Protein AF-0000000077102850 (afdb_homodimer)

pLDDT: mean 93.27, std 10.63, range [39.41, 98.88]

Structure (mmCIF, N/CA/C/O backbone):
data_AF-0000000077102850-model_v1
#
loop_
_entity.id
_entity.type
_entity.pdbx_description
1 polymer 'Acetyltransferase, GNAT family'
#
loop_
_atom_site.group_PDB
_atom_site.id
_atom_site.type_symbol
_atom_site.label_atom_id
_atom_site.label_alt_id
_atom_site.label_comp_id
_atom_site.label_asym_id
_atom_site.label_entity_id
_atom_site.label_seq_id
_atom_site.pdbx_PDB_ins_code
_atom_site.Cartn_x
_atom_site.Cartn_y
_atom_site.Cartn_z
_atom_site.occupancy
_atom_site.B_iso_or_equiv
_atom_site.auth_seq_id
_atom_site.auth_comp_id
_atom_site.auth_asym_id
_atom_site.auth_atom_id
_atom_site.pdbx_PDB_model_num
ATOM 1 N N . MET A 1 1 ? 19.891 -38.844 -9.969 1 71.81 1 MET A N 1
ATOM 2 C CA . MET A 1 1 ? 18.562 -38.344 -9.672 1 71.81 1 MET A CA 1
ATOM 3 C C . MET A 1 1 ? 17.688 -38.344 -10.93 1 71.81 1 MET A C 1
ATOM 5 O O . MET A 1 1 ? 18.141 -37.938 -12 1 71.81 1 MET A O 1
ATOM 9 N N . LYS A 1 2 ? 16.578 -39 -10.812 1 86.62 2 LYS A N 1
ATOM 10 C CA . LYS A 1 2 ? 15.664 -39.094 -11.953 1 86.62 2 LYS A CA 1
ATOM 11 C C . LYS A 1 2 ? 14.375 -38.312 -11.703 1 86.62 2 LYS A C 1
ATOM 13 O O . LYS A 1 2 ? 13.781 -38.438 -10.625 1 86.62 2 LYS A O 1
ATOM 18 N N . ILE A 1 3 ? 14.039 -37.438 -12.617 1 90.44 3 ILE A N 1
ATOM 19 C CA . ILE A 1 3 ? 12.789 -36.688 -12.57 1 90.44 3 ILE A CA 1
ATOM 20 C C . ILE A 1 3 ? 11.812 -37.25 -13.609 1 90.44 3 ILE A C 1
ATOM 22 O O . ILE A 1 3 ? 12.188 -37.469 -14.766 1 90.44 3 ILE A O 1
ATOM 26 N N . ARG A 1 4 ? 10.609 -37.469 -13.117 1 92.38 4 ARG A N 1
ATOM 27 C CA . ARG A 1 4 ? 9.648 -38.031 -14.062 1 92.38 4 ARG A CA 1
ATOM 28 C C . ARG A 1 4 ? 8.219 -37.656 -13.672 1 92.38 4 ARG A C 1
ATOM 30 O O . ARG A 1 4 ? 7.957 -37.312 -12.523 1 92.38 4 ARG A O 1
ATOM 37 N N . LYS A 1 5 ? 7.336 -37.812 -14.633 1 94.38 5 LYS A N 1
ATOM 38 C CA . LYS A 1 5 ? 5.906 -37.688 -14.359 1 94.38 5 LYS A CA 1
ATOM 39 C C . LYS A 1 5 ? 5.391 -38.906 -13.586 1 94.38 5 LYS A C 1
ATOM 41 O O . LYS A 1 5 ? 5.816 -40.031 -13.836 1 94.38 5 LYS A O 1
ATOM 46 N N . CYS A 1 6 ? 4.496 -38.625 -12.742 1 95.38 6 CYS A N 1
ATOM 47 C CA . CYS A 1 6 ? 3.938 -39.719 -11.93 1 95.38 6 CYS A CA 1
ATOM 48 C C . CYS A 1 6 ? 2.834 -40.438 -12.688 1 95.38 6 CYS A C 1
ATOM 50 O O . CYS A 1 6 ? 2.318 -39.938 -13.68 1 95.38 6 CYS A O 1
ATOM 52 N N . SER A 1 7 ? 2.625 -41.688 -12.211 1 95.19 7 SER A N 1
ATOM 53 C CA . SER A 1 7 ? 1.522 -42.5 -12.688 1 95.19 7 SER A CA 1
ATOM 54 C C . SER A 1 7 ? 0.654 -43 -11.523 1 95.19 7 SER A C 1
ATOM 56 O O . SER A 1 7 ? 0.903 -42.625 -10.375 1 95.19 7 SER A O 1
ATOM 58 N N . ARG A 1 8 ? -0.347 -43.75 -11.891 1 94.88 8 ARG A N 1
ATOM 59 C CA . ARG A 1 8 ? -1.289 -44.25 -10.883 1 94.88 8 ARG A CA 1
ATOM 60 C C . ARG A 1 8 ? -0.585 -45.094 -9.844 1 94.88 8 ARG A C 1
ATOM 62 O O . ARG A 1 8 ? -0.988 -45.125 -8.68 1 94.88 8 ARG A O 1
ATOM 69 N N . THR A 1 9 ? 0.397 -45.719 -10.234 1 94.88 9 THR A N 1
ATOM 70 C CA . THR A 1 9 ? 1.099 -46.656 -9.344 1 94.88 9 THR A CA 1
ATOM 71 C C . THR A 1 9 ? 1.889 -45.875 -8.289 1 94.88 9 THR A C 1
ATOM 73 O O . THR A 1 9 ? 2.332 -46.469 -7.297 1 94.88 9 THR A O 1
ATOM 76 N N . ASP A 1 10 ? 2.033 -44.562 -8.5 1 96.06 10 ASP A N 1
ATOM 77 C CA . ASP A 1 10 ? 2.842 -43.75 -7.59 1 96.06 10 ASP A CA 1
ATOM 78 C C . ASP A 1 10 ? 1.984 -43.156 -6.484 1 96.06 10 ASP A C 1
ATOM 80 O O . ASP A 1 10 ? 2.508 -42.5 -5.562 1 96.06 10 ASP A O 1
ATOM 84 N N . GLU A 1 11 ? 0.713 -43.344 -6.535 1 96.19 11 GLU A N 1
ATOM 85 C CA . GLU A 1 11 ? -0.219 -42.594 -5.695 1 96.19 11 GLU A CA 1
ATOM 86 C C . GLU A 1 11 ? 0.074 -42.812 -4.215 1 96.19 11 GLU A C 1
ATOM 88 O O . GLU A 1 11 ? 0.066 -41.875 -3.43 1 96.19 11 GLU A O 1
ATOM 93 N N . LYS A 1 12 ? 0.294 -44.031 -3.842 1 95.75 12 LYS A N 1
ATOM 94 C CA . LYS A 1 12 ? 0.549 -44.344 -2.438 1 95.75 12 LYS A CA 1
ATOM 95 C C . LYS A 1 12 ? 1.77 -43.594 -1.922 1 95.75 12 LYS A C 1
ATOM 97 O O . LYS A 1 12 ? 1.739 -43.031 -0.825 1 95.75 12 LYS A O 1
ATOM 102 N N . ASP A 1 13 ? 2.785 -43.594 -2.688 1 96 13 ASP A N 1
ATOM 103 C CA . ASP A 1 13 ? 4.023 -42.906 -2.291 1 96 13 ASP A CA 1
ATOM 104 C C . ASP A 1 13 ? 3.844 -41.406 -2.242 1 96 13 ASP A C 1
ATOM 106 O O . ASP A 1 13 ? 4.379 -40.75 -1.354 1 96 13 ASP A O 1
ATOM 110 N N . ILE A 1 14 ? 3.129 -40.875 -3.213 1 96.94 14 ILE A N 1
ATOM 111 C CA . ILE A 1 14 ? 2.879 -39.438 -3.283 1 96.94 14 ILE A CA 1
ATOM 112 C C . ILE A 1 14 ? 2.064 -39 -2.07 1 96.94 14 ILE A C 1
ATOM 114 O O . ILE A 1 14 ? 2.385 -38 -1.436 1 96.94 14 ILE A O 1
ATOM 118 N N . ARG A 1 15 ? 1.091 -39.75 -1.724 1 96.75 15 ARG A N 1
ATOM 119 C CA . ARG A 1 15 ? 0.254 -39.469 -0.564 1 96.75 15 ARG A CA 1
ATOM 120 C C . ARG A 1 15 ? 1.071 -39.5 0.723 1 96.75 15 ARG A C 1
ATOM 122 O O . ARG A 1 15 ? 0.922 -38.625 1.582 1 96.75 15 ARG A O 1
ATOM 129 N N . ALA A 1 16 ? 1.873 -40.5 0.795 1 95.94 16 ALA A N 1
ATOM 130 C CA . ALA A 1 16 ? 2.701 -40.656 1.987 1 95.94 16 ALA A CA 1
ATOM 131 C C . ALA A 1 16 ? 3.65 -39.469 2.152 1 95.94 16 ALA A C 1
ATOM 133 O O . ALA A 1 16 ? 3.84 -38.969 3.264 1 95.94 16 ALA A O 1
ATOM 134 N N . LEU A 1 17 ? 4.262 -39.062 1.09 1 96.12 17 LEU A N 1
ATOM 135 C CA . LEU A 1 17 ? 5.18 -37.938 1.127 1 96.12 17 LEU A CA 1
ATOM 136 C C . LEU A 1 17 ? 4.445 -36.656 1.51 1 96.12 17 LEU A C 1
ATOM 138 O O . LEU A 1 17 ? 4.934 -35.875 2.336 1 96.12 17 LEU A O 1
ATOM 142 N N . TRP A 1 18 ? 3.275 -36.406 0.91 1 96.19 18 TRP A N 1
ATOM 143 C CA . TRP A 1 18 ? 2.461 -35.25 1.257 1 96.19 18 TRP A CA 1
ATOM 144 C C . TRP A 1 18 ? 2.113 -35.25 2.742 1 96.19 18 TRP A C 1
ATOM 146 O O . TRP A 1 18 ? 2.268 -34.25 3.422 1 96.19 18 TRP A O 1
ATOM 156 N N . SER A 1 19 ? 1.685 -36.375 3.186 1 96.12 19 SER A N 1
ATOM 157 C CA . SER A 1 19 ? 1.27 -36.531 4.578 1 96.12 19 SER A CA 1
ATOM 158 C C . SER A 1 19 ? 2.428 -36.25 5.531 1 96.12 19 SER A C 1
ATOM 160 O O . SER A 1 19 ? 2.225 -35.688 6.617 1 96.12 19 SER A O 1
ATOM 162 N N . TYR A 1 20 ? 3.562 -36.625 5.109 1 94.25 20 TYR A N 1
ATOM 163 C CA . TYR A 1 20 ? 4.754 -36.375 5.918 1 94.25 20 TYR A CA 1
ATOM 164 C C . TYR A 1 20 ? 5.082 -34.906 6 1 94.25 20 TYR A C 1
ATOM 166 O O . TYR A 1 20 ? 5.488 -34.406 7.051 1 94.25 20 TYR A O 1
ATOM 174 N N . CYS A 1 21 ? 4.906 -34.156 4.953 1 93.31 21 CYS A N 1
ATOM 175 C CA . CYS A 1 21 ? 5.395 -32.781 4.844 1 93.31 21 CYS A CA 1
ATOM 176 C C . CYS A 1 21 ? 4.297 -31.766 5.191 1 93.31 21 CYS A C 1
ATOM 178 O O . CYS A 1 21 ? 4.582 -30.641 5.602 1 93.31 21 CYS A O 1
ATOM 180 N N . PHE A 1 22 ? 3.016 -32.156 5.008 1 94.12 22 PHE A N 1
ATOM 181 C CA . PHE A 1 22 ? 1.899 -31.219 5.16 1 94.12 22 PHE A CA 1
ATOM 182 C C . PHE A 1 22 ? 0.825 -31.797 6.066 1 94.12 22 PHE A C 1
ATOM 184 O O . PHE A 1 22 ? 1.098 -32.156 7.215 1 94.12 22 PHE A O 1
ATOM 191 N N . GLU A 1 23 ? -0.422 -31.812 5.52 1 90.25 23 GLU A N 1
ATOM 192 C CA . GLU A 1 23 ? -1.518 -32.344 6.316 1 90.25 23 GLU A CA 1
ATOM 193 C C . GLU A 1 23 ? -1.478 -33.875 6.332 1 90.25 23 GLU A C 1
ATOM 195 O O . GLU A 1 23 ? -1.15 -34.5 5.324 1 90.25 23 GLU A O 1
ATOM 200 N N . ARG A 1 24 ? -2.016 -34.469 7.453 1 89.56 24 ARG A N 1
ATOM 201 C CA . ARG A 1 24 ? -2.113 -35.906 7.59 1 89.56 24 ARG A CA 1
ATOM 202 C C . ARG A 1 24 ? -3.277 -36.469 6.777 1 89.56 24 ARG A C 1
ATOM 204 O O . ARG A 1 24 ? -4.203 -35.719 6.43 1 89.56 24 ARG A O 1
ATOM 211 N N . GLU A 1 25 ? -3.23 -37.625 6.539 1 92.56 25 GLU A N 1
ATOM 212 C CA . GLU A 1 25 ? -4.199 -38.281 5.656 1 92.56 25 GLU A CA 1
ATOM 213 C C . GLU A 1 25 ? -5.617 -38.156 6.211 1 92.56 25 GLU A C 1
ATOM 215 O O . GLU A 1 25 ? -6.586 -38.156 5.453 1 92.56 25 GLU A O 1
ATOM 220 N N . ASP A 1 26 ? -5.719 -38.062 7.457 1 92.94 26 ASP A N 1
ATOM 221 C CA . ASP A 1 26 ? -7.043 -37.969 8.07 1 92.94 26 ASP A CA 1
ATOM 222 C C . ASP A 1 26 ? -7.586 -36.562 8.047 1 92.94 26 ASP A C 1
ATOM 224 O O . ASP A 1 26 ? -8.742 -36.312 8.398 1 92.94 26 ASP A O 1
ATOM 228 N N . ASP A 1 27 ? -6.758 -35.688 7.637 1 94.19 27 ASP A N 1
ATOM 229 C CA . ASP A 1 27 ? -7.195 -34.312 7.504 1 94.19 27 ASP A CA 1
ATOM 230 C C . ASP A 1 27 ? -8.242 -34.156 6.402 1 94.19 27 ASP A C 1
ATOM 232 O O . ASP A 1 27 ? -8.078 -34.719 5.305 1 94.19 27 ASP A O 1
ATOM 236 N N . PRO A 1 28 ? -9.312 -33.469 6.727 1 93.69 28 PRO A N 1
ATOM 237 C CA . PRO A 1 28 ? -10.383 -33.344 5.734 1 93.69 28 PRO A CA 1
ATOM 238 C C . PRO A 1 28 ? -9.898 -32.688 4.441 1 93.69 28 PRO A C 1
ATOM 240 O O . PRO A 1 28 ? -10.352 -33.031 3.354 1 93.69 28 PRO A O 1
ATOM 243 N N . TRP A 1 29 ? -9.086 -31.75 4.5 1 92.19 29 TRP A N 1
ATOM 244 C CA . TRP A 1 29 ? -8.555 -31.094 3.312 1 92.19 29 TRP A CA 1
ATOM 245 C C . TRP A 1 29 ? -7.715 -32.062 2.484 1 92.19 29 TRP A C 1
ATOM 247 O O . TRP A 1 29 ? -7.809 -32.062 1.254 1 92.19 29 TRP A O 1
ATOM 257 N N . PHE A 1 30 ? -6.887 -32.812 3.156 1 94.5 30 PHE A N 1
ATOM 258 C CA . PHE A 1 30 ? -6.094 -33.844 2.477 1 94.5 30 PHE A CA 1
ATOM 259 C C . PHE A 1 30 ? -6.988 -34.781 1.66 1 94.5 30 PHE A C 1
ATOM 261 O O . PHE A 1 30 ? -6.742 -35 0.473 1 94.5 30 PHE A O 1
ATOM 268 N N . ARG A 1 31 ? -8.008 -35.219 2.311 1 95.25 31 ARG A N 1
ATOM 269 C CA . ARG A 1 31 ? -8.922 -36.156 1.657 1 95.25 31 ARG A CA 1
ATOM 270 C C . ARG A 1 31 ? -9.602 -35.5 0.457 1 95.25 31 ARG A C 1
ATOM 272 O O . ARG A 1 31 ? -9.695 -36.125 -0.613 1 95.25 31 ARG A O 1
ATOM 279 N N . TRP A 1 32 ? -10.008 -34.375 0.699 1 95.31 32 TRP A N 1
ATOM 280 C CA . TRP A 1 32 ? -10.672 -33.625 -0.379 1 95.31 32 TRP A CA 1
ATOM 281 C C . TRP A 1 32 ? -9.711 -33.406 -1.543 1 95.31 32 TRP A C 1
ATOM 283 O O . TRP A 1 32 ? -10.055 -33.656 -2.699 1 95.31 32 TRP A O 1
ATOM 293 N N . TYR A 1 33 ? -8.523 -32.938 -1.304 1 95.62 33 TYR A N 1
ATOM 294 C CA . TYR A 1 33 ? -7.535 -32.625 -2.324 1 95.62 33 TYR A CA 1
ATOM 295 C C . TYR A 1 33 ? -7.223 -33.844 -3.191 1 95.62 33 TYR A C 1
ATOM 297 O O . TYR A 1 33 ? -7.277 -33.75 -4.422 1 95.62 33 TYR A O 1
ATOM 305 N N . PHE A 1 34 ? -6.965 -34.938 -2.59 1 95.94 34 PHE A N 1
ATOM 306 C CA . PHE A 1 34 ? -6.531 -36.125 -3.322 1 95.94 34 PHE A CA 1
ATOM 307 C C . PHE A 1 34 ? -7.707 -36.75 -4.039 1 95.94 34 PHE A C 1
ATOM 309 O O . PHE A 1 34 ? -7.52 -37.5 -5.004 1 95.94 34 PHE A O 1
ATOM 316 N N . ARG A 1 35 ? -8.852 -36.438 -3.588 1 95.06 35 ARG A N 1
ATOM 317 C CA . ARG A 1 35 ? -10.039 -36.969 -4.254 1 95.06 35 ARG A CA 1
ATOM 318 C C . ARG A 1 35 ? -10.445 -36.094 -5.426 1 95.06 35 ARG A C 1
ATOM 320 O O . ARG A 1 35 ? -10.781 -36.594 -6.5 1 95.06 35 ARG A O 1
ATOM 327 N N . GLU A 1 36 ? -10.359 -34.781 -5.195 1 95.12 36 GLU A N 1
ATOM 328 C CA . GLU A 1 36 ? -11.016 -33.844 -6.121 1 95.12 36 GLU A CA 1
ATOM 329 C C . GLU A 1 36 ? -10 -33.219 -7.066 1 95.12 36 GLU A C 1
ATOM 331 O O . GLU A 1 36 ? -10.344 -32.844 -8.188 1 95.12 36 GLU A O 1
ATOM 336 N N . LEU A 1 37 ? -8.734 -33.062 -6.633 1 94.62 37 LEU A N 1
ATOM 337 C CA . LEU A 1 37 ? -7.816 -32.219 -7.402 1 94.62 37 LEU A CA 1
ATOM 338 C C . LEU A 1 37 ? -6.637 -33.031 -7.91 1 94.62 37 LEU A C 1
ATOM 340 O O . LEU A 1 37 ? -6.121 -32.781 -9 1 94.62 37 LEU A O 1
ATOM 344 N N . TYR A 1 38 ? -6.281 -34.031 -7.207 1 95.88 38 TYR A N 1
ATOM 345 C CA . TYR A 1 38 ? -5.09 -34.812 -7.52 1 95.88 38 TYR A CA 1
ATOM 346 C C . TYR A 1 38 ? -5.281 -35.594 -8.805 1 95.88 38 TYR A C 1
ATOM 348 O O . TYR A 1 38 ? -6.285 -36.312 -8.969 1 95.88 38 TYR A O 1
ATOM 356 N N . ARG A 1 39 ? -4.355 -35.438 -9.664 1 95.56 39 ARG A N 1
ATOM 357 C CA . ARG A 1 39 ? -4.184 -36.25 -10.859 1 95.56 39 ARG A CA 1
ATOM 358 C C . ARG A 1 39 ? -2.723 -36.656 -11.039 1 95.56 39 ARG A C 1
ATOM 360 O O . ARG A 1 39 ? -1.844 -35.812 -11.141 1 95.56 39 ARG A O 1
ATOM 367 N N . PRO A 1 40 ? -2.486 -37.875 -11.109 1 95.56 40 PRO A N 1
ATOM 368 C CA . PRO A 1 40 ? -1.092 -38.312 -11.195 1 95.56 40 PRO A CA 1
ATOM 369 C C . PRO A 1 40 ? -0.344 -37.688 -12.367 1 95.56 40 PRO A C 1
ATOM 371 O O . PRO A 1 40 ? 0.85 -37.406 -12.258 1 95.56 40 PRO A O 1
ATOM 374 N N . GLU A 1 41 ? -0.967 -37.438 -13.477 1 93.62 41 GLU A N 1
ATOM 375 C CA . GLU A 1 41 ? -0.326 -36.906 -14.664 1 93.62 41 GLU A CA 1
ATOM 376 C C . GLU A 1 41 ? 0.123 -35.469 -14.438 1 93.62 41 GLU A C 1
ATOM 378 O O . GLU A 1 41 ? 0.909 -34.906 -15.219 1 93.62 41 GLU A O 1
ATOM 383 N N . ASP A 1 42 ? -0.369 -34.875 -13.383 1 95.69 42 ASP A N 1
ATOM 384 C CA . ASP A 1 42 ? -0.022 -33.469 -13.07 1 95.69 42 ASP A CA 1
ATOM 385 C C . ASP A 1 42 ? 1.078 -33.406 -12.016 1 95.69 42 ASP A C 1
ATOM 387 O O . ASP A 1 42 ? 1.444 -32.312 -11.562 1 95.69 42 ASP A O 1
ATOM 391 N N . VAL A 1 43 ? 1.59 -34.562 -11.648 1 97.56 43 VAL A N 1
ATOM 392 C CA . VAL A 1 43 ? 2.564 -34.594 -10.562 1 97.56 43 VAL A CA 1
ATOM 393 C C . VAL A 1 43 ? 3.926 -35.031 -11.102 1 97.56 43 VAL A C 1
ATOM 395 O O . VAL A 1 43 ? 4.02 -35.969 -11.891 1 97.56 43 VAL A O 1
ATOM 398 N N . LEU A 1 44 ? 4.922 -34.25 -10.758 1 97.19 44 LEU A N 1
ATOM 399 C CA . LEU A 1 44 ? 6.309 -34.625 -11.016 1 97.19 44 LEU A CA 1
ATOM 400 C C . LEU A 1 44 ? 6.969 -35.156 -9.758 1 97.19 44 LEU A C 1
ATOM 402 O O . LEU A 1 44 ? 6.754 -34.656 -8.664 1 97.19 44 LEU A O 1
ATOM 406 N N . ALA A 1 45 ? 7.773 -36.188 -9.938 1 96.38 45 ALA A N 1
ATOM 407 C CA . ALA A 1 45 ? 8.469 -36.781 -8.805 1 96.38 45 ALA A CA 1
ATOM 408 C C . ALA A 1 45 ? 9.977 -36.875 -9.07 1 96.38 45 ALA A C 1
ATOM 410 O O . ALA A 1 45 ? 10.398 -37.062 -10.211 1 96.38 45 ALA A O 1
ATOM 411 N N . GLY A 1 46 ? 10.734 -36.594 -8.07 1 94.25 46 GLY A N 1
ATOM 412 C CA . GLY A 1 46 ? 12.156 -36.875 -8.031 1 94.25 46 GLY A CA 1
ATOM 413 C C . GLY A 1 46 ? 12.508 -38.094 -7.195 1 94.25 46 GLY A C 1
ATOM 414 O O . GLY A 1 46 ? 12.062 -38.219 -6.051 1 94.25 46 GLY A O 1
ATOM 415 N N . GLU A 1 47 ? 13.305 -38.969 -7.836 1 92.38 47 GLU A N 1
ATOM 416 C CA . GLU A 1 47 ? 13.625 -40.219 -7.172 1 92.38 47 GLU A CA 1
ATOM 417 C C . GLU A 1 47 ? 15.094 -40.281 -6.781 1 92.38 47 GLU A C 1
ATOM 419 O O . GLU A 1 47 ? 15.953 -39.781 -7.5 1 92.38 47 GLU A O 1
ATOM 424 N N . GLU A 1 48 ? 15.219 -40.812 -5.57 1 88.69 48 GLU A N 1
ATOM 425 C CA . GLU A 1 48 ? 16.531 -41.219 -5.086 1 88.69 48 GLU A CA 1
ATOM 426 C C . GLU A 1 48 ? 16.531 -42.688 -4.652 1 88.69 48 GLU A C 1
ATOM 428 O O . GLU A 1 48 ? 15.711 -43.094 -3.822 1 88.69 48 GLU A O 1
ATOM 433 N N . ALA A 1 49 ? 17.484 -43.562 -5.125 1 86.56 49 ALA A N 1
ATOM 434 C CA . ALA A 1 49 ? 17.562 -44.969 -4.805 1 86.56 49 ALA A CA 1
ATOM 435 C C . ALA A 1 49 ? 16.234 -45.688 -5.055 1 86.56 49 ALA A C 1
ATOM 437 O O . ALA A 1 49 ? 15.727 -46.375 -4.184 1 86.56 49 ALA A O 1
ATOM 438 N N . GLU A 1 50 ? 15.484 -45.281 -6.082 1 86.38 50 GLU A N 1
ATOM 439 C CA . GLU A 1 50 ? 14.258 -45.875 -6.582 1 86.38 50 GLU A CA 1
ATOM 440 C C . GLU A 1 50 ? 13.078 -45.562 -5.676 1 86.38 50 GLU A C 1
ATOM 442 O O . GLU A 1 50 ? 12.062 -46.281 -5.707 1 86.38 50 GLU A O 1
ATOM 447 N N . LYS A 1 51 ? 13.234 -44.594 -4.91 1 91.25 51 LYS A N 1
ATOM 448 C CA . LYS A 1 51 ? 12.141 -44.125 -4.059 1 91.25 51 LYS A CA 1
ATOM 449 C C . LYS A 1 51 ? 11.828 -42.656 -4.324 1 91.25 51 LYS A C 1
ATOM 451 O O . LYS A 1 51 ? 12.734 -41.875 -4.559 1 91.25 51 LYS A O 1
ATOM 456 N N . ILE A 1 52 ? 10.547 -42.344 -4.273 1 95.12 52 ILE A N 1
ATOM 457 C CA . ILE A 1 52 ? 10.148 -40.969 -4.457 1 95.12 52 ILE A CA 1
ATOM 458 C C . ILE A 1 52 ? 10.594 -40.125 -3.252 1 95.12 52 ILE A C 1
ATOM 460 O O . ILE A 1 52 ? 10.164 -40.375 -2.125 1 95.12 52 ILE A O 1
ATOM 464 N N . ALA A 1 53 ? 11.484 -39.219 -3.48 1 95.19 53 ALA A N 1
ATOM 465 C CA . ALA A 1 53 ? 12.078 -38.406 -2.422 1 95.19 53 ALA A CA 1
ATOM 466 C C . ALA A 1 53 ? 11.523 -36.969 -2.447 1 95.19 53 ALA A C 1
ATOM 468 O O . ALA A 1 53 ? 11.586 -36.25 -1.446 1 95.19 53 ALA A O 1
ATOM 469 N N . CYS A 1 54 ? 11.023 -36.594 -3.551 1 96.38 54 CYS A N 1
ATOM 470 C CA . CYS A 1 54 ? 10.484 -35.25 -3.758 1 96.38 54 CYS A CA 1
ATOM 471 C C . CYS A 1 54 ? 9.344 -35.281 -4.773 1 96.38 54 CYS A C 1
ATOM 473 O O . CYS A 1 54 ? 9.32 -36.125 -5.668 1 96.38 54 CYS A O 1
ATOM 475 N N . SER A 1 55 ? 8.391 -34.344 -4.621 1 97.25 55 SER A N 1
ATOM 476 C CA . SER A 1 55 ? 7.297 -34.281 -5.578 1 97.25 55 SER A CA 1
ATOM 477 C C . SER A 1 55 ? 6.781 -32.844 -5.695 1 97.25 55 SER A C 1
ATOM 479 O O . SER A 1 55 ? 7.035 -32 -4.82 1 97.25 55 SER A O 1
ATOM 481 N N . LEU A 1 56 ? 6.16 -32.562 -6.789 1 97.06 56 LEU A N 1
ATOM 482 C CA . LEU A 1 56 ? 5.559 -31.281 -7.105 1 97.06 56 LEU A CA 1
ATOM 483 C C . LEU A 1 56 ? 4.289 -31.453 -7.926 1 97.06 56 LEU A C 1
ATOM 485 O O . LEU A 1 56 ? 4.25 -32.281 -8.844 1 97.06 56 LEU A O 1
ATOM 489 N N . HIS A 1 57 ? 3.229 -30.75 -7.531 1 97.75 57 HIS A N 1
ATOM 490 C CA . HIS A 1 57 ? 1.966 -30.828 -8.258 1 97.75 57 HIS A CA 1
ATOM 491 C C . HIS A 1 57 ? 1.78 -29.609 -9.156 1 97.75 57 HIS A C 1
ATOM 493 O O . HIS A 1 57 ? 1.897 -28.469 -8.703 1 97.75 57 HIS A O 1
ATOM 499 N N . ARG A 1 58 ? 1.548 -29.812 -10.43 1 97.94 58 ARG A N 1
ATOM 500 C CA . ARG A 1 58 ? 1.255 -28.781 -11.406 1 97.94 58 ARG A CA 1
ATOM 501 C C . ARG A 1 58 ? -0.247 -28.656 -11.648 1 97.94 58 ARG A C 1
ATOM 503 O O . ARG A 1 58 ? -0.799 -29.328 -12.516 1 97.94 58 ARG A O 1
ATOM 510 N N . ARG A 1 59 ? -0.878 -27.719 -10.977 1 97.5 59 ARG A N 1
ATOM 511 C CA . ARG A 1 59 ? -2.312 -27.531 -11.164 1 97.5 59 ARG A CA 1
ATOM 512 C C . ARG A 1 59 ? -2.59 -26.625 -12.359 1 97.5 59 ARG A C 1
ATOM 514 O O . ARG A 1 59 ? -2.086 -25.516 -12.43 1 97.5 59 ARG A O 1
ATOM 521 N N . PRO A 1 60 ? -3.402 -27.109 -13.273 1 96.19 60 PRO A N 1
ATOM 522 C CA . PRO A 1 60 ? -3.707 -26.266 -14.43 1 96.19 60 PRO A CA 1
ATOM 523 C C . PRO A 1 60 ? -4.645 -25.109 -14.086 1 96.19 60 PRO A C 1
ATOM 525 O O . PRO A 1 60 ? -5.699 -25.328 -13.484 1 96.19 60 PRO A O 1
ATOM 528 N N . TYR A 1 61 ? -4.254 -23.938 -14.422 1 97.62 61 TYR A N 1
ATOM 529 C CA . TYR A 1 61 ? -5.043 -22.719 -14.227 1 97.62 61 TYR A CA 1
ATOM 530 C C . TYR A 1 61 ? -5.066 -21.875 -15.5 1 97.62 61 TYR A C 1
ATOM 532 O O . TYR A 1 61 ? -4.254 -22.078 -16.406 1 97.62 61 TYR A O 1
ATOM 540 N N . GLU A 1 62 ? -6.062 -21.078 -15.625 1 98.31 62 GLU A N 1
ATOM 541 C CA . GLU A 1 62 ? -6.098 -19.953 -16.562 1 98.31 62 GLU A CA 1
ATOM 542 C C . GLU A 1 62 ? -6.234 -18.625 -15.82 1 98.31 62 GLU A C 1
ATOM 544 O O . GLU A 1 62 ? -7.164 -18.438 -15.031 1 98.31 62 GLU A O 1
ATOM 549 N N . ILE A 1 63 ? -5.312 -17.703 -16.047 1 98.69 63 ILE A N 1
ATOM 550 C CA . ILE A 1 63 ? -5.371 -16.406 -15.367 1 98.69 63 ILE A CA 1
ATOM 551 C C . ILE A 1 63 ? -5.449 -15.289 -16.406 1 98.69 63 ILE A C 1
ATOM 553 O O . ILE A 1 63 ? -5.152 -15.492 -17.578 1 98.69 63 ILE A O 1
ATOM 557 N N . CYS A 1 64 ? -5.949 -14.156 -15.953 1 98.62 64 CYS A N 1
ATOM 558 C CA . CYS A 1 64 ? -6.012 -12.977 -16.812 1 98.62 64 CYS A CA 1
ATOM 559 C C . CYS A 1 64 ? -4.699 -12.211 -16.766 1 98.62 64 CYS A C 1
ATOM 561 O O . CYS A 1 64 ? -4.328 -11.656 -15.734 1 98.62 64 CYS A O 1
ATOM 563 N N . VAL A 1 65 ? -4.004 -12.172 -17.859 1 98.25 65 VAL A N 1
ATOM 564 C CA . VAL A 1 65 ? -2.779 -11.391 -17.953 1 98.25 65 VAL A CA 1
ATOM 565 C C . VAL A 1 65 ? -2.949 -10.297 -19.016 1 98.25 65 VAL A C 1
ATOM 567 O O . VAL A 1 65 ? -3.047 -10.594 -20.203 1 98.25 65 VAL A O 1
ATOM 570 N N . ARG A 1 66 ? -2.984 -9.125 -18.5 1 97.06 66 ARG A N 1
ATOM 571 C CA . ARG A 1 66 ? -3.117 -7.941 -19.344 1 97.06 66 ARG A CA 1
ATOM 572 C C . ARG A 1 66 ? -4.289 -8.086 -20.312 1 97.06 66 ARG A C 1
ATOM 574 O O . ARG A 1 66 ? -4.148 -7.84 -21.516 1 97.06 66 ARG A O 1
ATOM 581 N N . GLY A 1 67 ? -5.359 -8.57 -19.781 1 96.19 67 GLY A N 1
ATOM 582 C CA . GLY A 1 67 ? -6.613 -8.625 -20.516 1 96.19 67 GLY A CA 1
ATOM 583 C C . GLY A 1 67 ? -6.77 -9.898 -21.312 1 96.19 67 GLY A C 1
ATOM 584 O O . GLY A 1 67 ? -7.816 -10.133 -21.922 1 96.19 67 GLY A O 1
ATOM 585 N N . ALA A 1 68 ? -5.777 -10.719 -21.328 1 97 68 ALA A N 1
ATOM 586 C CA . ALA A 1 68 ? -5.84 -11.969 -22.078 1 97 68 ALA A CA 1
ATOM 587 C C . ALA A 1 68 ? -5.914 -13.172 -21.125 1 97 68 ALA A C 1
ATOM 589 O O . ALA A 1 68 ? -5.344 -13.141 -20.031 1 97 68 ALA A O 1
ATOM 590 N N . LYS A 1 69 ? -6.613 -14.195 -21.609 1 97.69 69 LYS A N 1
ATOM 591 C CA . LYS A 1 69 ? -6.641 -15.469 -20.891 1 97.69 69 LYS A CA 1
ATOM 592 C C . LYS A 1 69 ? -5.379 -16.281 -21.156 1 97.69 69 LYS A C 1
ATOM 594 O O . LYS A 1 69 ? -5.023 -16.516 -22.312 1 97.69 69 LYS A O 1
ATOM 599 N N . MET A 1 70 ? -4.719 -16.703 -20.109 1 98 70 MET A N 1
ATOM 600 C CA . MET A 1 70 ? -3.453 -17.406 -20.281 1 98 70 MET A CA 1
ATOM 601 C C . MET A 1 70 ? -3.428 -18.688 -19.453 1 98 70 MET A C 1
ATOM 603 O O . MET A 1 70 ? -3.67 -18.656 -18.25 1 98 70 MET A O 1
ATOM 607 N N . PRO A 1 71 ? -3.092 -19.766 -20.109 1 98.38 71 PRO A N 1
ATOM 608 C CA . PRO A 1 71 ? -2.883 -20.984 -19.328 1 98.38 71 PRO A CA 1
ATOM 609 C C . PRO A 1 71 ? -1.573 -20.969 -18.531 1 98.38 71 PRO A C 1
ATOM 611 O O . PRO A 1 71 ? -0.542 -20.531 -19.062 1 98.38 71 PRO A O 1
ATOM 614 N N . VAL A 1 72 ? -1.632 -21.344 -17.281 1 98.5 72 VAL A N 1
ATOM 615 C CA . VAL A 1 72 ? -0.444 -21.438 -16.438 1 98.5 72 VAL A CA 1
ATOM 616 C C . VAL A 1 72 ? -0.528 -22.688 -15.57 1 98.5 72 VAL A C 1
ATOM 618 O O . VAL A 1 72 ? -1.606 -23.266 -15.406 1 98.5 72 VAL A O 1
ATOM 621 N N . ASP A 1 73 ? 0.612 -23.156 -15.117 1 98.31 73 ASP A N 1
ATOM 622 C CA . ASP A 1 73 ? 0.646 -24.141 -14.031 1 98.31 73 ASP A CA 1
ATOM 623 C C . ASP A 1 73 ? 0.788 -23.438 -12.68 1 98.31 73 ASP A C 1
ATOM 625 O O . ASP A 1 73 ? 1.662 -22.578 -12.5 1 98.31 73 ASP A O 1
ATOM 629 N N . TYR A 1 74 ? -0.109 -23.734 -11.836 1 98.5 74 TYR A N 1
ATOM 630 C CA . TYR A 1 74 ? 0.04 -23.375 -10.438 1 98.5 74 TYR A CA 1
ATOM 631 C C . TYR A 1 74 ? 0.783 -24.453 -9.664 1 98.5 74 TYR A C 1
ATOM 633 O O . TYR A 1 74 ? 0.24 -25.531 -9.422 1 98.5 74 TYR A O 1
ATOM 641 N N . LEU A 1 75 ? 2.033 -24.156 -9.336 1 98.12 75 LEU A N 1
ATOM 642 C CA . LEU A 1 75 ? 2.852 -25.141 -8.625 1 98.12 75 LEU A CA 1
ATOM 643 C C . LEU A 1 75 ? 2.488 -25.172 -7.141 1 98.12 75 LEU A C 1
ATOM 645 O O . LEU A 1 75 ? 2.584 -24.156 -6.445 1 98.12 75 LEU A O 1
ATOM 649 N N . VAL A 1 76 ? 2.049 -26.359 -6.703 1 96.44 76 VAL A N 1
ATOM 650 C CA . VAL A 1 76 ? 1.649 -26.516 -5.309 1 96.44 76 VAL A CA 1
ATOM 651 C C . VAL A 1 76 ? 2.273 -27.781 -4.734 1 96.44 76 VAL A C 1
ATOM 653 O O . VAL A 1 76 ? 2.75 -28.641 -5.484 1 96.44 76 VAL A O 1
ATOM 656 N N . GLY A 1 77 ? 2.326 -27.859 -3.434 1 94.75 77 GLY A N 1
ATOM 657 C CA . GLY A 1 77 ? 2.715 -29.078 -2.748 1 94.75 77 GLY A CA 1
ATOM 658 C C . GLY A 1 77 ? 4.133 -29.516 -3.061 1 94.75 77 GLY A C 1
ATOM 659 O O . GLY A 1 77 ? 4.383 -30.688 -3.32 1 94.75 77 GLY A O 1
ATOM 660 N N . VAL A 1 78 ? 4.977 -28.562 -3.172 1 94.56 78 VAL A N 1
ATOM 661 C CA . VAL A 1 78 ? 6.379 -28.938 -3.314 1 94.56 78 VAL A CA 1
ATOM 662 C C . VAL A 1 78 ? 6.875 -29.594 -2.025 1 94.56 78 VAL A C 1
ATOM 664 O O . VAL A 1 78 ? 7.047 -28.922 -1.008 1 94.56 78 VAL A O 1
ATOM 667 N N . ALA A 1 79 ? 7.102 -30.891 -2.09 1 95.25 79 ALA A N 1
ATOM 668 C CA . ALA A 1 79 ? 7.449 -31.672 -0.901 1 95.25 79 ALA A CA 1
ATOM 669 C C . ALA A 1 79 ? 8.742 -32.438 -1.107 1 95.25 79 ALA A C 1
ATOM 671 O O . ALA A 1 79 ? 8.922 -33.094 -2.133 1 95.25 79 ALA A O 1
ATOM 672 N N . THR A 1 80 ? 9.617 -32.281 -0.232 1 94.88 80 THR A N 1
ATOM 673 C CA . THR A 1 80 ? 10.859 -33.031 -0.205 1 94.88 80 THR A CA 1
ATOM 674 C C . THR A 1 80 ? 11.039 -33.719 1.146 1 94.88 80 THR A C 1
ATOM 676 O O . THR A 1 80 ? 10.977 -33.062 2.191 1 94.88 80 THR A O 1
ATOM 679 N N . HIS A 1 81 ? 11.203 -35 1.062 1 94.25 81 HIS A N 1
ATOM 680 C CA . HIS A 1 81 ? 11.492 -35.719 2.301 1 94.25 81 HIS A CA 1
ATOM 681 C C . HIS A 1 81 ? 12.719 -35.156 2.996 1 94.25 81 HIS A C 1
ATOM 683 O O . HIS A 1 81 ? 13.719 -34.844 2.344 1 94.25 81 HIS A O 1
ATOM 689 N N . PRO A 1 82 ? 12.672 -35.062 4.285 1 93.31 82 PRO A N 1
ATOM 690 C CA . PRO A 1 82 ? 13.773 -34.438 5.016 1 93.31 82 PRO A CA 1
ATOM 691 C C . PRO A 1 82 ? 15.109 -35.156 4.77 1 93.31 82 PRO A C 1
ATOM 693 O O . PRO A 1 82 ? 16.156 -34.5 4.695 1 93.31 82 PRO A O 1
ATOM 696 N N . ALA A 1 83 ? 15.078 -36.375 4.605 1 91.31 83 ALA A N 1
ATOM 697 C CA . ALA A 1 83 ? 16.297 -37.156 4.387 1 91.31 83 ALA A CA 1
ATOM 698 C C . ALA A 1 83 ? 16.922 -36.844 3.037 1 91.31 83 ALA A C 1
ATOM 700 O O . ALA A 1 83 ? 18.094 -37.125 2.805 1 91.31 83 ALA A O 1
ATOM 701 N N . ALA A 1 84 ? 16.156 -36.25 2.201 1 91.25 84 ALA A N 1
ATOM 702 C CA . ALA A 1 84 ? 16.625 -35.969 0.843 1 91.25 84 ALA A CA 1
ATOM 703 C C . ALA A 1 84 ? 16.859 -34.469 0.635 1 91.25 84 ALA A C 1
ATOM 705 O O . ALA A 1 84 ? 17.156 -34.031 -0.477 1 91.25 84 ALA A O 1
ATOM 706 N N . ARG A 1 85 ? 16.766 -33.688 1.665 1 89.19 85 ARG A N 1
ATOM 707 C CA . ARG A 1 85 ? 16.906 -32.25 1.535 1 89.19 85 ARG A CA 1
ATOM 708 C C . ARG A 1 85 ? 18.375 -31.859 1.372 1 89.19 85 ARG A C 1
ATOM 710 O O . ARG A 1 85 ? 19.266 -32.656 1.674 1 89.19 85 ARG A O 1
ATOM 717 N N . GLY A 1 86 ? 18.562 -30.688 0.818 1 87.94 86 GLY A N 1
ATOM 718 C CA . GLY A 1 86 ? 19.906 -30.156 0.673 1 87.94 86 GLY A CA 1
ATOM 719 C C . GLY A 1 86 ? 20.641 -30.719 -0.536 1 87.94 86 GLY A C 1
ATOM 720 O O . GLY A 1 86 ? 21.844 -30.5 -0.696 1 87.94 86 GLY A O 1
ATOM 721 N N . LYS A 1 87 ? 19.922 -31.422 -1.366 1 87.44 87 LYS A N 1
ATOM 722 C CA . LYS A 1 87 ? 20.547 -32.062 -2.514 1 87.44 87 LYS A CA 1
ATOM 723 C C . LYS A 1 87 ? 20.109 -31.406 -3.82 1 87.44 87 LYS A C 1
ATOM 725 O O . LYS A 1 87 ? 20.484 -31.859 -4.906 1 87.44 87 LYS A O 1
ATOM 730 N N . GLY A 1 88 ? 19.266 -30.453 -3.721 1 89.19 88 GLY A N 1
ATOM 731 C CA . GLY A 1 88 ? 18.844 -29.719 -4.91 1 89.19 88 GLY A CA 1
ATOM 732 C C . GLY A 1 88 ? 17.719 -30.406 -5.664 1 89.19 88 GLY A C 1
ATOM 733 O O . GLY A 1 88 ? 17.406 -30.031 -6.793 1 89.19 88 GLY A O 1
ATOM 734 N N . LEU A 1 89 ? 17.094 -31.375 -5.125 1 90.81 89 LEU A N 1
ATOM 735 C CA . LEU A 1 89 ? 16.062 -32.156 -5.805 1 90.81 89 LEU A CA 1
ATOM 736 C C . LEU A 1 89 ? 14.867 -31.281 -6.164 1 90.81 89 LEU A C 1
ATOM 738 O O . LEU A 1 89 ? 14.367 -31.328 -7.289 1 90.81 89 LEU A O 1
ATOM 742 N N . ALA A 1 90 ? 14.422 -30.547 -5.25 1 93.62 90 ALA A N 1
ATOM 743 C CA . ALA A 1 90 ? 13.273 -29.672 -5.5 1 93.62 90 ALA A CA 1
ATOM 744 C C . ALA A 1 90 ? 13.578 -28.672 -6.598 1 93.62 90 ALA A C 1
ATOM 746 O O . ALA A 1 90 ? 12.719 -28.375 -7.438 1 93.62 90 ALA A O 1
ATOM 747 N N . THR A 1 91 ? 14.742 -28.141 -6.586 1 94.56 91 THR A N 1
ATOM 748 C CA . THR A 1 91 ? 15.164 -27.188 -7.602 1 94.56 91 THR A CA 1
ATOM 749 C C . THR A 1 91 ? 15.109 -27.812 -8.992 1 94.56 91 THR A C 1
ATOM 751 O O . THR A 1 91 ? 14.609 -27.203 -9.938 1 94.56 91 THR A O 1
ATOM 754 N N . GLU A 1 92 ? 15.609 -28.984 -9.047 1 93.69 92 GLU A N 1
ATOM 755 C CA . GLU A 1 92 ? 15.586 -29.688 -10.328 1 93.69 92 GLU A CA 1
ATOM 756 C C . GLU A 1 92 ? 14.164 -30.031 -10.742 1 93.69 92 GLU A C 1
ATOM 758 O O . GLU A 1 92 ? 13.844 -30.031 -11.938 1 93.69 92 GLU A O 1
ATOM 763 N N . LEU A 1 93 ? 13.414 -30.406 -9.805 1 95.69 93 LEU A N 1
ATOM 764 C CA . LEU A 1 93 ? 12.008 -30.688 -10.086 1 95.69 93 LEU A CA 1
ATOM 765 C C . LEU A 1 93 ? 11.305 -29.453 -10.648 1 95.69 93 LEU A C 1
ATOM 767 O O . LEU A 1 93 ? 10.516 -29.562 -11.594 1 95.69 93 LEU A O 1
ATOM 771 N N . ILE A 1 94 ? 11.562 -28.312 -10.102 1 97.12 94 ILE A N 1
ATOM 772 C CA . ILE A 1 94 ? 10.961 -27.078 -10.562 1 97.12 94 ILE A CA 1
ATOM 773 C C . ILE A 1 94 ? 11.461 -26.75 -11.969 1 97.12 94 ILE A C 1
ATOM 775 O O . ILE A 1 94 ? 10.68 -26.328 -12.828 1 97.12 94 ILE A O 1
ATOM 779 N N . ARG A 1 95 ? 12.719 -26.969 -12.219 1 96.75 95 ARG A N 1
ATOM 780 C CA . ARG A 1 95 ? 13.242 -26.781 -13.57 1 96.75 95 ARG A CA 1
ATOM 781 C C . ARG A 1 95 ? 12.508 -27.672 -14.562 1 96.75 95 ARG A C 1
ATOM 783 O O . ARG A 1 95 ? 12.156 -27.234 -15.664 1 96.75 95 ARG A O 1
ATOM 790 N N . GLY A 1 96 ? 12.328 -28.922 -14.164 1 95.44 96 GLY A N 1
ATOM 791 C CA . GLY A 1 96 ? 11.547 -29.828 -14.992 1 95.44 96 GLY A CA 1
ATOM 792 C C . GLY A 1 96 ? 10.133 -29.328 -15.242 1 95.44 96 GLY A C 1
ATOM 793 O O . GLY A 1 96 ? 9.617 -29.453 -16.344 1 95.44 96 GLY A O 1
ATOM 794 N N . ALA A 1 97 ? 9.539 -28.797 -14.211 1 97.25 97 ALA A N 1
ATOM 795 C CA . ALA A 1 97 ? 8.188 -28.25 -14.344 1 97.25 97 ALA A CA 1
ATOM 796 C C . ALA A 1 97 ? 8.156 -27.125 -15.359 1 97.25 97 ALA A C 1
ATOM 798 O O . ALA A 1 97 ? 7.191 -26.984 -16.125 1 97.25 97 ALA A O 1
ATOM 799 N N . PHE A 1 98 ? 9.195 -26.297 -15.414 1 97.94 98 PHE A N 1
ATOM 800 C CA . PHE A 1 98 ? 9.281 -25.203 -16.375 1 97.94 98 PHE A CA 1
ATOM 801 C C . PHE A 1 98 ? 9.328 -25.75 -17.812 1 97.94 98 PHE A C 1
ATOM 803 O O . PHE A 1 98 ? 8.633 -25.25 -18.688 1 97.94 98 PHE A O 1
ATOM 810 N N . HIS A 1 99 ? 10.125 -26.75 -17.984 1 96.31 99 HIS A N 1
ATOM 811 C CA . HIS A 1 99 ? 10.25 -27.344 -19.297 1 96.31 99 HIS A CA 1
ATOM 812 C C . HIS A 1 99 ? 8.945 -27.984 -19.75 1 96.31 99 HIS A C 1
ATOM 814 O O . HIS A 1 99 ? 8.562 -27.859 -20.922 1 96.31 99 HIS A O 1
ATOM 820 N N . MET A 1 100 ? 8.305 -28.609 -18.859 1 95.62 100 MET A N 1
ATOM 821 C CA . MET A 1 100 ? 7.012 -29.203 -19.188 1 95.62 100 MET A CA 1
ATOM 822 C C . MET A 1 100 ? 5.996 -28.125 -19.547 1 95.62 100 MET A C 1
ATOM 824 O O . MET A 1 100 ? 5.219 -28.297 -20.5 1 95.62 100 MET A O 1
ATOM 828 N N . ALA A 1 101 ? 5.98 -27.078 -18.781 1 97.25 101 ALA A N 1
ATOM 829 C CA . ALA A 1 101 ? 5.094 -25.969 -19.094 1 97.25 101 ALA A CA 1
ATOM 830 C C . ALA A 1 101 ? 5.336 -25.453 -20.516 1 97.25 101 ALA A C 1
ATOM 832 O O . ALA A 1 101 ? 4.391 -25.25 -21.266 1 97.25 101 ALA A O 1
ATOM 833 N N . ARG A 1 102 ? 6.543 -25.281 -20.859 1 96.25 102 ARG A N 1
ATOM 834 C CA . ARG A 1 102 ? 6.91 -24.812 -22.188 1 96.25 102 ARG A CA 1
ATOM 835 C C . ARG A 1 102 ? 6.398 -25.781 -23.266 1 96.25 102 ARG A C 1
ATOM 837 O O . ARG A 1 102 ? 5.832 -25.344 -24.266 1 96.25 102 ARG A O 1
ATOM 844 N N . MET A 1 103 ? 6.551 -27 -23 1 95.25 103 MET A N 1
ATOM 845 C CA . MET A 1 103 ? 6.117 -28.016 -23.953 1 95.25 103 MET A CA 1
ATOM 846 C C . MET A 1 103 ? 4.602 -28 -24.125 1 95.25 103 MET A C 1
ATOM 848 O O . MET A 1 103 ? 4.086 -28.344 -25.188 1 95.25 103 MET A O 1
ATOM 852 N N . GLU A 1 104 ? 3.998 -27.609 -23.109 1 96.31 104 GLU A N 1
ATOM 853 C CA . GLU A 1 104 ? 2.541 -27.547 -23.125 1 96.31 104 GLU A CA 1
ATOM 854 C C . GLU A 1 104 ? 2.047 -26.156 -23.516 1 96.31 104 GLU A C 1
ATOM 856 O O . GLU A 1 104 ? 0.891 -25.812 -23.266 1 96.31 104 GLU A O 1
ATOM 861 N N . ASN A 1 105 ? 2.904 -25.312 -23.984 1 96.12 105 ASN A N 1
ATOM 862 C CA . ASN A 1 105 ? 2.617 -23.984 -24.5 1 96.12 105 ASN A CA 1
ATOM 863 C C . ASN A 1 105 ? 2.145 -23.047 -23.391 1 96.12 105 ASN A C 1
ATOM 865 O O . ASN A 1 105 ? 1.2 -22.281 -23.578 1 96.12 105 ASN A O 1
ATOM 869 N N . LYS A 1 106 ? 2.719 -23.234 -22.266 1 98 106 LYS A N 1
ATOM 870 C CA . LYS A 1 106 ? 2.494 -22.312 -21.156 1 98 106 LYS A CA 1
ATOM 871 C C . LYS A 1 106 ? 3.701 -21.406 -20.938 1 98 106 LYS A C 1
ATOM 873 O O . LYS A 1 106 ? 4.754 -21.875 -20.484 1 98 106 LYS A O 1
ATOM 878 N N . GLY A 1 107 ? 3.516 -20.125 -21.109 1 98.12 107 GLY A N 1
ATOM 879 C CA . GLY A 1 107 ? 4.617 -19.172 -21.094 1 98.12 107 GLY A CA 1
ATOM 880 C C . GLY A 1 107 ? 4.973 -18.703 -19.703 1 98.12 107 GLY A C 1
ATOM 881 O O . GLY A 1 107 ? 5.957 -17.984 -19.516 1 98.12 107 GLY A O 1
ATOM 882 N N . ALA A 1 108 ? 4.188 -19.172 -18.703 1 98.69 108 ALA A N 1
ATOM 883 C CA . ALA A 1 108 ? 4.438 -18.75 -17.328 1 98.69 108 ALA A CA 1
ATOM 884 C C . ALA A 1 108 ? 3.883 -19.766 -16.328 1 98.69 108 ALA A C 1
ATOM 886 O O . ALA A 1 108 ? 3.07 -20.625 -16.703 1 98.69 108 ALA A O 1
ATOM 887 N N . VAL A 1 109 ? 4.395 -19.719 -15.109 1 98.81 109 VAL A N 1
ATOM 888 C CA . VAL A 1 109 ? 3.879 -20.484 -13.984 1 98.81 109 VAL A CA 1
ATOM 889 C C . VAL A 1 109 ? 3.705 -19.578 -12.766 1 98.81 109 VAL A C 1
ATOM 891 O O . VAL A 1 109 ? 4.266 -18.469 -12.719 1 98.81 109 VAL A O 1
ATOM 894 N N . ILE A 1 110 ? 2.855 -19.969 -11.828 1 98.75 110 ILE A N 1
ATOM 895 C CA . ILE A 1 110 ? 2.652 -19.203 -10.609 1 98.75 110 ILE A CA 1
ATOM 896 C C . ILE A 1 110 ? 2.787 -20.109 -9.391 1 98.75 110 ILE A C 1
ATOM 898 O O . ILE A 1 110 ? 2.732 -21.344 -9.523 1 98.75 110 ILE A O 1
ATOM 902 N N . LEU A 1 111 ? 3.014 -19.547 -8.266 1 97.94 111 LEU A N 1
ATOM 903 C CA . LEU A 1 111 ? 3.043 -20.312 -7.02 1 97.94 111 LEU A CA 1
ATOM 904 C C . LEU A 1 111 ? 2.92 -19.375 -5.816 1 97.94 111 LEU A C 1
ATOM 906 O O . LEU A 1 111 ? 3.326 -18.219 -5.879 1 97.94 111 LEU A O 1
ATOM 910 N N . MET A 1 112 ? 2.332 -19.828 -4.766 1 97.44 112 MET A N 1
ATOM 911 C CA . MET A 1 112 ? 2.295 -19.156 -3.475 1 97.44 112 MET A CA 1
ATOM 912 C C . MET A 1 112 ? 3.424 -19.641 -2.572 1 97.44 112 MET A C 1
ATOM 914 O O . MET A 1 112 ? 3.389 -20.766 -2.082 1 97.44 112 MET A O 1
ATOM 918 N N . PRO A 1 113 ? 4.363 -18.766 -2.266 1 95.81 113 PRO A N 1
ATOM 919 C CA . PRO A 1 113 ? 5.535 -19.234 -1.519 1 95.81 113 PRO A CA 1
ATOM 920 C C . PRO A 1 113 ? 5.293 -19.281 -0.012 1 95.81 113 PRO A C 1
ATOM 922 O O . PRO A 1 113 ? 4.695 -18.359 0.55 1 95.81 113 PRO A O 1
ATOM 925 N N . SER A 1 114 ? 5.746 -20.359 0.605 1 90.81 114 SER A N 1
ATOM 926 C CA . SER A 1 114 ? 5.863 -20.312 2.061 1 90.81 114 SER A CA 1
ATOM 927 C C . SER A 1 114 ? 6.965 -19.359 2.502 1 90.81 114 SER A C 1
ATOM 929 O O . SER A 1 114 ? 6.777 -18.594 3.445 1 90.81 114 SER A O 1
ATOM 931 N N . ALA A 1 115 ? 8.07 -19.422 1.73 1 88.25 115 ALA A N 1
ATOM 932 C CA . ALA A 1 115 ? 9.195 -18.484 1.864 1 88.25 115 ALA A CA 1
ATOM 933 C C . ALA A 1 115 ? 9.695 -18.031 0.496 1 88.25 115 ALA A C 1
ATOM 935 O O . ALA A 1 115 ? 10.172 -18.859 -0.299 1 88.25 115 ALA A O 1
ATOM 936 N N . ALA A 1 116 ? 9.711 -16.797 0.316 1 94.31 116 ALA A N 1
ATOM 937 C CA . ALA A 1 116 ? 9.992 -16.266 -1.012 1 94.31 116 ALA A CA 1
ATOM 938 C C . ALA A 1 116 ? 11.469 -16.438 -1.373 1 94.31 116 ALA A C 1
ATOM 940 O O . ALA A 1 116 ? 11.812 -16.609 -2.547 1 94.31 116 ALA A O 1
ATOM 941 N N . SER A 1 117 ? 12.359 -16.484 -0.381 1 91.88 117 SER A N 1
ATOM 942 C CA . SER A 1 117 ? 13.797 -16.516 -0.59 1 91.88 117 SER A CA 1
ATOM 943 C C . SER A 1 117 ? 14.227 -17.766 -1.354 1 91.88 117 SER A C 1
ATOM 945 O O . SER A 1 117 ? 15.211 -17.734 -2.092 1 91.88 117 SER A O 1
ATOM 947 N N . TYR A 1 118 ? 13.477 -18.781 -1.207 1 92.56 118 TYR A N 1
ATOM 948 C CA . TYR A 1 118 ? 13.781 -20.031 -1.877 1 92.56 118 TYR A CA 1
ATOM 949 C C . TYR A 1 118 ? 13.57 -19.922 -3.381 1 92.56 118 TYR A C 1
ATOM 951 O O . TYR A 1 118 ? 14.281 -20.547 -4.164 1 92.56 118 TYR A O 1
ATOM 959 N N . TYR A 1 119 ? 12.672 -19.094 -3.797 1 96.62 119 TYR A N 1
ATOM 960 C CA . TYR A 1 119 ? 12.219 -19.109 -5.184 1 96.62 119 TYR A CA 1
ATOM 961 C C . TYR A 1 119 ? 12.852 -17.969 -5.977 1 96.62 119 TYR A C 1
ATOM 963 O O . TYR A 1 119 ? 12.914 -18.016 -7.207 1 96.62 119 TYR A O 1
ATOM 971 N N . TYR A 1 120 ? 13.398 -16.969 -5.32 1 96.56 120 TYR A N 1
ATOM 972 C CA . TYR A 1 120 ? 13.984 -15.828 -6 1 96.56 120 TYR A CA 1
ATOM 973 C C . TYR A 1 120 ? 15.109 -16.266 -6.934 1 96.56 120 TYR A C 1
ATOM 975 O O . TYR A 1 120 ? 15.148 -15.852 -8.102 1 96.56 120 TYR A O 1
ATOM 983 N N . PRO A 1 121 ? 16.016 -17.156 -6.484 1 96.12 121 PRO A N 1
ATOM 984 C CA . PRO A 1 121 ? 17.125 -17.562 -7.367 1 96.12 121 PRO A CA 1
ATOM 985 C C . PRO A 1 121 ? 16.641 -18.281 -8.617 1 96.12 121 PRO A C 1
ATOM 987 O O . PRO A 1 121 ? 17.391 -18.438 -9.578 1 96.12 121 PRO A O 1
ATOM 990 N N . MET A 1 122 ? 15.43 -18.75 -8.594 1 97.88 122 MET A N 1
ATOM 991 C CA . MET A 1 122 ? 14.891 -19.5 -9.719 1 97.88 122 MET A CA 1
ATOM 992 C C . MET A 1 122 ? 14.18 -18.562 -10.703 1 97.88 122 MET A C 1
ATOM 994 O O . MET A 1 122 ? 13.656 -19.016 -11.727 1 97.88 122 MET A O 1
ATOM 998 N N . GLY A 1 123 ? 14.117 -17.297 -10.398 1 98 123 GLY A N 1
ATOM 999 C CA . GLY A 1 123 ? 13.57 -16.312 -11.32 1 98 123 GLY A CA 1
ATOM 1000 C C . GLY A 1 123 ? 12.125 -15.977 -11.039 1 98 123 GLY A C 1
ATOM 1001 O O . GLY A 1 123 ? 11.477 -15.289 -11.828 1 98 123 GLY A O 1
ATOM 1002 N N . PHE A 1 124 ? 11.602 -16.453 -9.875 1 98.44 124 PHE A N 1
ATOM 1003 C CA . PHE A 1 124 ? 10.273 -16.047 -9.445 1 98.44 124 PHE A CA 1
ATOM 1004 C C . PHE A 1 124 ? 10.297 -14.641 -8.859 1 98.44 124 PHE A C 1
ATOM 1006 O O . PHE A 1 124 ? 11.305 -14.211 -8.305 1 98.44 124 PHE A O 1
ATOM 1013 N N . SER A 1 125 ? 9.164 -13.977 -8.984 1 98.12 125 SER A N 1
ATOM 1014 C CA . SER A 1 125 ? 8.93 -12.727 -8.266 1 98.12 125 SER A CA 1
ATOM 1015 C C . SER A 1 125 ? 7.457 -12.555 -7.93 1 98.12 125 SER A C 1
ATOM 1017 O O . SER A 1 125 ? 6.59 -13.109 -8.609 1 98.12 125 SER A O 1
ATOM 1019 N N . PHE A 1 126 ? 7.207 -11.789 -6.934 1 98.19 126 PHE A N 1
ATOM 1020 C CA . PHE A 1 126 ? 5.82 -11.508 -6.598 1 98.19 126 PHE A CA 1
ATOM 1021 C C . PHE A 1 126 ? 5.156 -10.664 -7.68 1 98.19 126 PHE A C 1
ATOM 1023 O O . PHE A 1 126 ? 5.73 -9.672 -8.141 1 98.19 126 PHE A O 1
ATOM 1030 N N . TYR A 1 127 ? 3.973 -11.109 -8.07 1 97.81 127 TYR A N 1
ATOM 1031 C CA . TYR A 1 127 ? 3.207 -10.211 -8.922 1 97.81 127 TYR A CA 1
ATOM 1032 C C . TYR A 1 127 ? 1.938 -9.742 -8.219 1 97.81 127 TYR A C 1
ATOM 1034 O O . TYR A 1 127 ? 1.274 -8.805 -8.68 1 97.81 127 TYR A O 1
ATOM 1042 N N . ALA A 1 128 ? 1.664 -10.414 -7.051 1 97.88 128 ALA A N 1
ATOM 1043 C CA . ALA A 1 128 ? 0.441 -10.031 -6.355 1 97.88 128 ALA A CA 1
ATOM 1044 C C . ALA A 1 128 ? 0.667 -9.961 -4.848 1 97.88 128 ALA A C 1
ATOM 1046 O O . ALA A 1 128 ? 1.214 -10.891 -4.254 1 97.88 128 ALA A O 1
ATOM 1047 N N . HIS A 1 129 ? 0.352 -8.867 -4.297 1 97.69 129 HIS A N 1
ATOM 1048 C CA . HIS A 1 129 ? 0.117 -8.656 -2.871 1 97.69 129 HIS A CA 1
ATOM 1049 C C . HIS A 1 129 ? -1.35 -8.344 -2.594 1 97.69 129 HIS A C 1
ATOM 1051 O O . HIS A 1 129 ? -2.096 -7.988 -3.508 1 97.69 129 HIS A O 1
ATOM 1057 N N . GLN A 1 130 ? -1.76 -8.562 -1.372 1 97.88 130 GLN A N 1
ATOM 1058 C CA . GLN A 1 130 ? -3.074 -8.164 -0.883 1 97.88 130 GLN A CA 1
ATOM 1059 C C . GLN A 1 130 ? -2.959 -7.375 0.419 1 97.88 130 GLN A C 1
ATOM 1061 O O . GLN A 1 130 ? -1.896 -7.348 1.043 1 97.88 130 GLN A O 1
ATOM 1066 N N . TRP A 1 131 ? -4.039 -6.656 0.696 1 98.06 131 TRP A N 1
ATOM 1067 C CA . TRP A 1 131 ? -4.207 -6.184 2.066 1 98.06 131 TRP A CA 1
ATOM 1068 C C . TRP A 1 131 ? -4.695 -7.305 2.975 1 98.06 131 TRP A C 1
ATOM 1070 O O . TRP A 1 131 ? -5.684 -7.977 2.666 1 98.06 131 TRP A O 1
ATOM 1080 N N . LYS A 1 132 ? -3.996 -7.574 3.998 1 98.06 132 LYS A N 1
ATOM 1081 C CA . LYS A 1 132 ? -4.523 -8.336 5.125 1 98.06 132 LYS A CA 1
ATOM 1082 C C . LYS A 1 132 ? -5.051 -7.41 6.219 1 98.06 132 LYS A C 1
ATOM 1084 O O . LYS A 1 132 ? -4.285 -6.664 6.828 1 98.06 132 LYS A O 1
ATOM 1089 N N . ARG A 1 133 ? -6.309 -7.516 6.457 1 98.38 133 ARG A N 1
ATOM 1090 C CA . ARG A 1 133 ? -6.98 -6.605 7.379 1 98.38 133 ARG A CA 1
ATOM 1091 C C . ARG A 1 133 ? -7.539 -7.359 8.578 1 98.38 133 ARG A C 1
ATOM 1093 O O . ARG A 1 133 ? -7.934 -8.523 8.461 1 98.38 133 ARG A O 1
ATOM 1100 N N . SER A 1 134 ? -7.598 -6.727 9.727 1 98.19 134 SER A N 1
ATOM 1101 C CA . SER A 1 134 ? -8.18 -7.332 10.922 1 98.19 134 SER A CA 1
ATOM 1102 C C . SER A 1 134 ? -8.727 -6.266 11.867 1 98.19 134 SER A C 1
ATOM 1104 O O . SER A 1 134 ? -8.203 -5.152 11.922 1 98.19 134 SER A O 1
ATOM 1106 N N . ALA A 1 135 ? -9.742 -6.562 12.523 1 98.12 135 ALA A N 1
ATOM 1107 C CA . ALA A 1 135 ? -10.398 -5.656 13.461 1 98.12 135 ALA A CA 1
ATOM 1108 C C . ALA A 1 135 ? -11.422 -6.395 14.312 1 98.12 135 ALA A C 1
ATOM 1110 O O . ALA A 1 135 ? -11.891 -7.473 13.945 1 98.12 135 ALA A O 1
ATOM 1111 N N . ALA A 1 136 ? -11.719 -5.793 15.453 1 97.94 136 ALA A N 1
ATOM 1112 C CA . ALA A 1 136 ? -12.875 -6.262 16.203 1 97.94 136 ALA A CA 1
ATOM 1113 C C . ALA A 1 136 ? -14.164 -6.051 15.422 1 97.94 136 ALA A C 1
ATOM 1115 O O . ALA A 1 136 ? -14.281 -5.09 14.648 1 97.94 136 ALA A O 1
ATOM 1116 N N . PRO A 1 137 ? -15.102 -6.93 15.602 1 97.94 137 PRO A N 1
ATOM 1117 C CA . PRO A 1 137 ? -16.359 -6.801 14.859 1 97.94 137 PRO A CA 1
ATOM 1118 C C . PRO A 1 137 ? -17 -5.422 15.023 1 97.94 137 PRO A C 1
ATOM 1120 O O . PRO A 1 137 ? -17.578 -4.895 14.07 1 97.94 137 PRO A O 1
ATOM 1123 N N . GLU A 1 138 ? -16.906 -4.848 16.203 1 96.56 138 GLU A N 1
ATOM 1124 C CA . GLU A 1 138 ? -17.5 -3.535 16.453 1 96.56 138 GLU A CA 1
ATOM 1125 C C . GLU A 1 138 ? -16.891 -2.473 15.547 1 96.56 138 GLU A C 1
ATOM 1127 O O . GLU A 1 138 ? -17.594 -1.602 15.039 1 96.56 138 GLU A O 1
ATOM 1132 N N . GLN A 1 139 ? -15.594 -2.621 15.367 1 96.06 139 GLN A N 1
ATOM 1133 C CA . GLN A 1 139 ? -14.906 -1.66 14.516 1 96.06 139 GLN A CA 1
ATOM 1134 C C . GLN A 1 139 ? -15.25 -1.883 13.047 1 96.06 139 GLN A C 1
ATOM 1136 O O . GLN A 1 139 ? -15.383 -0.925 12.281 1 96.06 139 GLN A O 1
ATOM 1141 N N . VAL A 1 140 ? -15.398 -3.129 12.633 1 97.31 140 VAL A N 1
ATOM 1142 C CA . VAL A 1 140 ? -15.82 -3.443 11.273 1 97.31 140 VAL A CA 1
ATOM 1143 C C . VAL A 1 140 ? -17.203 -2.867 11.016 1 97.31 140 VAL A C 1
ATOM 1145 O O . VAL A 1 140 ? -17.516 -2.439 9.898 1 97.31 140 VAL A O 1
ATOM 1148 N N . GLY A 1 141 ? -18.047 -2.924 12.039 1 96.25 141 GLY A N 1
ATOM 1149 C CA . GLY A 1 141 ? -19.406 -2.43 11.93 1 96.25 141 GLY A CA 1
ATOM 1150 C C . GLY A 1 141 ? -19.484 -0.985 11.477 1 96.25 141 GLY A C 1
ATOM 1151 O O . GLY A 1 141 ? -20.406 -0.604 10.758 1 96.25 141 GLY A O 1
ATOM 1152 N N . PHE A 1 142 ? -18.531 -0.209 11.805 1 93.25 142 PHE A N 1
ATOM 1153 C CA . PHE A 1 142 ? -18.516 1.202 11.438 1 93.25 142 PHE A CA 1
ATOM 1154 C C . PHE A 1 142 ? -18.281 1.369 9.938 1 93.25 142 PHE A C 1
ATOM 1156 O O . PHE A 1 142 ? -18.578 2.42 9.375 1 93.25 142 PHE A O 1
ATOM 1163 N N . LEU A 1 143 ? -17.781 0.341 9.312 1 94.06 143 LEU A N 1
ATOM 1164 C CA . LEU A 1 143 ? -17.516 0.396 7.879 1 94.06 143 LEU A CA 1
ATOM 1165 C C . LEU A 1 143 ? -18.703 -0.14 7.082 1 94.06 143 LEU A C 1
ATOM 1167 O O . LEU A 1 143 ? -18.766 0.028 5.863 1 94.06 143 LEU A O 1
ATOM 1171 N N . GLY A 1 144 ? -19.594 -0.784 7.797 1 95.19 144 GLY A N 1
ATOM 1172 C CA . GLY A 1 144 ? -20.625 -1.545 7.102 1 95.19 144 GLY A CA 1
ATOM 1173 C C . GLY A 1 144 ? -21.969 -0.844 7.07 1 95.19 144 GLY A C 1
ATOM 1174 O O . GLY A 1 144 ? -22.172 0.141 7.781 1 95.19 144 GLY A O 1
ATOM 1175 N N . LYS A 1 145 ? -22.75 -1.29 6.184 1 94.88 145 LYS A N 1
ATOM 1176 C CA . LYS A 1 145 ? -24.172 -0.975 6.09 1 94.88 145 LYS A CA 1
ATOM 1177 C C . LYS A 1 145 ? -24.984 -2.225 5.789 1 94.88 145 LYS A C 1
ATOM 1179 O O . LYS A 1 145 ? -24.672 -2.973 4.859 1 94.88 145 LYS A O 1
ATOM 1184 N N . ARG A 1 146 ? -26 -2.379 6.594 1 94.25 146 ARG A N 1
ATOM 1185 C CA . ARG A 1 146 ? -26.797 -3.6 6.461 1 94.25 146 ARG A CA 1
ATOM 1186 C C . ARG A 1 146 ? -27.312 -3.764 5.039 1 94.25 146 ARG A C 1
ATOM 1188 O O . ARG A 1 146 ? -27.844 -2.814 4.449 1 94.25 146 ARG A O 1
ATOM 1195 N N . ALA A 1 147 ? -27.156 -4.98 4.523 1 94.19 147 ALA A N 1
ATOM 1196 C CA . ALA A 1 147 ? -27.625 -5.305 3.178 1 94.19 147 ALA A CA 1
ATOM 1197 C C . ALA A 1 147 ? -29.141 -5.52 3.16 1 94.19 147 ALA A C 1
ATOM 1199 O O . ALA A 1 147 ? -29.766 -5.582 4.215 1 94.19 147 ALA A O 1
ATOM 1200 N N . HIS A 1 148 ? -29.688 -5.547 1.919 1 95.5 148 HIS A N 1
ATOM 1201 C CA . HIS A 1 148 ? -31.109 -5.848 1.766 1 95.5 148 HIS A CA 1
ATOM 1202 C C . HIS A 1 148 ? -31.453 -7.211 2.357 1 95.5 148 HIS A C 1
ATOM 1204 O O . HIS A 1 148 ? -32.469 -7.367 3.02 1 95.5 148 HIS A O 1
ATOM 1210 N N . SER A 1 149 ? -30.609 -8.172 2.096 1 96.81 149 SER A N 1
ATOM 1211 C CA . SER A 1 149 ? -30.719 -9.5 2.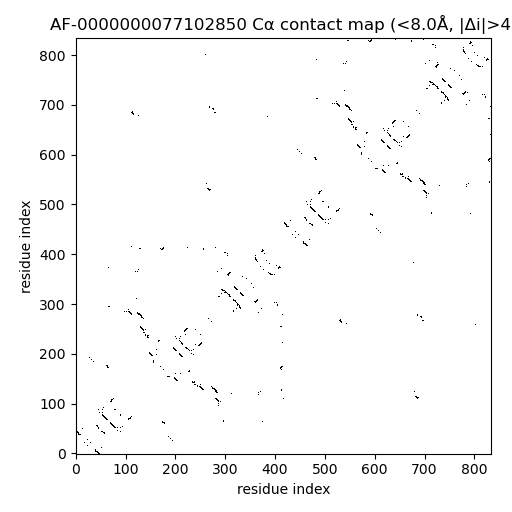693 1 96.81 149 SER A CA 1
ATOM 1212 C C . SER A 1 149 ? -29.375 -10.227 2.668 1 96.81 149 SER A C 1
ATOM 1214 O O . SER A 1 149 ? -28.453 -9.797 1.982 1 96.81 149 SER A O 1
ATOM 1216 N N . ALA A 1 150 ? -29.297 -11.203 3.471 1 97.5 150 ALA A N 1
ATOM 1217 C CA . ALA A 1 150 ? -28.125 -12.078 3.516 1 97.5 150 ALA A CA 1
ATOM 1218 C C . ALA A 1 150 ? -28.531 -13.539 3.646 1 97.5 150 ALA A C 1
ATOM 1220 O O . ALA A 1 150 ? -29.609 -13.844 4.148 1 97.5 150 ALA A O 1
ATOM 1221 N N . GLY A 1 151 ? -27.734 -14.406 3.148 1 96.5 151 GLY A N 1
ATOM 1222 C CA . GLY A 1 151 ? -28 -15.836 3.238 1 96.5 151 GLY A CA 1
ATOM 1223 C C . GLY A 1 151 ? -26.734 -16.672 3.137 1 96.5 151 GLY A C 1
ATOM 1224 O O . GLY A 1 151 ? -25.656 -16.156 2.881 1 96.5 151 GLY A O 1
ATOM 1225 N N . LEU A 1 152 ? -26.938 -17.938 3.336 1 97.81 152 LEU A N 1
ATOM 1226 C CA . LEU A 1 152 ? -25.828 -18.891 3.268 1 97.81 152 LEU A CA 1
ATOM 1227 C C . LEU A 1 152 ? -25.906 -19.734 1.995 1 97.81 152 LEU A C 1
ATOM 1229 O O . LEU A 1 152 ? -27 -20.062 1.539 1 97.81 152 LEU A O 1
ATOM 1233 N N . ILE A 1 153 ? -24.781 -19.953 1.45 1 97.81 153 ILE A N 1
ATOM 1234 C CA . ILE A 1 153 ? -24.656 -20.969 0.41 1 97.81 153 ILE A CA 1
ATOM 1235 C C . ILE A 1 153 ? -24.5 -22.344 1.051 1 97.81 153 ILE A C 1
ATOM 1237 O O . ILE A 1 153 ? -23.641 -22.547 1.917 1 97.81 153 ILE A O 1
ATOM 1241 N N . THR A 1 154 ? -25.312 -23.312 0.604 1 96.75 154 THR A N 1
ATOM 1242 C CA . THR A 1 154 ? -25.281 -24.609 1.265 1 96.75 154 THR A CA 1
ATOM 1243 C C . THR A 1 154 ? -25 -25.719 0.256 1 96.75 154 THR A C 1
ATOM 1245 O O . THR A 1 154 ? -24.891 -26.891 0.627 1 96.75 154 THR A O 1
ATOM 1248 N N . SER A 1 155 ? -24.922 -25.266 -0.998 1 97.12 155 SER A N 1
ATOM 1249 C CA . SER A 1 155 ? -24.688 -26.281 -2.029 1 97.12 155 SER A CA 1
ATOM 1250 C C . SER A 1 155 ? -23.781 -25.734 -3.131 1 97.12 155 SER A C 1
ATOM 1252 O O . SER A 1 155 ? -23.891 -24.578 -3.52 1 97.12 155 SER A O 1
ATOM 1254 N N . ALA A 1 156 ? -23.078 -26.672 -3.707 1 96.88 156 ALA A N 1
ATOM 1255 C CA . ALA A 1 156 ? -22.188 -26.312 -4.812 1 96.88 156 ALA A CA 1
ATOM 1256 C C . ALA A 1 156 ? -22.984 -25.922 -6.051 1 96.88 156 ALA A C 1
ATOM 1258 O O . ALA A 1 156 ? -22.469 -25.25 -6.949 1 96.88 156 ALA A O 1
ATOM 1259 N N . ASP A 1 157 ? -24.188 -26.281 -6.055 1 97.5 157 ASP A N 1
ATOM 1260 C CA . ASP A 1 157 ? -25.031 -26 -7.211 1 97.5 157 ASP A CA 1
ATOM 1261 C C . ASP A 1 157 ? -25.391 -24.516 -7.273 1 97.5 157 ASP A C 1
ATOM 1263 O O . ASP A 1 157 ? -25.875 -24.031 -8.305 1 97.5 157 ASP A O 1
ATOM 1267 N N . GLU A 1 158 ? -25.078 -23.781 -6.227 1 97.81 158 GLU A N 1
ATOM 1268 C CA . GLU A 1 158 ? -25.391 -22.359 -6.18 1 97.81 158 GLU A CA 1
ATOM 1269 C C . GLU A 1 158 ? -24.203 -21.531 -6.656 1 97.81 158 GLU A C 1
ATOM 1271 O O . GLU A 1 158 ? -24.172 -20.312 -6.449 1 97.81 158 GLU A O 1
ATOM 1276 N N . TRP A 1 159 ? -23.344 -22.156 -7.391 1 98.31 159 TRP A N 1
ATOM 1277 C CA . TRP A 1 159 ? -22.062 -21.531 -7.762 1 98.31 159 TRP A CA 1
ATOM 1278 C C . TRP A 1 159 ? -22.297 -20.312 -8.648 1 98.31 159 TRP A C 1
ATOM 1280 O O . TRP A 1 159 ? -21.5 -19.375 -8.633 1 98.31 159 TRP A O 1
ATOM 1290 N N . LYS A 1 160 ? -23.391 -20.234 -9.414 1 98.38 160 LYS A N 1
ATOM 1291 C CA . LYS A 1 160 ? -23.641 -19.141 -10.352 1 98.38 160 LYS A CA 1
ATOM 1292 C C . LYS A 1 160 ? -23.797 -17.812 -9.617 1 98.38 160 LYS A C 1
ATOM 1294 O O . LYS A 1 160 ? -23.438 -16.766 -10.141 1 98.38 160 LYS A O 1
ATOM 1299 N N . THR A 1 161 ? -24.359 -17.906 -8.422 1 98.06 161 THR A N 1
ATOM 1300 C CA . THR A 1 161 ? -24.516 -16.703 -7.594 1 98.06 161 THR A CA 1
ATOM 1301 C C . THR A 1 161 ? -23.156 -16.109 -7.254 1 98.06 161 THR A C 1
ATOM 1303 O O . THR A 1 161 ? -22.953 -14.898 -7.387 1 98.06 161 THR A O 1
ATOM 1306 N N . LEU A 1 162 ? -22.266 -16.922 -6.879 1 98.62 162 LEU A N 1
ATOM 1307 C CA . LEU A 1 162 ? -20.922 -16.484 -6.531 1 98.62 162 LEU A CA 1
ATOM 1308 C C . LEU A 1 162 ? -20.172 -16.016 -7.766 1 98.62 162 LEU A C 1
ATOM 1310 O O . LEU A 1 162 ? -19.484 -14.977 -7.723 1 98.62 162 LEU A O 1
ATOM 1314 N N . ALA A 1 163 ? -20.344 -16.719 -8.859 1 98.69 163 ALA A N 1
ATOM 1315 C CA . ALA A 1 163 ? -19.656 -16.375 -10.109 1 98.69 163 ALA A CA 1
ATOM 1316 C C . ALA A 1 163 ? -20.078 -14.992 -10.602 1 98.69 163 ALA A C 1
ATOM 1318 O O . ALA A 1 163 ? -19.234 -14.242 -11.117 1 98.69 163 ALA A O 1
ATOM 1319 N N . SER A 1 164 ? -21.297 -14.695 -10.445 1 98.06 164 SER A N 1
ATOM 1320 C CA . SER A 1 164 ? -21.797 -13.406 -10.914 1 98.06 164 SER A CA 1
ATOM 1321 C C . SER A 1 164 ? -21.141 -12.25 -10.148 1 98.06 164 SER A C 1
ATOM 1323 O O . SER A 1 164 ? -20.859 -11.203 -10.727 1 98.06 164 SER A O 1
ATOM 1325 N N . VAL A 1 165 ? -20.922 -12.438 -8.875 1 98.56 165 VAL A N 1
ATOM 1326 C CA . VAL A 1 165 ? -20.25 -11.438 -8.047 1 98.56 165 VAL A CA 1
ATOM 1327 C C . VAL A 1 165 ? -18.766 -11.375 -8.383 1 98.56 165 VAL A C 1
ATOM 1329 O O . VAL A 1 165 ? -18.219 -10.297 -8.578 1 98.56 165 VAL A O 1
ATOM 1332 N N . TYR A 1 166 ? -18.172 -12.523 -8.516 1 98.69 166 TYR A N 1
ATOM 1333 C CA . TYR A 1 166 ? -16.75 -12.641 -8.805 1 98.69 166 TYR A CA 1
ATOM 1334 C C . TYR A 1 166 ? -16.406 -11.945 -10.117 1 98.69 166 TYR A C 1
ATOM 1336 O O . TYR A 1 166 ? -15.414 -11.211 -10.188 1 98.69 166 TYR A O 1
ATOM 1344 N N . ASP A 1 167 ? -17.25 -12.117 -11.117 1 98 167 ASP A N 1
ATOM 1345 C CA . ASP A 1 167 ? -17 -11.539 -12.438 1 98 167 ASP A CA 1
ATOM 1346 C C . ASP A 1 167 ? -16.953 -10.016 -12.375 1 98 167 ASP A C 1
ATOM 1348 O O . ASP A 1 167 ? -16.141 -9.391 -13.047 1 98 167 ASP A O 1
ATOM 1352 N N . ARG A 1 168 ? -17.781 -9.5 -11.578 1 96.94 168 ARG A N 1
ATOM 1353 C CA . ARG A 1 168 ? -17.812 -8.047 -11.414 1 96.94 168 ARG A CA 1
ATOM 1354 C C . ARG A 1 168 ? -16.641 -7.574 -10.555 1 96.94 168 ARG A C 1
ATOM 1356 O O . ARG A 1 168 ? -16.094 -6.496 -10.781 1 96.94 168 ARG A O 1
ATOM 1363 N N . TYR A 1 169 ? -16.281 -8.336 -9.617 1 97.81 169 TYR A N 1
ATOM 1364 C CA . TYR A 1 169 ? -15.219 -8.008 -8.664 1 97.81 169 TYR A CA 1
ATOM 1365 C C . TYR A 1 169 ? -13.867 -7.914 -9.367 1 97.81 169 TYR A C 1
ATOM 1367 O O . TYR A 1 169 ? -13.055 -7.043 -9.047 1 97.81 169 TYR A O 1
ATOM 1375 N N . VAL A 1 170 ? -13.602 -8.773 -10.359 1 97.88 170 VAL A N 1
ATOM 1376 C CA . VAL A 1 170 ? -12.273 -8.875 -10.961 1 97.88 170 VAL A CA 1
ATOM 1377 C C . VAL A 1 170 ? -12.203 -8 -12.203 1 97.88 170 VAL A C 1
ATOM 1379 O O . VAL A 1 170 ? -11.141 -7.879 -12.828 1 97.88 170 VAL A O 1
ATOM 1382 N N . LYS A 1 171 ? -13.367 -7.406 -12.523 1 95.38 171 LYS A N 1
ATOM 1383 C CA . LYS A 1 171 ? -13.359 -6.527 -13.688 1 95.38 171 LYS A CA 1
ATOM 1384 C C . LYS A 1 171 ? -12.328 -5.41 -13.531 1 95.38 171 LYS A C 1
ATOM 1386 O O . LYS A 1 171 ? -12.281 -4.746 -12.5 1 95.38 171 LYS A O 1
ATOM 1391 N N . GLY A 1 172 ? -11.492 -5.262 -14.555 1 93.75 172 GLY A N 1
ATOM 1392 C CA . GLY A 1 172 ? -10.484 -4.211 -14.539 1 93.75 172 GLY A CA 1
ATOM 1393 C C . GLY A 1 172 ? -9.234 -4.59 -13.773 1 93.75 172 GLY A C 1
ATOM 1394 O O . GLY A 1 172 ? -8.336 -3.766 -13.594 1 93.75 172 GLY A O 1
ATOM 1395 N N . ARG A 1 173 ? -9.188 -5.793 -13.32 1 97.19 173 ARG A N 1
ATOM 1396 C CA . ARG A 1 173 ? -8 -6.258 -12.602 1 97.19 173 ARG A CA 1
ATOM 1397 C C . ARG A 1 173 ? -7.223 -7.277 -13.43 1 97.19 173 ARG A C 1
ATOM 1399 O O . ARG A 1 173 ? -7.699 -7.73 -14.469 1 97.19 173 ARG A O 1
ATOM 1406 N N . ASN A 1 174 ? -6.043 -7.547 -12.938 1 98.38 174 ASN A N 1
ATOM 1407 C CA . ASN A 1 174 ? -5.094 -8.43 -13.609 1 98.38 174 ASN A CA 1
ATOM 1408 C C . ASN A 1 174 ? -4.648 -9.57 -12.688 1 98.38 174 ASN A C 1
ATOM 1410 O O . ASN A 1 174 ? -4.762 -9.461 -11.469 1 98.38 174 ASN A O 1
ATOM 1414 N N . GLY A 1 175 ? -4.305 -10.648 -13.281 1 98.56 175 GLY A N 1
ATOM 1415 C CA . GLY A 1 175 ? -3.643 -11.719 -12.547 1 98.56 175 GLY A CA 1
ATOM 1416 C C . GLY A 1 175 ? -4.609 -12.648 -11.844 1 98.56 175 GLY A C 1
ATOM 1417 O O . GLY A 1 175 ? -4.195 -13.625 -11.211 1 98.56 175 GLY A O 1
ATOM 1418 N N . TRP A 1 176 ? -5.906 -12.406 -11.938 1 98.5 176 TRP A N 1
ATOM 1419 C CA . TRP A 1 176 ? -6.91 -13.219 -11.258 1 98.5 176 TRP A CA 1
ATOM 1420 C C . TRP A 1 176 ? -7.188 -14.508 -12.039 1 98.5 176 TRP A C 1
ATOM 1422 O O . TRP A 1 176 ? -6.805 -14.633 -13.203 1 98.5 176 TRP A O 1
ATOM 1432 N N . ALA A 1 177 ? -7.812 -15.5 -11.469 1 98.62 177 ALA A N 1
ATOM 1433 C CA . ALA A 1 177 ? -8.07 -16.812 -12.062 1 98.62 177 ALA A CA 1
ATOM 1434 C C . ALA A 1 177 ? -9.461 -16.875 -12.672 1 98.62 177 ALA A C 1
ATOM 1436 O O . ALA A 1 177 ? -10.438 -16.422 -12.062 1 98.62 177 ALA A O 1
ATOM 1437 N N . PHE A 1 178 ? -9.531 -17.438 -13.852 1 98.44 178 PHE A N 1
ATOM 1438 C CA . PHE A 1 178 ? -10.82 -17.797 -14.414 1 98.44 178 PHE A CA 1
ATOM 1439 C C . PHE A 1 178 ? -11.398 -19.016 -13.703 1 98.44 178 PHE A C 1
ATOM 1441 O O . PHE A 1 178 ? -10.672 -19.953 -13.391 1 98.44 178 PHE A O 1
ATOM 1448 N N . ARG A 1 179 ? -12.68 -18.922 -13.453 1 98 179 ARG A N 1
ATOM 1449 C CA . ARG A 1 179 ? -13.352 -20.031 -12.797 1 98 179 ARG A CA 1
ATOM 1450 C C . ARG A 1 179 ? -14.562 -20.484 -13.602 1 98 179 ARG A C 1
ATOM 1452 O O . ARG A 1 179 ? -15.422 -19.688 -13.945 1 98 179 ARG A O 1
ATOM 1459 N N . ASP A 1 180 ? -14.578 -21.781 -13.922 1 97.25 180 ASP A N 1
ATOM 1460 C CA . ASP A 1 180 ? -15.75 -22.375 -14.547 1 97.25 180 ASP A CA 1
ATOM 1461 C C . ASP A 1 180 ? -16.578 -23.156 -13.531 1 97.25 180 ASP A C 1
ATOM 1463 O O . ASP A 1 180 ? -16.297 -23.109 -12.336 1 97.25 180 ASP A O 1
ATOM 1467 N N . GLU A 1 181 ? -17.609 -23.812 -13.977 1 98.06 181 GLU A N 1
ATOM 1468 C CA . GLU A 1 181 ? -18.5 -24.547 -13.086 1 98.06 181 GLU A CA 1
ATOM 1469 C C . GLU A 1 181 ? -17.75 -25.562 -12.25 1 98.06 181 GLU A C 1
ATOM 1471 O O . GLU A 1 181 ? -17.922 -25.625 -11.031 1 98.06 181 GLU A O 1
ATOM 1476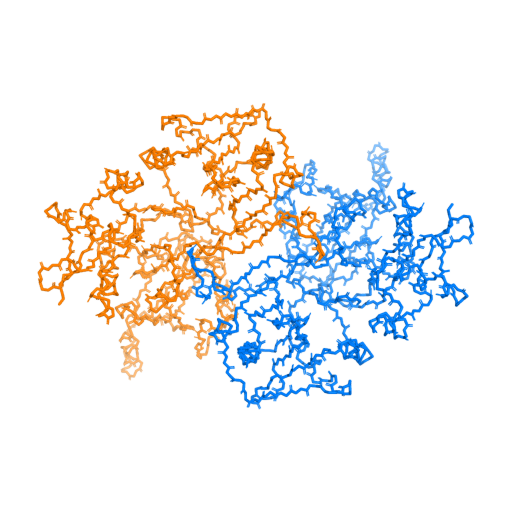 N N . ALA A 1 182 ? -16.922 -26.328 -12.883 1 97.06 182 ALA A N 1
ATOM 1477 C CA . ALA A 1 182 ? -16.172 -27.359 -12.18 1 97.06 182 ALA A CA 1
ATOM 1478 C C . ALA A 1 182 ? -15.281 -26.75 -11.102 1 97.06 182 ALA A C 1
ATOM 1480 O O . ALA A 1 182 ? -15.227 -27.25 -9.977 1 97.06 182 ALA A O 1
ATOM 1481 N N . SER A 1 183 ? -14.609 -25.703 -11.477 1 96.75 183 SER A N 1
ATOM 1482 C CA . SER A 1 183 ? -13.734 -25.016 -10.531 1 96.75 183 SER A CA 1
ATOM 1483 C C . SER A 1 183 ? -14.516 -24.469 -9.344 1 96.75 183 SER A C 1
ATOM 1485 O O . SER A 1 183 ? -14.086 -24.594 -8.195 1 96.75 183 SER A O 1
ATOM 1487 N N . TRP A 1 184 ? -15.664 -23.859 -9.578 1 98.19 184 TRP A N 1
ATOM 1488 C CA . TRP A 1 184 ? -16.484 -23.297 -8.516 1 98.19 184 TRP A CA 1
ATOM 1489 C C . TRP A 1 184 ? -16.984 -24.406 -7.574 1 98.19 184 TRP A C 1
ATOM 1491 O O . TRP A 1 184 ? -16.922 -24.25 -6.352 1 98.19 184 TRP A O 1
ATOM 1501 N N . LYS A 1 185 ? -17.453 -25.406 -8.156 1 97.88 185 LYS A N 1
ATOM 1502 C CA . LYS A 1 185 ? -17.984 -26.484 -7.336 1 97.88 185 LYS A CA 1
ATOM 1503 C C . LYS A 1 185 ? -16.891 -27.109 -6.453 1 97.88 185 LYS A C 1
ATOM 1505 O O . LYS A 1 185 ? -17.141 -27.422 -5.285 1 97.88 185 LYS A O 1
ATOM 1510 N N . LYS A 1 186 ? -15.75 -27.297 -7.027 1 96.69 186 LYS A N 1
ATOM 1511 C CA . LYS A 1 186 ? -14.625 -27.781 -6.234 1 96.69 186 LYS A CA 1
ATOM 1512 C C . LYS A 1 186 ? -14.25 -26.797 -5.133 1 96.69 186 LYS A C 1
ATOM 1514 O O . LYS A 1 186 ? -13.945 -27.203 -4.012 1 96.69 186 LYS A O 1
ATOM 1519 N N . HIS A 1 187 ? -14.242 -25.547 -5.48 1 97.12 187 HIS A N 1
ATOM 1520 C CA . HIS A 1 187 ? -13.906 -24.5 -4.52 1 97.12 187 HIS A CA 1
ATOM 1521 C C . HIS A 1 187 ? -14.898 -24.484 -3.359 1 97.12 187 HIS A C 1
ATOM 1523 O O . HIS A 1 187 ? -14.5 -24.391 -2.195 1 97.12 187 HIS A O 1
ATOM 1529 N N . ILE A 1 188 ? -16.156 -24.547 -3.674 1 98 188 ILE A N 1
ATOM 1530 C CA . ILE A 1 188 ? -17.203 -24.609 -2.662 1 98 188 ILE A CA 1
ATOM 1531 C C . ILE A 1 188 ? -17.047 -25.875 -1.826 1 98 188 ILE A C 1
ATOM 1533 O O . ILE A 1 188 ? -17.156 -25.828 -0.598 1 98 188 ILE A O 1
ATOM 1537 N N . GLY A 1 189 ? -16.781 -26.984 -2.516 1 96.56 189 GLY A N 1
ATOM 1538 C CA . GLY A 1 189 ? -16.531 -28.234 -1.815 1 96.56 189 GLY A CA 1
ATOM 1539 C C . GLY A 1 189 ? -15.375 -28.156 -0.843 1 96.56 189 GLY A C 1
ATOM 1540 O O . GLY A 1 189 ? -15.445 -28.703 0.263 1 96.56 189 GLY A O 1
ATOM 1541 N N . ALA A 1 190 ? -14.32 -27.516 -1.262 1 95.94 190 ALA A N 1
ATOM 1542 C CA . ALA A 1 190 ? -13.156 -27.344 -0.402 1 95.94 190 ALA A CA 1
ATOM 1543 C C . ALA A 1 190 ? -13.516 -26.594 0.875 1 95.94 190 ALA A C 1
ATOM 1545 O O . ALA A 1 190 ? -13.016 -26.906 1.956 1 95.94 190 ALA A O 1
ATOM 1546 N N . GLN A 1 191 ? -14.32 -25.562 0.756 1 96.25 191 GLN A N 1
ATOM 1547 C CA . GLN A 1 191 ? -14.75 -24.766 1.902 1 96.25 191 GLN A CA 1
ATOM 1548 C C . GLN A 1 191 ? -15.555 -25.609 2.885 1 96.25 191 GLN A C 1
ATOM 1550 O O . GLN A 1 191 ? -15.352 -25.531 4.098 1 96.25 191 GLN A O 1
ATOM 1555 N N . PHE A 1 192 ? -16.422 -26.453 2.367 1 95.75 192 PHE A N 1
ATOM 1556 C CA . PHE A 1 192 ? -17.312 -27.234 3.201 1 95.75 192 PHE A CA 1
ATOM 1557 C C . PHE A 1 192 ? -16.578 -28.406 3.855 1 95.75 192 PHE A C 1
ATOM 1559 O O . PHE A 1 192 ? -16.938 -28.828 4.953 1 95.75 192 PHE A O 1
ATOM 1566 N N . CYS A 1 193 ? -15.578 -28.844 3.24 1 92.88 193 CYS A N 1
ATOM 1567 C CA . CYS A 1 193 ? -14.938 -30.078 3.686 1 92.88 193 CYS A CA 1
ATOM 1568 C C . CYS A 1 193 ? -14.312 -29.891 5.066 1 92.88 193 CYS A C 1
ATOM 1570 O O . CYS A 1 193 ? -14.148 -30.875 5.809 1 92.88 193 CYS A O 1
ATOM 1572 N N . ASP A 1 194 ? -14.023 -28.688 5.375 1 88.81 194 ASP A N 1
ATOM 1573 C CA . ASP A 1 194 ? -13.391 -28.469 6.676 1 88.81 194 ASP A CA 1
ATOM 1574 C C . ASP A 1 194 ? -14.258 -27.578 7.57 1 88.81 194 ASP A C 1
ATOM 1576 O O . ASP A 1 194 ? -13.75 -26.875 8.438 1 88.81 194 ASP A O 1
ATOM 1580 N N . GLY A 1 195 ? -15.531 -27.531 7.289 1 93.12 195 GLY A N 1
ATOM 1581 C CA . GLY A 1 195 ? -16.484 -26.906 8.172 1 93.12 195 GLY A CA 1
ATOM 1582 C C . GLY A 1 195 ? -16.609 -25.406 7.945 1 93.12 195 GLY A C 1
ATOM 1583 O O . GLY A 1 195 ? -17.062 -24.672 8.828 1 93.12 195 GLY A O 1
ATOM 1584 N N . GLY A 1 196 ? -16.219 -24.969 6.805 1 96.81 196 GLY A N 1
ATOM 1585 C CA . GLY A 1 196 ? -16.312 -23.562 6.477 1 96.81 196 GLY A CA 1
ATOM 1586 C C . GLY A 1 196 ? -17.719 -23.156 6.035 1 96.81 196 GLY A C 1
ATOM 1587 O O . GLY A 1 196 ? -18.562 -24.016 5.758 1 96.81 196 GLY A O 1
ATOM 1588 N N . TYR A 1 197 ? -17.906 -21.844 6.043 1 98.31 197 TYR A N 1
ATOM 1589 C CA . TYR A 1 197 ? -19.188 -21.266 5.641 1 98.31 197 TYR A CA 1
ATOM 1590 C C . TYR A 1 197 ? -19.016 -20.344 4.438 1 98.31 197 TYR A C 1
ATOM 1592 O O . TYR A 1 197 ? -17.906 -19.891 4.148 1 98.31 197 TYR A O 1
ATOM 1600 N N . ILE A 1 198 ? -20.109 -20.203 3.705 1 98.75 198 ILE A N 1
ATOM 1601 C CA . ILE A 1 198 ? -20.172 -19.203 2.635 1 98.75 198 ILE A CA 1
ATOM 1602 C C . ILE A 1 198 ? -21.422 -18.359 2.799 1 98.75 198 ILE A C 1
ATOM 1604 O O . ILE A 1 198 ? -22.531 -18.891 2.871 1 98.75 198 ILE A O 1
ATOM 1608 N N . ALA A 1 199 ? -21.203 -17.078 2.896 1 98.81 199 ALA A N 1
ATOM 1609 C CA . ALA A 1 199 ? -22.344 -16.172 3.002 1 98.81 199 ALA A CA 1
ATOM 1610 C C . ALA A 1 199 ? -22.422 -15.242 1.791 1 98.81 199 ALA A C 1
ATOM 1612 O O . ALA A 1 199 ? -21.391 -14.914 1.188 1 98.81 199 ALA A O 1
ATOM 1613 N N . VAL A 1 200 ? -23.609 -14.883 1.431 1 98.69 200 VAL A N 1
ATOM 1614 C CA . VAL A 1 200 ? -23.891 -13.938 0.35 1 98.69 200 VAL A CA 1
ATOM 1615 C C . VAL A 1 200 ? -24.766 -12.797 0.87 1 98.69 200 VAL A C 1
ATOM 1617 O O . VAL A 1 200 ? -25.703 -13.023 1.643 1 98.69 200 VAL A O 1
ATOM 1620 N N . VAL A 1 201 ? -24.375 -11.602 0.546 1 98.62 201 VAL A N 1
ATOM 1621 C CA . VAL A 1 201 ? -25.219 -10.453 0.826 1 98.62 201 VAL A CA 1
ATOM 1622 C C . VAL A 1 201 ? -25.844 -9.938 -0.473 1 98.62 201 VAL A C 1
ATOM 1624 O O . VAL A 1 201 ? -25.188 -9.945 -1.522 1 98.62 201 VAL A O 1
ATOM 1627 N N . ASN A 1 202 ? -27.094 -9.492 -0.383 1 97.75 202 ASN A N 1
ATOM 1628 C CA . ASN A 1 202 ? -27.828 -9.039 -1.554 1 97.75 202 ASN A CA 1
ATOM 1629 C C . ASN A 1 202 ? -28.219 -7.566 -1.442 1 97.75 202 ASN A C 1
ATOM 1631 O O . ASN A 1 202 ? -28.516 -7.082 -0.352 1 97.75 202 ASN A O 1
ATOM 1635 N N . ASP A 1 203 ? -28.078 -6.98 -2.523 1 94.44 203 ASP A N 1
ATOM 1636 C CA . ASP A 1 203 ? -28.75 -5.688 -2.631 1 94.44 203 ASP A CA 1
ATOM 1637 C C . ASP A 1 203 ? -30.078 -5.812 -3.371 1 94.44 203 ASP A C 1
ATOM 1639 O O . ASP A 1 203 ? -30.625 -6.91 -3.502 1 94.44 203 ASP A O 1
ATOM 1643 N N . ARG A 1 204 ? -30.703 -4.637 -3.799 1 91.56 204 ARG A N 1
ATOM 1644 C CA . ARG A 1 204 ? -32.031 -4.656 -4.422 1 91.56 204 ARG A CA 1
ATOM 1645 C C . ARG A 1 204 ? -31.984 -5.402 -5.754 1 91.56 204 ARG A C 1
ATOM 1647 O O . ARG A 1 204 ? -33 -5.949 -6.188 1 91.56 204 ARG A O 1
ATOM 1654 N N . ASN A 1 205 ? -30.844 -5.555 -6.391 1 92.06 205 ASN A N 1
ATOM 1655 C CA . ASN A 1 205 ? -30.719 -6.141 -7.719 1 92.06 205 ASN A CA 1
ATOM 1656 C C . ASN A 1 205 ? -30.219 -7.582 -7.648 1 92.06 205 ASN A C 1
ATOM 1658 O O . ASN A 1 205 ? -30.125 -8.266 -8.672 1 92.06 205 ASN A O 1
ATOM 1662 N N . GLY A 1 206 ? -29.938 -8.055 -6.434 1 95.38 206 GLY A N 1
ATOM 1663 C CA . GLY A 1 206 ? -29.453 -9.422 -6.281 1 95.38 206 GLY A CA 1
ATOM 1664 C C . GLY A 1 206 ? -28.156 -9.508 -5.504 1 95.38 206 GLY A C 1
ATOM 1665 O O . GLY A 1 206 ? -27.875 -8.672 -4.648 1 95.38 206 GLY A O 1
ATOM 1666 N N . ALA A 1 207 ? -27.375 -10.656 -5.797 1 97.88 207 ALA A N 1
ATOM 1667 C CA . ALA A 1 207 ? -26.141 -10.898 -5.055 1 97.88 207 ALA A CA 1
ATOM 1668 C C . ALA A 1 207 ? -25.141 -9.773 -5.27 1 97.88 207 ALA A C 1
ATOM 1670 O O . ALA A 1 207 ? -24.797 -9.438 -6.41 1 97.88 207 ALA A O 1
ATOM 1671 N N . ALA A 1 208 ? -24.609 -9.227 -4.148 1 97.94 208 ALA A N 1
ATOM 1672 C CA . ALA A 1 208 ? -23.75 -8.047 -4.223 1 97.94 208 ALA A CA 1
ATOM 1673 C C . ALA A 1 208 ? -22.375 -8.32 -3.607 1 97.94 208 ALA A C 1
ATOM 1675 O O . ALA A 1 208 ? -21.422 -7.574 -3.84 1 97.94 208 ALA A O 1
ATOM 1676 N N . GLY A 1 209 ? -22.297 -9.312 -2.828 1 98.62 209 GLY A N 1
ATOM 1677 C CA . GLY A 1 209 ? -21.047 -9.711 -2.221 1 98.62 209 GLY A CA 1
ATOM 1678 C C . GLY A 1 209 ? -21.094 -11.094 -1.606 1 98.62 209 GLY A C 1
ATOM 1679 O O . GLY A 1 209 ? -22.172 -11.609 -1.307 1 98.62 209 GLY A O 1
ATOM 1680 N N . TYR A 1 210 ? -19.922 -11.703 -1.422 1 98.88 210 TYR A N 1
ATOM 1681 C CA . TYR A 1 210 ? -19.875 -12.984 -0.716 1 98.88 210 TYR A CA 1
ATOM 1682 C C . TYR A 1 210 ? -18.578 -13.117 0.073 1 98.88 210 TYR A C 1
ATOM 1684 O O . TYR A 1 210 ? -17.594 -12.414 -0.201 1 98.88 210 TYR A O 1
ATOM 1692 N N . ILE A 1 211 ? -18.609 -14 1.067 1 98.75 211 ILE A N 1
ATOM 1693 C CA . ILE A 1 211 ? -17.422 -14.336 1.847 1 98.75 211 ILE A CA 1
ATOM 1694 C C . ILE A 1 211 ? -17.375 -15.844 2.086 1 98.75 211 ILE A C 1
ATOM 1696 O O . ILE A 1 211 ? -18.406 -16.484 2.309 1 98.75 211 ILE A O 1
ATOM 1700 N N . PHE A 1 212 ? -16.25 -16.438 1.877 1 98.75 212 PHE A N 1
ATOM 1701 C CA . PHE A 1 212 ? -15.859 -17.719 2.436 1 98.75 212 PHE A CA 1
ATOM 1702 C C . PHE A 1 212 ? -15.172 -17.547 3.787 1 98.75 212 PHE A C 1
ATOM 1704 O O . PHE A 1 212 ? -14.211 -16.781 3.906 1 98.75 212 PHE A O 1
ATOM 1711 N N . TYR A 1 213 ? -15.672 -18.266 4.84 1 98.44 213 TYR A N 1
ATOM 1712 C CA . TYR A 1 213 ? -15.062 -17.969 6.133 1 98.44 213 TYR A CA 1
ATOM 1713 C C . TYR A 1 213 ? -15.18 -19.156 7.074 1 98.44 213 TYR A C 1
ATOM 1715 O O . TYR A 1 213 ? -15.93 -20.109 6.805 1 98.44 213 TYR A O 1
ATOM 1723 N N . HIS A 1 214 ? -14.32 -19.141 8.078 1 97.94 214 HIS A N 1
ATOM 1724 C CA . HIS A 1 214 ? -14.344 -20.062 9.203 1 97.94 214 HIS A CA 1
ATOM 1725 C C . HIS A 1 214 ? -14.5 -19.328 10.531 1 97.94 214 HIS A C 1
ATOM 1727 O O . HIS A 1 214 ? -14.07 -18.172 10.648 1 97.94 214 HIS A O 1
ATOM 1733 N N . LEU A 1 215 ? -15.156 -19.953 11.438 1 96.94 215 LEU A N 1
ATOM 1734 C CA . LEU A 1 215 ? -15.219 -19.5 12.82 1 96.94 215 LEU A CA 1
ATOM 1735 C C . LEU A 1 215 ? -14.352 -20.375 13.727 1 96.94 215 LEU A C 1
ATOM 1737 O O . LEU A 1 215 ? -14.703 -21.516 14 1 96.94 215 LEU A O 1
ATOM 1741 N N . ALA A 1 216 ? -13.242 -19.828 14.047 1 93.12 216 ALA A N 1
ATOM 1742 C CA . ALA A 1 216 ? -12.32 -20.609 14.867 1 93.12 216 ALA A CA 1
ATOM 1743 C C . ALA A 1 216 ? -11.562 -19.719 15.844 1 93.12 216 ALA A C 1
ATOM 1745 O O . ALA A 1 216 ? -11.133 -18.625 15.484 1 93.12 216 ALA A O 1
ATOM 1746 N N . GLU A 1 217 ? -11.453 -20.172 17.141 1 94.94 217 GLU A N 1
ATOM 1747 C CA . GLU A 1 217 ? -10.656 -19.5 18.156 1 94.94 217 GLU A CA 1
ATOM 1748 C C . GLU A 1 217 ? -11.125 -18.047 18.359 1 94.94 217 GLU A C 1
ATOM 1750 O O . GLU A 1 217 ? -10.312 -17.125 18.406 1 94.94 217 GLU A O 1
ATOM 1755 N N . ARG A 1 218 ? -12.391 -17.875 18.281 1 96.62 218 ARG A N 1
ATOM 1756 C CA . ARG A 1 218 ? -13.07 -16.594 18.469 1 96.62 218 ARG A CA 1
ATOM 1757 C C . ARG A 1 218 ? -12.68 -15.594 17.391 1 96.62 218 ARG A C 1
ATOM 1759 O O . ARG A 1 218 ? -12.562 -14.391 17.656 1 96.62 218 ARG A O 1
ATOM 1766 N N . LYS A 1 219 ? -12.352 -16.141 16.234 1 98.12 219 LYS A N 1
ATOM 1767 C CA . LYS A 1 219 ? -12.039 -15.297 15.086 1 98.12 219 LYS A CA 1
ATOM 1768 C C . LYS A 1 219 ? -12.969 -15.609 13.914 1 98.12 219 LYS A C 1
ATOM 1770 O O . LYS A 1 219 ? -13.352 -16.766 13.711 1 98.12 219 LYS A O 1
ATOM 1775 N N . PHE A 1 220 ? -13.359 -14.602 13.266 1 98.5 220 PHE A N 1
ATOM 1776 C CA . PHE A 1 220 ? -13.984 -14.664 11.953 1 98.5 220 PHE A CA 1
ATOM 1777 C C . PHE A 1 220 ? -12.945 -14.57 10.852 1 98.5 220 PHE A C 1
ATOM 1779 O O . PHE A 1 220 ? -12.516 -13.469 10.484 1 98.5 220 PHE A O 1
ATOM 1786 N N . MET A 1 221 ? -12.547 -15.727 10.281 1 98.19 221 MET A N 1
ATOM 1787 C CA . MET A 1 221 ? -11.438 -15.773 9.328 1 98.19 221 MET A CA 1
ATOM 1788 C C . MET A 1 221 ? -11.945 -15.906 7.898 1 98.19 221 MET A C 1
ATOM 1790 O O . MET A 1 221 ? -12.422 -16.969 7.5 1 98.19 221 MET A O 1
ATOM 1794 N N . VAL A 1 222 ? -11.766 -14.906 7.148 1 98.5 222 VAL A N 1
ATOM 1795 C CA . VAL A 1 222 ? -12.219 -14.906 5.762 1 98.5 222 VAL A CA 1
ATOM 1796 C C . VAL A 1 222 ? -11.102 -15.43 4.855 1 98.5 222 VAL A C 1
ATOM 1798 O O . VAL A 1 222 ? -9.984 -14.922 4.883 1 98.5 222 VAL A O 1
ATOM 1801 N N . SER A 1 223 ? -11.414 -16.391 4.098 1 97.25 223 SER A N 1
ATOM 1802 C CA . SER A 1 223 ? -10.445 -16.906 3.143 1 97.25 223 SER A CA 1
ATOM 1803 C C . SER A 1 223 ? -10.648 -16.297 1.758 1 97.25 223 SER A C 1
ATOM 1805 O O . SER A 1 223 ? -9.719 -16.266 0.951 1 97.25 223 SER A O 1
ATOM 1807 N N . GLU A 1 224 ? -11.859 -15.852 1.491 1 98.31 224 GLU A N 1
ATOM 1808 C CA . GLU A 1 224 ? -12.148 -15.148 0.244 1 98.31 224 GLU A CA 1
ATOM 1809 C C . GLU A 1 224 ? -13.281 -14.148 0.424 1 98.31 224 GLU A C 1
ATOM 1811 O O . GLU A 1 224 ? -14.273 -14.438 1.097 1 98.31 224 GLU A O 1
ATOM 1816 N N . MET A 1 225 ? -13.086 -13.039 -0.065 1 98.62 225 MET A N 1
ATOM 1817 C CA . MET A 1 225 ? -14.109 -11.992 -0.113 1 98.62 225 MET A CA 1
ATOM 1818 C C . MET A 1 225 ? -14.18 -11.367 -1.5 1 98.62 225 MET A C 1
ATOM 1820 O O . MET A 1 225 ? -13.148 -11.125 -2.129 1 98.62 225 MET A O 1
ATOM 1824 N N . ALA A 1 226 ? -15.383 -11.18 -2.027 1 98.75 226 ALA A N 1
ATOM 1825 C CA . ALA A 1 226 ? -15.609 -10.469 -3.277 1 98.75 226 ALA A CA 1
ATOM 1826 C C . ALA A 1 226 ? -16.906 -9.648 -3.211 1 98.75 226 ALA A C 1
ATOM 1828 O O . ALA A 1 226 ? -17.828 -10 -2.471 1 98.75 226 ALA A O 1
ATOM 1829 N N . TYR A 1 227 ? -16.969 -8.594 -3.914 1 98.12 227 TYR A N 1
ATOM 1830 C CA . TYR A 1 227 ? -18.156 -7.734 -3.959 1 98.12 227 TYR A CA 1
ATOM 1831 C C . TYR A 1 227 ? -18.297 -7.07 -5.324 1 98.12 227 TYR A C 1
ATOM 1833 O O . TYR A 1 227 ? -17.297 -6.738 -5.965 1 98.12 227 TYR A O 1
ATOM 1841 N N . ALA A 1 228 ? -19.516 -6.863 -5.746 1 95.88 228 ALA A N 1
ATOM 1842 C CA . ALA A 1 228 ? -19.828 -6.312 -7.062 1 95.88 228 ALA A CA 1
ATOM 1843 C C . ALA A 1 228 ? -19.969 -4.793 -7 1 95.88 228 ALA A C 1
ATOM 1845 O O . ALA A 1 228 ? -19.984 -4.121 -8.031 1 95.88 228 ALA A O 1
ATOM 1846 N N . SER A 1 229 ? -20.125 -4.309 -5.781 1 90.25 229 SER A N 1
ATOM 1847 C CA . SER A 1 229 ? -20.328 -2.881 -5.559 1 90.25 229 SER A CA 1
ATOM 1848 C C . SER A 1 229 ? -19.922 -2.479 -4.145 1 90.25 229 SER A C 1
ATOM 1850 O O . SER A 1 229 ? -19.656 -3.336 -3.299 1 90.25 229 SER A O 1
ATOM 1852 N N . ASP A 1 230 ? -19.875 -1.216 -3.938 1 89.94 230 ASP A N 1
ATOM 1853 C CA . ASP A 1 230 ? -19.594 -0.734 -2.59 1 89.94 230 ASP A CA 1
ATOM 1854 C C . ASP A 1 230 ? -20.688 -1.157 -1.609 1 89.94 230 ASP A C 1
ATOM 1856 O O . ASP A 1 230 ? -20.406 -1.426 -0.44 1 89.94 230 ASP A O 1
ATOM 1860 N N . ALA A 1 231 ? -21.859 -1.13 -2.125 1 92 231 ALA A N 1
ATOM 1861 C CA . ALA A 1 231 ? -22.953 -1.608 -1.282 1 92 231 ALA A CA 1
ATOM 1862 C C . ALA A 1 231 ? -22.719 -3.053 -0.849 1 92 231 ALA A C 1
ATOM 1864 O O . ALA A 1 231 ? -22.984 -3.414 0.299 1 92 231 ALA A O 1
ATOM 1865 N N . GLY A 1 232 ? -22.281 -3.842 -1.769 1 96.38 232 GLY A N 1
ATOM 1866 C CA . GLY A 1 232 ? -21.922 -5.211 -1.427 1 96.38 232 GLY A CA 1
ATOM 1867 C C . GLY A 1 232 ? -20.812 -5.301 -0.392 1 96.38 232 GLY A C 1
ATOM 1868 O O . GLY A 1 232 ? -20.906 -6.086 0.555 1 96.38 232 GLY A O 1
ATOM 1869 N N . ARG A 1 233 ? -19.828 -4.5 -0.58 1 96.81 233 ARG A N 1
ATOM 1870 C CA . ARG A 1 233 ? -18.719 -4.457 0.368 1 96.81 233 ARG A CA 1
ATOM 1871 C C . ARG A 1 233 ? -19.203 -4.09 1.766 1 96.81 233 ARG A C 1
ATOM 1873 O O . ARG A 1 233 ? -18.875 -4.77 2.74 1 96.81 233 ARG A O 1
ATOM 1880 N N . LYS A 1 234 ? -19.969 -3.086 1.854 1 96.19 234 LYS A N 1
ATOM 1881 C CA . LYS A 1 234 ? -20.5 -2.631 3.135 1 96.19 234 LYS A CA 1
ATOM 1882 C C . LYS A 1 234 ? -21.422 -3.682 3.754 1 96.19 234 LYS A C 1
ATOM 1884 O O . LYS A 1 234 ? -21.453 -3.844 4.977 1 96.19 234 LYS A O 1
ATOM 1889 N N . GLY A 1 235 ? -22.156 -4.301 2.885 1 97.88 235 GLY A N 1
ATOM 1890 C CA . GLY A 1 235 ? -22.984 -5.402 3.365 1 97.88 235 GLY A CA 1
ATOM 1891 C C . GLY A 1 235 ? -22.172 -6.516 4.004 1 97.88 235 GLY A C 1
ATOM 1892 O O . GLY A 1 235 ? -22.578 -7.07 5.027 1 97.88 235 GLY A O 1
ATOM 1893 N N . LEU A 1 236 ? -21.078 -6.852 3.428 1 98.69 236 LEU A N 1
ATOM 1894 C CA . LEU A 1 236 ? -20.203 -7.891 3.967 1 98.69 236 LEU A CA 1
ATOM 1895 C C . LEU A 1 236 ? -19.594 -7.453 5.293 1 98.69 236 LEU A C 1
ATOM 1897 O O . LEU A 1 236 ? -19.484 -8.25 6.227 1 98.69 236 LEU A O 1
ATOM 1901 N N . TYR A 1 237 ? -19.172 -6.215 5.363 1 98.31 237 TYR A N 1
ATOM 1902 C CA . TYR A 1 237 ? -18.656 -5.688 6.621 1 98.31 237 TYR A CA 1
ATOM 1903 C C . TYR A 1 237 ? -19.703 -5.789 7.727 1 98.31 237 TYR A C 1
ATOM 1905 O O . TYR A 1 237 ? -19.391 -6.207 8.844 1 98.31 237 TYR A O 1
ATOM 1913 N N . ALA A 1 238 ? -20.891 -5.438 7.355 1 98.31 238 ALA A N 1
ATOM 1914 C CA . ALA A 1 238 ? -21.969 -5.531 8.328 1 98.31 238 ALA A CA 1
ATOM 1915 C C . ALA A 1 238 ? -22.203 -6.977 8.75 1 98.31 238 ALA A C 1
ATOM 1917 O O . ALA A 1 238 ? -22.484 -7.25 9.922 1 98.31 238 ALA A O 1
ATOM 1918 N N . TYR A 1 239 ? -22.125 -7.844 7.801 1 98.56 239 TYR A N 1
ATOM 1919 C CA . TYR A 1 239 ? -22.312 -9.258 8.109 1 98.56 239 TYR A CA 1
ATOM 1920 C C . TYR A 1 239 ? -21.25 -9.742 9.094 1 98.56 239 TYR A C 1
ATOM 1922 O O . TYR A 1 239 ? -21.578 -10.406 10.086 1 98.56 239 TYR A O 1
ATOM 1930 N N . MET A 1 240 ? -20.031 -9.438 8.859 1 98.5 240 MET A N 1
ATOM 1931 C CA . MET A 1 240 ? -18.953 -9.789 9.773 1 98.5 240 MET A CA 1
ATOM 1932 C C . MET A 1 240 ? -19.188 -9.195 11.156 1 98.5 240 MET A C 1
ATOM 1934 O O . MET A 1 240 ? -19.047 -9.883 12.164 1 98.5 240 MET A O 1
ATOM 1938 N N . ALA A 1 241 ? -19.562 -7.961 11.141 1 98.12 241 ALA A N 1
ATOM 1939 C CA . ALA A 1 241 ? -19.781 -7.238 12.391 1 98.12 241 ALA A CA 1
ATOM 1940 C C . ALA A 1 241 ? -20.906 -7.887 13.211 1 98.12 241 ALA A C 1
ATOM 1942 O O . ALA A 1 241 ? -20.906 -7.793 14.438 1 98.12 241 ALA A O 1
ATOM 1943 N N . GLY A 1 242 ? -21.812 -8.469 12.562 1 97.56 242 GLY A N 1
ATOM 1944 C CA . GLY A 1 242 ? -22.938 -9.117 13.203 1 97.56 242 GLY A CA 1
ATOM 1945 C C . GLY A 1 242 ? -22.516 -10.281 14.094 1 97.56 242 GLY A C 1
ATOM 1946 O O . GLY A 1 242 ? -23.328 -10.797 14.867 1 97.56 242 GLY A O 1
ATOM 1947 N N . HIS A 1 243 ? -21.344 -10.648 14.047 1 97.81 243 HIS A N 1
ATOM 1948 C CA . HIS A 1 243 ? -20.859 -11.758 14.867 1 97.81 243 HIS A CA 1
ATOM 1949 C C . HIS A 1 243 ? -20.25 -11.258 16.172 1 97.81 243 HIS A C 1
ATOM 1951 O O . HIS A 1 243 ? -19.562 -12.008 16.875 1 97.81 243 HIS A O 1
ATOM 1957 N N . ARG A 1 244 ? -20.453 -10.055 16.422 1 95.12 244 ARG A N 1
ATOM 1958 C CA . ARG A 1 244 ? -20.031 -9.5 17.703 1 95.12 244 ARG A CA 1
ATOM 1959 C C . ARG A 1 244 ? -20.516 -10.359 18.859 1 95.12 244 ARG A C 1
ATOM 1961 O O . ARG A 1 244 ? -21.625 -10.867 18.844 1 95.12 244 ARG A O 1
ATOM 1968 N N . GLY A 1 245 ? -19.734 -10.5 19.922 1 93.62 245 GLY A N 1
ATOM 1969 C CA . GLY A 1 245 ? -20.062 -11.375 21.031 1 93.62 245 GLY A CA 1
ATOM 1970 C C . GLY A 1 245 ? -19.547 -12.789 20.859 1 93.62 245 GLY A C 1
ATOM 1971 O O . GLY A 1 245 ? -19.172 -13.445 21.828 1 93.62 245 GLY A O 1
ATOM 1972 N N . SER A 1 246 ? -19.531 -13.211 19.594 1 95.25 246 SER A N 1
ATOM 1973 C CA . SER A 1 246 ? -19.109 -14.578 19.297 1 95.25 246 SER A CA 1
ATOM 1974 C C . SER A 1 246 ? -17.625 -14.617 18.922 1 95.25 246 SER A C 1
ATOM 1976 O O . SER A 1 246 ? -16.953 -15.633 19.156 1 95.25 246 SER A O 1
ATOM 1978 N N . VAL A 1 247 ? -17.156 -13.555 18.281 1 97.62 247 VAL A N 1
ATOM 1979 C CA . VAL A 1 247 ? -15.758 -13.492 17.891 1 97.62 247 VAL A CA 1
ATOM 1980 C C . VAL A 1 247 ? -15.133 -12.203 18.406 1 97.62 247 VAL A C 1
ATOM 1982 O O . VAL A 1 247 ? -15.844 -11.227 18.672 1 97.62 247 VAL A O 1
ATOM 1985 N N . ASP A 1 248 ? -13.844 -12.25 18.531 1 98 248 ASP A N 1
ATOM 1986 C CA . ASP A 1 248 ? -13.102 -11.086 19.016 1 98 248 ASP A CA 1
ATOM 1987 C C . ASP A 1 248 ? -12.445 -10.336 17.859 1 98 248 ASP A C 1
ATOM 1989 O O . ASP A 1 248 ? -12.102 -9.164 17.984 1 98 248 ASP A O 1
ATOM 1993 N N . GLU A 1 249 ? -12.273 -11.047 16.734 1 98.5 249 GLU A N 1
ATOM 1994 C CA . GLU A 1 249 ? -11.516 -10.469 15.617 1 98.5 249 GLU A CA 1
ATOM 1995 C C . GLU A 1 249 ? -12.008 -11.008 14.273 1 98.5 249 GLU A C 1
ATOM 1997 O O . GLU A 1 249 ? -12.305 -12.195 14.148 1 98.5 249 GLU A O 1
ATOM 2002 N N . CYS A 1 250 ? -12.133 -10.141 13.367 1 98.69 250 CYS A N 1
ATOM 2003 C CA . CYS A 1 250 ? -12.328 -10.492 11.961 1 98.69 250 CYS A CA 1
ATOM 2004 C C . CYS A 1 250 ? -11.047 -10.297 11.164 1 98.69 250 CYS A C 1
ATOM 2006 O O . CYS A 1 250 ? -10.352 -9.297 11.344 1 98.69 250 CYS A O 1
ATOM 2008 N N . VAL A 1 251 ? -10.695 -11.234 10.367 1 98.56 251 VAL A N 1
ATOM 2009 C CA . VAL A 1 251 ? -9.547 -11.156 9.477 1 98.56 251 VAL A CA 1
ATOM 2010 C C . VAL A 1 251 ? -9.992 -11.383 8.031 1 98.56 251 VAL A C 1
ATOM 2012 O O . VAL A 1 251 ? -10.68 -12.359 7.73 1 98.56 251 VAL A O 1
ATOM 2015 N N . TRP A 1 252 ? -9.641 -10.469 7.125 1 98.31 252 TRP A N 1
ATOM 2016 C CA . TRP A 1 252 ? -10.039 -10.633 5.73 1 98.31 252 TRP A CA 1
ATOM 2017 C C . TRP A 1 252 ? -9 -10.016 4.797 1 98.31 252 TRP A C 1
ATOM 2019 O O . TRP A 1 252 ? -8.055 -9.367 5.246 1 98.31 252 TRP A O 1
ATOM 2029 N N . TYR A 1 253 ? -9.141 -10.273 3.518 1 98.25 253 TYR A N 1
ATOM 2030 C CA . TYR A 1 253 ? -8.172 -9.852 2.506 1 98.25 253 TYR A CA 1
ATOM 2031 C C . TYR A 1 253 ? -8.867 -9.078 1.385 1 98.25 253 TYR A C 1
ATOM 2033 O O . TYR A 1 253 ? -9.961 -9.445 0.959 1 98.25 253 TYR A O 1
ATOM 2041 N N . GLU A 1 254 ? -8.258 -8.039 0.954 1 97.69 254 GLU A N 1
ATOM 2042 C CA . GLU A 1 254 ? -8.781 -7.234 -0.148 1 97.69 254 GLU A CA 1
ATOM 2043 C C . GLU A 1 254 ? -7.672 -6.836 -1.117 1 97.69 254 GLU A C 1
ATOM 2045 O O . GLU A 1 254 ? -6.488 -6.988 -0.808 1 97.69 254 GLU A O 1
ATOM 2050 N N . PRO A 1 255 ? -8.086 -6.367 -2.33 1 97.56 255 PRO A N 1
ATOM 2051 C CA . PRO A 1 255 ? -7.082 -6.016 -3.336 1 97.56 255 PRO A CA 1
ATOM 2052 C C . PRO A 1 255 ? -6.121 -4.93 -2.855 1 97.56 255 PRO A C 1
ATOM 2054 O O . PRO A 1 255 ? -6.531 -4 -2.158 1 97.56 255 PRO A O 1
ATOM 2057 N N . PHE A 1 256 ? -4.91 -4.996 -3.352 1 97.19 256 PHE A N 1
ATOM 2058 C CA . PHE A 1 256 ? -3.842 -4.121 -2.883 1 97.19 256 PHE A CA 1
ATOM 2059 C C . PHE A 1 256 ? -4.008 -2.717 -3.455 1 97.19 256 PHE A C 1
ATOM 2061 O O . PHE A 1 256 ? -3.387 -1.767 -2.971 1 97.19 256 PHE A O 1
ATOM 2068 N N . ASP A 1 257 ? -4.816 -2.588 -4.473 1 93.81 257 ASP A N 1
ATOM 2069 C CA . ASP A 1 257 ? -5.047 -1.281 -5.082 1 93.81 257 ASP A CA 1
ATOM 2070 C C . ASP A 1 257 ? -6.148 -0.522 -4.344 1 93.81 257 ASP A C 1
ATOM 2072 O O . ASP A 1 257 ? -6.414 0.643 -4.645 1 93.81 257 ASP A O 1
ATOM 2076 N N . ASP A 1 258 ? -6.773 -1.215 -3.385 1 94.06 258 ASP A N 1
ATOM 2077 C CA . ASP A 1 258 ? -7.828 -0.555 -2.623 1 94.06 258 ASP A CA 1
ATOM 2078 C C . ASP A 1 258 ? -7.262 0.56 -1.748 1 94.06 258 ASP A C 1
ATOM 2080 O O . ASP A 1 258 ? -6.219 0.386 -1.112 1 94.06 258 ASP A O 1
ATOM 2084 N N . ARG A 1 259 ? -7.977 1.716 -1.704 1 92.56 259 ARG A N 1
ATOM 2085 C CA . ARG A 1 259 ? -7.512 2.877 -0.953 1 92.56 259 ARG A CA 1
ATOM 2086 C C . ARG A 1 259 ? -8.57 3.348 0.038 1 92.56 259 ARG A C 1
ATOM 2088 O O . ARG A 1 259 ? -8.508 4.477 0.528 1 92.56 259 ARG A O 1
ATOM 2095 N N . ALA A 1 260 ? -9.477 2.512 0.381 1 90.44 260 ALA A N 1
ATOM 2096 C CA . ALA A 1 260 ? -10.57 2.895 1.269 1 90.44 260 ALA A CA 1
ATOM 2097 C C . ALA A 1 260 ? -10.055 3.244 2.66 1 90.44 260 ALA A C 1
ATOM 2099 O O . ALA A 1 260 ? -10.695 3.992 3.4 1 90.44 260 ALA A O 1
ATOM 2100 N N . PHE A 1 261 ? -8.875 2.771 3.031 1 93.5 261 PHE A N 1
ATOM 2101 C CA . PHE A 1 261 ? -8.328 2.975 4.363 1 93.5 261 PHE A CA 1
ATOM 2102 C C . PHE A 1 261 ? -7.973 4.441 4.586 1 93.5 261 PHE A C 1
ATOM 2104 O O . PHE A 1 261 ? -7.734 4.863 5.723 1 93.5 261 PHE A O 1
ATOM 2111 N N . PHE A 1 262 ? -8.008 5.238 3.543 1 92.94 262 PHE A N 1
ATOM 2112 C CA . PHE A 1 262 ? -7.781 6.672 3.668 1 92.94 262 PHE A CA 1
ATOM 2113 C C . PHE A 1 262 ? -8.922 7.336 4.43 1 92.94 262 PHE A C 1
ATOM 2115 O O . PHE A 1 262 ? -8.805 8.484 4.855 1 92.94 262 PHE A O 1
ATOM 2122 N N . TYR A 1 263 ? -10.023 6.617 4.672 1 91.62 263 TYR A N 1
ATOM 2123 C CA . TYR A 1 263 ? -11.195 7.227 5.293 1 91.62 263 TYR A CA 1
ATOM 2124 C C . TYR A 1 263 ? -11.57 6.508 6.582 1 91.62 263 TYR A C 1
ATOM 2126 O O . TYR A 1 263 ? -12.633 6.754 7.152 1 91.62 263 TYR A O 1
ATOM 2134 N N . TRP A 1 264 ? -10.742 5.598 6.945 1 93.81 264 TRP A N 1
ATOM 2135 C CA . TRP A 1 264 ? -11.016 4.871 8.18 1 93.81 264 TRP A CA 1
ATOM 2136 C C . TRP A 1 264 ? -10.727 5.742 9.398 1 93.81 264 TRP A C 1
ATOM 2138 O O . TRP A 1 264 ? -10.141 6.816 9.273 1 93.81 264 TRP A O 1
ATOM 2148 N N . GLN A 1 265 ? -11.07 5.305 10.531 1 92.5 265 GLN A N 1
ATOM 2149 C CA . GLN A 1 265 ? -11.039 6.098 11.75 1 92.5 265 GLN A CA 1
ATOM 2150 C C . GLN A 1 265 ? -9.656 6.043 12.406 1 92.5 265 GLN A C 1
ATOM 2152 O O . GLN A 1 265 ? -9.391 6.766 13.367 1 92.5 265 GLN A O 1
ATOM 2157 N N . ASN A 1 266 ? -8.758 5.254 11.867 1 91.94 266 ASN A N 1
ATOM 2158 C CA . ASN A 1 266 ? -7.426 5.102 12.438 1 91.94 266 ASN A CA 1
ATOM 2159 C C . ASN A 1 266 ? -6.691 6.438 12.516 1 91.94 266 ASN A C 1
ATOM 2161 O O . ASN A 1 266 ? -6.91 7.316 11.672 1 91.94 266 ASN A O 1
ATOM 2165 N N . GLY A 1 267 ? -5.887 6.586 13.523 1 91.44 267 GLY A N 1
ATOM 2166 C CA . GLY A 1 267 ? -4.941 7.684 13.656 1 91.44 267 GLY A CA 1
ATOM 2167 C C . GLY A 1 267 ? -3.568 7.238 14.117 1 91.44 267 GLY A C 1
ATOM 2168 O O . GLY A 1 267 ? -3.262 6.043 14.102 1 91.44 267 GLY A O 1
ATOM 2169 N N . ALA A 1 268 ? -2.777 8.195 14.438 1 86.94 268 ALA A N 1
ATOM 2170 C CA . ALA A 1 268 ? -1.396 7.926 14.828 1 86.94 268 ALA A CA 1
ATOM 2171 C C . ALA A 1 268 ? -1.337 7.203 16.172 1 86.94 268 ALA A C 1
ATOM 2173 O O . ALA A 1 268 ? -0.43 6.402 16.406 1 86.94 268 ALA A O 1
ATOM 2174 N N . GLU A 1 269 ? -2.361 7.43 17 1 86.56 269 GLU A N 1
ATOM 2175 C CA . GLU A 1 269 ? -2.324 6.867 18.344 1 86.56 269 GLU A CA 1
ATOM 2176 C C . GLU A 1 269 ? -3.289 5.695 18.484 1 86.56 269 GLU A C 1
ATOM 2178 O O . GLU A 1 269 ? -3.076 4.801 19.297 1 86.56 269 GLU A O 1
ATOM 2183 N N . HIS A 1 270 ? -4.312 5.746 17.672 1 88.56 270 HIS A N 1
ATOM 2184 C CA . HIS A 1 270 ? -5.336 4.715 17.781 1 88.56 270 HIS A CA 1
ATOM 2185 C C . HIS A 1 270 ? -5.531 3.982 16.469 1 88.56 270 HIS A C 1
ATOM 2187 O O . HIS A 1 270 ? -6.008 4.566 15.492 1 88.56 270 HIS A O 1
ATOM 2193 N N . THR A 1 271 ? -5.188 2.703 16.484 1 90.31 271 THR A N 1
ATOM 2194 C CA . THR A 1 271 ? -5.426 1.829 15.352 1 90.31 271 THR A CA 1
ATOM 2195 C C . THR A 1 271 ? -6.598 0.888 15.625 1 90.31 271 THR A C 1
ATOM 2197 O O . THR A 1 271 ? -6.484 -0.034 16.438 1 90.31 271 THR A O 1
ATOM 2200 N N . TYR A 1 272 ? -7.672 1.124 14.953 1 94.38 272 TYR A N 1
ATOM 2201 C CA . TYR A 1 272 ? -8.883 0.331 15.148 1 94.38 272 TYR A CA 1
ATOM 2202 C C . TYR A 1 272 ? -8.953 -0.804 14.133 1 94.38 272 TYR A C 1
ATOM 2204 O O . TYR A 1 272 ? -9.531 -1.859 14.414 1 94.38 272 TYR A O 1
ATOM 2212 N N . ILE A 1 273 ? -8.461 -0.549 12.977 1 96.69 273 ILE A N 1
ATOM 2213 C CA . ILE A 1 273 ? -8.406 -1.54 11.906 1 96.69 273 ILE A CA 1
ATOM 2214 C C . ILE A 1 273 ? -6.965 -1.693 11.422 1 96.69 273 ILE A C 1
ATOM 2216 O O . ILE A 1 273 ? -6.355 -0.73 10.953 1 96.69 273 ILE A O 1
ATOM 2220 N N . HIS A 1 274 ? -6.484 -2.895 11.57 1 97.25 274 HIS A N 1
ATOM 2221 C CA . HIS A 1 274 ? -5.145 -3.209 11.086 1 97.25 274 HIS A CA 1
ATOM 2222 C C . HIS A 1 274 ? -5.148 -3.465 9.586 1 97.25 274 HIS A C 1
ATOM 2224 O O . HIS A 1 274 ? -6.035 -4.148 9.07 1 97.25 274 HIS A O 1
ATOM 2230 N N . ASN A 1 275 ? -4.191 -2.918 8.859 1 97.94 275 ASN A N 1
ATOM 2231 C CA . ASN A 1 275 ? -4.074 -2.988 7.406 1 97.94 275 ASN A CA 1
ATOM 2232 C C . ASN A 1 275 ? -2.631 -3.232 6.973 1 97.94 275 ASN A C 1
ATOM 2234 O O . ASN A 1 275 ? -1.851 -2.289 6.836 1 97.94 275 ASN A O 1
ATOM 2238 N N . ALA A 1 276 ? -2.275 -4.496 6.625 1 97.81 276 ALA A N 1
ATOM 2239 C CA . ALA A 1 276 ? -0.892 -4.863 6.332 1 97.81 276 ALA A CA 1
ATOM 2240 C C . ALA A 1 276 ? -0.771 -5.469 4.938 1 97.81 276 ALA A C 1
ATOM 2242 O O . ALA A 1 276 ? -1.717 -6.078 4.434 1 97.81 276 ALA A O 1
ATOM 2243 N N . SER A 1 277 ? 0.408 -5.25 4.32 1 97.38 277 SER A N 1
ATOM 2244 C CA . SER A 1 277 ? 0.669 -5.941 3.061 1 97.38 277 SER A CA 1
ATOM 2245 C C . SER A 1 277 ? 0.828 -7.441 3.275 1 97.38 277 SER A C 1
ATOM 2247 O O . SER A 1 277 ? 1.398 -7.875 4.281 1 97.38 277 SER A O 1
ATOM 2249 N N . PHE A 1 278 ? 0.348 -8.203 2.342 1 97.31 278 PHE A N 1
ATOM 2250 C CA . PHE A 1 278 ? 0.419 -9.664 2.402 1 97.31 278 PHE A CA 1
ATOM 2251 C C . PHE A 1 278 ? 0.878 -10.234 1.067 1 97.31 278 PHE A C 1
ATOM 2253 O O . PHE A 1 278 ? 0.15 -10.172 0.075 1 97.31 278 PHE A O 1
ATOM 2260 N N . PRO A 1 279 ? 2.098 -10.789 1.048 1 97 279 PRO A N 1
ATOM 2261 C CA . PRO A 1 279 ? 2.537 -11.43 -0.195 1 97 279 PRO A CA 1
ATOM 2262 C C . PRO A 1 279 ? 1.721 -12.672 -0.541 1 97 279 PRO A C 1
ATOM 2264 O O . PRO A 1 279 ? 1.613 -13.586 0.274 1 97 279 PRO A O 1
ATOM 2267 N N . THR A 1 280 ? 1.25 -12.711 -1.713 1 96.94 280 THR A N 1
ATOM 2268 C CA . THR A 1 280 ? 0.324 -13.789 -2.045 1 96.94 280 THR A CA 1
ATOM 2269 C C . THR A 1 280 ? 0.911 -14.688 -3.125 1 96.94 280 THR A C 1
ATOM 2271 O O . THR A 1 280 ? 1.209 -15.859 -2.869 1 96.94 280 THR A O 1
ATOM 2274 N N . MET A 1 281 ? 1.192 -14.125 -4.316 1 98.44 281 MET A N 1
ATOM 2275 C CA . MET A 1 281 ? 1.492 -15 -5.445 1 98.44 281 MET A CA 1
ATOM 2276 C C . MET A 1 281 ? 2.742 -14.531 -6.18 1 98.44 281 MET A C 1
ATOM 2278 O O . MET A 1 281 ? 2.92 -13.328 -6.406 1 98.44 281 MET A O 1
ATOM 2282 N N . MET A 1 282 ? 3.584 -15.492 -6.469 1 98.44 282 MET A N 1
ATOM 2283 C CA . MET A 1 282 ? 4.73 -15.266 -7.336 1 98.44 282 MET A CA 1
ATOM 2284 C C . MET A 1 282 ? 4.461 -15.781 -8.742 1 98.44 282 MET A C 1
ATOM 2286 O O . MET A 1 282 ? 3.605 -16.641 -8.938 1 98.44 282 MET A O 1
ATOM 2290 N N . GLY A 1 283 ? 5.113 -15.195 -9.672 1 98.75 283 GLY A N 1
ATOM 2291 C CA . GLY A 1 283 ? 5.086 -15.648 -11.047 1 98.75 283 GLY A CA 1
ATOM 2292 C C . GLY A 1 283 ? 6.469 -15.805 -11.656 1 98.75 283 GLY A C 1
ATOM 2293 O O . GLY A 1 283 ? 7.426 -15.172 -11.203 1 98.75 283 GLY A O 1
ATOM 2294 N N . ARG A 1 284 ? 6.57 -16.656 -12.602 1 98.75 284 ARG A N 1
ATOM 2295 C CA . ARG A 1 284 ? 7.793 -16.922 -13.344 1 98.75 284 ARG A CA 1
ATOM 2296 C C . ARG A 1 284 ? 7.492 -17.141 -14.828 1 98.75 284 ARG A C 1
ATOM 2298 O O . ARG A 1 284 ? 6.652 -17.984 -15.18 1 98.75 284 ARG A O 1
ATOM 2305 N N . VAL A 1 285 ? 8.18 -16.359 -15.656 1 98.81 285 VAL A N 1
ATOM 2306 C CA . VAL A 1 285 ? 8.07 -16.562 -17.094 1 98.81 285 VAL A CA 1
ATOM 2307 C C . VAL A 1 285 ? 8.938 -17.734 -17.531 1 98.81 285 VAL A C 1
ATOM 2309 O O . VAL A 1 285 ? 10.141 -17.766 -17.25 1 98.81 285 VAL A O 1
ATOM 2312 N N . THR A 1 286 ? 8.359 -18.688 -18.172 1 98.56 286 THR A N 1
ATOM 2313 C CA . THR A 1 286 ? 9.094 -19.875 -18.594 1 98.56 286 THR A CA 1
ATOM 2314 C C . THR A 1 286 ? 9.625 -19.703 -20.016 1 98.56 286 THR A C 1
ATOM 2316 O O . THR A 1 286 ? 10.672 -20.266 -20.359 1 98.56 286 THR A O 1
ATOM 2319 N N . ASP A 1 287 ? 8.922 -19 -20.812 1 98.19 287 ASP A N 1
ATOM 2320 C CA . ASP A 1 287 ? 9.289 -18.641 -22.172 1 98.19 287 ASP A CA 1
ATOM 2321 C C . ASP A 1 287 ? 8.812 -17.234 -22.531 1 98.19 287 ASP A C 1
ATOM 2323 O O . ASP A 1 287 ? 7.625 -17.016 -22.766 1 98.19 287 ASP A O 1
ATOM 2327 N N . PRO A 1 288 ? 9.742 -16.312 -22.656 1 98.25 288 PRO A N 1
ATOM 2328 C CA . PRO A 1 288 ? 9.344 -14.922 -22.844 1 98.25 288 PRO A CA 1
ATOM 2329 C C . PRO A 1 288 ? 8.578 -14.695 -24.156 1 98.25 288 PRO A C 1
ATOM 2331 O O . PRO A 1 288 ? 7.625 -13.906 -24.188 1 98.25 288 PRO A O 1
ATOM 2334 N N . VAL A 1 289 ? 8.938 -15.32 -25.219 1 97.75 289 VAL A N 1
ATOM 2335 C CA . VAL A 1 289 ? 8.234 -15.117 -26.484 1 97.75 289 VAL A CA 1
ATOM 2336 C C . VAL A 1 289 ? 6.797 -15.617 -26.359 1 97.75 289 VAL A C 1
ATOM 2338 O O . VAL A 1 289 ? 5.852 -14.891 -26.672 1 97.75 289 VAL A O 1
ATOM 2341 N N . MET A 1 290 ? 6.629 -16.828 -25.859 1 97.56 290 MET A N 1
ATOM 2342 C CA . MET A 1 290 ? 5.297 -17.391 -25.672 1 97.56 290 MET A CA 1
ATOM 2343 C C . MET A 1 290 ? 4.457 -16.5 -24.75 1 97.56 290 MET A C 1
ATOM 2345 O O . MET A 1 290 ? 3.246 -16.375 -24.938 1 97.56 290 MET A O 1
ATOM 2349 N N . ALA A 1 291 ? 5.078 -15.938 -23.766 1 98.44 291 ALA A N 1
ATOM 2350 C CA . ALA A 1 291 ? 4.387 -15.141 -22.75 1 98.44 291 ALA A CA 1
ATOM 2351 C C . ALA A 1 291 ? 3.895 -13.82 -23.344 1 98.44 291 ALA A C 1
ATOM 2353 O O . ALA A 1 291 ? 2.73 -13.453 -23.172 1 98.44 291 ALA A O 1
ATOM 2354 N N . PHE A 1 292 ? 4.715 -13.148 -24.062 1 98.31 292 PHE A N 1
ATOM 2355 C CA . PHE A 1 292 ? 4.434 -11.773 -24.453 1 98.31 292 PHE A CA 1
ATOM 2356 C C . PHE A 1 292 ? 3.705 -11.719 -25.781 1 98.31 292 PHE A C 1
ATOM 2358 O O . PHE A 1 292 ? 2.943 -10.781 -26.047 1 98.31 292 PHE A O 1
ATOM 2365 N N . ASP A 1 293 ? 4.008 -12.672 -26.609 1 97.25 293 ASP A N 1
ATOM 2366 C CA . ASP A 1 293 ? 3.508 -12.594 -27.984 1 97.25 293 ASP A CA 1
ATOM 2367 C C . ASP A 1 293 ? 1.982 -12.672 -28.016 1 97.25 293 ASP A C 1
ATOM 2369 O O . ASP A 1 293 ? 1.389 -13.594 -27.453 1 97.25 293 ASP A O 1
ATOM 2373 N N . GLY A 1 294 ? 1.386 -11.656 -28.656 1 96.06 294 GLY A N 1
ATOM 2374 C CA . GLY A 1 294 ? -0.059 -11.648 -28.828 1 96.06 294 GLY A CA 1
ATOM 2375 C C . GLY A 1 294 ? -0.784 -10.906 -27.719 1 96.06 294 GLY A C 1
ATOM 2376 O O . GLY A 1 294 ? -1.99 -10.664 -27.812 1 96.06 294 GLY A O 1
ATOM 2377 N N . LEU A 1 295 ? -0.091 -10.508 -26.641 1 97 295 LEU A N 1
ATOM 2378 C CA . LEU A 1 295 ? -0.732 -9.758 -25.562 1 97 295 LEU A CA 1
ATOM 2379 C C . LEU A 1 295 ? -1.273 -8.43 -26.078 1 97 295 LEU A C 1
ATOM 2381 O O . LEU A 1 295 ? -0.637 -7.777 -26.906 1 97 295 LEU A O 1
ATOM 2385 N N . PRO A 1 296 ? -2.434 -8.07 -25.562 1 95.44 296 PRO A N 1
ATOM 2386 C CA . PRO A 1 296 ? -2.979 -6.766 -25.953 1 95.44 296 PRO A CA 1
ATOM 2387 C C . PRO A 1 296 ? -2.143 -5.602 -25.422 1 95.44 296 PRO A C 1
ATOM 2389 O O . PRO A 1 296 ? -1.542 -5.699 -24.359 1 95.44 296 PRO A O 1
ATOM 2392 N N . CYS A 1 297 ? -2.07 -4.535 -26.188 1 93.31 297 CYS A N 1
ATOM 2393 C CA . CYS A 1 297 ? -1.478 -3.27 -25.781 1 93.31 297 CYS A CA 1
ATOM 2394 C C . CYS A 1 297 ? -2.15 -2.094 -26.469 1 93.31 297 CYS A C 1
ATOM 2396 O O . CYS A 1 297 ? -2.982 -2.287 -27.359 1 93.31 297 CYS A O 1
ATOM 2398 N N . LYS A 1 298 ? -1.902 -0.936 -25.953 1 88.88 298 LYS A N 1
ATOM 2399 C CA . LYS A 1 298 ? -2.416 0.262 -26.609 1 88.88 298 LYS A CA 1
ATOM 2400 C C . LYS A 1 298 ? -1.883 0.376 -28.031 1 88.88 298 LYS A C 1
ATOM 2402 O O . LYS A 1 298 ? -0.775 -0.08 -28.328 1 88.88 298 LYS A O 1
ATOM 2407 N N . GLU A 1 299 ? -2.801 0.999 -28.891 1 86.19 299 GLU A N 1
ATOM 2408 C CA . GLU A 1 299 ? -2.311 1.295 -30.234 1 86.19 299 GLU A CA 1
ATOM 2409 C C . GLU A 1 299 ? -1.181 2.32 -30.188 1 86.19 299 GLU A C 1
ATOM 2411 O O . GLU A 1 299 ? -1.367 3.438 -29.703 1 86.19 299 GLU A O 1
ATOM 2416 N N . MET A 1 300 ? -0.087 1.811 -30.625 1 86.5 300 MET A N 1
ATOM 2417 C CA . MET A 1 300 ? 1.104 2.654 -30.609 1 86.5 300 MET A CA 1
ATOM 2418 C C . MET A 1 300 ? 2.137 2.17 -31.625 1 86.5 300 MET A C 1
ATOM 2420 O O . MET A 1 300 ? 1.967 1.111 -32.219 1 86.5 300 MET A O 1
ATOM 2424 N N . LYS A 1 301 ? 3.053 3.125 -31.812 1 85 301 LYS A N 1
ATOM 2425 C CA . LYS A 1 301 ? 4.223 2.738 -32.594 1 85 301 LYS A CA 1
ATOM 2426 C C . LYS A 1 301 ? 5.477 2.701 -31.734 1 85 301 LYS A C 1
ATOM 2428 O O . LYS A 1 301 ? 5.645 3.531 -30.844 1 85 301 LYS A O 1
ATOM 2433 N N . GLY A 1 302 ? 6.281 1.603 -31.906 1 88.5 302 GLY A N 1
ATOM 2434 C CA . GLY A 1 302 ? 7.527 1.502 -31.172 1 88.5 302 GLY A CA 1
ATOM 2435 C C . GLY A 1 302 ? 7.859 0.083 -30.734 1 88.5 302 GLY A C 1
ATOM 2436 O O . GLY A 1 302 ? 7.117 -0.852 -31.047 1 88.5 302 GLY A O 1
ATOM 2437 N N . PHE A 1 303 ? 9.055 -0.033 -30.219 1 93.81 303 PHE A N 1
ATOM 2438 C CA . PHE A 1 303 ? 9.5 -1.343 -29.766 1 93.81 303 PHE A CA 1
ATOM 2439 C C . PHE A 1 303 ? 10.367 -1.21 -28.516 1 93.81 303 PHE A C 1
ATOM 2441 O O . PHE A 1 303 ? 10.867 -0.125 -28.203 1 93.81 303 PHE A O 1
ATOM 2448 N N . LEU A 1 304 ? 10.406 -2.217 -27.75 1 96.56 304 LEU A N 1
ATOM 2449 C CA . LEU A 1 304 ? 11.328 -2.383 -26.625 1 96.56 304 LEU A CA 1
ATOM 2450 C C . LEU A 1 304 ? 12.352 -3.471 -26.938 1 96.56 304 LEU A C 1
ATOM 2452 O O . LEU A 1 304 ? 12 -4.547 -27.406 1 96.56 304 LEU A O 1
ATOM 2456 N N . SER A 1 305 ? 13.57 -3.133 -26.797 1 95.88 305 SER A N 1
ATOM 2457 C CA . SER A 1 305 ? 14.648 -4.098 -26.969 1 95.88 305 SER A CA 1
ATOM 2458 C C . SER A 1 305 ? 15.477 -4.246 -25.703 1 95.88 305 SER A C 1
ATOM 2460 O O . SER A 1 305 ? 15.984 -3.26 -25.172 1 95.88 305 SER A O 1
ATOM 2462 N N . PHE A 1 306 ? 15.617 -5.492 -25.203 1 97 306 PHE A N 1
ATOM 2463 C CA . PHE A 1 306 ? 16.359 -5.688 -23.969 1 97 306 PHE A CA 1
ATOM 2464 C C . PHE A 1 306 ? 17.078 -7.027 -23.969 1 97 306 PHE A C 1
ATOM 2466 O O . PHE A 1 306 ? 16.734 -7.926 -24.734 1 97 306 PHE A O 1
ATOM 2473 N N . ARG A 1 307 ? 18.109 -7.094 -23.172 1 96.12 307 ARG A N 1
ATOM 2474 C CA . ARG A 1 307 ? 18.844 -8.336 -22.938 1 96.12 307 ARG A CA 1
ATOM 2475 C C . ARG A 1 307 ? 18.359 -9.031 -21.672 1 96.12 307 ARG A C 1
ATOM 2477 O O . ARG A 1 307 ? 18.281 -8.422 -20.609 1 96.12 307 ARG A O 1
ATOM 2484 N N . LEU A 1 308 ? 17.969 -10.281 -21.859 1 97.44 308 LEU A N 1
ATOM 2485 C CA . LEU A 1 308 ? 17.547 -11.078 -20.719 1 97.44 308 LEU A CA 1
ATOM 2486 C C . LEU A 1 308 ? 18.672 -11.977 -20.234 1 97.44 308 LEU A C 1
ATOM 2488 O O . LEU A 1 308 ? 19.266 -12.711 -21.031 1 97.44 308 LEU A O 1
ATOM 2492 N N . ALA A 1 309 ? 18.984 -11.828 -18.969 1 97.25 309 ALA A N 1
ATOM 2493 C CA . ALA A 1 309 ? 19.891 -12.766 -18.297 1 97.25 309 ALA A CA 1
ATOM 2494 C C . ALA A 1 309 ? 19.109 -13.703 -17.375 1 97.25 309 ALA A C 1
ATOM 2496 O O . ALA A 1 309 ? 18.766 -13.336 -16.25 1 97.25 309 ALA A O 1
ATOM 2497 N N . ASP A 1 310 ? 18.906 -14.914 -17.875 1 97.5 310 ASP A N 1
ATOM 2498 C CA . ASP A 1 310 ? 18.219 -15.945 -17.094 1 97.5 310 ASP A CA 1
ATOM 2499 C C . ASP A 1 310 ? 19.188 -17.047 -16.672 1 97.5 310 ASP A C 1
ATOM 2501 O O . ASP A 1 310 ? 19.422 -18 -17.406 1 97.5 310 ASP A O 1
ATOM 2505 N N . GLU A 1 311 ? 19.625 -16.953 -15.445 1 96.44 311 GLU A N 1
ATOM 2506 C CA . GLU A 1 311 ? 20.641 -17.891 -14.953 1 96.44 311 GLU A CA 1
ATOM 2507 C C . GLU A 1 311 ? 20.031 -19.266 -14.68 1 96.44 311 GLU A C 1
ATOM 2509 O O . GLU A 1 311 ? 20.703 -20.281 -14.773 1 96.44 311 GLU A O 1
ATOM 2514 N N . PHE A 1 312 ? 18.766 -19.328 -14.375 1 97.81 312 PHE A N 1
ATOM 2515 C CA . PHE A 1 312 ? 18.109 -20.578 -14.016 1 97.81 312 PHE A CA 1
ATOM 2516 C C . PHE A 1 312 ? 17.703 -21.359 -15.258 1 97.81 312 PHE A C 1
ATOM 2518 O O . PHE A 1 312 ? 17.75 -22.578 -15.273 1 97.81 312 PHE A O 1
ATOM 2525 N N . LEU A 1 313 ? 17.219 -20.656 -16.25 1 97.69 313 LEU A N 1
ATOM 2526 C CA . LEU A 1 313 ? 16.938 -21.188 -17.594 1 97.69 313 LEU A CA 1
ATOM 2527 C C . LEU A 1 313 ? 17.797 -20.484 -18.641 1 97.69 313 LEU A C 1
ATOM 2529 O O . LEU A 1 313 ? 17.297 -19.641 -19.391 1 97.69 313 LEU A O 1
ATOM 2533 N N . PRO A 1 314 ? 18.953 -20.953 -18.812 1 96.19 314 PRO A N 1
ATOM 2534 C CA . PRO A 1 314 ? 19.875 -20.266 -19.703 1 96.19 314 PRO A CA 1
ATOM 2535 C C . PRO A 1 314 ? 19.359 -20.188 -21.141 1 96.19 314 PRO A C 1
ATOM 2537 O O . PRO A 1 314 ? 19.719 -19.266 -21.891 1 96.19 314 PRO A O 1
ATOM 2540 N N . GLU A 1 315 ? 18.547 -21.109 -21.547 1 94.88 315 GLU A N 1
ATOM 2541 C CA . GLU A 1 315 ? 17.984 -21.109 -22.891 1 94.88 315 GLU A CA 1
ATOM 2542 C C . GLU A 1 315 ? 17.141 -19.859 -23.125 1 94.88 315 GLU A C 1
ATOM 2544 O O . GLU A 1 315 ? 16.859 -19.5 -24.281 1 94.88 315 GLU A O 1
ATOM 2549 N N . ASN A 1 316 ? 16.719 -19.156 -22.062 1 96.62 316 ASN A N 1
ATOM 2550 C CA . ASN A 1 316 ? 15.938 -17.922 -22.172 1 96.62 316 ASN A CA 1
ATOM 2551 C C . ASN A 1 316 ? 16.844 -16.703 -22.359 1 96.62 316 ASN A C 1
ATOM 2553 O O . ASN A 1 316 ? 16.375 -15.633 -22.734 1 96.62 316 ASN A O 1
ATOM 2557 N N . SER A 1 317 ? 18.062 -16.828 -22.047 1 96.06 317 SER A N 1
ATOM 2558 C CA . SER A 1 317 ? 18.953 -15.68 -22.141 1 96.06 317 SER A CA 1
ATOM 2559 C C . SER A 1 317 ? 19.141 -15.25 -23.594 1 96.06 317 SER A C 1
ATOM 2561 O O . SER A 1 317 ? 19.25 -16.094 -24.484 1 96.06 317 SER A O 1
ATOM 2563 N N . GLY A 1 318 ? 19.156 -13.961 -23.844 1 94.19 318 GLY A N 1
ATOM 2564 C CA . GLY A 1 318 ? 19.297 -13.406 -25.172 1 94.19 318 GLY A CA 1
ATOM 2565 C C . GLY A 1 318 ? 18.703 -12.016 -25.312 1 94.19 318 GLY A C 1
ATOM 2566 O O . GLY A 1 318 ? 18.453 -11.352 -24.312 1 94.19 318 GLY A O 1
ATOM 2567 N N . ILE A 1 319 ? 18.625 -11.625 -26.578 1 94.75 319 ILE A N 1
ATOM 2568 C CA . ILE A 1 319 ? 18.062 -10.312 -26.859 1 94.75 319 ILE A CA 1
ATOM 2569 C C . ILE A 1 319 ? 16.609 -10.461 -27.312 1 94.75 319 ILE A C 1
ATOM 2571 O O . ILE A 1 319 ? 16.297 -11.281 -28.172 1 94.75 319 ILE A O 1
ATOM 2575 N N . TYR A 1 320 ? 15.805 -9.742 -26.703 1 96.75 320 TYR A N 1
ATOM 2576 C CA . TYR A 1 320 ? 14.383 -9.766 -27.047 1 96.75 320 TYR A CA 1
ATOM 2577 C C . TYR A 1 320 ? 13.922 -8.414 -27.562 1 96.75 320 TYR A C 1
ATOM 2579 O O . TYR A 1 320 ? 14.375 -7.371 -27.078 1 96.75 320 TYR A O 1
ATOM 2587 N N . VAL A 1 321 ? 13.031 -8.477 -28.516 1 95.69 321 VAL A N 1
ATOM 2588 C CA . VAL A 1 321 ? 12.391 -7.281 -29.047 1 95.69 321 VAL A CA 1
ATOM 2589 C C . VAL A 1 321 ? 10.875 -7.434 -28.984 1 95.69 321 VAL A C 1
ATOM 2591 O O . VAL A 1 321 ? 10.312 -8.398 -29.516 1 95.69 321 VAL A O 1
ATOM 2594 N N . LEU A 1 322 ? 10.203 -6.574 -28.266 1 97.31 322 LEU A N 1
ATOM 2595 C CA . LEU A 1 322 ? 8.75 -6.465 -28.234 1 97.31 322 LEU A CA 1
ATOM 2596 C C . LEU A 1 322 ? 8.273 -5.293 -29.078 1 97.31 322 LEU A C 1
ATOM 2598 O O . LEU A 1 322 ? 8.641 -4.145 -28.828 1 97.31 322 LEU A O 1
ATOM 2602 N N . SER A 1 323 ? 7.465 -5.562 -30.047 1 95.56 323 SER A N 1
ATOM 2603 C CA . SER A 1 323 ? 6.93 -4.516 -30.906 1 95.56 323 SER A CA 1
ATOM 2604 C C . SER A 1 323 ? 5.41 -4.453 -30.828 1 95.56 323 SER A C 1
ATOM 2606 O O . SER A 1 323 ? 4.746 -5.484 -30.703 1 95.56 323 SER A O 1
ATOM 2608 N N . ALA A 1 324 ? 4.902 -3.277 -30.844 1 94.88 324 ALA A N 1
ATOM 2609 C CA . ALA A 1 324 ? 3.453 -3.092 -30.844 1 94.88 324 ALA A CA 1
ATOM 2610 C C . ALA A 1 324 ? 2.926 -2.975 -32.281 1 94.88 324 ALA A C 1
ATOM 2612 O O . ALA A 1 324 ? 3.406 -2.15 -33.062 1 94.88 324 ALA A O 1
ATOM 2613 N N . LYS A 1 325 ? 2.041 -3.797 -32.656 1 89.69 325 LYS A N 1
ATOM 2614 C CA . LYS A 1 325 ? 1.411 -3.797 -33.969 1 89.69 325 LYS A CA 1
ATOM 2615 C C . LYS A 1 325 ? -0.081 -4.098 -33.875 1 89.69 325 LYS A C 1
ATOM 2617 O O . LYS A 1 325 ? -0.473 -5.152 -33.344 1 89.69 325 LYS A O 1
ATOM 2622 N N . GLU A 1 326 ? -0.952 -3.199 -34.344 1 90.81 326 GLU A N 1
ATOM 2623 C CA . GLU A 1 326 ? -2.398 -3.395 -34.375 1 90.81 326 GLU A CA 1
ATOM 2624 C C . GLU A 1 326 ? -2.959 -3.736 -33 1 90.81 326 GLU A C 1
ATOM 2626 O O . GLU A 1 326 ? -3.723 -4.695 -32.875 1 90.81 326 GLU A O 1
ATOM 2631 N N . GLY A 1 327 ? -2.428 -3.199 -32 1 92.62 327 GLY A N 1
ATOM 2632 C CA . GLY A 1 327 ? -2.982 -3.318 -30.656 1 92.62 327 GLY A CA 1
ATOM 2633 C C . GLY A 1 327 ? -2.506 -4.559 -29.922 1 92.62 327 GLY A C 1
ATOM 2634 O O . GLY A 1 327 ? -3.057 -4.918 -28.875 1 92.62 327 GLY A O 1
ATOM 2635 N N . LYS A 1 328 ? -1.454 -5.219 -30.531 1 95.62 328 LYS A N 1
ATOM 2636 C CA . LYS A 1 328 ? -0.894 -6.414 -29.906 1 95.62 328 LYS A CA 1
ATOM 2637 C C . LYS A 1 328 ? 0.63 -6.348 -29.859 1 95.62 328 LYS A C 1
ATOM 2639 O O . LYS A 1 328 ? 1.249 -5.621 -30.641 1 95.62 328 LYS A O 1
ATOM 2644 N N . ILE A 1 329 ? 1.15 -7.098 -28.953 1 97.19 329 ILE A N 1
ATOM 2645 C CA . ILE A 1 329 ? 2.602 -7.18 -28.844 1 97.19 329 ILE A CA 1
ATOM 2646 C C . ILE A 1 329 ? 3.127 -8.328 -29.703 1 97.19 329 ILE A C 1
ATOM 2648 O O . ILE A 1 329 ? 2.576 -9.43 -29.672 1 97.19 329 ILE A O 1
ATOM 2652 N N . TYR A 1 330 ? 4.082 -8.062 -30.5 1 96.19 330 TYR A N 1
ATOM 2653 C CA . TYR A 1 330 ? 4.848 -9.062 -31.234 1 96.19 330 TYR A CA 1
ATOM 2654 C C . TYR A 1 330 ? 6.227 -9.258 -30.609 1 96.19 330 TYR A C 1
ATOM 2656 O O . TYR A 1 330 ? 7.008 -8.312 -30.5 1 96.19 330 TYR A O 1
ATOM 2664 N N . ALA A 1 331 ? 6.508 -10.5 -30.172 1 97 331 ALA A N 1
ATOM 2665 C CA . ALA A 1 331 ? 7.746 -10.773 -29.453 1 97 331 ALA A CA 1
ATOM 2666 C C . ALA A 1 331 ? 8.664 -11.68 -30.266 1 97 331 ALA A C 1
ATOM 2668 O O . ALA A 1 331 ? 8.227 -12.688 -30.828 1 97 331 ALA A O 1
ATOM 2669 N N . VAL A 1 332 ? 9.945 -11.242 -30.312 1 95.06 332 VAL A N 1
ATOM 2670 C CA . VAL A 1 332 ? 10.945 -12.031 -31.016 1 95.06 332 VAL A CA 1
ATOM 2671 C C . VAL A 1 332 ? 12.219 -12.141 -30.188 1 95.06 332 VAL A C 1
ATOM 2673 O O . VAL A 1 332 ? 12.594 -11.188 -29.484 1 95.06 332 VAL A O 1
ATOM 2676 N N . LYS A 1 333 ? 12.773 -13.297 -30.203 1 95.06 333 LYS A N 1
ATOM 2677 C CA . LYS A 1 333 ? 14.07 -13.516 -29.578 1 95.06 333 LYS A CA 1
ATOM 2678 C C . LYS A 1 333 ? 15.18 -13.57 -30.625 1 95.06 333 LYS A C 1
ATOM 2680 O O . LYS A 1 333 ? 15.031 -14.211 -31.672 1 95.06 333 LYS A O 1
ATOM 2685 N N . TYR A 1 334 ? 16.203 -12.82 -30.328 1 87 334 TYR A N 1
ATOM 2686 C CA . TYR A 1 334 ? 17.391 -12.883 -31.172 1 87 334 TYR A CA 1
ATOM 2687 C C . TYR A 1 334 ? 18.562 -13.492 -30.422 1 87 334 TYR A C 1
ATOM 2689 O O . TYR A 1 334 ? 18.766 -13.203 -29.234 1 87 334 TYR A O 1
ATOM 2697 N N . ASP A 1 335 ? 19.141 -14.547 -30.844 1 69.94 335 ASP A N 1
ATOM 2698 C CA . ASP A 1 335 ? 20.297 -15.18 -30.203 1 69.94 335 ASP A CA 1
ATOM 2699 C C . ASP A 1 335 ? 21.531 -14.289 -30.312 1 69.94 335 ASP A C 1
ATOM 2701 O O . ASP A 1 335 ? 21.672 -13.508 -31.25 1 69.94 335 ASP A O 1
ATOM 2705 N N . VAL A 1 336 ? 22.25 -14.117 -29.141 1 55.56 336 VAL A N 1
ATOM 2706 C CA . VAL A 1 336 ? 23.453 -13.305 -29.031 1 55.56 336 VAL A CA 1
ATOM 2707 C C . VAL A 1 336 ? 24.344 -13.516 -30.25 1 55.56 336 VAL A C 1
ATOM 2709 O O . VAL A 1 336 ? 24.969 -12.57 -30.734 1 55.56 336 VAL A O 1
ATOM 2712 N N . PHE A 1 337 ? 24.406 -14.766 -30.578 1 51.59 337 PHE A N 1
ATOM 2713 C CA . PHE A 1 337 ? 25.312 -15.047 -31.688 1 51.59 337 PHE A CA 1
ATOM 2714 C C . PHE A 1 337 ? 24.875 -14.32 -32.938 1 51.59 337 PHE A C 1
ATOM 2716 O O . PHE A 1 337 ? 25.703 -13.953 -33.781 1 51.59 337 PHE A O 1
ATOM 2723 N N . TYR A 1 338 ? 23.656 -14.086 -32.875 1 49.41 338 TYR A N 1
ATOM 2724 C CA . TYR A 1 338 ? 23.188 -13.352 -34.062 1 49.41 338 TYR A CA 1
ATOM 2725 C C . TYR A 1 338 ? 23.734 -11.93 -34.062 1 49.41 338 TYR A C 1
ATOM 2727 O O . TYR A 1 338 ? 24.094 -11.406 -35.125 1 49.41 338 TYR A O 1
ATOM 2735 N N . THR A 1 339 ? 23.828 -11.352 -32.875 1 48.78 339 THR A N 1
ATOM 2736 C CA . THR A 1 339 ? 24.438 -10.023 -32.781 1 48.78 339 THR A CA 1
ATOM 2737 C C . THR A 1 339 ? 25.906 -10.07 -33.219 1 48.78 339 THR A C 1
ATOM 2739 O O . THR A 1 339 ? 26.391 -9.148 -33.875 1 48.78 339 THR A O 1
ATOM 2742 N N . LEU A 1 340 ? 26.5 -11.164 -32.781 1 49.62 340 LEU A N 1
ATOM 2743 C CA . LEU A 1 340 ? 27.875 -11.336 -33.219 1 49.62 340 LEU A CA 1
ATOM 2744 C C . LEU A 1 340 ? 27.938 -11.469 -34.75 1 49.62 340 LEU A C 1
ATOM 2746 O O . LEU A 1 340 ? 28.844 -10.945 -35.375 1 49.62 340 LEU A O 1
ATOM 2750 N N . LYS A 1 341 ? 27.016 -12.18 -35.188 1 48.41 341 LYS A N 1
ATOM 2751 C CA . LYS A 1 341 ? 27 -12.312 -36.656 1 48.41 341 LYS A CA 1
ATOM 2752 C C . LYS A 1 341 ? 26.812 -10.953 -37.312 1 48.41 341 LYS A C 1
ATOM 2754 O O . LYS A 1 341 ? 27.484 -10.641 -38.312 1 48.41 341 LYS A O 1
ATOM 2759 N N . LEU A 1 342 ? 25.969 -10.148 -36.656 1 49.47 342 LEU A N 1
ATOM 2760 C CA . LEU A 1 342 ? 25.797 -8.836 -37.25 1 49.47 342 LEU A CA 1
ATOM 2761 C C . LEU A 1 342 ? 27.062 -7.992 -37.125 1 49.47 342 LEU A C 1
ATOM 2763 O O . LEU A 1 342 ? 27.406 -7.223 -38.031 1 49.47 342 LEU A O 1
ATOM 2767 N N . HIS A 1 343 ? 27.688 -8.172 -35.969 1 50.38 343 HIS A N 1
ATOM 2768 C CA . HIS A 1 343 ? 28.969 -7.5 -35.844 1 50.38 343 HIS A CA 1
ATOM 2769 C C . HIS A 1 343 ? 29.984 -8 -36.875 1 50.38 343 HIS A C 1
ATOM 2771 O O . HIS A 1 343 ? 30.734 -7.211 -37.438 1 50.38 343 HIS A O 1
ATOM 2777 N N . ILE A 1 344 ? 29.969 -9.242 -37.062 1 50.19 344 ILE A N 1
ATOM 2778 C CA . ILE A 1 344 ? 30.828 -9.789 -38.125 1 50.19 344 ILE A CA 1
ATOM 2779 C C . ILE A 1 344 ? 30.406 -9.25 -39.469 1 50.19 344 ILE A C 1
ATOM 2781 O O . ILE A 1 344 ? 31.266 -8.922 -40.312 1 50.19 344 ILE A O 1
ATOM 2785 N N . GLU A 1 345 ? 29.141 -9.055 -39.531 1 51.66 345 GLU A N 1
ATOM 2786 C CA . GLU A 1 345 ? 28.719 -8.453 -40.781 1 51.66 345 GLU A CA 1
ATOM 2787 C C . GLU A 1 345 ? 29.203 -7.016 -40.906 1 51.66 345 GLU A C 1
ATOM 2789 O O . GLU A 1 345 ? 29.609 -6.582 -41.969 1 51.66 345 GLU A O 1
ATOM 2794 N N . ASP A 1 346 ? 29.125 -6.289 -39.812 1 50.12 346 ASP A N 1
ATOM 2795 C CA . ASP A 1 346 ? 29.594 -4.91 -39.812 1 50.12 346 ASP A CA 1
ATOM 2796 C C . ASP A 1 346 ? 31.109 -4.84 -40.094 1 50.12 346 ASP A C 1
ATOM 2798 O O . ASP A 1 346 ? 31.578 -3.934 -40.75 1 50.12 346 ASP A O 1
ATOM 2802 N N . ILE A 1 347 ? 31.797 -5.844 -39.562 1 49.94 347 ILE A N 1
ATOM 2803 C CA . ILE A 1 347 ? 33.25 -5.898 -39.812 1 49.94 347 ILE A CA 1
ATOM 2804 C C . ILE A 1 347 ? 33.5 -6.426 -41.219 1 49.94 347 ILE A C 1
ATOM 2806 O O . ILE A 1 347 ? 34.375 -5.93 -41.906 1 49.94 347 ILE A O 1
ATOM 2810 N N . SER A 1 348 ? 32.781 -7.441 -41.5 1 49.5 348 SER A N 1
ATOM 2811 C CA . SER A 1 348 ? 33.094 -8.078 -42.781 1 49.5 348 SER A CA 1
ATOM 2812 C C . SER A 1 348 ? 32.406 -7.336 -43.938 1 49.5 348 SER A C 1
ATOM 2814 O O . SER A 1 348 ? 32.781 -7.535 -45.094 1 49.5 348 SER A O 1
ATOM 2816 N N . GLY A 1 349 ? 31.641 -6.27 -43.812 1 49.88 349 GLY A N 1
ATOM 2817 C CA . GLY A 1 349 ? 30.984 -5.477 -44.844 1 49.88 349 GLY A CA 1
ATOM 2818 C C . GLY A 1 349 ? 29.75 -6.141 -45.406 1 49.88 349 GLY A C 1
ATOM 2819 O O . GLY A 1 349 ? 29.156 -5.641 -46.375 1 49.88 349 GLY A O 1
ATOM 2820 N N . VAL A 1 350 ? 29.547 -7.336 -45.125 1 41.31 350 VAL A N 1
ATOM 2821 C CA . VAL A 1 350 ? 28.375 -7.984 -45.688 1 41.31 350 VAL A CA 1
ATOM 2822 C C . VAL A 1 350 ? 27.125 -7.66 -44.875 1 41.31 350 VAL A C 1
ATOM 2824 O O . VAL A 1 350 ? 27.109 -7.906 -43.656 1 41.31 350 VAL A O 1
ATOM 2827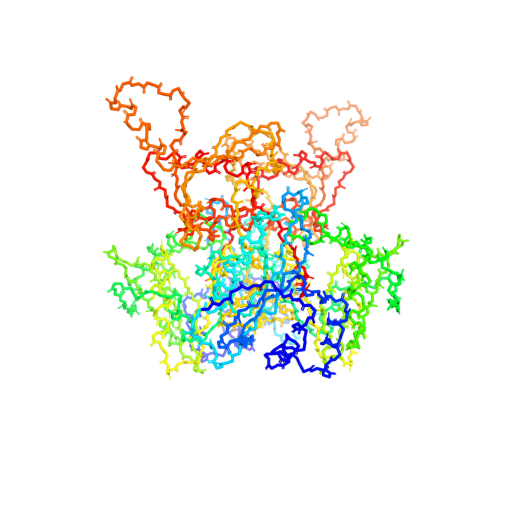 N N . LYS A 1 351 ? 26.344 -6.777 -45.469 1 48.72 351 LYS A N 1
ATOM 2828 C CA . LYS A 1 351 ? 25.094 -6.293 -44.906 1 48.72 351 LYS A CA 1
ATOM 2829 C C . LYS A 1 351 ? 24.078 -7.43 -44.719 1 48.72 351 LYS A C 1
ATOM 2831 O O . LYS A 1 351 ? 23.641 -8.031 -45.719 1 48.72 351 LYS A O 1
ATOM 2836 N N . LEU A 1 352 ? 24.219 -8.18 -43.781 1 40.22 352 LEU A N 1
ATOM 2837 C CA . LEU A 1 352 ? 23.125 -9.148 -43.688 1 40.22 352 LEU A CA 1
ATOM 2838 C C . LEU A 1 352 ? 21.828 -8.484 -43.25 1 40.22 352 LEU A C 1
ATOM 2840 O O . LEU A 1 352 ? 21.766 -7.93 -42.156 1 40.22 352 LEU A O 1
ATOM 2844 N N . GLY A 1 353 ? 21 -7.75 -43.906 1 46.16 353 GLY A N 1
ATOM 2845 C CA . GLY A 1 353 ? 19.734 -7.051 -44.094 1 46.16 353 GLY A CA 1
ATOM 2846 C C . GLY A 1 353 ? 19.078 -6.676 -42.781 1 46.16 353 GLY A C 1
ATOM 2847 O O . GLY A 1 353 ? 18.406 -5.652 -42.688 1 46.16 353 GLY A O 1
ATOM 2848 N N . ASN A 1 354 ? 18.422 -7.512 -41.969 1 50.38 354 ASN A N 1
ATOM 2849 C CA . ASN A 1 354 ? 17.422 -7.113 -40.969 1 50.38 354 ASN A CA 1
ATOM 2850 C C . ASN A 1 354 ? 18.062 -6.59 -39.688 1 50.38 354 ASN A C 1
ATOM 2852 O O . ASN A 1 354 ? 18.781 -7.324 -39 1 50.38 354 ASN A O 1
ATOM 2856 N N . LYS A 1 355 ? 18.234 -5.277 -39.5 1 59.22 355 LYS A N 1
ATOM 2857 C CA . LYS A 1 355 ? 18.859 -4.559 -38.406 1 59.22 355 LYS A CA 1
ATOM 2858 C C . LYS A 1 355 ? 18.188 -4.879 -37.062 1 59.22 355 LYS A C 1
ATOM 2860 O O . LYS A 1 355 ? 17 -4.621 -36.906 1 59.22 355 LYS A O 1
ATOM 2865 N N . ILE A 1 356 ? 18.703 -5.852 -36.406 1 67.38 356 ILE A N 1
ATOM 2866 C CA . ILE A 1 356 ? 18.281 -6.141 -35.062 1 67.38 356 ILE A CA 1
ATOM 2867 C C . ILE A 1 356 ? 18.516 -4.91 -34.156 1 67.38 356 ILE A C 1
ATOM 2869 O O . ILE A 1 356 ? 19.609 -4.359 -34.156 1 67.38 356 ILE A O 1
ATOM 2873 N N . PRO A 1 357 ? 17.422 -4.477 -33.594 1 79.62 357 PRO A N 1
ATOM 2874 C CA . PRO A 1 357 ? 17.609 -3.33 -32.719 1 79.62 357 PRO A CA 1
ATOM 2875 C C . PRO A 1 357 ? 18.531 -3.654 -31.531 1 79.62 357 PRO A C 1
ATOM 2877 O O . PRO A 1 357 ? 18.484 -4.762 -30.984 1 79.62 357 PRO A O 1
ATOM 2880 N N . GLU A 1 358 ? 19.469 -2.748 -31.219 1 87.38 358 GLU A N 1
ATOM 2881 C CA . GLU A 1 358 ? 20.328 -2.887 -30.062 1 87.38 358 GLU A CA 1
ATOM 2882 C C . GLU A 1 358 ? 19.531 -2.809 -28.766 1 87.38 358 GLU A C 1
ATOM 2884 O O . GLU A 1 358 ? 18.641 -1.979 -28.625 1 87.38 358 GLU A O 1
ATOM 2889 N N . PRO A 1 359 ? 19.812 -3.75 -27.891 1 94.44 359 PRO A N 1
ATOM 2890 C CA . PRO A 1 359 ? 19.094 -3.68 -26.609 1 94.44 359 PRO A CA 1
ATOM 2891 C C . PRO A 1 359 ? 19.438 -2.418 -25.828 1 94.44 359 PRO A C 1
ATOM 2893 O O . PRO A 1 359 ? 20.562 -1.932 -25.875 1 94.44 359 PRO A O 1
ATOM 2896 N N . ASP A 1 360 ? 18.469 -1.952 -25.078 1 96.81 360 ASP A N 1
ATOM 2897 C CA . ASP A 1 360 ? 18.609 -0.71 -24.328 1 96.81 360 ASP A CA 1
ATOM 2898 C C . ASP A 1 360 ? 19.016 -0.989 -22.875 1 96.81 360 ASP A C 1
ATOM 2900 O O . ASP A 1 360 ? 19.609 -0.134 -22.219 1 96.81 360 ASP A O 1
ATOM 2904 N N . PHE A 1 361 ? 18.703 -2.133 -22.312 1 97.62 361 PHE A N 1
ATOM 2905 C CA . PHE A 1 361 ? 18.969 -2.48 -20.922 1 97.62 361 PHE A CA 1
ATOM 2906 C C . PHE A 1 361 ? 19.016 -3.992 -20.75 1 97.62 361 PHE A C 1
ATOM 2908 O O . PHE A 1 361 ? 18.641 -4.742 -21.656 1 97.62 361 PHE A O 1
ATOM 2915 N N . THR A 1 362 ? 19.562 -4.43 -19.656 1 97.69 362 THR A N 1
ATOM 2916 C CA . THR A 1 362 ? 19.578 -5.832 -19.25 1 97.69 362 THR A CA 1
ATOM 2917 C C . THR A 1 362 ? 18.688 -6.059 -18.047 1 97.69 362 THR A C 1
ATOM 2919 O O . THR A 1 362 ? 18.562 -5.191 -17.172 1 97.69 362 THR A O 1
ATOM 2922 N N . MET A 1 363 ? 18.016 -7.164 -18.078 1 97.31 363 MET A N 1
ATOM 2923 C CA . MET A 1 363 ? 17.203 -7.5 -16.906 1 97.31 363 MET A CA 1
ATOM 2924 C C . MET A 1 363 ? 17.297 -8.992 -16.594 1 97.31 363 MET A C 1
ATOM 2926 O O . MET A 1 363 ? 17.672 -9.789 -17.453 1 97.31 363 MET A O 1
ATOM 2930 N N . THR A 1 364 ? 16.969 -9.289 -15.367 1 98.06 364 THR A N 1
ATOM 2931 C CA . THR A 1 364 ? 16.938 -10.672 -14.898 1 98.06 364 THR A CA 1
ATOM 2932 C C . THR A 1 364 ? 15.562 -11.289 -15.141 1 98.06 364 THR A C 1
ATOM 2934 O O . THR A 1 364 ? 14.625 -10.594 -15.539 1 98.06 364 THR A O 1
ATOM 2937 N N . ALA A 1 365 ? 15.453 -12.617 -14.906 1 98.5 365 ALA A N 1
ATOM 2938 C CA . ALA A 1 365 ? 14.18 -13.32 -15.062 1 98.5 365 ALA A CA 1
ATOM 2939 C C . ALA A 1 365 ? 13.141 -12.805 -14.07 1 98.5 365 ALA A C 1
ATOM 2941 O O . ALA A 1 365 ? 11.961 -12.688 -14.406 1 98.5 365 ALA A O 1
ATOM 2942 N N . GLY A 1 366 ? 13.578 -12.508 -12.859 1 98.31 366 GLY A N 1
ATOM 2943 C CA . GLY A 1 366 ? 12.672 -11.969 -11.852 1 98.31 366 GLY A CA 1
ATOM 2944 C C . GLY A 1 366 ? 12.086 -10.625 -12.234 1 98.31 366 GLY A C 1
ATOM 2945 O O . GLY A 1 366 ? 10.883 -10.398 -12.062 1 98.31 366 GLY A O 1
ATOM 2946 N N . ALA A 1 367 ? 12.938 -9.773 -12.727 1 98.12 367 ALA A N 1
ATOM 2947 C CA . ALA A 1 367 ? 12.477 -8.461 -13.18 1 98.12 367 ALA A CA 1
ATOM 2948 C C . ALA A 1 367 ? 11.508 -8.602 -14.352 1 98.12 367 ALA A C 1
ATOM 2950 O O . ALA A 1 367 ? 10.5 -7.895 -14.422 1 98.12 367 ALA A O 1
ATOM 2951 N N . LEU A 1 368 ? 11.836 -9.484 -15.234 1 98.69 368 LEU A N 1
ATOM 2952 C CA . LEU A 1 368 ? 10.961 -9.734 -16.375 1 98.69 368 LEU A CA 1
ATOM 2953 C C . LEU A 1 368 ? 9.586 -10.195 -15.914 1 98.69 368 LEU A C 1
ATOM 2955 O O . LEU A 1 368 ? 8.562 -9.773 -16.469 1 98.69 368 LEU A O 1
ATOM 2959 N N . ALA A 1 369 ? 9.594 -11.102 -14.93 1 98.69 369 ALA A N 1
ATOM 2960 C CA . ALA A 1 369 ? 8.32 -11.594 -14.414 1 98.69 369 ALA A CA 1
ATOM 2961 C C . ALA A 1 369 ? 7.473 -10.445 -13.867 1 98.69 369 ALA A C 1
ATOM 2963 O O . ALA A 1 369 ? 6.266 -10.383 -14.125 1 98.69 369 ALA A O 1
ATOM 2964 N N . GLN A 1 370 ? 8.047 -9.531 -13.141 1 98.19 370 GLN A N 1
ATOM 2965 C CA . GLN A 1 370 ? 7.32 -8.406 -12.562 1 98.19 370 GLN A CA 1
ATOM 2966 C C . GLN A 1 370 ? 6.785 -7.48 -13.648 1 98.19 370 GLN A C 1
ATOM 2968 O O . GLN A 1 370 ? 5.676 -6.957 -13.539 1 98.19 370 GLN A O 1
ATOM 2973 N N . LEU A 1 371 ? 7.59 -7.277 -14.672 1 98.5 371 LEU A N 1
ATOM 2974 C CA . LEU A 1 371 ? 7.141 -6.473 -15.805 1 98.5 371 LEU A CA 1
ATOM 2975 C C . LEU A 1 371 ? 6 -7.164 -16.547 1 98.5 371 LEU A C 1
ATOM 2977 O O . LEU A 1 371 ? 4.988 -6.535 -16.859 1 98.5 371 LEU A O 1
ATOM 2981 N N . PHE A 1 372 ? 6.141 -8.398 -16.812 1 98.56 372 PHE A N 1
ATOM 2982 C CA . PHE A 1 372 ? 5.18 -9.195 -17.562 1 98.56 372 PHE A CA 1
ATOM 2983 C C . PHE A 1 372 ? 3.816 -9.188 -16.875 1 98.56 372 PHE A C 1
ATOM 2985 O O . PHE A 1 372 ? 2.801 -8.891 -17.516 1 98.56 372 PHE A O 1
ATOM 2992 N N . PHE A 1 373 ? 3.826 -9.445 -15.523 1 98.62 373 PHE A N 1
ATOM 2993 C CA . PHE A 1 373 ? 2.574 -9.523 -14.781 1 98.62 373 PHE A CA 1
ATOM 2994 C C . PHE A 1 373 ? 2.07 -8.133 -14.422 1 98.62 373 PHE A C 1
ATOM 2996 O O . PHE A 1 373 ? 0.977 -7.984 -13.867 1 98.62 373 PHE A O 1
ATOM 3003 N N . GLY A 1 374 ? 2.838 -7.148 -14.664 1 97.88 374 GLY A N 1
ATOM 3004 C CA . GLY A 1 374 ? 2.428 -5.773 -14.414 1 97.88 374 GLY A CA 1
ATOM 3005 C C . GLY A 1 374 ? 2.518 -5.383 -12.945 1 97.88 374 GLY A C 1
ATOM 3006 O O . GLY A 1 374 ? 1.825 -4.465 -12.5 1 97.88 374 GLY A O 1
ATOM 3007 N N . ALA A 1 375 ? 3.281 -6.145 -12.172 1 97.69 375 ALA A N 1
ATOM 3008 C CA . ALA A 1 375 ? 3.482 -5.801 -10.766 1 97.69 375 ALA A CA 1
ATOM 3009 C C . ALA A 1 375 ? 4.23 -4.48 -10.625 1 97.69 375 ALA A C 1
ATOM 3011 O O . ALA A 1 375 ? 3.912 -3.672 -9.75 1 97.69 375 ALA A O 1
ATOM 3012 N N . LEU A 1 376 ? 5.223 -4.293 -11.461 1 96.5 376 LEU A N 1
ATOM 3013 C CA . LEU A 1 376 ? 6 -3.064 -11.539 1 96.5 376 LEU A CA 1
ATOM 3014 C C . LEU A 1 376 ? 6.176 -2.619 -12.984 1 96.5 376 LEU A C 1
ATOM 3016 O O . LEU A 1 376 ? 6.355 -3.451 -13.883 1 96.5 376 LEU A O 1
ATOM 3020 N N . SER A 1 377 ? 6.168 -1.327 -13.195 1 96.44 377 SER A N 1
ATOM 3021 C CA . SER A 1 377 ? 6.504 -0.77 -14.5 1 96.44 377 SER A CA 1
ATOM 3022 C C . SER A 1 377 ? 8.008 -0.811 -14.75 1 96.44 377 SER A C 1
ATOM 3024 O O . SER A 1 377 ? 8.789 -1.053 -13.828 1 96.44 377 SER A O 1
ATOM 3026 N N . LEU A 1 378 ? 8.375 -0.599 -15.992 1 97.81 378 LEU A N 1
ATOM 3027 C CA . LEU A 1 378 ? 9.805 -0.534 -16.281 1 97.81 378 LEU A CA 1
ATOM 3028 C C . LEU A 1 378 ? 10.461 0.617 -15.531 1 97.81 378 LEU A C 1
ATOM 3030 O O . LEU A 1 378 ? 11.602 0.495 -15.07 1 97.81 378 LEU A O 1
ATOM 3034 N N . ARG A 1 379 ? 9.766 1.709 -15.414 1 94.88 379 ARG A N 1
ATOM 3035 C CA . ARG A 1 379 ? 10.281 2.85 -14.664 1 94.88 379 ARG A CA 1
ATOM 3036 C C . ARG A 1 379 ? 10.547 2.477 -13.211 1 94.88 379 ARG A C 1
ATOM 3038 O O . ARG A 1 379 ? 11.594 2.826 -12.656 1 94.88 379 ARG A O 1
ATOM 3045 N N . GLU A 1 380 ? 9.625 1.795 -12.609 1 93 380 GLU A N 1
ATOM 3046 C CA . GLU A 1 380 ? 9.805 1.366 -11.227 1 93 380 GLU A CA 1
ATOM 3047 C C . GLU A 1 380 ? 10.984 0.407 -11.094 1 93 380 GLU A C 1
ATOM 3049 O O . GLU A 1 380 ? 11.773 0.505 -10.148 1 93 380 GLU A O 1
ATOM 3054 N N . LEU A 1 381 ? 11.078 -0.491 -12.023 1 96.12 381 LEU A N 1
ATOM 3055 C CA . LEU A 1 381 ? 12.203 -1.415 -12.023 1 96.12 381 LEU A CA 1
ATOM 3056 C C . LEU A 1 381 ? 13.523 -0.661 -12.141 1 96.12 381 LEU A C 1
ATOM 3058 O O . LEU A 1 381 ? 14.5 -0.993 -11.453 1 96.12 381 LEU A O 1
ATOM 3062 N N . SER A 1 382 ? 13.531 0.283 -13.008 1 95 382 SER A N 1
ATOM 3063 C CA . SER A 1 382 ? 14.719 1.117 -13.172 1 95 382 SER A CA 1
ATOM 3064 C C . SER A 1 382 ? 15.062 1.854 -11.883 1 95 382 SER A C 1
ATOM 3066 O O . SER A 1 382 ? 16.203 1.823 -11.43 1 95 382 SER A O 1
ATOM 3068 N N . ASP A 1 383 ? 14.055 2.391 -11.273 1 86.56 383 ASP A N 1
ATOM 3069 C CA . ASP A 1 383 ? 14.242 3.174 -10.055 1 86.56 383 ASP A CA 1
ATOM 3070 C C . ASP A 1 383 ? 14.758 2.301 -8.914 1 86.56 383 ASP A C 1
ATOM 3072 O O . ASP A 1 383 ? 15.516 2.766 -8.062 1 86.56 383 ASP A O 1
ATOM 3076 N N . LEU A 1 384 ? 14.383 1.048 -8.961 1 88.25 384 LEU A N 1
ATOM 3077 C CA . LEU A 1 384 ? 14.766 0.121 -7.906 1 88.25 384 LEU A CA 1
ATOM 3078 C C . LEU A 1 384 ? 16.094 -0.548 -8.227 1 88.25 384 LEU A C 1
ATOM 3080 O O . LEU A 1 384 ? 16.578 -1.39 -7.461 1 88.25 384 LEU A O 1
ATOM 3084 N N . GLY A 1 385 ? 16.656 -0.244 -9.328 1 89.62 385 GLY A N 1
ATOM 3085 C CA . GLY A 1 385 ? 17.938 -0.827 -9.711 1 89.62 385 GLY A CA 1
ATOM 3086 C C . GLY A 1 385 ? 17.828 -2.281 -10.125 1 89.62 385 GLY A C 1
ATOM 3087 O O . GLY A 1 385 ? 18.766 -3.059 -9.938 1 89.62 385 GLY A O 1
ATOM 3088 N N . ARG A 1 386 ? 16.656 -2.621 -10.688 1 93.25 386 ARG A N 1
ATOM 3089 C CA . ARG A 1 386 ? 16.422 -4.012 -11.055 1 93.25 386 ARG A CA 1
ATOM 3090 C C . ARG A 1 386 ? 16.719 -4.246 -12.539 1 93.25 386 ARG A C 1
ATOM 3092 O O . ARG A 1 386 ? 16.625 -5.379 -13.023 1 93.25 386 ARG A O 1
ATOM 3099 N N . ILE A 1 387 ? 17.031 -3.18 -13.219 1 96.94 387 ILE A N 1
ATOM 3100 C CA . ILE A 1 387 ? 17.547 -3.285 -14.578 1 96.94 387 ILE A CA 1
ATOM 3101 C C . ILE A 1 387 ? 18.844 -2.488 -14.711 1 96.94 387 ILE A C 1
ATOM 3103 O O . ILE A 1 387 ? 19.141 -1.638 -13.867 1 96.94 387 ILE A O 1
ATOM 3107 N N . GLU A 1 388 ? 19.578 -2.832 -15.664 1 97.06 388 GLU A N 1
ATOM 3108 C CA . GLU A 1 388 ? 20.828 -2.135 -15.961 1 97.06 388 GLU A CA 1
ATOM 3109 C C . GLU A 1 388 ? 20.797 -1.523 -17.359 1 97.06 388 GLU A C 1
ATOM 3111 O O . GLU A 1 388 ? 20.703 -2.244 -18.359 1 97.06 388 GLU A O 1
ATOM 3116 N N . TRP A 1 389 ? 20.906 -0.265 -17.391 1 97.44 389 TRP A N 1
ATOM 3117 C CA . TRP A 1 389 ? 20.875 0.439 -18.672 1 97.44 389 TRP A CA 1
ATOM 3118 C C . TRP A 1 389 ? 22.172 0.215 -19.438 1 97.44 389 TRP A C 1
ATOM 3120 O O . TRP A 1 389 ? 23.266 0.219 -18.844 1 97.44 389 TRP A O 1
ATOM 3130 N N . LEU A 1 390 ? 22.031 0.049 -20.688 1 95.88 390 LEU A N 1
ATOM 3131 C CA . LEU A 1 390 ? 23.203 -0.115 -21.547 1 95.88 390 LEU A CA 1
ATOM 3132 C C . LEU A 1 390 ? 23.594 1.215 -22.188 1 95.88 390 LEU A C 1
ATOM 3134 O O . LEU A 1 390 ? 22.812 2.168 -22.172 1 95.88 390 LEU A O 1
ATOM 3138 N N . GLU A 1 391 ? 24.812 1.28 -22.641 1 92.44 391 GLU A N 1
ATOM 3139 C CA . GLU A 1 391 ? 25.344 2.508 -23.219 1 92.44 391 GLU A CA 1
ATOM 3140 C C . GLU A 1 391 ? 24.516 2.945 -24.422 1 92.44 391 GLU A C 1
ATOM 3142 O O . GLU A 1 391 ? 24.125 2.117 -25.25 1 92.44 391 GLU A O 1
ATOM 3147 N N . GLY A 1 392 ? 24.219 4.227 -24.484 1 91.12 392 GLY A N 1
ATOM 3148 C CA . GLY A 1 392 ? 23.547 4.801 -25.641 1 91.12 392 GLY A CA 1
ATOM 3149 C C . GLY A 1 392 ? 22.031 4.754 -25.531 1 91.12 392 GLY A C 1
ATOM 3150 O O . GLY A 1 392 ? 21.328 5.312 -26.375 1 91.12 392 GLY A O 1
ATOM 3151 N N . ALA A 1 393 ? 21.562 4.082 -24.5 1 93.62 393 ALA A N 1
ATOM 3152 C CA . ALA A 1 393 ? 20.109 3.947 -24.359 1 93.62 393 ALA A CA 1
ATOM 3153 C C . ALA A 1 393 ? 19.453 5.305 -24.141 1 93.62 393 ALA A C 1
ATOM 3155 O O . ALA A 1 393 ? 19.922 6.105 -23.328 1 93.62 393 ALA A O 1
ATOM 3156 N N . GLU A 1 394 ? 18.484 5.586 -24.906 1 95.25 394 GLU A N 1
ATOM 3157 C CA . GLU A 1 394 ? 17.625 6.746 -24.656 1 95.25 394 GLU A CA 1
ATOM 3158 C C . GLU A 1 394 ? 16.609 6.445 -23.562 1 95.25 394 GLU A C 1
ATOM 3160 O O . GLU A 1 394 ? 15.43 6.215 -23.859 1 95.25 394 GLU A O 1
ATOM 3165 N N . ARG A 1 395 ? 17 6.594 -22.391 1 96.62 395 ARG A N 1
ATOM 3166 C CA . ARG A 1 395 ? 16.312 6.059 -21.219 1 96.62 395 ARG A CA 1
ATOM 3167 C C . ARG A 1 395 ? 14.867 6.543 -21.172 1 96.62 395 ARG A C 1
ATOM 3169 O O . ARG A 1 395 ? 13.938 5.734 -21.094 1 96.62 395 ARG A O 1
ATOM 3176 N N . GLU A 1 396 ? 14.602 7.867 -21.234 1 95.44 396 GLU A N 1
ATOM 3177 C CA . GLU A 1 396 ? 13.258 8.414 -21.078 1 95.44 396 GLU A CA 1
ATOM 3178 C C . GLU A 1 396 ? 12.352 7.945 -22.219 1 95.44 396 GLU A C 1
ATOM 3180 O O . GLU A 1 396 ? 11.172 7.656 -22 1 95.44 396 GLU A O 1
ATOM 3185 N N . LYS A 1 397 ? 12.859 7.863 -23.375 1 95.69 397 LYS A N 1
ATOM 3186 C CA . LYS A 1 397 ? 12.078 7.379 -24.516 1 95.69 397 LYS A CA 1
ATOM 3187 C C . LYS A 1 397 ? 11.672 5.922 -24.328 1 95.69 397 LYS A C 1
ATOM 3189 O O . LYS A 1 397 ? 10.531 5.547 -24.594 1 95.69 397 LYS A O 1
ATOM 3194 N N . VAL A 1 398 ? 12.641 5.117 -23.891 1 97.38 398 VAL A N 1
ATOM 3195 C CA . VAL A 1 398 ? 12.383 3.701 -23.641 1 97.38 398 VAL A CA 1
ATOM 3196 C C . VAL A 1 398 ? 11.32 3.551 -22.547 1 97.38 398 VAL A C 1
ATOM 3198 O O . VAL A 1 398 ? 10.391 2.752 -22.688 1 97.38 398 VAL A O 1
ATOM 3201 N N . LEU A 1 399 ? 11.453 4.355 -21.5 1 97.12 399 LEU A N 1
ATOM 3202 C CA . LEU A 1 399 ? 10.523 4.293 -20.391 1 97.12 399 LEU A CA 1
ATOM 3203 C C . LEU A 1 399 ? 9.117 4.695 -20.828 1 97.12 399 LEU A C 1
ATOM 3205 O O . LEU A 1 399 ? 8.133 4.07 -20.406 1 97.12 399 LEU A O 1
ATOM 3209 N N . GLU A 1 400 ? 9.008 5.664 -21.609 1 93.94 400 GLU A N 1
ATOM 3210 C CA . GLU A 1 400 ? 7.711 6.094 -22.125 1 93.94 400 GLU A CA 1
ATOM 3211 C C . GLU A 1 400 ? 7.078 5.012 -23 1 93.94 400 GLU A C 1
ATOM 3213 O O . GLU A 1 400 ? 5.879 4.75 -22.906 1 93.94 400 GLU A O 1
ATOM 3218 N N . THR A 1 401 ? 7.906 4.441 -23.859 1 95.56 401 THR A N 1
ATOM 3219 C CA . THR A 1 401 ? 7.434 3.35 -24.703 1 95.56 401 THR A CA 1
ATOM 3220 C C . THR A 1 401 ? 6.918 2.193 -23.844 1 95.56 401 THR A C 1
ATOM 3222 O O . THR A 1 401 ? 5.848 1.643 -24.109 1 95.56 401 THR A O 1
ATOM 3225 N N . ALA A 1 402 ? 7.676 1.872 -22.844 1 97.44 402 ALA A N 1
ATOM 3226 C CA . ALA A 1 402 ? 7.305 0.764 -21.969 1 97.44 402 ALA A CA 1
ATOM 3227 C C . ALA A 1 402 ? 6.004 1.062 -21.234 1 97.44 402 ALA A C 1
ATOM 3229 O O . ALA A 1 402 ? 5.188 0.166 -21.016 1 97.44 402 ALA A O 1
ATOM 3230 N N . GLU A 1 403 ? 5.844 2.258 -20.781 1 93.75 403 GLU A N 1
ATOM 3231 C CA . GLU A 1 403 ? 4.641 2.656 -20.062 1 93.75 403 GLU A CA 1
ATOM 3232 C C . GLU A 1 403 ? 3.395 2.486 -20.922 1 93.75 403 GLU A C 1
ATOM 3234 O O . GLU A 1 403 ? 2.322 2.15 -20.422 1 93.75 403 GLU A O 1
ATOM 3239 N N . ASN A 1 404 ? 3.52 2.723 -22.141 1 92.12 404 ASN A N 1
ATOM 3240 C CA . ASN A 1 404 ? 2.395 2.592 -23.062 1 92.12 404 ASN A CA 1
ATOM 3241 C C . ASN A 1 404 ? 2.156 1.136 -23.453 1 92.12 404 ASN A C 1
ATOM 3243 O O . ASN A 1 404 ? 1.012 0.708 -23.609 1 92.12 404 ASN A O 1
ATOM 3247 N N . MET A 1 405 ? 3.184 0.413 -23.594 1 96.5 405 MET A N 1
ATOM 3248 C CA . MET A 1 405 ? 3.092 -0.966 -24.062 1 96.5 405 MET A CA 1
ATOM 3249 C C . MET A 1 405 ? 2.781 -1.915 -22.906 1 96.5 405 MET A C 1
ATOM 3251 O O . MET A 1 405 ? 1.988 -2.846 -23.062 1 96.5 405 MET A O 1
ATOM 3255 N N . LEU A 1 406 ? 3.432 -1.651 -21.766 1 97.44 406 LEU A N 1
ATOM 3256 C CA . LEU A 1 406 ? 3.357 -2.535 -20.594 1 97.44 406 LEU A CA 1
ATOM 3257 C C . LEU A 1 406 ? 3.17 -1.734 -19.312 1 97.44 406 LEU A C 1
ATOM 3259 O O . LEU A 1 406 ? 4.027 -1.766 -18.422 1 97.44 406 LEU A O 1
ATOM 3263 N N . PRO A 1 407 ? 2.047 -1.084 -19.156 1 95.19 407 PRO A N 1
ATOM 3264 C CA . PRO A 1 407 ? 1.806 -0.336 -17.922 1 95.19 407 PRO A CA 1
ATOM 3265 C C . PRO A 1 407 ? 1.689 -1.24 -16.703 1 95.19 407 PRO A C 1
ATOM 3267 O O . PRO A 1 407 ? 1.48 -2.449 -16.844 1 95.19 407 PRO A O 1
ATOM 3270 N N . SER A 1 408 ? 1.881 -0.647 -15.555 1 95.44 408 SER A N 1
ATOM 3271 C CA . SER A 1 408 ? 1.585 -1.385 -14.328 1 95.44 408 SER A CA 1
ATOM 3272 C C . SER A 1 408 ? 0.114 -1.78 -14.266 1 95.44 408 SER A C 1
ATOM 3274 O O . SER A 1 408 ? -0.743 -1.1 -14.828 1 95.44 408 SER A O 1
ATOM 3276 N N . GLU A 1 409 ? -0.142 -2.918 -13.562 1 96.94 409 GLU A N 1
ATOM 3277 C CA . GLU A 1 409 ? -1.492 -3.467 -13.484 1 96.94 409 GLU A CA 1
ATOM 3278 C C . GLU A 1 409 ? -1.961 -3.57 -12.039 1 96.94 409 GLU A C 1
ATOM 3280 O O . GLU A 1 409 ? -1.144 -3.582 -11.109 1 96.94 409 GLU A O 1
ATOM 3285 N N . LYS A 1 410 ? -3.291 -3.559 -11.844 1 96.94 410 LYS A N 1
ATOM 3286 C CA . LYS A 1 410 ? -3.914 -3.879 -10.562 1 96.94 410 LYS A CA 1
ATOM 3287 C C . LYS A 1 410 ? -4.074 -5.387 -10.391 1 96.94 410 LYS A C 1
ATOM 3289 O O . LYS A 1 410 ? -5.055 -5.969 -10.859 1 96.94 410 LYS A O 1
ATOM 3294 N N . ASN A 1 411 ? -3.137 -5.945 -9.688 1 98.38 411 ASN A N 1
ATOM 3295 C CA . ASN A 1 411 ? -3.104 -7.402 -9.609 1 98.38 411 ASN A CA 1
ATOM 3296 C C . ASN A 1 411 ? -3.951 -7.918 -8.453 1 98.38 411 ASN A C 1
ATOM 3298 O O . ASN A 1 411 ? -3.961 -7.328 -7.371 1 98.38 411 ASN A O 1
ATOM 3302 N N . TRP A 1 412 ? -4.645 -9.023 -8.711 1 98.25 412 TRP A N 1
ATOM 3303 C CA . TRP A 1 412 ? -5.445 -9.711 -7.707 1 98.25 412 TRP A CA 1
ATOM 3304 C C . TRP A 1 412 ? -5.488 -11.211 -7.984 1 98.25 412 TRP A C 1
ATOM 3306 O O . TRP A 1 412 ? -5.68 -11.633 -9.133 1 98.25 412 TRP A O 1
ATOM 3316 N N . ILE A 1 413 ? -5.27 -11.969 -6.973 1 98.25 413 ILE A N 1
ATOM 3317 C CA . ILE A 1 413 ? -5.516 -13.406 -7.043 1 98.25 413 ILE A CA 1
ATOM 3318 C C . ILE A 1 413 ? -5.746 -13.961 -5.637 1 98.25 413 ILE A C 1
ATOM 3320 O O . ILE A 1 413 ? -5.07 -13.555 -4.688 1 98.25 413 ILE A O 1
ATOM 3324 N N . ASN A 1 414 ? -6.781 -14.766 -5.508 1 97 414 ASN A N 1
ATOM 3325 C CA . ASN A 1 414 ? -7.078 -15.391 -4.227 1 97 414 ASN A CA 1
ATOM 3326 C C . ASN A 1 414 ? -7.219 -16.906 -4.367 1 97 414 ASN A C 1
ATOM 3328 O O . ASN A 1 414 ? -8.266 -17.469 -4.031 1 97 414 ASN A O 1
ATOM 3332 N N . GLU A 1 415 ? -6.219 -17.531 -4.895 1 96.31 415 GLU A N 1
ATOM 3333 C CA . GLU A 1 415 ? -6.168 -18.984 -5.012 1 96.31 415 GLU A CA 1
ATOM 3334 C C . GLU A 1 415 ? -5.191 -19.594 -4.004 1 96.31 415 GLU A C 1
ATOM 3336 O O . GLU A 1 415 ? -3.977 -19.422 -4.129 1 96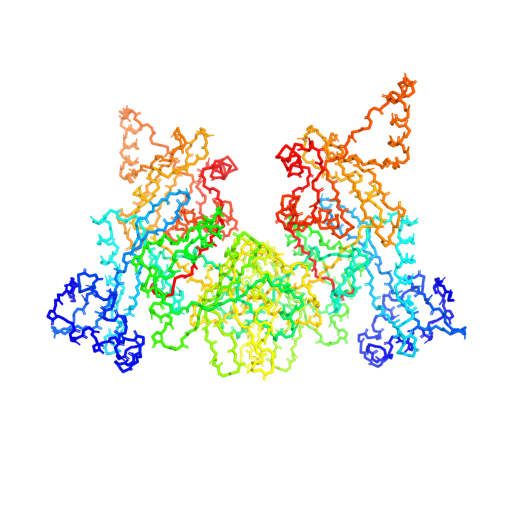.31 415 GLU A O 1
ATOM 3341 N N . TRP A 1 416 ? -5.711 -20.344 -3.145 1 91.94 416 TRP A N 1
ATOM 3342 C CA . TRP A 1 416 ? -4.867 -20.875 -2.08 1 91.94 416 TRP A CA 1
ATOM 3343 C C . TRP A 1 416 ? -4.344 -22.266 -2.443 1 91.94 416 TRP A C 1
ATOM 3345 O O . TRP A 1 416 ? -3.508 -22.828 -1.731 1 91.94 416 TRP A O 1
ATOM 3355 N N . TYR A 1 417 ? -4.918 -22.891 -3.508 1 88.06 417 TYR A N 1
ATOM 3356 C CA . TYR A 1 417 ? -4.508 -24.219 -3.951 1 88.06 417 TYR A CA 1
ATOM 3357 C C . TYR A 1 417 ? -4.828 -24.422 -5.43 1 88.06 417 TYR A C 1
ATOM 3359 O O . TYR A 1 417 ? -5.684 -23.734 -5.988 1 88.06 417 TYR A O 1
ATOM 3367 N N . MET B 1 1 ? -19.125 31.453 25.078 1 71.94 1 MET B N 1
ATOM 3368 C CA . MET B 1 1 ? -17.797 30.922 24.781 1 71.94 1 MET B CA 1
ATOM 3369 C C . MET B 1 1 ? -16.984 31.922 23.969 1 71.94 1 MET B C 1
ATOM 3371 O O . MET B 1 1 ? -17.484 32.5 23.016 1 71.94 1 MET B O 1
ATOM 3375 N N . LYS B 1 2 ? -15.844 32.25 24.531 1 86.38 2 LYS B N 1
ATOM 3376 C CA . LYS B 1 2 ? -14.984 33.219 23.875 1 86.38 2 LYS B CA 1
ATOM 3377 C C . LYS B 1 2 ? -13.703 32.562 23.359 1 86.38 2 LYS B C 1
ATOM 3379 O O . LYS B 1 2 ? -13.062 31.812 24.078 1 86.38 2 LYS B O 1
ATOM 3384 N N . ILE B 1 3 ? -13.422 32.75 22.078 1 90.25 3 ILE B N 1
ATOM 3385 C CA . ILE B 1 3 ? -12.188 32.281 21.469 1 90.25 3 ILE B CA 1
ATOM 3386 C C . ILE B 1 3 ? -11.25 33.469 21.219 1 90.25 3 ILE B C 1
ATOM 3388 O O . ILE B 1 3 ? -11.664 34.5 20.688 1 90.25 3 ILE B O 1
ATOM 3392 N N . ARG B 1 4 ? -10.023 33.25 21.672 1 92.25 4 ARG B N 1
ATOM 3393 C CA . ARG B 1 4 ? -9.094 34.344 21.484 1 92.25 4 ARG B CA 1
ATOM 3394 C C . ARG B 1 4 ? -7.656 33.844 21.375 1 92.25 4 ARG B C 1
ATOM 3396 O O . ARG B 1 4 ? -7.348 32.75 21.797 1 92.25 4 ARG B O 1
ATOM 3403 N N . LYS B 1 5 ? -6.809 34.719 20.859 1 94.31 5 LYS B N 1
ATOM 3404 C CA . LYS B 1 5 ? -5.367 34.438 20.875 1 94.31 5 LYS B CA 1
ATOM 3405 C C . LYS B 1 5 ? -4.801 34.594 22.281 1 94.31 5 LYS B C 1
ATOM 3407 O O . LYS B 1 5 ? -5.211 35.5 23.031 1 94.31 5 LYS B O 1
ATOM 3412 N N . CYS B 1 6 ? -3.881 33.781 22.547 1 95.31 6 CYS B N 1
ATOM 3413 C CA . CYS B 1 6 ? -3.268 33.844 23.875 1 95.31 6 CYS B CA 1
ATOM 3414 C C . CYS B 1 6 ? -2.184 34.906 23.922 1 95.31 6 CYS B C 1
ATOM 3416 O O . CYS B 1 6 ? -1.721 35.406 22.891 1 95.31 6 CYS B O 1
ATOM 3418 N N . SER B 1 7 ? -1.932 35.312 25.188 1 95.12 7 SER B N 1
ATOM 3419 C CA . SER B 1 7 ? -0.833 36.219 25.516 1 95.12 7 SER B CA 1
ATOM 3420 C C . SER B 1 7 ? 0.095 35.625 26.562 1 95.12 7 SER B C 1
ATOM 3422 O O . SER B 1 7 ? -0.116 34.5 27.016 1 95.12 7 SER B O 1
ATOM 3424 N N . ARG B 1 8 ? 1.099 36.406 26.875 1 94.81 8 ARG B N 1
ATOM 3425 C CA . ARG B 1 8 ? 2.092 35.938 27.844 1 94.81 8 ARG B CA 1
ATOM 3426 C C . ARG B 1 8 ? 1.45 35.656 29.188 1 94.81 8 ARG B C 1
ATOM 3428 O O . ARG B 1 8 ? 1.9 34.75 29.922 1 94.81 8 ARG B O 1
ATOM 3435 N N . THR B 1 9 ? 0.477 36.312 29.484 1 94.75 9 THR B N 1
ATOM 3436 C CA . THR B 1 9 ? -0.169 36.188 30.781 1 94.75 9 THR B CA 1
ATOM 3437 C C . THR B 1 9 ? -0.933 34.875 30.875 1 94.75 9 THR B C 1
ATOM 3439 O O . THR B 1 9 ? -1.326 34.438 31.953 1 94.75 9 THR B O 1
ATOM 3442 N N . ASP B 1 10 ? -1.116 34.219 29.719 1 96 10 ASP B N 1
ATOM 3443 C CA . ASP B 1 10 ? -1.905 32.969 29.672 1 96 10 ASP B CA 1
ATOM 3444 C C . ASP B 1 10 ? -1.016 31.75 29.844 1 96 10 ASP B C 1
ATOM 3446 O O . ASP B 1 10 ? -1.514 30.625 29.938 1 96 10 ASP B O 1
ATOM 3450 N N . GLU B 1 11 ? 0.258 31.953 29.906 1 96.12 11 GLU B N 1
ATOM 3451 C CA . GLU B 1 11 ? 1.206 30.844 29.797 1 96.12 11 GLU B CA 1
ATOM 3452 C C . GLU B 1 11 ? 0.98 29.812 30.906 1 96.12 11 GLU B C 1
ATOM 3454 O O . GLU B 1 11 ? 1.001 28.609 30.641 1 96.12 11 GLU B O 1
ATOM 3459 N N . LYS B 1 12 ? 0.802 30.266 32.094 1 95.69 12 LYS B N 1
ATOM 3460 C CA . LYS B 1 12 ? 0.613 29.359 33.219 1 95.69 12 LYS B CA 1
ATOM 3461 C C . LYS B 1 12 ? -0.6 28.453 33 1 95.69 12 LYS B C 1
ATOM 3463 O O . LYS B 1 12 ? -0.536 27.25 33.25 1 95.69 12 LYS B O 1
ATOM 3468 N N . ASP B 1 13 ? -1.648 29.031 32.562 1 95.88 13 ASP B N 1
ATOM 3469 C CA . ASP B 1 13 ? -2.883 28.281 32.344 1 95.88 13 ASP B CA 1
ATOM 3470 C C . ASP B 1 13 ? -2.732 27.312 31.188 1 95.88 13 ASP B C 1
ATOM 3472 O O . ASP B 1 13 ? -3.246 26.188 31.234 1 95.88 13 ASP B O 1
ATOM 3476 N N . ILE B 1 14 ? -2.076 27.75 30.141 1 96.88 14 ILE B N 1
ATOM 3477 C CA . ILE B 1 14 ? -1.857 26.922 28.969 1 96.88 14 ILE B CA 1
ATOM 3478 C C . ILE B 1 14 ? -1.002 25.703 29.344 1 96.88 14 ILE B C 1
ATOM 3480 O O . ILE B 1 14 ? -1.312 24.578 28.953 1 96.88 14 ILE B O 1
ATOM 3484 N N . ARG B 1 15 ? 0.005 25.938 30.109 1 96.69 15 ARG B N 1
ATOM 3485 C CA . ARG B 1 15 ? 0.882 24.859 30.562 1 96.69 15 ARG B CA 1
ATOM 3486 C C . ARG B 1 15 ? 0.119 23.859 31.422 1 96.69 15 ARG B C 1
ATOM 3488 O O . ARG B 1 15 ? 0.286 22.641 31.266 1 96.69 15 ARG B O 1
ATOM 3495 N N . ALA B 1 16 ? -0.665 24.391 32.281 1 95.88 16 ALA B N 1
ATOM 3496 C CA . ALA B 1 16 ? -1.441 23.547 33.156 1 95.88 16 ALA B CA 1
ATOM 3497 C C . ALA B 1 16 ? -2.406 22.656 32.375 1 95.88 16 ALA B C 1
ATOM 3499 O O . ALA B 1 16 ? -2.559 21.469 32.688 1 95.88 16 ALA B O 1
ATOM 3500 N N . LEU B 1 17 ? -3.059 23.234 31.438 1 96.06 17 LEU B N 1
ATOM 3501 C CA . LEU B 1 17 ? -3.998 22.484 30.609 1 96.06 17 LEU B CA 1
ATOM 3502 C C . LEU B 1 17 ? -3.275 21.406 29.812 1 96.06 17 LEU B C 1
ATOM 3504 O O . LEU B 1 17 ? -3.74 20.266 29.734 1 96.06 17 LEU B O 1
ATOM 3508 N N . TRP B 1 18 ? -2.141 21.75 29.203 1 96.12 18 TRP B N 1
ATOM 3509 C CA . TRP B 1 18 ? -1.339 20.781 28.469 1 96.12 18 TRP B CA 1
ATOM 3510 C C . TRP B 1 18 ? -0.929 19.625 29.375 1 96.12 18 TRP B C 1
ATOM 3512 O O . TRP B 1 18 ? -1.069 18.453 29.016 1 96.12 18 TRP B O 1
ATOM 3522 N N . SER B 1 19 ? -0.457 19.984 30.531 1 96.12 19 SER B N 1
ATOM 3523 C CA . SER B 1 19 ? 0.019 18.984 31.484 1 96.12 19 SER B CA 1
ATOM 3524 C C . SER B 1 19 ? -1.103 18.031 31.891 1 96.12 19 SER B C 1
ATOM 3526 O O . SER B 1 19 ? -0.865 16.859 32.125 1 96.12 19 SER B O 1
ATOM 3528 N N . TYR B 1 20 ? -2.254 18.562 31.969 1 94.25 20 TYR B N 1
ATOM 3529 C CA . TYR B 1 20 ? -3.416 17.766 32.344 1 94.25 20 TYR B CA 1
ATOM 3530 C C . TYR B 1 20 ? -3.771 16.781 31.25 1 94.25 20 TYR B C 1
ATOM 3532 O O . TYR B 1 20 ? -4.148 15.641 31.531 1 94.25 20 TYR B O 1
ATOM 3540 N N . CYS B 1 21 ? -3.646 17.141 30 1 93.25 21 CYS B N 1
ATOM 3541 C CA . CYS B 1 21 ? -4.164 16.359 28.875 1 93.25 21 CYS B CA 1
ATOM 3542 C C . CYS B 1 21 ? -3.074 15.492 28.266 1 93.25 21 CYS B C 1
ATOM 3544 O O . CYS B 1 21 ? -3.367 14.469 27.641 1 93.25 21 CYS B O 1
ATOM 3546 N N . PHE B 1 22 ? -1.798 15.891 28.391 1 94.06 22 PHE B N 1
ATOM 3547 C CA . PHE B 1 22 ? -0.697 15.219 27.703 1 94.06 22 PHE B CA 1
ATOM 3548 C C . PHE B 1 22 ? 0.428 14.898 28.688 1 94.06 22 PHE B C 1
ATOM 3550 O O . PHE B 1 22 ? 0.209 14.211 29.688 1 94.06 22 PHE B O 1
ATOM 3557 N N . GLU B 1 23 ? 1.647 15.344 28.297 1 90.19 23 GLU B N 1
ATOM 3558 C CA . GLU B 1 23 ? 2.785 15.086 29.172 1 90.19 23 GLU B CA 1
ATOM 3559 C C . GLU B 1 23 ? 2.773 16.016 30.391 1 90.19 23 GLU B C 1
ATOM 3561 O O . GLU B 1 23 ? 2.422 17.188 30.266 1 90.19 23 GLU B O 1
ATOM 3566 N N . ARG B 1 24 ? 3.371 15.523 31.484 1 89.88 24 ARG B N 1
ATOM 3567 C CA . ARG B 1 24 ? 3.498 16.312 32.719 1 89.88 24 ARG B CA 1
ATOM 3568 C C . ARG B 1 24 ? 4.641 17.312 32.594 1 89.88 24 ARG B C 1
ATOM 3570 O O . ARG B 1 24 ? 5.531 17.156 31.766 1 89.88 24 ARG B O 1
ATOM 3577 N N . GLU B 1 25 ? 4.602 18.234 33.375 1 92.38 25 GLU B N 1
ATOM 3578 C CA . GLU B 1 25 ? 5.547 19.344 33.281 1 92.38 25 GLU B CA 1
ATOM 3579 C C . GLU B 1 25 ? 6.98 18.859 33.5 1 92.38 25 GLU B C 1
ATOM 3581 O O . GLU B 1 25 ? 7.922 19.469 33 1 92.38 25 GLU B O 1
ATOM 3586 N N . ASP B 1 26 ? 7.133 17.797 34.156 1 92.75 26 ASP B N 1
ATOM 3587 C CA . ASP B 1 26 ? 8.477 17.312 34.438 1 92.75 26 ASP B CA 1
ATOM 3588 C C . ASP B 1 26 ? 8.992 16.453 33.281 1 92.75 26 ASP B C 1
ATOM 3590 O O . ASP B 1 26 ? 10.164 16.062 33.25 1 92.75 26 ASP B O 1
ATOM 3594 N N . ASP B 1 27 ? 8.133 16.234 32.406 1 94.12 27 ASP B N 1
ATOM 3595 C CA . ASP B 1 27 ? 8.539 15.484 31.203 1 94.12 27 ASP B CA 1
ATOM 3596 C C . ASP B 1 27 ? 9.539 16.281 30.375 1 94.12 27 ASP B C 1
ATOM 3598 O O . ASP B 1 27 ? 9.336 17.469 30.109 1 94.12 27 ASP B O 1
ATOM 3602 N N . PRO B 1 28 ? 10.617 15.625 29.984 1 93.56 28 PRO B N 1
ATOM 3603 C CA . PRO B 1 28 ? 11.641 16.344 29.203 1 93.56 28 PRO B CA 1
ATOM 3604 C C . PRO B 1 28 ? 11.094 16.938 27.906 1 93.56 28 PRO B C 1
ATOM 3606 O O . PRO B 1 28 ? 11.5 18.031 27.516 1 93.56 28 PRO B O 1
ATOM 3609 N N . TRP B 1 29 ? 10.258 16.297 27.266 1 92.12 29 TRP B N 1
ATOM 3610 C CA . TRP B 1 29 ? 9.672 16.812 26.031 1 92.12 29 TRP B CA 1
ATOM 3611 C C . TRP B 1 29 ? 8.812 18.047 26.312 1 92.12 29 TRP B C 1
ATOM 3613 O O . TRP B 1 29 ? 8.852 19.016 25.562 1 92.12 29 TRP B O 1
ATOM 3623 N N . PHE B 1 30 ? 8.023 17.969 27.359 1 94.44 30 PHE B N 1
ATOM 3624 C CA . PHE B 1 30 ? 7.223 19.109 27.781 1 94.44 30 PHE B CA 1
ATOM 3625 C C . PHE B 1 30 ? 8.094 20.344 27.969 1 94.44 30 PHE B C 1
ATOM 3627 O O . PHE B 1 30 ? 7.805 21.406 27.422 1 94.44 30 PHE B O 1
ATOM 3634 N N . ARG B 1 31 ? 9.148 20.141 28.688 1 95.19 31 ARG B N 1
ATOM 3635 C CA . ARG B 1 31 ? 10.055 21.25 28.969 1 95.19 31 ARG B CA 1
ATOM 3636 C C . ARG B 1 31 ? 10.672 21.797 27.688 1 95.19 31 ARG B C 1
ATOM 3638 O O . ARG B 1 31 ? 10.734 23.016 27.5 1 95.19 31 ARG B O 1
ATOM 3645 N N . TRP B 1 32 ? 11.07 20.906 26.922 1 95.19 32 TRP B N 1
ATOM 3646 C CA . TRP B 1 32 ? 11.672 21.312 25.656 1 95.19 32 TRP B CA 1
ATOM 3647 C C . TRP B 1 32 ? 10.664 22.062 24.797 1 95.19 32 TRP B C 1
ATOM 3649 O O . TRP B 1 32 ? 10.969 23.141 24.266 1 95.19 32 TRP B O 1
ATOM 3659 N N . TYR B 1 33 ? 9.484 21.578 24.641 1 95.5 33 TYR B N 1
ATOM 3660 C CA . TYR B 1 33 ? 8.445 22.156 23.797 1 95.5 33 TYR B CA 1
ATOM 3661 C C . TYR B 1 33 ? 8.125 23.578 24.219 1 95.5 33 TYR B C 1
ATOM 3663 O O . TYR B 1 33 ? 8.133 24.5 23.391 1 95.5 33 TYR B O 1
ATOM 3671 N N . PHE B 1 34 ? 7.91 23.781 25.469 1 95.88 34 PHE B N 1
ATOM 3672 C CA . PHE B 1 34 ? 7.473 25.094 25.953 1 95.88 34 PHE B CA 1
ATOM 3673 C C . PHE B 1 34 ? 8.633 26.078 25.969 1 95.88 34 PHE B C 1
ATOM 3675 O O . PHE B 1 34 ? 8.422 27.297 25.969 1 95.88 34 PHE B O 1
ATOM 3682 N N . ARG B 1 35 ? 9.789 25.547 25.938 1 94.94 35 ARG B N 1
ATOM 3683 C CA . ARG B 1 35 ? 10.961 26.422 25.891 1 94.94 35 ARG B CA 1
ATOM 3684 C C . ARG B 1 35 ? 11.305 26.797 24.453 1 94.94 35 ARG B C 1
ATOM 3686 O O . ARG B 1 35 ? 11.609 27.953 24.172 1 94.94 35 ARG B O 1
ATOM 3693 N N . GLU B 1 36 ? 11.195 25.797 23.578 1 94.94 36 GLU B N 1
ATOM 3694 C CA . GLU B 1 36 ? 11.789 25.969 22.25 1 94.94 36 GLU B CA 1
ATOM 3695 C C . GLU B 1 36 ? 10.727 26.281 21.203 1 94.94 36 GLU B C 1
ATOM 3697 O O . GLU B 1 36 ? 11.016 26.938 20.203 1 94.94 36 GLU B O 1
ATOM 3702 N N . LEU B 1 37 ? 9.477 25.828 21.422 1 94.5 37 LEU B N 1
ATOM 3703 C CA . LEU B 1 37 ? 8.508 25.891 20.328 1 94.5 37 LEU B CA 1
ATOM 3704 C C . LEU B 1 37 ? 7.324 26.781 20.703 1 94.5 37 LEU B C 1
ATOM 3706 O O . LEU B 1 37 ? 6.762 27.469 19.844 1 94.5 37 LEU B O 1
ATOM 3710 N N . TYR B 1 38 ? 7.023 26.828 21.938 1 95.75 38 TYR B N 1
ATOM 3711 C CA . TYR B 1 38 ? 5.832 27.531 22.406 1 95.75 38 TYR B CA 1
ATOM 3712 C C . TYR B 1 38 ? 5.98 29.047 22.219 1 95.75 38 TYR B C 1
ATOM 3714 O O . TYR B 1 38 ? 6.992 29.625 22.625 1 95.75 38 TYR B O 1
ATOM 3722 N N . ARG B 1 39 ? 5.016 29.594 21.578 1 95.5 39 ARG B N 1
ATOM 3723 C CA . ARG B 1 39 ? 4.809 31.031 21.5 1 95.5 39 ARG B CA 1
ATOM 3724 C C . ARG B 1 39 ? 3.35 31.391 21.766 1 95.5 39 ARG B C 1
ATOM 3726 O O . ARG B 1 39 ? 2.453 30.922 21.047 1 95.5 39 ARG B O 1
ATOM 3733 N N . PRO B 1 40 ? 3.145 32.219 22.688 1 95.5 40 PRO B N 1
ATOM 3734 C CA . PRO B 1 40 ? 1.757 32.531 23.031 1 95.5 40 PRO B CA 1
ATOM 3735 C C . PRO B 1 40 ? 0.949 33.031 21.844 1 95.5 40 PRO B C 1
ATOM 3737 O O . PRO B 1 40 ? -0.245 32.719 21.734 1 95.5 40 PRO B O 1
ATOM 3740 N N . GLU B 1 41 ? 1.522 33.75 20.938 1 93.44 41 GLU B N 1
ATOM 3741 C CA . GLU B 1 41 ? 0.823 34.344 19.797 1 93.44 41 GLU B CA 1
ATOM 3742 C C . GLU B 1 41 ? 0.357 33.25 18.828 1 93.44 41 GLU B C 1
ATOM 3744 O O . GLU B 1 41 ? -0.475 33.5 17.953 1 93.44 41 GLU B O 1
ATOM 3749 N N . ASP B 1 42 ? 0.87 32.062 19 1 95.62 42 ASP B N 1
ATOM 3750 C CA . ASP B 1 42 ? 0.51 30.953 18.109 1 95.62 42 ASP B CA 1
ATOM 3751 C C . ASP B 1 42 ? -0.547 30.062 18.75 1 95.62 42 ASP B C 1
ATOM 3753 O O . ASP B 1 42 ? -0.916 29.031 18.203 1 95.62 42 ASP B O 1
ATOM 3757 N N . VAL B 1 43 ? -1.016 30.469 19.906 1 97.56 43 VAL B N 1
ATOM 3758 C CA . VAL B 1 43 ? -1.943 29.625 20.641 1 97.56 43 VAL B CA 1
ATOM 3759 C C . VAL B 1 43 ? -3.318 30.281 20.703 1 97.56 43 VAL B C 1
ATOM 3761 O O . VAL B 1 43 ? -3.424 31.484 20.953 1 97.56 43 VAL B O 1
ATOM 3764 N N . LEU B 1 44 ? -4.312 29.516 20.359 1 97.12 44 LEU B N 1
ATOM 3765 C CA . LEU B 1 44 ? -5.699 29.922 20.547 1 97.12 44 LEU B CA 1
ATOM 3766 C C . LEU B 1 44 ? -6.297 29.25 21.781 1 97.12 44 LEU B C 1
ATOM 3768 O O . LEU B 1 44 ? -6.051 28.078 22.031 1 97.12 44 LEU B O 1
ATOM 3772 N N . ALA B 1 45 ? -7.086 30.016 22.5 1 96.25 45 ALA B N 1
ATOM 3773 C CA . ALA B 1 45 ? -7.727 29.5 23.703 1 96.25 45 ALA B CA 1
ATOM 3774 C C . ALA B 1 45 ? -9.234 29.719 23.672 1 96.25 45 ALA B C 1
ATOM 3776 O O . ALA B 1 45 ? -9.703 30.734 23.125 1 96.25 45 ALA B O 1
ATOM 3777 N N . GLY B 1 46 ? -9.953 28.75 24.094 1 94.12 46 GLY B N 1
ATOM 3778 C CA . GLY B 1 46 ? -11.375 28.859 24.406 1 94.12 46 GLY B CA 1
ATOM 3779 C C . GLY B 1 46 ? -11.656 28.953 25.891 1 94.12 46 GLY B C 1
ATOM 3780 O O . GLY B 1 46 ? -11.172 28.141 26.672 1 94.12 46 GLY B O 1
ATOM 3781 N N . GLU B 1 47 ? -12.461 29.984 26.203 1 92.25 47 GLU B N 1
ATOM 3782 C CA . GLU B 1 47 ? -12.727 30.25 27.625 1 92.25 47 GLU B CA 1
ATOM 3783 C C . GLU B 1 47 ? -14.18 29.938 27.969 1 92.25 47 GLU B C 1
ATOM 3785 O O . GLU B 1 47 ? -15.086 30.172 27.156 1 92.25 47 GLU B O 1
ATOM 3790 N N . GLU B 1 48 ? -14.242 29.312 29.141 1 88.56 48 GLU B N 1
ATOM 3791 C CA . GLU B 1 48 ? -15.523 29.156 29.828 1 88.56 48 GLU B CA 1
ATOM 3792 C C . GLU B 1 48 ? -15.477 29.734 31.234 1 88.56 48 GLU B C 1
ATOM 3794 O O . GLU B 1 48 ? -14.617 29.359 32.031 1 88.56 48 GLU B O 1
ATOM 3799 N N . ALA B 1 49 ? -16.438 30.609 31.656 1 86.38 49 ALA B N 1
ATOM 3800 C CA . ALA B 1 49 ? -16.484 31.25 32.969 1 86.38 49 ALA B CA 1
ATOM 3801 C C . ALA B 1 49 ? -15.148 31.906 33.312 1 86.38 49 ALA B C 1
ATOM 3803 O O . ALA B 1 49 ? -14.594 31.672 34.375 1 86.38 49 ALA B O 1
ATOM 3804 N N . GLU B 1 50 ? -14.453 32.469 32.312 1 86.31 50 GLU B N 1
ATOM 3805 C CA . GLU B 1 50 ? -13.242 33.281 32.438 1 86.31 50 GLU B CA 1
ATOM 3806 C C . GLU B 1 50 ? -12.023 32.406 32.719 1 86.31 50 GLU B C 1
ATOM 3808 O O . GLU B 1 50 ? -11 32.875 33.188 1 86.31 50 GLU B O 1
ATOM 3813 N N . LYS B 1 51 ? -12.164 31.203 32.438 1 91.19 51 LYS B N 1
ATOM 3814 C CA . LYS B 1 51 ? -11.055 30.266 32.531 1 91.19 51 LYS B CA 1
ATOM 3815 C C . LYS B 1 51 ? -10.781 29.562 31.219 1 91.19 51 LYS B C 1
ATOM 3817 O O . LYS B 1 51 ? -11.711 29.234 30.484 1 91.19 51 LYS B O 1
ATOM 3822 N N . ILE B 1 52 ? -9.508 29.344 30.938 1 95 52 ILE B N 1
ATOM 3823 C CA . ILE B 1 52 ? -9.141 28.641 29.719 1 95 52 ILE B CA 1
ATOM 3824 C C . ILE B 1 52 ? -9.555 27.172 29.844 1 95 52 ILE B C 1
ATOM 3826 O O . ILE B 1 52 ? -9.07 26.453 30.719 1 95 52 ILE B O 1
ATOM 3830 N N . ALA B 1 53 ? -10.469 26.766 29.031 1 95.12 53 ALA B N 1
ATOM 3831 C CA . ALA B 1 53 ? -11.031 25.422 29.062 1 95.12 53 ALA B CA 1
ATOM 3832 C C . ALA B 1 53 ? -10.5 24.562 27.906 1 95.12 53 ALA B C 1
ATOM 3834 O O . ALA B 1 53 ? -10.531 23.344 27.969 1 95.12 53 ALA B O 1
ATOM 3835 N N . CYS B 1 54 ? -10.062 25.203 26.891 1 96.31 54 CYS B N 1
ATOM 3836 C CA . CYS B 1 54 ? -9.562 24.547 25.688 1 96.31 54 CYS B CA 1
ATOM 3837 C C . CYS B 1 54 ? -8.469 25.375 25.031 1 96.31 54 CYS B C 1
ATOM 3839 O O . CYS B 1 54 ? -8.469 26.594 25.141 1 96.31 54 CYS B O 1
ATOM 3841 N N . SER B 1 55 ? -7.523 24.703 24.391 1 97.25 55 SER B N 1
ATOM 3842 C CA . SER B 1 55 ? -6.473 25.422 23.672 1 97.25 55 SER B CA 1
ATOM 3843 C C . SER B 1 55 ? -5.988 24.641 22.469 1 97.25 55 SER B C 1
ATOM 3845 O O . SER B 1 55 ? -6.219 23.422 22.375 1 97.25 55 SER B O 1
ATOM 3847 N N . LEU B 1 56 ? -5.426 25.328 21.547 1 97 56 LEU B N 1
ATOM 3848 C CA . LEU B 1 56 ? -4.863 24.797 20.312 1 97 56 LEU B CA 1
ATOM 3849 C C . LEU B 1 56 ? -3.625 25.578 19.891 1 97 56 LEU B C 1
ATOM 3851 O O . LEU B 1 56 ? -3.611 26.812 19.969 1 97 56 LEU B O 1
ATOM 3855 N N . HIS B 1 57 ? -2.559 24.859 19.547 1 97.75 57 HIS B N 1
ATOM 3856 C CA . HIS B 1 57 ? -1.328 25.5 19.094 1 97.75 57 HIS B CA 1
ATOM 3857 C C . HIS B 1 57 ? -1.206 25.453 17.578 1 97.75 57 HIS B C 1
ATOM 3859 O O . HIS B 1 57 ? -1.326 24.375 16.969 1 97.75 57 HIS B O 1
ATOM 3865 N N . ARG B 1 58 ? -1.021 26.578 16.953 1 97.88 58 ARG B N 1
ATOM 3866 C CA . ARG B 1 58 ? -0.794 26.703 15.516 1 97.88 58 ARG B CA 1
ATOM 3867 C C . ARG B 1 58 ? 0.692 26.859 15.203 1 97.88 58 ARG B C 1
ATOM 3869 O O . ARG B 1 58 ? 1.215 27.969 15.164 1 97.88 58 ARG B O 1
ATOM 3876 N N . ARG B 1 59 ? 1.34 25.766 14.867 1 97.44 59 ARG B N 1
ATOM 3877 C CA . ARG B 1 59 ? 2.76 25.828 14.539 1 97.44 59 ARG B CA 1
ATOM 3878 C C . ARG B 1 59 ? 2.971 26.219 13.078 1 97.44 59 ARG B C 1
ATOM 3880 O O . ARG B 1 59 ? 2.443 25.562 12.18 1 97.44 59 ARG B O 1
ATOM 3887 N N . PRO B 1 60 ? 3.75 27.25 12.867 1 96.06 60 PRO B N 1
ATOM 3888 C CA . PRO B 1 60 ? 3.988 27.641 11.477 1 96.06 60 PRO B CA 1
ATOM 3889 C C . PRO B 1 60 ? 4.918 26.672 10.742 1 96.06 60 PRO B C 1
ATOM 3891 O O . PRO B 1 60 ? 5.996 26.359 11.242 1 96.06 60 PRO B O 1
ATOM 3894 N N . TYR B 1 61 ? 4.48 26.188 9.617 1 97.62 61 TYR B N 1
ATOM 3895 C CA . TYR B 1 61 ? 5.254 25.297 8.758 1 97.62 61 TYR B CA 1
ATOM 3896 C C . TYR B 1 61 ? 5.207 25.766 7.309 1 97.62 61 TYR B C 1
ATOM 3898 O O . TYR B 1 61 ? 4.363 26.594 6.945 1 97.62 61 TYR B O 1
ATOM 3906 N N . GLU B 1 62 ? 6.188 25.406 6.57 1 98.25 62 GLU B N 1
ATOM 3907 C CA . GLU B 1 62 ? 6.16 25.438 5.109 1 98.25 62 GLU B CA 1
ATOM 3908 C C . GLU B 1 62 ? 6.301 24.047 4.523 1 98.25 62 GLU B C 1
ATOM 3910 O O . GLU B 1 62 ? 7.262 23.328 4.824 1 98.25 62 GLU B O 1
ATOM 3915 N N . ILE B 1 63 ? 5.348 23.625 3.686 1 98.69 63 ILE B N 1
ATOM 3916 C CA . ILE B 1 63 ? 5.406 22.297 3.092 1 98.69 63 ILE B CA 1
ATOM 3917 C C . ILE B 1 63 ? 5.422 22.406 1.569 1 98.69 63 ILE B C 1
ATOM 3919 O O . ILE B 1 63 ? 5.074 23.453 1.017 1 98.69 63 ILE B O 1
ATOM 3923 N N . CYS B 1 64 ? 5.93 21.375 0.943 1 98.56 64 CYS B N 1
ATOM 3924 C CA . CYS B 1 64 ? 5.93 21.312 -0.515 1 98.56 64 CYS B CA 1
ATOM 3925 C C . CYS B 1 64 ? 4.605 20.781 -1.041 1 98.56 64 CYS B C 1
ATOM 3927 O O . CYS B 1 64 ? 4.27 19.609 -0.818 1 98.56 64 CYS B O 1
ATOM 3929 N N . VAL B 1 65 ? 3.861 21.594 -1.708 1 98.25 65 VAL B N 1
ATOM 3930 C CA . VAL B 1 65 ? 2.619 21.156 -2.338 1 98.25 65 VAL B CA 1
ATOM 3931 C C . VAL B 1 65 ? 2.727 21.312 -3.854 1 98.25 65 VAL B C 1
ATOM 3933 O O . VAL B 1 65 ? 2.773 22.438 -4.367 1 98.25 65 VAL B O 1
ATOM 3936 N N . ARG B 1 66 ? 2.758 20.188 -4.453 1 97.06 66 ARG B N 1
ATOM 3937 C CA . ARG B 1 66 ? 2.832 20.125 -5.906 1 97.06 66 ARG B CA 1
ATOM 3938 C C . ARG B 1 66 ? 3.963 21 -6.438 1 97.06 66 ARG B C 1
ATOM 3940 O O . ARG B 1 66 ? 3.764 21.781 -7.367 1 97.06 66 ARG B O 1
ATOM 3947 N N . GLY B 1 67 ? 5.07 20.891 -5.762 1 96.19 67 GLY B N 1
ATOM 3948 C CA . GLY B 1 67 ? 6.289 21.531 -6.227 1 96.19 67 GLY B CA 1
ATOM 3949 C C . GLY B 1 67 ? 6.434 22.969 -5.73 1 96.19 67 GLY B C 1
ATOM 3950 O O . GLY B 1 67 ? 7.461 23.609 -5.961 1 96.19 67 GLY B O 1
ATOM 3951 N N . ALA B 1 68 ? 5.453 23.453 -5.062 1 97 68 ALA B N 1
ATOM 3952 C CA . ALA B 1 68 ? 5.5 24.812 -4.547 1 97 68 ALA B CA 1
ATOM 3953 C C . ALA B 1 68 ? 5.641 24.828 -3.027 1 97 68 ALA B C 1
ATOM 3955 O O . ALA B 1 68 ? 5.117 23.938 -2.346 1 97 68 ALA B O 1
ATOM 3956 N N . LYS B 1 69 ? 6.336 25.844 -2.535 1 97.69 69 LYS B N 1
ATOM 3957 C CA . LYS B 1 69 ? 6.422 26.078 -1.095 1 97.69 69 LYS B CA 1
ATOM 3958 C C . LYS B 1 69 ? 5.164 26.766 -0.572 1 97.69 69 LYS B C 1
ATOM 3960 O O . LYS B 1 69 ? 4.77 27.812 -1.077 1 97.69 69 LYS B O 1
ATOM 3965 N N . MET B 1 70 ? 4.559 26.188 0.423 1 98 70 MET B N 1
ATOM 3966 C CA . MET B 1 70 ? 3.301 26.734 0.925 1 98 70 MET B CA 1
ATOM 3967 C C . MET B 1 70 ? 3.336 26.875 2.443 1 98 70 MET B C 1
ATOM 3969 O O . MET B 1 70 ? 3.627 25.906 3.154 1 98 70 MET B O 1
ATOM 3973 N N . PRO B 1 71 ? 3 28.047 2.895 1 98.31 71 PRO B N 1
ATOM 3974 C CA . PRO B 1 71 ? 2.848 28.188 4.344 1 98.31 71 PRO B CA 1
ATOM 3975 C C . PRO B 1 71 ? 1.572 27.531 4.871 1 98.31 71 PRO B C 1
ATOM 3977 O O . PRO B 1 71 ? 0.513 27.641 4.25 1 98.31 71 PRO B O 1
ATOM 3980 N N . VAL B 1 72 ? 1.69 26.781 5.941 1 98.5 72 VAL B N 1
ATOM 3981 C CA . VAL B 1 72 ? 0.542 26.156 6.59 1 98.5 72 VAL B CA 1
ATOM 3982 C C . VAL B 1 72 ? 0.688 26.25 8.109 1 98.5 72 VAL B C 1
ATOM 3984 O O . VAL B 1 72 ? 1.783 26.5 8.617 1 98.5 72 VAL B O 1
ATOM 3987 N N . ASP B 1 73 ? -0.416 26.156 8.805 1 98.31 73 ASP B N 1
ATOM 3988 C CA . ASP B 1 73 ? -0.384 25.906 10.242 1 98.31 73 ASP B CA 1
ATOM 3989 C C . ASP B 1 73 ? -0.481 24.406 10.539 1 98.31 73 ASP B C 1
ATOM 3991 O O . ASP B 1 73 ? -1.363 23.734 10.016 1 98.31 73 ASP B O 1
ATOM 3995 N N . TYR B 1 74 ? 0.453 23.953 11.25 1 98.44 74 TYR B N 1
ATOM 3996 C CA . TYR B 1 74 ? 0.359 22.625 11.836 1 98.44 74 TYR B CA 1
ATOM 3997 C C . TYR B 1 74 ? -0.33 22.672 13.195 1 98.44 74 TYR B C 1
ATOM 3999 O O . TYR B 1 74 ? 0.242 23.156 14.172 1 98.44 74 TYR B O 1
ATOM 4007 N N . LEU B 1 75 ? -1.565 22.203 13.227 1 98.12 75 LEU B N 1
ATOM 4008 C CA . LEU B 1 75 ? -2.334 22.234 14.461 1 98.12 75 LEU B CA 1
ATOM 4009 C C . LEU B 1 75 ? -1.909 21.109 15.398 1 98.12 75 LEU B C 1
ATOM 4011 O O . LEU B 1 75 ? -1.996 19.938 15.039 1 98.12 75 LEU B O 1
ATOM 4015 N N . VAL B 1 76 ? -1.437 21.5 16.562 1 96.5 76 VAL B N 1
ATOM 4016 C CA . VAL B 1 76 ? -0.978 20.516 17.547 1 96.5 76 VAL B CA 1
ATOM 4017 C C . VAL B 1 76 ? -1.552 20.844 18.922 1 96.5 76 VAL B C 1
ATOM 4019 O O . VAL B 1 76 ? -2.037 21.953 19.141 1 96.5 76 VAL B O 1
ATOM 4022 N N . GLY B 1 77 ? -1.545 19.875 19.781 1 94.75 77 GLY B N 1
ATOM 4023 C CA . GLY B 1 77 ? -1.88 20.094 21.172 1 94.75 77 GLY B CA 1
ATOM 4024 C C . GLY B 1 77 ? -3.303 20.578 21.375 1 94.75 77 GLY B C 1
ATOM 4025 O O . GLY B 1 77 ? -3.543 21.516 22.156 1 94.75 77 GLY B O 1
ATOM 4026 N N . VAL B 1 78 ? -4.172 20.047 20.609 1 94.44 78 VAL B N 1
ATOM 4027 C CA . VAL B 1 78 ? -5.57 20.359 20.875 1 94.44 78 VAL B CA 1
ATOM 4028 C C . VAL B 1 78 ? -5.996 19.75 22.203 1 94.44 78 VAL B C 1
ATOM 4030 O O . VAL B 1 78 ? -6.145 18.531 22.312 1 94.44 78 VAL B O 1
ATOM 4033 N N . ALA B 1 79 ? -6.195 20.609 23.188 1 95.19 79 ALA B N 1
ATOM 4034 C CA . ALA B 1 79 ? -6.473 20.141 24.547 1 95.19 79 ALA B CA 1
ATOM 4035 C C . ALA B 1 79 ? -7.766 20.766 25.078 1 95.19 79 ALA B C 1
ATOM 4037 O O . ALA B 1 79 ? -7.977 21.969 24.969 1 95.19 79 ALA B O 1
ATOM 4038 N N . THR B 1 80 ? -8.602 19.938 25.531 1 94.88 80 THR B N 1
ATOM 4039 C CA . THR B 1 80 ? -9.82 20.375 26.203 1 94.88 80 THR B CA 1
ATOM 4040 C C . THR B 1 80 ? -9.938 19.734 27.578 1 94.88 80 THR B C 1
ATOM 4042 O O . THR B 1 80 ? -9.844 18.516 27.719 1 94.88 80 THR B O 1
ATOM 4045 N N . HIS B 1 81 ? -10.078 20.609 28.547 1 94.19 81 HIS B N 1
ATOM 4046 C CA . HIS B 1 81 ? -10.297 20.062 29.875 1 94.19 81 HIS B CA 1
ATOM 4047 C C . HIS B 1 81 ? -11.508 19.141 29.906 1 94.19 81 HIS B C 1
ATOM 4049 O O . HIS B 1 81 ? -12.531 19.438 29.297 1 94.19 81 HIS B O 1
ATOM 4055 N N . PRO B 1 82 ? -11.406 18.078 30.625 1 93.25 82 PRO B N 1
ATOM 4056 C CA . PRO B 1 82 ? -12.492 17.094 30.641 1 93.25 82 PRO B CA 1
ATOM 4057 C C . PRO B 1 82 ? -13.82 17.703 31.094 1 93.25 82 PRO B C 1
ATOM 4059 O O . PRO B 1 82 ? -14.883 17.328 30.578 1 93.25 82 PRO B O 1
ATOM 4062 N N . ALA B 1 83 ? -13.773 18.594 31.969 1 91.31 83 ALA B N 1
ATOM 4063 C CA . ALA B 1 83 ? -14.977 19.219 32.5 1 91.31 83 ALA B CA 1
ATOM 4064 C C . ALA B 1 83 ? -15.672 20.062 31.422 1 91.31 83 ALA B C 1
ATOM 4066 O O . ALA B 1 83 ? -16.844 20.406 31.562 1 91.31 83 ALA B O 1
ATOM 4067 N N . ALA B 1 84 ? -14.953 20.359 30.422 1 91.25 84 ALA B N 1
ATOM 4068 C CA . ALA B 1 84 ? -15.477 21.25 29.375 1 91.25 84 ALA B CA 1
ATOM 4069 C C . ALA B 1 84 ? -15.758 20.469 28.094 1 91.25 84 ALA B C 1
ATOM 4071 O O . ALA B 1 84 ? -16.125 21.062 27.078 1 91.25 84 ALA B O 1
ATOM 4072 N N . ARG B 1 85 ? -15.625 19.172 28.109 1 89.12 85 ARG B N 1
ATOM 4073 C CA . ARG B 1 85 ? -15.805 18.375 26.891 1 89.12 85 ARG B CA 1
ATOM 4074 C C . ARG B 1 85 ? -17.281 18.234 26.547 1 89.12 85 ARG B C 1
ATOM 4076 O O . ARG B 1 85 ? -18.156 18.484 27.391 1 89.12 85 ARG B O 1
ATOM 4083 N N . GLY B 1 86 ? -17.5 17.938 25.297 1 87.69 86 GLY B N 1
ATOM 4084 C CA . GLY B 1 86 ? -18.859 17.703 24.844 1 87.69 86 GLY B CA 1
ATOM 4085 C C . GLY B 1 86 ? -19.625 18.969 24.562 1 87.69 86 GLY B C 1
ATOM 4086 O O . GLY B 1 86 ? -20.844 18.938 24.328 1 87.69 86 GLY B O 1
ATOM 4087 N N . LYS B 1 87 ? -18.953 20.078 24.578 1 87.25 87 LYS B N 1
ATOM 4088 C CA . LYS B 1 87 ? -19.625 21.359 24.391 1 87.25 87 LYS B CA 1
ATOM 4089 C C . LYS B 1 87 ? -19.266 21.984 23.047 1 87.25 87 LYS B C 1
ATOM 4091 O O . LYS B 1 87 ? -19.672 23.094 22.75 1 87.25 87 LYS B O 1
ATOM 4096 N N . GLY B 1 88 ? -18.422 21.312 22.328 1 88.94 88 GLY B N 1
ATOM 4097 C CA . GLY B 1 88 ? -18.078 21.797 21 1 88.94 88 GLY B CA 1
ATOM 4098 C C . GLY B 1 88 ? -16.969 22.844 21.016 1 88.94 88 GLY B C 1
ATOM 4099 O O . GLY B 1 88 ? -16.719 23.516 20.016 1 88.94 88 GLY B O 1
ATOM 4100 N N . LEU B 1 89 ? -16.312 23.047 22.094 1 90.62 89 LEU B N 1
ATOM 4101 C CA . LEU B 1 89 ? -15.305 24.094 22.234 1 90.62 89 LEU B CA 1
ATOM 4102 C C . LEU B 1 89 ? -14.141 23.859 21.281 1 90.62 89 LEU B C 1
ATOM 4104 O O . LEU B 1 89 ? -13.68 24.781 20.609 1 90.62 89 LEU B O 1
ATOM 4108 N N . ALA B 1 90 ? -13.664 22.688 21.25 1 93.5 90 ALA B N 1
ATOM 4109 C CA . ALA B 1 90 ? -12.539 22.375 20.375 1 93.5 90 ALA B CA 1
ATOM 4110 C C . ALA B 1 90 ? -12.906 22.609 18.906 1 93.5 90 ALA B C 1
ATOM 4112 O O . ALA B 1 90 ? -12.094 23.094 18.125 1 93.5 90 ALA B O 1
ATOM 4113 N N . THR B 1 91 ? -14.086 22.25 18.562 1 94.5 91 THR B N 1
ATOM 4114 C CA . THR B 1 91 ? -14.578 22.438 17.203 1 94.5 91 THR B CA 1
ATOM 4115 C C . THR B 1 91 ? -14.57 23.922 16.844 1 94.5 91 THR B C 1
ATOM 4117 O O . THR B 1 91 ? -14.117 24.297 15.75 1 94.5 91 THR B O 1
ATOM 4120 N N . GLU B 1 92 ? -15.047 24.672 17.734 1 93.56 92 GLU B N 1
ATOM 4121 C CA . GLU B 1 92 ? -15.07 26.125 17.5 1 93.56 92 GLU B CA 1
ATOM 4122 C C . GLU B 1 92 ? -13.656 26.688 17.453 1 93.56 92 GLU B C 1
ATOM 4124 O O . GLU B 1 92 ? -13.383 27.625 16.688 1 93.56 92 GLU B O 1
ATOM 4129 N N . LEU B 1 93 ? -12.852 26.203 18.297 1 95.62 93 LEU B N 1
ATOM 4130 C CA . LEU B 1 93 ? -11.461 26.625 18.281 1 95.62 93 LEU B CA 1
ATOM 4131 C C . LEU B 1 93 ? -10.805 26.328 16.938 1 95.62 93 LEU B C 1
ATOM 4133 O O . LEU B 1 93 ? -10.047 27.141 16.422 1 95.62 93 LEU B O 1
ATOM 4137 N N . ILE B 1 94 ? -11.055 25.188 16.391 1 97.06 94 ILE B N 1
ATOM 4138 C CA . ILE B 1 94 ? -10.492 24.781 15.109 1 97.06 94 ILE B CA 1
ATOM 4139 C C . ILE B 1 94 ? -11.055 25.688 14.008 1 97.06 94 ILE B C 1
ATOM 4141 O O . ILE B 1 94 ? -10.328 26.109 13.109 1 97.06 94 ILE B O 1
ATOM 4145 N N . ARG B 1 95 ? -12.32 25.984 14.07 1 96.69 95 ARG B N 1
ATOM 4146 C CA . ARG B 1 95 ? -12.906 26.922 13.117 1 96.69 95 ARG B CA 1
ATOM 4147 C C . ARG B 1 95 ? -12.195 28.266 13.172 1 96.69 95 ARG B C 1
ATOM 4149 O O . ARG B 1 95 ? -11.898 28.859 12.133 1 96.69 95 ARG B O 1
ATOM 4156 N N . GLY B 1 96 ? -11.984 28.719 14.383 1 95.38 96 GLY B N 1
ATOM 4157 C CA . GLY B 1 96 ? -11.219 29.938 14.555 1 95.38 96 GLY B CA 1
ATOM 4158 C C . GLY B 1 96 ? -9.82 29.859 13.953 1 95.38 96 GLY B C 1
ATOM 4159 O O . GLY B 1 96 ? -9.352 30.828 13.344 1 95.38 96 GLY B O 1
ATOM 4160 N N . ALA B 1 97 ? -9.188 28.75 14.148 1 97.19 97 ALA B N 1
ATOM 4161 C CA . ALA B 1 97 ? -7.855 28.531 13.586 1 97.19 97 ALA B CA 1
ATOM 4162 C C . ALA B 1 97 ? -7.887 28.641 12.062 1 97.19 97 ALA B C 1
ATOM 4164 O O . ALA B 1 97 ? -6.957 29.172 11.453 1 97.19 97 ALA B O 1
ATOM 4165 N N . PHE B 1 98 ? -8.945 28.141 11.43 1 97.94 98 PHE B N 1
ATOM 4166 C CA . PHE B 1 98 ? -9.094 28.219 9.977 1 97.94 98 PHE B CA 1
ATOM 4167 C C . PHE B 1 98 ? -9.195 29.672 9.531 1 97.94 98 PHE B C 1
ATOM 4169 O O . PHE B 1 98 ? -8.547 30.078 8.562 1 97.94 98 PHE B O 1
ATOM 4176 N N . HIS B 1 99 ? -9.969 30.422 10.234 1 96.19 99 HIS B N 1
ATOM 4177 C CA . HIS B 1 99 ? -10.148 31.828 9.891 1 96.19 99 HIS B CA 1
ATOM 4178 C C . HIS B 1 99 ? -8.844 32.594 10.055 1 96.19 99 HIS B C 1
ATOM 4180 O O . HIS B 1 99 ? -8.516 33.438 9.227 1 96.19 99 HIS B O 1
ATOM 4186 N N . MET B 1 100 ? -8.156 32.281 11.078 1 95.5 100 MET B N 1
ATOM 4187 C CA . MET B 1 100 ? -6.867 32.938 11.289 1 95.5 100 MET B CA 1
ATOM 4188 C C . MET B 1 100 ? -5.891 32.594 10.172 1 95.5 100 MET B C 1
ATOM 4190 O O . MET B 1 100 ? -5.152 33.469 9.688 1 95.5 100 MET B O 1
ATOM 4194 N N . ALA B 1 101 ? -5.863 31.344 9.828 1 97.19 101 ALA B N 1
ATOM 4195 C CA . ALA B 1 101 ? -5.012 30.906 8.727 1 97.19 101 ALA B CA 1
ATOM 4196 C C . ALA B 1 101 ? -5.328 31.703 7.457 1 97.19 101 ALA B C 1
ATOM 4198 O O . ALA B 1 101 ? -4.418 32.188 6.781 1 97.19 101 ALA B O 1
ATOM 4199 N N . ARG B 1 102 ? -6.539 31.844 7.152 1 96.12 102 ARG B N 1
ATOM 4200 C CA . ARG B 1 102 ? -6.973 32.594 5.984 1 96.12 102 ARG B CA 1
ATOM 4201 C C . ARG B 1 102 ? -6.488 34.031 6.055 1 96.12 102 ARG B C 1
ATOM 4203 O O . ARG B 1 102 ? -5.977 34.562 5.07 1 96.12 102 ARG B O 1
ATOM 4210 N N . MET B 1 103 ? -6.605 34.594 7.176 1 95.12 103 MET B N 1
ATOM 4211 C CA . MET B 1 103 ? -6.195 35.969 7.371 1 95.12 103 MET B CA 1
ATOM 4212 C C . MET B 1 103 ? -4.688 36.125 7.188 1 95.12 103 MET B C 1
ATOM 4214 O O . MET B 1 103 ? -4.215 37.188 6.781 1 95.12 103 MET B O 1
ATOM 4218 N N . GLU B 1 104 ? -4.043 35.094 7.48 1 96.25 104 GLU B N 1
ATOM 4219 C CA . GLU B 1 104 ? -2.588 35.125 7.363 1 96.25 104 GLU B CA 1
ATOM 4220 C C . GLU B 1 104 ? -2.137 34.562 6.016 1 96.25 104 GLU B C 1
ATOM 4222 O O . GLU B 1 104 ? -0.976 34.188 5.848 1 96.25 104 GLU B O 1
ATOM 4227 N N . ASN B 1 105 ? -3.031 34.375 5.102 1 96.06 105 ASN B N 1
ATOM 4228 C CA . ASN B 1 105 ? -2.791 33.969 3.727 1 96.06 105 ASN B CA 1
ATOM 4229 C C . ASN B 1 105 ? -2.293 32.531 3.654 1 96.06 105 ASN B C 1
ATOM 4231 O O . ASN B 1 105 ? -1.376 32.219 2.891 1 96.06 105 ASN B O 1
ATOM 4235 N N . LYS B 1 106 ? -2.818 31.766 4.52 1 98 106 LYS B N 1
ATOM 4236 C CA . LYS B 1 106 ? -2.566 30.328 4.48 1 98 106 LYS B CA 1
ATOM 4237 C C . LYS B 1 106 ? -3.783 29.562 3.955 1 98 106 LYS B C 1
ATOM 4239 O O . LYS B 1 106 ? -4.809 29.484 4.633 1 98 106 LYS B O 1
ATOM 4244 N N . GLY B 1 107 ? -3.627 28.922 2.836 1 98.12 107 GLY B N 1
ATOM 4245 C CA . GLY B 1 107 ? -4.746 28.297 2.146 1 98.12 107 GLY B CA 1
ATOM 4246 C C . GLY B 1 107 ? -5.051 26.906 2.65 1 98.12 107 GLY B C 1
ATOM 4247 O O . GLY B 1 107 ? -6.039 26.297 2.24 1 98.12 107 GLY B O 1
ATOM 4248 N N . ALA B 1 108 ? -4.215 26.422 3.596 1 98.69 108 ALA B N 1
ATOM 4249 C CA . ALA B 1 108 ? -4.414 25.078 4.133 1 98.69 108 ALA B CA 1
ATOM 4250 C C . ALA B 1 108 ? -3.797 24.953 5.523 1 98.69 108 ALA B C 1
ATOM 4252 O O . ALA B 1 108 ? -2.988 25.781 5.934 1 98.69 108 ALA B O 1
ATOM 4253 N N . VAL B 1 109 ? -4.258 23.938 6.254 1 98.81 109 VAL B N 1
ATOM 4254 C CA . VAL B 1 109 ? -3.68 23.547 7.535 1 98.81 109 VAL B CA 1
ATOM 4255 C C . VAL B 1 109 ? -3.475 22.031 7.566 1 98.81 109 VAL B C 1
ATOM 4257 O O . VAL B 1 109 ? -4.051 21.297 6.754 1 98.81 109 VAL B O 1
ATOM 4260 N N . ILE B 1 110 ? -2.584 21.547 8.422 1 98.75 110 ILE B N 1
ATOM 4261 C CA . ILE B 1 110 ? -2.346 20.125 8.57 1 98.75 110 ILE B CA 1
ATOM 4262 C C . ILE B 1 110 ? -2.412 19.734 10.047 1 98.75 110 ILE B C 1
ATOM 4264 O O . ILE B 1 110 ? -2.334 20.594 10.922 1 98.75 110 ILE B O 1
ATOM 4268 N N . LEU B 1 111 ? -2.605 18.5 10.305 1 97.94 111 LEU B N 1
ATOM 4269 C CA . LEU B 1 111 ? -2.568 17.984 11.672 1 97.94 111 LEU B CA 1
ATOM 4270 C C . LEU B 1 111 ? -2.408 16.469 11.68 1 97.94 111 LEU B C 1
ATOM 4272 O O . LEU B 1 111 ? -2.844 15.797 10.75 1 97.94 111 LEU B O 1
ATOM 4276 N N . MET B 1 112 ? -1.772 15.938 12.664 1 97.44 112 MET B N 1
ATOM 4277 C CA . MET B 1 112 ? -1.692 14.508 12.93 1 97.44 112 MET B CA 1
ATOM 4278 C C . MET B 1 112 ? -2.771 14.078 13.914 1 97.44 112 MET B C 1
ATOM 4280 O O . MET B 1 112 ? -2.695 14.398 15.102 1 97.44 112 MET B O 1
ATOM 4284 N N . PRO B 1 113 ? -3.705 13.281 13.461 1 95.81 113 PRO B N 1
ATOM 4285 C CA . PRO B 1 113 ? -4.836 12.961 14.336 1 95.81 113 PRO B CA 1
ATOM 4286 C C . PRO B 1 113 ? -4.535 11.82 15.305 1 95.81 113 PRO B C 1
ATOM 4288 O O . PRO B 1 113 ? -3.932 10.812 14.906 1 95.81 113 PRO B O 1
ATOM 4291 N N . SER B 1 114 ? -4.949 11.992 16.547 1 90.88 114 SER B N 1
ATOM 4292 C CA . SER B 1 114 ? -5.012 10.828 17.422 1 90.88 114 SER B CA 1
ATOM 4293 C C . SER B 1 114 ? -6.105 9.859 16.984 1 90.88 114 SER B C 1
ATOM 4295 O O . SER B 1 114 ? -5.895 8.648 16.969 1 90.88 114 SER B O 1
ATOM 4297 N N . ALA B 1 115 ? -7.234 10.461 16.594 1 88.69 115 ALA B N 1
ATOM 4298 C CA . ALA B 1 115 ? -8.359 9.758 15.992 1 88.69 115 ALA B CA 1
ATOM 4299 C C . ALA B 1 115 ? -8.93 10.539 14.812 1 88.69 115 ALA B C 1
ATOM 4301 O O . ALA B 1 115 ? -9.422 11.656 14.977 1 88.69 115 ALA B O 1
ATOM 4302 N N . ALA B 1 116 ? -8.984 9.906 13.727 1 94.38 116 ALA B N 1
ATOM 4303 C CA . ALA B 1 116 ? -9.336 10.609 12.5 1 94.38 116 ALA B CA 1
ATOM 4304 C C . ALA B 1 116 ? -10.82 10.969 12.477 1 94.38 116 ALA B C 1
ATOM 4306 O O . ALA B 1 116 ? -11.211 11.984 11.898 1 94.38 116 ALA B O 1
ATOM 4307 N N . SER B 1 117 ? -11.648 10.195 13.148 1 91.94 117 SER B N 1
ATOM 4308 C CA . SER B 1 117 ? -13.102 10.344 13.102 1 91.94 117 SER B CA 1
ATOM 4309 C C . SER B 1 117 ? -13.539 11.711 13.633 1 91.94 117 SER B C 1
ATOM 4311 O O . SER B 1 117 ? -14.555 12.25 13.203 1 91.94 117 SER B O 1
ATOM 4313 N N . TYR B 1 118 ? -12.758 12.242 14.5 1 92.56 118 TYR B N 1
ATOM 4314 C CA . TYR B 1 118 ? -13.07 13.539 15.086 1 92.56 118 TYR B CA 1
ATOM 4315 C C . TYR B 1 118 ? -12.93 14.656 14.055 1 92.56 118 TYR B C 1
ATOM 4317 O O . TYR B 1 118 ? -13.664 15.641 14.094 1 92.56 118 TYR B O 1
ATOM 4325 N N . TYR B 1 119 ? -12.062 14.484 13.109 1 96.62 119 TYR B N 1
ATOM 4326 C CA . TYR B 1 119 ? -11.672 15.594 12.242 1 96.62 119 TYR B CA 1
ATOM 4327 C C . TYR B 1 119 ? -12.359 15.5 10.891 1 96.62 119 TYR B C 1
ATOM 4329 O O . TYR B 1 119 ? -12.469 16.5 10.172 1 96.62 119 TYR B O 1
ATOM 4337 N N . TYR B 1 120 ? -12.906 14.359 10.547 1 96.56 120 TYR B N 1
ATOM 4338 C CA . TYR B 1 120 ? -13.547 14.164 9.25 1 96.56 120 TYR B CA 1
ATOM 4339 C C . TYR B 1 120 ? -14.695 15.148 9.055 1 96.56 120 TYR B C 1
ATOM 4341 O O . TYR B 1 120 ? -14.789 15.805 8.023 1 96.56 120 TYR B O 1
ATOM 4349 N N . PRO B 1 121 ? -15.562 15.328 10.078 1 96.06 121 PRO B N 1
ATOM 4350 C CA . PRO B 1 121 ? -16.688 16.25 9.891 1 96.06 121 PRO B CA 1
ATOM 4351 C C . PRO B 1 121 ? -16.25 17.688 9.672 1 96.06 121 PRO B C 1
ATOM 4353 O O . PRO B 1 121 ? -17.047 18.516 9.219 1 96.06 121 PRO B O 1
ATOM 4356 N N . MET B 1 122 ? -15.031 17.984 10 1 97.88 122 MET B N 1
ATOM 4357 C CA . MET B 1 122 ? -14.523 19.344 9.867 1 97.88 122 MET B CA 1
ATOM 4358 C C . MET B 1 122 ? -13.875 19.562 8.5 1 97.88 122 MET B C 1
ATOM 4360 O O . MET B 1 122 ? -13.383 20.656 8.203 1 97.88 122 MET B O 1
ATOM 4364 N N . GLY B 1 123 ? -13.828 18.547 7.684 1 97.94 123 GLY B N 1
ATOM 4365 C CA . GLY B 1 123 ? -13.336 18.656 6.32 1 97.94 123 GLY B CA 1
ATOM 4366 C C . GLY B 1 123 ? -11.883 18.266 6.168 1 97.94 123 GLY B C 1
ATOM 4367 O O . GLY B 1 123 ? -11.281 18.453 5.109 1 97.94 123 GLY B O 1
ATOM 4368 N N . PHE B 1 124 ? -11.305 17.656 7.246 1 98.38 124 PHE B N 1
ATOM 4369 C CA . PHE B 1 124 ? -9.961 17.109 7.137 1 98.38 124 PHE B CA 1
ATOM 4370 C C . PHE B 1 124 ? -9.992 15.773 6.402 1 98.38 124 PHE B C 1
ATOM 4372 O O . PHE B 1 124 ? -10.984 15.047 6.449 1 98.38 124 PHE B O 1
ATOM 4379 N N . SER B 1 125 ? -8.883 15.477 5.746 1 98.12 125 SER B N 1
ATOM 4380 C CA . SER B 1 125 ? -8.641 14.148 5.203 1 98.12 125 SER B CA 1
ATOM 4381 C C . SER B 1 125 ? -7.156 13.805 5.211 1 98.12 125 SER B C 1
ATOM 4383 O O . SER B 1 125 ? -6.309 14.695 5.195 1 98.12 125 SER B O 1
ATOM 4385 N N . PHE B 1 126 ? -6.887 12.547 5.207 1 98.19 126 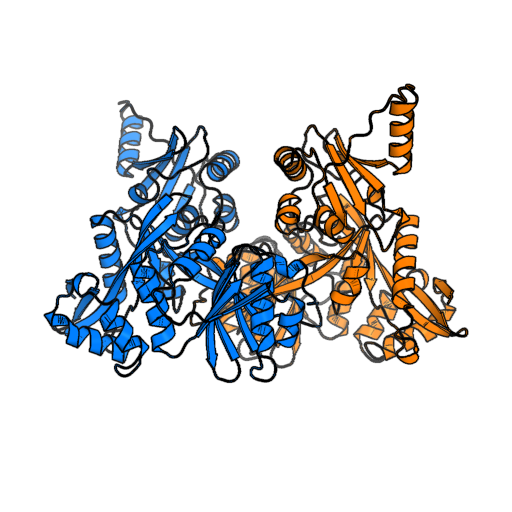PHE B N 1
ATOM 4386 C CA . PHE B 1 126 ? -5.488 12.133 5.137 1 98.19 126 PHE B CA 1
ATOM 4387 C C . PHE B 1 126 ? -4.891 12.477 3.779 1 98.19 126 PHE B C 1
ATOM 4389 O O . PHE B 1 126 ? -5.504 12.219 2.742 1 98.19 126 PHE B O 1
ATOM 4396 N N . TYR B 1 127 ? -3.717 13.086 3.844 1 97.81 127 TYR B N 1
ATOM 4397 C CA . TYR B 1 127 ? -3.006 13.211 2.576 1 97.81 127 TYR B CA 1
ATOM 4398 C C . TYR B 1 127 ? -1.717 12.398 2.592 1 97.81 127 TYR B C 1
ATOM 4400 O O . TYR B 1 127 ? -1.092 12.195 1.549 1 97.81 127 TYR B O 1
ATOM 4408 N N . ALA B 1 128 ? -1.386 11.914 3.828 1 97.81 128 ALA B N 1
ATOM 4409 C CA . ALA B 1 128 ? -0.142 11.148 3.904 1 97.81 128 ALA B CA 1
ATOM 4410 C C . ALA B 1 128 ? -0.305 9.922 4.793 1 97.81 128 ALA B C 1
ATOM 4412 O O . ALA B 1 128 ? -0.804 10.023 5.918 1 97.81 128 ALA B O 1
ATOM 4413 N N . HIS B 1 129 ? 0.008 8.82 4.262 1 97.69 129 HIS B N 1
ATOM 4414 C CA . HIS B 1 129 ? 0.297 7.578 4.973 1 97.69 129 HIS B CA 1
ATOM 4415 C C . HIS B 1 129 ? 1.767 7.195 4.836 1 97.69 129 HIS B C 1
ATOM 4417 O O . HIS B 1 129 ? 2.465 7.699 3.951 1 97.69 129 HIS B O 1
ATOM 4423 N N . GLN B 1 130 ? 2.234 6.391 5.746 1 97.81 130 GLN B N 1
ATOM 4424 C CA . GLN B 1 130 ? 3.561 5.781 5.676 1 97.81 130 GLN B CA 1
ATOM 4425 C C . GLN B 1 130 ? 3.482 4.27 5.875 1 97.81 130 GLN B C 1
ATOM 4427 O O . GLN B 1 130 ? 2.447 3.746 6.297 1 97.81 130 GLN B O 1
ATOM 4432 N N . TRP B 1 131 ? 4.555 3.625 5.441 1 98 131 TRP B N 1
ATOM 4433 C CA . TRP B 1 131 ? 4.77 2.26 5.914 1 98 131 TRP B CA 1
ATOM 4434 C C . TRP B 1 131 ? 5.316 2.258 7.34 1 98 131 TRP B C 1
ATOM 4436 O O . TRP B 1 131 ? 6.305 2.939 7.633 1 98 131 TRP B O 1
ATOM 4446 N N . LYS B 1 132 ? 4.664 1.604 8.211 1 98.06 132 LYS B N 1
ATOM 4447 C CA . LYS B 1 132 ? 5.254 1.208 9.484 1 98.06 132 LYS B CA 1
ATOM 4448 C C . LYS B 1 132 ? 5.812 -0.212 9.414 1 98.06 132 LYS B C 1
ATOM 4450 O O . LYS B 1 132 ? 5.059 -1.171 9.242 1 98.06 132 LYS B O 1
ATOM 4455 N N . ARG B 1 133 ? 7.074 -0.305 9.594 1 98.31 133 ARG B N 1
ATOM 4456 C CA . ARG B 1 133 ? 7.766 -1.58 9.43 1 98.31 133 ARG B CA 1
ATOM 4457 C C . ARG B 1 133 ? 8.391 -2.043 10.742 1 98.31 133 ARG B C 1
ATOM 4459 O O . ARG B 1 133 ? 8.797 -1.222 11.562 1 98.31 133 ARG B O 1
ATOM 4466 N N . SER B 1 134 ? 8.484 -3.328 10.953 1 98.25 134 SER B N 1
ATOM 4467 C CA . SER B 1 134 ? 9.133 -3.881 12.133 1 98.25 134 SER B CA 1
ATOM 4468 C C . SER B 1 134 ? 9.703 -5.266 11.859 1 98.25 134 SER B C 1
ATOM 4470 O O . SER B 1 134 ? 9.164 -6.012 11.039 1 98.25 134 SER B O 1
ATOM 4472 N N . ALA B 1 135 ? 10.742 -5.578 12.461 1 98.19 135 ALA B N 1
ATOM 4473 C CA . ALA B 1 135 ? 11.422 -6.863 12.305 1 98.19 135 ALA B CA 1
ATOM 4474 C C . ALA B 1 135 ? 12.492 -7.055 13.367 1 98.19 135 ALA B C 1
ATOM 4476 O O . ALA B 1 135 ? 12.969 -6.086 13.961 1 98.19 135 ALA B O 1
ATOM 4477 N N . ALA B 1 136 ? 12.828 -8.305 13.586 1 98 136 ALA B N 1
ATOM 4478 C CA . ALA B 1 136 ? 14.023 -8.586 14.367 1 98 136 ALA B CA 1
ATOM 4479 C C . ALA B 1 136 ? 15.273 -8.07 13.664 1 98 136 ALA B C 1
ATOM 4481 O O . ALA B 1 136 ? 15.344 -8.055 12.43 1 98 136 ALA B O 1
ATOM 4482 N N . PRO B 1 137 ? 16.234 -7.652 14.422 1 97.88 137 PRO B N 1
ATOM 4483 C CA . PRO B 1 137 ? 17.453 -7.125 13.812 1 97.88 137 PRO B CA 1
ATOM 4484 C C . PRO B 1 137 ? 18.078 -8.094 12.805 1 97.88 137 PRO B C 1
ATOM 4486 O O . PRO B 1 137 ? 18.609 -7.66 11.781 1 97.88 137 PRO B O 1
ATOM 4489 N N . GLU B 1 138 ? 18.031 -9.367 13.086 1 96.56 138 GLU B N 1
ATOM 4490 C CA . GLU B 1 138 ? 18.609 -10.375 12.195 1 96.56 138 GLU B CA 1
ATOM 4491 C C . GLU B 1 138 ? 17.938 -10.328 10.82 1 96.56 138 GLU B C 1
ATOM 4493 O O . GLU B 1 138 ? 18.609 -10.461 9.797 1 96.56 138 GLU B O 1
ATOM 4498 N N . GLN B 1 139 ? 16.641 -10.141 10.883 1 96.06 139 GLN B N 1
ATOM 4499 C CA . GLN B 1 139 ? 15.906 -10.078 9.633 1 96.06 139 GLN B CA 1
ATOM 4500 C C . GLN B 1 139 ? 16.188 -8.789 8.875 1 96.06 139 GLN B C 1
ATOM 4502 O O . GLN B 1 139 ? 16.266 -8.781 7.645 1 96.06 139 GLN B O 1
ATOM 4507 N N . VAL B 1 140 ? 16.344 -7.684 9.594 1 97.25 140 VAL B N 1
ATOM 4508 C CA . VAL B 1 140 ? 16.719 -6.414 8.977 1 97.25 140 VAL B CA 1
ATOM 4509 C C . VAL B 1 140 ? 18.078 -6.539 8.312 1 97.25 140 VAL B C 1
ATOM 4511 O O . VAL B 1 140 ? 18.328 -5.922 7.27 1 97.25 140 VAL B O 1
ATOM 4514 N N . GLY B 1 141 ? 18.953 -7.289 8.945 1 96.19 141 GLY B N 1
ATOM 4515 C CA . GLY B 1 141 ? 20.297 -7.48 8.438 1 96.19 141 GLY B CA 1
ATOM 4516 C C . GLY B 1 141 ? 20.344 -8.023 7.023 1 96.19 141 GLY B C 1
ATOM 4517 O O . GLY B 1 141 ? 21.219 -7.672 6.242 1 96.19 141 GLY B O 1
ATOM 4518 N N . PHE B 1 142 ? 19.375 -8.789 6.668 1 93.19 142 PHE B N 1
ATOM 4519 C CA . PHE B 1 142 ? 19.328 -9.375 5.332 1 93.19 142 PHE B CA 1
ATOM 4520 C C . PHE B 1 142 ? 19.031 -8.312 4.285 1 93.19 142 PHE B C 1
ATOM 4522 O O . PHE B 1 142 ? 19.297 -8.516 3.096 1 93.19 142 PHE B O 1
ATOM 4529 N N . LEU B 1 143 ? 18.531 -7.195 4.715 1 94 143 LEU B N 1
ATOM 4530 C CA . LEU B 1 143 ? 18.203 -6.117 3.793 1 94 143 LEU B CA 1
ATOM 4531 C C . LEU B 1 143 ? 19.359 -5.133 3.672 1 94 143 LEU B C 1
ATOM 4533 O O . LEU B 1 143 ? 19.359 -4.285 2.777 1 94 143 LEU B O 1
ATOM 4537 N N . GLY B 1 144 ? 20.297 -5.262 4.582 1 95.19 144 GLY B N 1
ATOM 4538 C CA . GLY B 1 144 ? 21.297 -4.223 4.707 1 95.19 144 GLY B CA 1
ATOM 4539 C C . GLY B 1 144 ? 22.625 -4.605 4.082 1 95.19 144 GLY B C 1
ATOM 4540 O O . GLY B 1 144 ? 22.859 -5.77 3.744 1 95.19 144 GLY B O 1
ATOM 4541 N N . LYS B 1 145 ? 23.375 -3.613 3.838 1 94.81 145 LYS B N 1
ATOM 4542 C CA . LYS B 1 145 ? 24.781 -3.703 3.473 1 94.81 145 LYS B CA 1
ATOM 4543 C C . LYS B 1 145 ? 25.609 -2.674 4.234 1 94.81 145 LYS B C 1
ATOM 4545 O O . LYS B 1 145 ? 25.266 -1.49 4.266 1 94.81 145 LYS B O 1
ATOM 4550 N N . ARG B 1 146 ? 26.656 -3.18 4.785 1 94.44 146 ARG B N 1
ATOM 4551 C CA . ARG B 1 146 ? 27.453 -2.303 5.629 1 94.44 146 ARG B CA 1
ATOM 4552 C C . ARG B 1 146 ? 27.922 -1.071 4.859 1 94.44 146 ARG B C 1
ATOM 4554 O O . ARG B 1 146 ? 28.391 -1.184 3.729 1 94.44 146 ARG B O 1
ATOM 4561 N N . ALA B 1 147 ? 27.766 0.068 5.508 1 94.31 147 ALA B N 1
ATOM 4562 C CA . ALA B 1 147 ? 28.188 1.336 4.914 1 94.31 147 ALA B CA 1
ATOM 4563 C C . ALA B 1 147 ? 29.703 1.513 5.008 1 94.31 147 ALA B C 1
ATOM 4565 O O . ALA B 1 147 ? 30.391 0.738 5.684 1 94.31 147 ALA B O 1
ATOM 4566 N N . HIS B 1 148 ? 30.219 2.518 4.25 1 95.38 148 HIS B N 1
ATOM 4567 C CA . HIS B 1 148 ? 31.625 2.852 4.328 1 95.38 148 HIS B CA 1
ATOM 4568 C C . HIS B 1 148 ? 32.031 3.242 5.75 1 95.38 148 HIS B C 1
ATOM 4570 O O . HIS B 1 148 ? 33.094 2.838 6.242 1 95.38 148 HIS B O 1
ATOM 4576 N N . SER B 1 149 ? 31.203 4.02 6.379 1 96.69 149 SER B N 1
ATOM 4577 C CA . SER B 1 149 ? 31.359 4.379 7.785 1 96.69 149 SER B CA 1
ATOM 4578 C C . SER B 1 149 ? 30.031 4.82 8.398 1 96.69 149 SER B C 1
ATOM 4580 O O . SER B 1 149 ? 29.062 5.07 7.676 1 96.69 149 SER B O 1
ATOM 4582 N N . ALA B 1 150 ? 30 4.797 9.68 1 97.44 150 ALA B N 1
ATOM 4583 C CA . ALA B 1 150 ? 28.844 5.273 10.438 1 97.44 150 ALA B CA 1
ATOM 4584 C C . ALA B 1 150 ? 29.297 6.09 11.648 1 97.44 150 ALA B C 1
ATOM 4586 O O . ALA B 1 150 ? 30.406 5.914 12.148 1 97.44 150 ALA B O 1
ATOM 4587 N N . GLY B 1 151 ? 28.484 7 12.039 1 96.5 151 GLY B N 1
ATOM 4588 C CA . GLY B 1 151 ? 28.781 7.824 13.203 1 96.5 151 GLY B CA 1
ATOM 4589 C C . GLY B 1 151 ? 27.547 8.398 13.859 1 96.5 151 GLY B C 1
ATOM 4590 O O . GLY B 1 151 ? 26.438 8.25 13.336 1 96.5 151 GLY B O 1
ATOM 4591 N N . LEU B 1 152 ? 27.766 9.031 14.961 1 97.75 152 LEU B N 1
ATOM 4592 C CA . LEU B 1 152 ? 26.688 9.656 15.719 1 97.75 152 LEU B CA 1
ATOM 4593 C C . LEU B 1 152 ? 26.734 11.172 15.586 1 97.75 152 LEU B C 1
ATOM 4595 O O . LEU B 1 152 ? 27.812 11.766 15.523 1 97.75 152 LEU B O 1
ATOM 4599 N N . ILE B 1 153 ? 25.578 11.727 15.477 1 97.81 153 ILE B N 1
ATOM 4600 C CA . ILE B 1 153 ? 25.422 13.164 15.641 1 97.81 153 ILE B CA 1
ATOM 4601 C C . ILE B 1 153 ? 25.328 13.508 17.125 1 97.81 153 ILE B C 1
ATOM 4603 O O . ILE B 1 153 ? 24.516 12.93 17.844 1 97.81 153 ILE B O 1
ATOM 4607 N N . THR B 1 154 ? 26.141 14.469 17.562 1 96.75 154 THR B N 1
ATOM 4608 C CA . THR B 1 154 ? 26.156 14.75 19 1 96.75 154 THR B CA 1
ATOM 4609 C C . THR B 1 154 ? 25.859 16.219 19.25 1 96.75 154 THR B C 1
ATOM 4611 O O . THR B 1 154 ? 25.781 16.656 20.406 1 96.75 154 THR B O 1
ATOM 4614 N N . SER B 1 155 ? 25.719 16.922 18.125 1 97.06 155 SER B N 1
ATOM 4615 C CA . SER B 1 155 ? 25.453 18.344 18.281 1 97.06 155 SER B CA 1
ATOM 4616 C C . SER B 1 155 ? 24.5 18.859 17.219 1 97.06 155 SER B C 1
ATOM 4618 O O . SER B 1 155 ? 24.562 18.453 16.062 1 97.06 155 SER B O 1
ATOM 4620 N N . ALA B 1 156 ? 23.766 19.875 17.609 1 96.81 156 ALA B N 1
ATOM 4621 C CA . ALA B 1 156 ? 22.828 20.516 16.688 1 96.81 156 ALA B CA 1
ATOM 4622 C C . ALA B 1 156 ? 23.562 21.25 15.578 1 96.81 156 ALA B C 1
ATOM 4624 O O . ALA B 1 156 ? 23 21.531 14.523 1 96.81 156 ALA B O 1
ATOM 4625 N N . ASP B 1 157 ? 24.781 21.5 15.805 1 97.5 157 ASP B N 1
ATOM 4626 C CA . ASP B 1 157 ? 25.562 22.25 14.828 1 97.5 157 ASP B CA 1
ATOM 4627 C C . ASP B 1 157 ? 25.891 21.391 13.617 1 97.5 157 ASP B C 1
ATOM 4629 O O . ASP B 1 157 ? 26.312 21.906 12.578 1 97.5 157 ASP B O 1
ATOM 4633 N N . GLU B 1 158 ? 25.625 20.109 13.703 1 97.81 158 GLU B N 1
ATOM 4634 C CA . GLU B 1 158 ? 25.906 19.188 12.602 1 97.81 158 GLU B CA 1
ATOM 4635 C C . GLU B 1 158 ? 24.688 19.016 11.695 1 97.81 158 GLU B C 1
ATOM 4637 O O . GLU B 1 158 ? 24.641 18.094 10.883 1 97.81 158 GLU B O 1
ATOM 4642 N N . TRP B 1 159 ? 23.797 19.969 11.766 1 98.25 159 TRP B N 1
ATOM 4643 C CA . TRP B 1 159 ? 22.5 19.844 11.102 1 98.25 159 TRP B CA 1
ATOM 4644 C C . TRP B 1 159 ? 22.672 19.781 9.586 1 98.25 159 TRP B C 1
ATOM 4646 O O . TRP B 1 159 ? 21.859 19.172 8.891 1 98.25 159 TRP B O 1
ATOM 4656 N N . LYS B 1 160 ? 23.734 20.359 9.023 1 98.38 160 LYS B N 1
ATOM 4657 C CA . LYS B 1 160 ? 23.922 20.422 7.578 1 98.38 160 LYS B CA 1
ATOM 4658 C C . LYS B 1 160 ? 24.094 19.031 6.984 1 98.38 160 LYS B C 1
ATOM 4660 O O . LYS B 1 160 ? 23.672 18.781 5.848 1 98.38 160 LYS B O 1
ATOM 4665 N N . THR B 1 161 ? 24.703 18.156 7.77 1 98.06 161 THR B N 1
ATOM 4666 C CA . THR B 1 161 ? 24.875 16.781 7.336 1 98.06 161 THR B CA 1
ATOM 4667 C C . THR B 1 161 ? 23.516 16.094 7.133 1 98.06 161 THR B C 1
ATOM 4669 O O . THR B 1 161 ? 23.281 15.453 6.109 1 98.06 161 THR B O 1
ATOM 4672 N N . LEU B 1 162 ? 22.656 16.297 8.031 1 98.62 162 LEU B N 1
ATOM 4673 C CA . LEU B 1 162 ? 21.312 15.727 7.961 1 98.62 162 LEU B CA 1
ATOM 4674 C C . LEU B 1 162 ? 20.5 16.375 6.852 1 98.62 162 LEU B C 1
ATOM 4676 O O . LEU B 1 162 ? 19.812 15.695 6.094 1 98.62 162 LEU B O 1
ATOM 4680 N N . ALA B 1 163 ? 20.656 17.688 6.723 1 98.69 163 ALA B N 1
ATOM 4681 C CA . ALA B 1 163 ? 19.906 18.438 5.719 1 98.69 163 ALA B CA 1
ATOM 4682 C C . ALA B 1 163 ? 20.266 17.984 4.309 1 98.69 163 ALA B C 1
ATOM 4684 O O . ALA B 1 163 ? 19.391 17.906 3.434 1 98.69 163 ALA B O 1
ATOM 4685 N N . SER B 1 164 ? 21.484 17.703 4.117 1 98.06 164 SER B N 1
ATOM 4686 C CA . SER B 1 164 ? 21.938 17.281 2.797 1 98.06 164 SER B CA 1
ATOM 4687 C C . SER B 1 164 ? 21.312 15.953 2.391 1 98.06 164 SER B C 1
ATOM 4689 O O . SER B 1 164 ? 20.984 15.742 1.219 1 98.06 164 SER B O 1
ATOM 4691 N N . VAL B 1 165 ? 21.141 15.055 3.338 1 98.56 165 VAL B N 1
ATOM 4692 C CA . VAL B 1 165 ? 20.484 13.773 3.09 1 98.56 165 VAL B CA 1
ATOM 4693 C C . VAL B 1 165 ? 18.984 13.977 2.893 1 98.56 165 VAL B C 1
ATOM 4695 O O . VAL B 1 165 ? 18.406 13.445 1.947 1 98.56 165 VAL B O 1
ATOM 4698 N N . TYR B 1 166 ? 18.422 14.781 3.736 1 98.69 166 TYR B N 1
ATOM 4699 C CA . TYR B 1 166 ? 16.984 15.055 3.709 1 98.69 166 TYR B CA 1
ATOM 4700 C C . TYR B 1 166 ? 16.562 15.641 2.365 1 98.69 166 TYR B C 1
ATOM 4702 O O . TYR B 1 166 ? 15.562 15.219 1.787 1 98.69 166 TYR B O 1
ATOM 4710 N N . ASP B 1 167 ? 17.375 16.547 1.841 1 97.94 167 ASP B N 1
ATOM 4711 C CA . ASP B 1 167 ? 17.062 17.219 0.585 1 97.94 167 ASP B CA 1
ATOM 4712 C C . ASP B 1 167 ? 16.984 16.234 -0.57 1 97.94 167 ASP B C 1
ATOM 4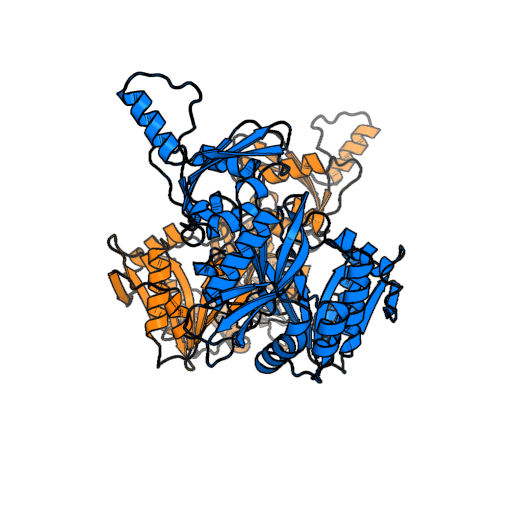714 O O . ASP B 1 167 ? 16.125 16.344 -1.445 1 97.94 167 ASP B O 1
ATOM 4718 N N . ARG B 1 168 ? 17.828 15.289 -0.51 1 96.88 168 ARG B N 1
ATOM 4719 C CA . ARG B 1 168 ? 17.828 14.266 -1.547 1 96.88 168 ARG B CA 1
ATOM 4720 C C . ARG B 1 168 ? 16.688 13.273 -1.332 1 96.88 168 ARG B C 1
ATOM 4722 O O . ARG B 1 168 ? 16.109 12.773 -2.295 1 96.88 168 ARG B O 1
ATOM 4729 N N . TYR B 1 169 ? 16.375 13.008 -0.143 1 97.81 169 TYR B N 1
ATOM 4730 C CA . TYR B 1 169 ? 15.359 12.039 0.231 1 97.81 169 TYR B CA 1
ATOM 4731 C C . TYR B 1 169 ? 13.977 12.5 -0.224 1 97.81 169 TYR B C 1
ATOM 4733 O O . TYR B 1 169 ? 13.164 11.695 -0.672 1 97.81 169 TYR B O 1
ATOM 4741 N N . VAL B 1 170 ? 13.703 13.812 -0.149 1 97.88 170 VAL B N 1
ATOM 4742 C CA . VAL B 1 170 ? 12.352 14.312 -0.384 1 97.88 170 VAL B CA 1
ATOM 4743 C C . VAL B 1 170 ? 12.211 14.75 -1.842 1 97.88 170 VAL B C 1
ATOM 4745 O O . VAL B 1 170 ? 11.125 15.133 -2.275 1 97.88 170 VAL B O 1
ATOM 4748 N N . LYS B 1 171 ? 13.344 14.641 -2.557 1 95.31 171 LYS B N 1
ATOM 4749 C CA . LYS B 1 171 ? 13.273 15.008 -3.969 1 95.31 171 LYS B CA 1
ATOM 4750 C C . LYS B 1 171 ? 12.227 14.172 -4.703 1 95.31 171 LYS B C 1
ATOM 4752 O O . LYS B 1 171 ? 12.211 12.945 -4.578 1 95.31 171 LYS B O 1
ATOM 4757 N N . GLY B 1 172 ? 11.336 14.867 -5.41 1 93.75 172 GLY B N 1
ATOM 4758 C CA . GLY B 1 172 ? 10.312 14.188 -6.184 1 93.75 172 GLY B CA 1
ATOM 4759 C C . GLY B 1 172 ? 9.094 13.805 -5.359 1 93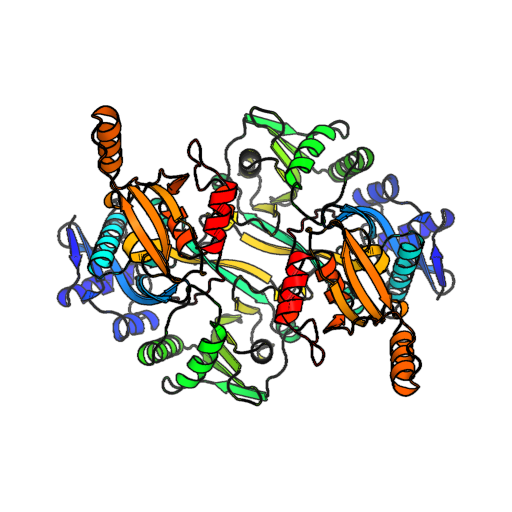.75 172 GLY B C 1
ATOM 4760 O O . GLY B 1 172 ? 8.188 13.141 -5.855 1 93.75 172 GLY B O 1
ATOM 4761 N N . ARG B 1 173 ? 9.086 14.188 -4.133 1 97.19 173 ARG B N 1
ATOM 4762 C CA . ARG B 1 173 ? 7.945 13.891 -3.271 1 97.19 173 ARG B CA 1
ATOM 4763 C C . ARG B 1 173 ? 7.156 15.148 -2.951 1 97.19 173 ARG B C 1
ATOM 4765 O O . ARG B 1 173 ? 7.594 16.266 -3.264 1 97.19 173 ARG B O 1
ATOM 4772 N N . ASN B 1 174 ? 6.004 14.914 -2.383 1 98.38 174 ASN B N 1
ATOM 4773 C CA . ASN B 1 174 ? 5.047 15.969 -2.062 1 98.38 174 ASN B CA 1
ATOM 4774 C C . ASN B 1 174 ? 4.664 15.945 -0.585 1 98.38 174 ASN B C 1
ATOM 4776 O O . ASN B 1 174 ? 4.82 14.922 0.087 1 98.38 174 ASN B O 1
ATOM 4780 N N . GLY B 1 175 ? 4.324 17.078 -0.085 1 98.56 175 GLY B N 1
ATOM 4781 C CA . GLY B 1 175 ? 3.715 17.156 1.233 1 98.56 175 GLY B CA 1
ATOM 4782 C C . GLY B 1 175 ? 4.734 17.203 2.357 1 98.56 175 GLY B C 1
ATOM 4783 O O . GLY B 1 175 ? 4.367 17.297 3.531 1 98.56 175 GLY B O 1
ATOM 4784 N N . TRP B 1 176 ? 6.02 17.141 2.057 1 98.5 176 TRP B N 1
ATOM 4785 C CA . TRP B 1 176 ? 7.07 17.141 3.07 1 98.5 176 TRP B CA 1
ATOM 4786 C C . TRP B 1 176 ? 7.34 18.547 3.588 1 98.5 176 TRP B C 1
ATOM 4788 O O . TRP B 1 176 ? 6.91 19.531 2.98 1 98.5 176 TRP B O 1
ATOM 4798 N N . ALA B 1 177 ? 8.008 18.734 4.695 1 98.62 177 ALA B N 1
ATOM 4799 C CA . ALA B 1 177 ? 8.258 20.016 5.344 1 98.62 177 ALA B CA 1
ATOM 4800 C C . ALA B 1 177 ? 9.633 20.562 4.957 1 98.62 177 ALA B C 1
ATOM 4802 O O . ALA B 1 177 ? 10.617 19.828 4.941 1 98.62 177 ALA B O 1
ATOM 4803 N N . PHE B 1 178 ? 9.656 21.828 4.66 1 98.44 178 PHE B N 1
ATOM 4804 C CA . PHE B 1 178 ? 10.93 22.531 4.543 1 98.44 178 PHE B CA 1
ATOM 4805 C C . PHE B 1 178 ? 11.562 22.734 5.914 1 98.44 178 PHE B C 1
ATOM 4807 O O . PHE B 1 178 ? 10.867 23.062 6.879 1 98.44 178 PHE B O 1
ATOM 4814 N N . ARG B 1 179 ? 12.844 22.5 5.941 1 97.94 179 ARG B N 1
ATOM 4815 C CA . ARG B 1 179 ? 13.562 22.688 7.199 1 97.94 179 ARG B CA 1
ATOM 4816 C C . ARG B 1 179 ? 14.75 23.625 7.012 1 97.94 179 ARG B C 1
ATOM 4818 O O . ARG B 1 179 ? 15.586 23.406 6.137 1 97.94 179 ARG B O 1
ATOM 4825 N N . ASP B 1 180 ? 14.766 24.688 7.809 1 97.19 180 ASP B N 1
ATOM 4826 C CA . ASP B 1 180 ? 15.922 25.578 7.844 1 97.19 180 ASP B CA 1
ATOM 4827 C C . ASP B 1 180 ? 16.812 25.281 9.055 1 97.19 180 ASP B C 1
ATOM 4829 O O . ASP B 1 180 ? 16.594 24.312 9.766 1 97.19 180 ASP B O 1
ATOM 4833 N N . GLU B 1 181 ? 17.828 26.062 9.25 1 98 181 GLU B N 1
ATOM 4834 C CA . GLU B 1 181 ? 18.781 25.828 10.336 1 98 181 GLU B CA 1
ATOM 4835 C C . GLU B 1 181 ? 18.078 25.781 11.688 1 98 181 GLU B C 1
ATOM 4837 O O . GLU B 1 181 ? 18.312 24.875 12.484 1 98 181 GLU B O 1
ATOM 4842 N N . ALA B 1 182 ? 17.25 26.734 11.93 1 97 182 ALA B N 1
ATOM 4843 C CA . ALA B 1 182 ? 16.547 26.812 13.211 1 97 182 ALA B CA 1
ATOM 4844 C C . ALA B 1 182 ? 15.688 25.562 13.43 1 97 182 ALA B C 1
ATOM 4846 O O . ALA B 1 182 ? 15.68 25 14.523 1 97 182 ALA B O 1
ATOM 4847 N N . SER B 1 183 ? 14.984 25.188 12.406 1 96.69 183 SER B N 1
ATOM 4848 C CA . SER B 1 183 ? 14.133 24 12.492 1 96.69 183 SER B CA 1
ATOM 4849 C C . SER B 1 183 ? 14.961 22.75 12.758 1 96.69 183 SER B C 1
ATOM 4851 O O . SER B 1 183 ? 14.578 21.922 13.586 1 96.69 183 SER B O 1
ATOM 4853 N N . TRP B 1 184 ? 16.078 22.578 12.094 1 98.12 184 TRP B N 1
ATOM 4854 C CA . TRP B 1 184 ? 16.938 21.422 12.281 1 98.12 184 TRP B CA 1
ATOM 4855 C C . TRP B 1 184 ? 17.484 21.375 13.703 1 98.12 184 TRP B C 1
ATOM 4857 O O . TRP B 1 184 ? 17.469 20.312 14.344 1 98.12 184 TRP B O 1
ATOM 4867 N N . LYS B 1 185 ? 17.953 22.469 14.117 1 97.81 185 LYS B N 1
ATOM 4868 C CA . LYS B 1 185 ? 18.547 22.5 15.453 1 97.81 185 LYS B CA 1
ATOM 4869 C C . LYS B 1 185 ? 17.5 22.172 16.516 1 97.81 185 LYS B C 1
ATOM 4871 O O . LYS B 1 185 ? 17.797 21.453 17.484 1 97.81 185 LYS B O 1
ATOM 4876 N N . LYS B 1 186 ? 16.328 22.703 16.344 1 96.62 186 LYS B N 1
ATOM 4877 C CA . LYS B 1 186 ? 15.258 22.375 17.281 1 96.62 186 LYS B CA 1
ATOM 4878 C C . LYS B 1 186 ? 14.906 20.891 17.203 1 96.62 186 LYS B C 1
ATOM 4880 O O . LYS B 1 186 ? 14.656 20.25 18.219 1 96.62 186 LYS B O 1
ATOM 4885 N N . HIS B 1 187 ? 14.859 20.391 15.992 1 97 187 HIS B N 1
ATOM 4886 C CA . HIS B 1 187 ? 14.555 18.969 15.781 1 97 187 HIS B CA 1
ATOM 4887 C C . HIS B 1 187 ? 15.586 18.078 16.438 1 97 187 HIS B C 1
ATOM 4889 O O . HIS B 1 187 ? 15.234 17.109 17.109 1 97 187 HIS B O 1
ATOM 4895 N N . ILE B 1 188 ? 16.844 18.391 16.25 1 97.94 188 ILE B N 1
ATOM 4896 C CA . ILE B 1 188 ? 17.938 17.656 16.875 1 97.94 188 ILE B CA 1
ATOM 4897 C C . ILE B 1 188 ? 17.844 17.781 18.406 1 97.94 188 ILE B C 1
ATOM 4899 O O . ILE B 1 188 ? 18 16.797 19.125 1 97.94 188 ILE B O 1
ATOM 4903 N N . GLY B 1 189 ? 17.547 19 18.844 1 96.44 189 GLY B N 1
ATOM 4904 C CA . GLY B 1 189 ? 17.375 19.219 20.281 1 96.44 189 GLY B CA 1
ATOM 4905 C C . GLY B 1 189 ? 16.25 18.391 20.875 1 96.44 189 GLY B C 1
ATOM 4906 O O . GLY B 1 189 ? 16.375 17.859 21.969 1 96.44 189 GLY B O 1
ATOM 4907 N N . ALA B 1 190 ? 15.172 18.297 20.156 1 95.81 190 ALA B N 1
ATOM 4908 C CA . ALA B 1 190 ? 14.031 17.484 20.609 1 95.81 190 ALA B CA 1
ATOM 4909 C C . ALA B 1 190 ? 14.438 16.031 20.781 1 95.81 190 ALA B C 1
ATOM 4911 O O . ALA B 1 190 ? 13.992 15.375 21.734 1 95.81 190 ALA B O 1
ATOM 4912 N N . GLN B 1 191 ? 15.211 15.5 19.875 1 96.19 191 GLN B N 1
ATOM 4913 C CA . GLN B 1 191 ? 15.672 14.117 19.953 1 96.19 191 GLN B CA 1
ATOM 4914 C C . GLN B 1 191 ? 16.547 13.891 21.188 1 96.19 191 GLN B C 1
ATOM 4916 O O . GLN B 1 191 ? 16.391 12.883 21.875 1 96.19 191 GLN B O 1
ATOM 4921 N N . PHE B 1 192 ? 17.406 14.844 21.484 1 95.69 192 PHE B N 1
ATOM 4922 C CA . PHE B 1 192 ? 18.359 14.695 22.578 1 95.69 192 PHE B CA 1
ATOM 4923 C C . PHE B 1 192 ? 17.672 14.891 23.922 1 95.69 192 PHE B C 1
ATOM 4925 O O . PHE B 1 192 ? 18.078 14.305 24.922 1 95.69 192 PHE B O 1
ATOM 4932 N N . CYS B 1 193 ? 16.656 15.625 23.938 1 92.75 193 CYS B N 1
ATOM 4933 C CA . CYS B 1 193 ? 16.047 16.031 25.203 1 92.75 193 CYS B CA 1
ATOM 4934 C C . CYS B 1 193 ? 15.484 14.82 25.938 1 92.75 193 CYS B C 1
ATOM 4936 O O . CYS B 1 193 ? 15.375 14.836 27.172 1 92.75 193 CYS B O 1
ATOM 4938 N N . ASP B 1 194 ? 15.18 13.82 25.188 1 88.94 194 ASP B N 1
ATOM 4939 C CA . ASP B 1 194 ? 14.602 12.648 25.859 1 88.94 194 ASP B CA 1
ATOM 4940 C C . ASP B 1 194 ? 15.484 11.422 25.672 1 88.94 194 ASP B C 1
ATOM 4942 O O . ASP B 1 194 ? 15 10.289 25.672 1 88.94 194 ASP B O 1
ATOM 4946 N N . GLY B 1 195 ? 16.75 11.633 25.422 1 93.12 195 GLY B N 1
ATOM 4947 C CA . GLY B 1 195 ? 17.734 10.562 25.422 1 93.12 195 GLY B CA 1
ATOM 4948 C C . GLY B 1 195 ? 17.812 9.82 24.109 1 93.12 195 GLY B C 1
ATOM 4949 O O . GLY B 1 195 ? 18.281 8.68 24.047 1 93.12 195 GLY B O 1
ATOM 4950 N N . GLY B 1 196 ? 17.359 10.445 23.078 1 96.81 196 GLY B N 1
ATOM 4951 C CA . GLY B 1 196 ? 17.422 9.828 21.766 1 96.81 196 GLY B CA 1
ATOM 4952 C C . GLY B 1 196 ? 18.781 9.953 21.109 1 96.81 196 GLY B C 1
ATOM 4953 O O . GLY B 1 196 ? 19.625 10.719 21.578 1 96.81 196 GLY B O 1
ATOM 4954 N N . TYR B 1 197 ? 18.953 9.133 20.078 1 98.31 197 TYR B N 1
ATOM 4955 C CA . TYR B 1 197 ? 20.203 9.117 19.312 1 98.31 197 TYR B CA 1
ATOM 4956 C C . TYR B 1 197 ? 19.953 9.492 17.859 1 98.31 197 TYR B C 1
ATOM 4958 O O . TYR B 1 197 ? 18.828 9.406 17.375 1 98.31 197 TYR B O 1
ATOM 4966 N N . ILE B 1 198 ? 21 10 17.25 1 98.75 198 ILE B N 1
ATOM 4967 C CA . ILE B 1 198 ? 21 10.227 15.805 1 98.75 198 ILE B CA 1
ATOM 4968 C C . ILE B 1 198 ? 22.25 9.602 15.18 1 98.75 198 ILE B C 1
ATOM 4970 O O . ILE B 1 198 ? 23.375 9.891 15.594 1 98.75 198 ILE B O 1
ATOM 4974 N N . ALA B 1 199 ? 22.016 8.727 14.242 1 98.81 199 ALA B N 1
ATOM 4975 C CA . ALA B 1 199 ? 23.141 8.102 13.547 1 98.81 199 ALA B CA 1
ATOM 4976 C C . ALA B 1 199 ? 23.141 8.477 12.07 1 98.81 199 ALA B C 1
ATOM 4978 O O . ALA B 1 199 ? 22.078 8.727 11.484 1 98.81 199 ALA B O 1
ATOM 4979 N N . VAL B 1 200 ? 24.312 8.547 11.508 1 98.69 200 VAL B N 1
ATOM 4980 C CA . VAL B 1 200 ? 24.531 8.82 10.094 1 98.69 200 VAL B CA 1
ATOM 4981 C C . VAL B 1 200 ? 25.391 7.723 9.484 1 98.69 200 VAL B C 1
ATOM 4983 O O . VAL B 1 200 ? 26.375 7.273 10.102 1 98.69 200 VAL B O 1
ATOM 4986 N N . VAL B 1 201 ? 24.969 7.234 8.375 1 98.56 201 VAL B N 1
ATOM 4987 C CA . VAL B 1 201 ? 25.797 6.316 7.605 1 98.56 201 VAL B CA 1
ATOM 4988 C C . VAL B 1 201 ? 26.344 7.027 6.371 1 98.56 201 VAL B C 1
ATOM 4990 O O . VAL B 1 201 ? 25.656 7.848 5.762 1 98.56 201 VAL B O 1
ATOM 4993 N N . ASN B 1 202 ? 27.594 6.707 6.023 1 97.75 202 ASN B N 1
ATOM 4994 C CA . ASN B 1 202 ? 28.281 7.359 4.914 1 97.75 202 ASN B CA 1
ATOM 4995 C C . ASN B 1 202 ? 28.625 6.367 3.811 1 97.75 202 ASN B C 1
ATOM 4997 O O . ASN B 1 202 ? 28.969 5.215 4.09 1 97.75 202 ASN B O 1
ATOM 5001 N N . ASP B 1 203 ? 28.453 6.848 2.695 1 94.31 203 ASP B N 1
ATOM 5002 C CA . ASP B 1 203 ? 29.094 6.145 1.588 1 94.31 203 ASP B CA 1
ATOM 5003 C C . ASP B 1 203 ? 30.391 6.836 1.172 1 94.31 203 ASP B C 1
ATOM 5005 O O . ASP B 1 203 ? 30.953 7.629 1.933 1 94.31 203 ASP B O 1
ATOM 5009 N N . ARG B 1 204 ? 30.969 6.469 -0.036 1 91.5 204 ARG B N 1
ATOM 5010 C CA . ARG B 1 204 ? 32.25 7.004 -0.463 1 91.5 204 ARG B CA 1
ATOM 5011 C C . ARG B 1 204 ? 32.188 8.508 -0.7 1 91.5 204 ARG B C 1
ATOM 5013 O O . ARG B 1 204 ? 33.188 9.211 -0.58 1 91.5 204 ARG B O 1
ATOM 5020 N N . ASN B 1 205 ? 31.016 9.078 -0.931 1 92 205 ASN B N 1
ATOM 5021 C CA . ASN B 1 205 ? 30.844 10.484 -1.284 1 92 205 ASN B CA 1
ATOM 5022 C C . ASN B 1 205 ? 30.375 11.305 -0.088 1 92 205 ASN B C 1
ATOM 5024 O O . ASN B 1 205 ? 30.25 12.531 -0.181 1 92 205 ASN B O 1
ATOM 5028 N N . GLY B 1 206 ? 30.141 10.625 1.046 1 95.38 206 GLY B N 1
ATOM 5029 C CA . GLY B 1 206 ? 29.703 11.344 2.23 1 95.38 206 GLY B CA 1
ATOM 5030 C C . GLY B 1 206 ? 28.438 10.766 2.838 1 95.38 206 GLY B C 1
ATOM 5031 O O . GLY B 1 206 ? 28.188 9.562 2.725 1 95.38 206 GLY B O 1
ATOM 5032 N N . ALA B 1 207 ? 27.672 11.688 3.586 1 97.88 207 ALA B N 1
ATOM 5033 C CA . ALA B 1 207 ? 26.469 11.227 4.285 1 97.88 207 ALA B CA 1
ATOM 5034 C C . ALA B 1 207 ? 25.438 10.672 3.307 1 97.88 207 ALA B C 1
ATOM 5036 O O . ALA B 1 207 ? 25.062 11.352 2.352 1 97.88 207 ALA B O 1
ATOM 5037 N N . ALA B 1 208 ? 24.953 9.445 3.604 1 97.88 208 ALA B N 1
ATOM 5038 C CA . ALA B 1 208 ? 24.078 8.75 2.668 1 97.88 208 ALA B CA 1
ATOM 5039 C C . ALA B 1 208 ? 22.734 8.406 3.322 1 97.88 208 ALA B C 1
ATOM 5041 O O . ALA B 1 208 ? 21.766 8.109 2.633 1 97.88 208 ALA B O 1
ATOM 5042 N N . GLY B 1 209 ? 22.719 8.414 4.582 1 98.62 209 GLY B N 1
ATOM 5043 C CA . GLY B 1 209 ? 21.484 8.156 5.324 1 98.62 209 GLY B CA 1
ATOM 5044 C C . GLY B 1 209 ? 21.594 8.531 6.789 1 98.62 209 GLY B C 1
ATOM 5045 O O . GLY B 1 209 ? 22.688 8.641 7.336 1 98.62 209 GLY B O 1
ATOM 5046 N N . TYR B 1 210 ? 20.438 8.75 7.426 1 98.88 210 TYR B N 1
ATOM 5047 C CA . TYR B 1 210 ? 20.438 8.984 8.867 1 98.88 210 TYR B CA 1
ATOM 5048 C C . TYR B 1 210 ? 19.188 8.43 9.508 1 98.88 210 TYR B C 1
ATOM 5050 O O . TYR B 1 210 ? 18.188 8.188 8.828 1 98.88 210 TYR B O 1
ATOM 5058 N N . ILE B 1 211 ? 19.281 8.195 10.82 1 98.75 211 ILE B N 1
ATOM 5059 C CA . ILE B 1 211 ? 18.141 7.773 11.617 1 98.75 211 ILE B CA 1
ATOM 5060 C C . ILE B 1 211 ? 18.125 8.523 12.953 1 98.75 211 ILE B C 1
ATOM 5062 O O . ILE B 1 211 ? 19.188 8.766 13.539 1 98.75 211 ILE B O 1
ATOM 5066 N N . PHE B 1 212 ? 17 9.016 13.336 1 98.75 212 PHE B N 1
ATOM 5067 C CA . PHE B 1 212 ? 16.672 9.375 14.703 1 98.75 212 PHE B CA 1
ATOM 5068 C C . PHE B 1 212 ? 16.031 8.195 15.43 1 98.75 212 PHE B C 1
ATOM 5070 O O . PHE B 1 212 ? 15.062 7.605 14.953 1 98.75 212 PHE B O 1
ATOM 5077 N N . TYR B 1 213 ? 16.578 7.82 16.625 1 98.44 213 TYR B N 1
ATOM 5078 C CA . TYR B 1 213 ? 16.031 6.609 17.219 1 98.44 213 TYR B CA 1
ATOM 5079 C C . TYR B 1 213 ? 16.203 6.617 18.734 1 98.44 213 TYR B C 1
ATOM 5081 O O . TYR B 1 213 ? 16.969 7.426 19.266 1 98.44 213 TYR B O 1
ATOM 5089 N N . HIS B 1 214 ? 15.391 5.801 19.375 1 97.94 214 HIS B N 1
ATOM 5090 C CA . HIS B 1 214 ? 15.484 5.492 20.797 1 97.94 214 HIS B CA 1
ATOM 5091 C C . HIS B 1 214 ? 15.68 3.996 21.016 1 97.94 214 HIS B C 1
ATOM 5093 O O . HIS B 1 214 ? 15.242 3.18 20.203 1 97.94 214 HIS B O 1
ATOM 5099 N N . LEU B 1 215 ? 16.391 3.686 22.047 1 96.94 215 LEU B N 1
ATOM 5100 C CA . LEU B 1 215 ? 16.5 2.316 22.547 1 96.94 215 LEU B CA 1
ATOM 5101 C C . LEU B 1 215 ? 15.695 2.135 23.828 1 96.94 215 LEU B C 1
ATOM 5103 O O . LEU B 1 215 ? 16.078 2.633 24.891 1 96.94 215 LEU B O 1
ATOM 5107 N N . ALA B 1 216 ? 14.586 1.53 23.641 1 93.06 216 ALA B N 1
ATOM 5108 C CA . ALA B 1 216 ? 13.711 1.358 24.812 1 93.06 216 ALA B CA 1
ATOM 5109 C C . ALA B 1 216 ? 12.977 0.023 24.75 1 93.06 216 ALA B C 1
ATOM 5111 O O . ALA B 1 216 ? 12.508 -0.389 23.688 1 93.06 216 ALA B O 1
ATOM 5112 N N . GLU B 1 217 ? 12.938 -0.73 25.922 1 94.88 217 GLU B N 1
ATOM 5113 C CA . GLU B 1 217 ? 12.18 -1.967 26.047 1 94.88 217 GLU B CA 1
ATOM 5114 C C . GLU B 1 217 ? 12.625 -3.002 25.016 1 94.88 217 GLU B C 1
ATOM 5116 O O . GLU B 1 217 ? 11.789 -3.633 24.359 1 94.88 217 GLU B O 1
ATOM 5121 N N . ARG B 1 218 ? 13.875 -3.031 24.781 1 96.62 218 ARG B N 1
ATOM 5122 C CA . ARG B 1 218 ? 14.539 -3.963 23.875 1 96.62 218 ARG B CA 1
ATOM 5123 C C . ARG B 1 218 ? 14.078 -3.742 22.438 1 96.62 218 ARG B C 1
ATOM 5125 O O . ARG B 1 218 ? 13.945 -4.699 21.672 1 96.62 218 ARG B O 1
ATOM 5132 N N . LYS B 1 219 ? 13.711 -2.498 22.156 1 98.12 219 LYS B N 1
ATOM 5133 C CA . LYS B 1 219 ? 13.336 -2.125 20.797 1 98.12 219 LYS B CA 1
ATOM 5134 C C . LYS B 1 219 ? 14.219 -0.992 20.281 1 98.12 219 LYS B C 1
ATOM 5136 O O . LYS B 1 219 ? 14.617 -0.112 21.031 1 98.12 219 LYS B O 1
ATOM 5141 N N . PHE B 1 220 ? 14.562 -1.094 19.062 1 98.44 220 PHE B N 1
ATOM 5142 C CA . PHE B 1 220 ? 15.141 -0.013 18.281 1 98.44 220 PHE B CA 1
ATOM 5143 C C . PHE B 1 220 ? 14.047 0.771 17.562 1 98.44 220 PHE B C 1
ATOM 5145 O O . PHE B 1 220 ? 13.586 0.368 16.484 1 98.44 220 PHE B O 1
ATOM 5152 N N . MET B 1 221 ? 13.648 1.922 18.141 1 98.19 221 MET B N 1
ATOM 5153 C CA . MET B 1 221 ? 12.5 2.674 17.641 1 98.19 221 MET B CA 1
ATOM 5154 C C . MET B 1 221 ? 12.953 3.889 16.828 1 98.19 221 MET B C 1
ATOM 5156 O O . MET B 1 221 ? 13.43 4.871 17.406 1 98.19 221 MET B O 1
ATOM 5160 N N . VAL B 1 222 ? 12.727 3.848 15.586 1 98.5 222 VAL B N 1
ATOM 5161 C CA . VAL B 1 222 ? 13.117 4.945 14.711 1 98.5 222 VAL B CA 1
ATOM 5162 C C . VAL B 1 222 ? 11.977 5.957 14.602 1 98.5 222 VAL B C 1
ATOM 5164 O O . VAL B 1 222 ? 10.852 5.602 14.273 1 98.5 222 VAL B O 1
ATOM 5167 N N . SER B 1 223 ? 12.281 7.16 14.859 1 97.25 223 SER B N 1
ATOM 5168 C CA . SER B 1 223 ? 11.281 8.211 14.727 1 97.25 223 SER B CA 1
ATOM 5169 C C . SER B 1 223 ? 11.406 8.93 13.383 1 97.25 223 SER B C 1
ATOM 5171 O O . SER B 1 223 ? 10.445 9.523 12.891 1 97.25 223 SER B O 1
ATOM 5173 N N . GLU B 1 224 ? 12.602 8.891 12.812 1 98.31 224 GLU B N 1
ATOM 5174 C CA . GLU B 1 224 ? 12.812 9.43 11.477 1 98.31 224 GLU B CA 1
ATOM 5175 C C . GLU B 1 224 ? 13.938 8.688 10.75 1 98.31 224 GLU B C 1
ATOM 5177 O O . GLU B 1 224 ? 14.961 8.359 11.359 1 98.31 224 GLU B O 1
ATOM 5182 N N . MET B 1 225 ? 13.695 8.375 9.586 1 98.62 225 MET B N 1
ATOM 5183 C CA . MET B 1 225 ? 14.695 7.785 8.695 1 98.62 225 MET B CA 1
ATOM 5184 C C . MET B 1 225 ? 14.695 8.477 7.34 1 98.62 225 MET B C 1
ATOM 5186 O O . MET B 1 225 ? 13.633 8.797 6.801 1 98.62 225 MET B O 1
ATOM 5190 N N . ALA B 1 226 ? 15.867 8.812 6.824 1 98.75 226 ALA B N 1
ATOM 5191 C CA . ALA B 1 226 ? 16.031 9.352 5.48 1 98.75 226 ALA B CA 1
ATOM 5192 C C . ALA B 1 226 ? 17.312 8.82 4.828 1 98.75 226 ALA B C 1
ATOM 5194 O O . ALA B 1 226 ? 18.266 8.477 5.52 1 98.75 226 ALA B O 1
ATOM 5195 N N . TYR B 1 227 ? 17.328 8.711 3.555 1 98.12 227 TYR B N 1
ATOM 5196 C CA . TYR B 1 227 ? 18.484 8.234 2.805 1 98.12 227 TYR B CA 1
ATOM 5197 C C . TYR B 1 227 ? 18.562 8.898 1.433 1 98.12 227 TYR B C 1
ATOM 5199 O O . TYR B 1 227 ? 17.516 9.172 0.817 1 98.12 227 TYR B O 1
ATOM 5207 N N . ALA B 1 228 ? 19.75 9.117 0.963 1 95.81 228 ALA B N 1
ATOM 5208 C CA . ALA B 1 228 ? 20 9.812 -0.298 1 95.81 228 ALA B CA 1
ATOM 5209 C C . ALA B 1 228 ? 20.109 8.82 -1.456 1 95.81 228 ALA B C 1
ATOM 5211 O O . ALA B 1 228 ? 20.062 9.219 -2.623 1 95.81 228 ALA B O 1
ATOM 5212 N N . SER B 1 229 ? 20.297 7.57 -1.085 1 90.12 229 SER B N 1
ATOM 5213 C CA . SER B 1 229 ? 20.484 6.512 -2.072 1 90.12 229 SER B CA 1
ATOM 5214 C C . SER B 1 229 ? 20.125 5.148 -1.494 1 90.12 229 SER B C 1
ATOM 5216 O O . SER B 1 229 ? 19.922 5.016 -0.286 1 90.12 229 SER B O 1
ATOM 5218 N N . ASP B 1 230 ? 20.062 4.199 -2.35 1 89.81 230 ASP B N 1
ATOM 5219 C CA . ASP B 1 230 ? 19.812 2.842 -1.876 1 89.81 230 ASP B CA 1
ATOM 5220 C C . ASP B 1 230 ? 20.953 2.357 -0.985 1 89.81 230 ASP B C 1
ATOM 5222 O O . ASP B 1 230 ? 20.734 1.602 -0.037 1 89.81 230 ASP B O 1
ATOM 5226 N N . ALA B 1 231 ? 22.125 2.771 -1.38 1 91.81 231 ALA B N 1
ATOM 5227 C CA . ALA B 1 231 ? 23.25 2.432 -0.53 1 91.81 231 ALA B CA 1
ATOM 5228 C C . ALA B 1 231 ? 23.078 2.984 0.88 1 91.81 231 ALA B C 1
ATOM 5230 O O . ALA B 1 231 ? 23.406 2.318 1.863 1 91.81 231 ALA B O 1
ATOM 5231 N N . GLY B 1 232 ? 22.609 4.188 0.945 1 96.31 232 GLY B N 1
ATOM 5232 C CA . GLY B 1 232 ? 22.297 4.762 2.246 1 96.31 232 GLY B CA 1
ATOM 5233 C C . GLY B 1 232 ? 21.234 3.986 3.006 1 96.31 232 GLY B C 1
ATOM 5234 O O . GLY B 1 232 ? 21.391 3.738 4.203 1 96.31 232 GLY B O 1
ATOM 5235 N N . ARG B 1 233 ? 20.219 3.615 2.295 1 96.75 233 ARG B N 1
ATOM 5236 C CA . ARG B 1 233 ? 19.156 2.824 2.895 1 96.75 233 ARG B CA 1
ATOM 5237 C C . ARG B 1 233 ? 19.703 1.513 3.457 1 96.75 233 ARG B C 1
ATOM 5239 O O . ARG B 1 233 ? 19.422 1.166 4.609 1 96.75 233 ARG B O 1
ATOM 5246 N N . LYS B 1 234 ? 20.438 0.837 2.691 1 96.12 234 LYS B N 1
ATOM 5247 C CA . LYS B 1 234 ? 21.016 -0.438 3.107 1 96.12 234 LYS B CA 1
ATOM 5248 C C . LYS B 1 234 ? 21.969 -0.252 4.273 1 96.12 234 LYS B C 1
ATOM 5250 O O . LYS B 1 234 ? 22.062 -1.108 5.156 1 96.12 234 LYS B O 1
ATOM 5255 N N . GLY B 1 235 ? 22.688 0.826 4.195 1 97.81 235 GLY B N 1
ATOM 5256 C CA . GLY B 1 235 ? 23.562 1.149 5.32 1 97.81 235 GLY B CA 1
ATOM 5257 C C . GLY B 1 235 ? 22.812 1.323 6.625 1 97.81 235 GLY B C 1
ATOM 5258 O O . GLY B 1 235 ? 23.266 0.877 7.676 1 97.81 235 GLY B O 1
ATOM 5259 N N . LEU B 1 236 ? 21.688 1.954 6.582 1 98.69 236 LEU B N 1
ATOM 5260 C CA . LEU B 1 236 ? 20.859 2.158 7.766 1 98.69 236 LEU B CA 1
ATOM 5261 C C . LEU B 1 236 ? 20.297 0.833 8.273 1 98.69 236 LEU B C 1
ATOM 5263 O O . LEU B 1 236 ? 20.25 0.596 9.477 1 98.69 236 LEU B O 1
ATOM 5267 N N . TYR B 1 237 ? 19.875 0.013 7.359 1 98.31 237 TYR B N 1
ATOM 5268 C CA . TYR B 1 237 ? 19.391 -1.311 7.746 1 98.31 237 TYR B CA 1
ATOM 5269 C C . TYR B 1 237 ? 20.484 -2.096 8.461 1 98.31 237 TYR B C 1
ATOM 5271 O O . TYR B 1 237 ? 20.234 -2.719 9.5 1 98.31 237 TYR B O 1
ATOM 5279 N N . ALA B 1 238 ? 21.641 -1.998 7.906 1 98.31 238 ALA B N 1
ATOM 5280 C CA . ALA B 1 238 ? 22.781 -2.682 8.531 1 98.31 238 ALA B CA 1
ATOM 5281 C C . ALA B 1 238 ? 23.062 -2.111 9.914 1 98.31 238 ALA B C 1
ATOM 5283 O O . ALA B 1 238 ? 23.391 -2.855 10.844 1 98.31 238 ALA B O 1
ATOM 5284 N N . TYR B 1 239 ? 22.953 -0.835 10.016 1 98.56 239 TYR B N 1
ATOM 5285 C CA . TYR B 1 239 ? 23.172 -0.193 11.305 1 98.56 239 TYR B CA 1
ATOM 5286 C C . TYR B 1 239 ? 22.172 -0.688 12.344 1 98.56 239 TYR B C 1
ATOM 5288 O O . TYR B 1 239 ? 22.547 -1.045 13.461 1 98.56 239 TYR B O 1
ATOM 5296 N N . MET B 1 240 ? 20.938 -0.717 12.016 1 98.44 240 MET B N 1
ATOM 5297 C CA . MET B 1 240 ? 19.906 -1.237 12.906 1 98.44 240 MET B CA 1
ATOM 5298 C C . MET B 1 240 ? 20.188 -2.688 13.281 1 98.44 240 MET B C 1
ATOM 5300 O O . MET B 1 240 ? 20.109 -3.057 14.453 1 98.44 240 MET B O 1
ATOM 5304 N N . ALA B 1 241 ? 20.531 -3.43 12.289 1 98.12 241 ALA B N 1
ATOM 5305 C CA . ALA B 1 241 ? 20.797 -4.855 12.484 1 98.12 241 ALA B CA 1
ATOM 5306 C C . ALA B 1 241 ? 21.969 -5.066 13.453 1 98.12 241 ALA B C 1
ATOM 5308 O O . ALA B 1 241 ? 22.031 -6.09 14.141 1 98.12 241 ALA B O 1
ATOM 5309 N N . GLY B 1 242 ? 22.844 -4.18 13.477 1 97.5 242 GLY B N 1
ATOM 5310 C CA . GLY B 1 242 ? 24.016 -4.258 14.336 1 97.5 242 GLY B CA 1
ATOM 5311 C C . GLY B 1 242 ? 23.672 -4.238 15.812 1 97.5 242 GLY B C 1
ATOM 5312 O O . GLY B 1 242 ? 24.516 -4.512 16.656 1 97.5 242 GLY B O 1
ATOM 5313 N N . HIS B 1 243 ? 22.5 -4.004 16.125 1 97.75 243 HIS B N 1
ATOM 5314 C CA . HIS B 1 243 ? 22.078 -3.965 17.516 1 97.75 243 HIS B CA 1
ATOM 5315 C C . HIS B 1 243 ? 21.5 -5.312 17.969 1 97.75 243 HIS B C 1
ATOM 5317 O O . HIS B 1 243 ? 20.859 -5.406 19.016 1 97.75 243 HIS B O 1
ATOM 5323 N N . ARG B 1 244 ? 21.688 -6.254 17.156 1 95.19 244 ARG B N 1
ATOM 5324 C CA . ARG B 1 244 ? 21.297 -7.609 17.531 1 95.19 244 ARG B CA 1
ATOM 5325 C C . ARG B 1 244 ? 21.844 -7.977 18.906 1 95.19 244 ARG B C 1
ATOM 5327 O O . ARG B 1 244 ? 22.984 -7.625 19.25 1 95.19 244 ARG B O 1
ATOM 5334 N N . GLY B 1 245 ? 21.125 -8.727 19.719 1 93.69 245 GLY B N 1
ATOM 5335 C CA . GLY B 1 245 ? 21.516 -9.062 21.078 1 93.69 245 GLY B CA 1
ATOM 5336 C C . GLY B 1 245 ? 21.031 -8.047 22.094 1 93.69 245 GLY B C 1
ATOM 5337 O O . GLY B 1 245 ? 20.703 -8.414 23.234 1 93.69 245 GLY B O 1
ATOM 5338 N N . SER B 1 246 ? 20.969 -6.797 21.641 1 95.19 246 SER B N 1
ATOM 5339 C CA . SER B 1 246 ? 20.562 -5.73 22.547 1 95.19 246 SER B CA 1
ATOM 5340 C C . SER B 1 246 ? 19.062 -5.449 22.422 1 95.19 246 SER B C 1
ATOM 5342 O O . SER B 1 246 ? 18.422 -5.012 23.391 1 95.19 246 SER B O 1
ATOM 5344 N N . VAL B 1 247 ? 18.547 -5.609 21.188 1 97.62 247 VAL B N 1
ATOM 5345 C CA . VAL B 1 247 ? 17.125 -5.367 20.953 1 97.62 247 VAL B CA 1
ATOM 5346 C C . VAL B 1 247 ? 16.5 -6.586 20.281 1 97.62 247 VAL B C 1
ATOM 5348 O O . VAL B 1 247 ? 17.203 -7.387 19.656 1 97.62 247 VAL B O 1
ATOM 5351 N N . ASP B 1 248 ? 15.219 -6.684 20.469 1 98 248 ASP B N 1
ATOM 5352 C CA . ASP B 1 248 ? 14.477 -7.797 19.891 1 98 248 ASP B CA 1
ATOM 5353 C C . ASP B 1 248 ? 13.75 -7.367 18.609 1 98 248 ASP B C 1
ATOM 5355 O O . ASP B 1 248 ? 13.391 -8.211 17.781 1 98 248 ASP B O 1
ATOM 5359 N N . GLU B 1 249 ? 13.547 -6.035 18.484 1 98.5 249 GLU B N 1
ATOM 5360 C CA . GLU B 1 249 ? 12.742 -5.539 17.375 1 98.5 249 GLU B CA 1
ATOM 5361 C C . GLU B 1 249 ? 13.188 -4.145 16.938 1 98.5 249 GLU B C 1
ATOM 5363 O O . GLU B 1 249 ? 13.5 -3.301 17.781 1 98.5 249 GLU B O 1
ATOM 5368 N N . CYS B 1 250 ? 13.25 -3.973 15.68 1 98.69 250 CYS B N 1
ATOM 5369 C CA . CYS B 1 250 ? 13.391 -2.652 15.078 1 98.69 250 CYS B CA 1
ATOM 5370 C C . CYS B 1 250 ? 12.07 -2.174 14.492 1 98.69 250 CYS B C 1
ATOM 5372 O O . CYS B 1 250 ? 11.359 -2.947 13.844 1 98.69 250 CYS B O 1
ATOM 5374 N N . VAL B 1 251 ? 11.703 -0.973 14.742 1 98.56 251 VAL B N 1
ATOM 5375 C CA . VAL B 1 251 ? 10.516 -0.348 14.18 1 98.56 251 VAL B CA 1
ATOM 5376 C C . VAL B 1 251 ? 10.906 0.932 13.438 1 98.56 251 VAL B C 1
ATOM 5378 O O . VAL B 1 251 ? 11.602 1.788 13.992 1 98.56 251 VAL B O 1
ATOM 5381 N N . TRP B 1 252 ? 10.5 1.073 12.18 1 98.31 252 TRP B N 1
ATOM 5382 C CA . TRP B 1 252 ? 10.836 2.277 11.43 1 98.31 252 TRP B CA 1
ATOM 5383 C C . TRP B 1 252 ? 9.75 2.605 10.406 1 98.31 252 TRP B C 1
ATOM 5385 O O . TRP B 1 252 ? 8.812 1.829 10.219 1 98.31 252 TRP B O 1
ATOM 5395 N N . TYR B 1 253 ? 9.836 3.764 9.812 1 98.19 253 TYR B N 1
ATOM 5396 C CA . TYR B 1 253 ? 8.82 4.277 8.898 1 98.19 253 TYR B CA 1
ATOM 5397 C C . TYR B 1 253 ? 9.453 4.691 7.57 1 98.19 253 TYR B C 1
ATOM 5399 O O . TYR B 1 253 ? 10.539 5.27 7.543 1 98.19 253 TYR B O 1
ATOM 5407 N N . GLU B 1 254 ? 8.805 4.367 6.5 1 97.62 254 GLU B N 1
ATOM 5408 C CA . GLU B 1 254 ? 9.266 4.742 5.168 1 97.62 254 GLU B CA 1
ATOM 5409 C C . GLU B 1 254 ? 8.109 5.23 4.301 1 97.62 254 GLU B C 1
ATOM 5411 O O . GLU B 1 254 ? 6.941 5.055 4.66 1 97.62 254 GLU B O 1
ATOM 5416 N N . PRO B 1 255 ? 8.469 5.898 3.166 1 97.5 255 PRO B N 1
ATOM 5417 C CA . PRO B 1 255 ? 7.418 6.449 2.311 1 97.5 255 PRO B CA 1
ATOM 5418 C C . PRO B 1 255 ? 6.457 5.379 1.795 1 97.5 255 PRO B C 1
ATOM 5420 O O . PRO B 1 255 ? 6.883 4.262 1.481 1 97.5 255 PRO B O 1
ATOM 5423 N N . PHE B 1 256 ? 5.23 5.777 1.594 1 97.12 256 PHE B N 1
ATOM 5424 C CA . PHE B 1 256 ? 4.168 4.844 1.235 1 97.12 256 PHE B CA 1
ATOM 5425 C C . PHE B 1 256 ? 4.285 4.43 -0.226 1 97.12 256 PHE B C 1
ATOM 5427 O O . PHE B 1 256 ? 3.668 3.447 -0.648 1 97.12 256 PHE B O 1
ATOM 5434 N N . ASP B 1 257 ? 5.051 5.164 -0.987 1 93.75 257 ASP B N 1
ATOM 5435 C CA . ASP B 1 257 ? 5.238 4.836 -2.396 1 93.75 257 ASP B CA 1
ATOM 5436 C C . ASP B 1 257 ? 6.352 3.807 -2.578 1 93.75 257 ASP B C 1
ATOM 5438 O O . ASP B 1 257 ? 6.586 3.33 -3.689 1 93.75 257 ASP B O 1
ATOM 5442 N N . ASP B 1 258 ? 7.027 3.5 -1.465 1 94.06 258 ASP B N 1
ATOM 5443 C CA . ASP B 1 258 ? 8.102 2.51 -1.552 1 94.06 258 ASP B CA 1
ATOM 5444 C C . ASP B 1 258 ? 7.539 1.123 -1.854 1 94.06 258 ASP B C 1
ATOM 5446 O O . ASP B 1 258 ? 6.527 0.715 -1.276 1 94.06 258 ASP B O 1
ATOM 5450 N N . ARG B 1 259 ? 8.219 0.385 -2.764 1 92.75 259 ARG B N 1
ATOM 5451 C CA . ARG B 1 259 ? 7.762 -0.935 -3.186 1 92.75 259 ARG B CA 1
ATOM 5452 C C . ARG B 1 259 ? 8.852 -1.982 -2.986 1 92.75 259 ARG B C 1
ATOM 5454 O O . ARG B 1 259 ? 8.789 -3.068 -3.568 1 92.75 259 ARG B O 1
ATOM 5461 N N . ALA B 1 260 ? 9.789 -1.711 -2.16 1 90.5 260 ALA B N 1
ATOM 5462 C CA . ALA B 1 260 ? 10.914 -2.623 -1.959 1 90.5 260 ALA B CA 1
ATOM 5463 C C . ALA B 1 260 ? 10.445 -3.943 -1.351 1 90.5 260 ALA B C 1
ATOM 5465 O O . ALA B 1 260 ? 11.102 -4.973 -1.506 1 90.5 260 ALA B O 1
ATOM 5466 N N . PHE B 1 261 ? 9.297 -3.967 -0.703 1 93.56 261 PHE B N 1
ATOM 5467 C CA . PHE B 1 261 ? 8.797 -5.152 -0.016 1 93.56 261 PHE B CA 1
ATOM 5468 C C . PHE B 1 261 ? 8.422 -6.238 -1.016 1 93.56 261 PHE B C 1
ATOM 5470 O O . PHE B 1 261 ? 8.227 -7.395 -0.637 1 93.56 261 PHE B O 1
ATOM 5477 N N . PHE B 1 262 ? 8.398 -5.914 -2.281 1 93 262 PHE B N 1
ATOM 5478 C CA . PHE B 1 262 ? 8.148 -6.906 -3.322 1 93 262 PHE B CA 1
ATOM 5479 C C . PHE B 1 262 ? 9.312 -7.891 -3.42 1 93 262 PHE B C 1
ATOM 5481 O O . PHE B 1 262 ? 9.188 -8.938 -4.059 1 93 262 PHE B O 1
ATOM 5488 N N . TYR B 1 263 ? 10.43 -7.609 -2.756 1 91.62 263 TYR B N 1
ATOM 5489 C CA . TYR B 1 263 ? 11.617 -8.445 -2.895 1 91.62 263 TYR B CA 1
ATOM 5490 C C . TYR B 1 263 ? 12.047 -9.008 -1.545 1 91.62 263 TYR B C 1
ATOM 5492 O O . TYR B 1 263 ? 13.133 -9.578 -1.422 1 91.62 263 TYR B O 1
ATOM 5500 N N . TRP B 1 264 ? 11.242 -8.758 -0.574 1 93.81 264 TRP B N 1
ATOM 5501 C CA . TRP B 1 264 ? 11.578 -9.273 0.749 1 93.81 264 TRP B CA 1
ATOM 5502 C C . TRP B 1 264 ? 11.32 -10.773 0.826 1 93.81 264 TRP B C 1
ATOM 5504 O O . TRP B 1 264 ? 10.695 -11.352 -0.072 1 93.81 264 TRP B O 1
ATOM 5514 N N . GLN B 1 265 ? 11.727 -11.391 1.854 1 92.75 265 GLN B N 1
ATOM 5515 C CA . GLN B 1 265 ? 11.719 -12.844 1.979 1 92.75 265 GLN B CA 1
ATOM 5516 C C . GLN B 1 265 ? 10.375 -13.344 2.5 1 92.75 265 GLN B C 1
ATOM 5518 O O . GLN B 1 265 ? 10.133 -14.555 2.555 1 92.75 265 GLN B O 1
ATOM 5523 N N . ASN B 1 266 ? 9.484 -12.445 2.842 1 92.5 266 ASN B N 1
ATOM 5524 C CA . ASN B 1 266 ? 8.18 -12.828 3.373 1 92.5 266 ASN B CA 1
ATOM 5525 C C . ASN B 1 266 ? 7.422 -13.727 2.404 1 92.5 266 ASN B C 1
ATOM 5527 O O . ASN B 1 266 ? 7.594 -13.625 1.188 1 92.5 266 ASN B O 1
ATOM 5531 N N . GLY B 1 267 ? 6.645 -14.633 2.955 1 91.69 267 GLY B N 1
ATOM 5532 C CA . GLY B 1 267 ? 5.684 -15.445 2.221 1 91.69 267 GLY B CA 1
ATOM 5533 C C . GLY B 1 267 ? 4.34 -15.555 2.914 1 91.69 267 GLY B C 1
ATOM 5534 O O . GLY B 1 267 ? 4.055 -14.805 3.85 1 91.69 267 GLY B O 1
ATOM 5535 N N . ALA B 1 268 ? 3.539 -16.406 2.41 1 86.94 268 ALA B N 1
ATOM 5536 C CA . ALA B 1 268 ? 2.184 -16.578 2.93 1 86.94 268 ALA B CA 1
ATOM 5537 C C . ALA B 1 268 ? 2.203 -17.172 4.336 1 86.94 268 ALA B C 1
ATOM 5539 O O . ALA B 1 268 ? 1.324 -16.875 5.152 1 86.94 268 ALA B O 1
ATOM 5540 N N . GLU B 1 269 ? 3.254 -17.922 4.621 1 86.75 269 GLU B N 1
ATOM 5541 C CA . GLU B 1 269 ? 3.289 -18.625 5.902 1 86.75 269 GLU B CA 1
ATOM 5542 C C . GLU B 1 269 ? 4.293 -17.984 6.855 1 86.75 269 GLU B C 1
ATOM 5544 O O . GLU B 1 269 ? 4.152 -18.094 8.078 1 86.75 269 GLU B O 1
ATOM 5549 N N . HIS B 1 270 ? 5.27 -17.359 6.27 1 88.56 270 HIS B N 1
ATOM 5550 C CA . HIS B 1 270 ? 6.324 -16.781 7.094 1 88.56 270 HIS B CA 1
ATOM 5551 C C . HIS B 1 270 ? 6.469 -15.281 6.844 1 88.56 270 HIS B C 1
ATOM 5553 O O . HIS B 1 270 ? 6.867 -14.867 5.75 1 88.56 270 HIS B O 1
ATOM 5559 N N . THR B 1 271 ? 6.191 -14.531 7.879 1 90.5 271 THR B N 1
ATOM 5560 C CA . THR B 1 271 ? 6.395 -13.086 7.844 1 90.5 271 THR B CA 1
ATOM 5561 C C . THR B 1 271 ? 7.602 -12.695 8.695 1 90.5 271 THR B C 1
ATOM 5563 O O . THR B 1 271 ? 7.551 -12.766 9.922 1 90.5 271 THR B O 1
ATOM 5566 N N . TYR B 1 272 ? 8.641 -12.289 8.047 1 94.44 272 TYR B N 1
ATOM 5567 C CA . TYR B 1 272 ? 9.875 -11.922 8.727 1 94.44 272 TYR B CA 1
ATOM 5568 C C . TYR B 1 272 ? 9.922 -10.422 8.984 1 94.44 272 TYR B C 1
ATOM 5570 O O . TYR B 1 272 ? 10.523 -9.969 9.961 1 94.44 272 TYR B O 1
ATOM 5578 N N . ILE B 1 273 ? 9.383 -9.688 8.086 1 96.62 273 ILE B N 1
ATOM 5579 C CA . ILE B 1 273 ? 9.297 -8.234 8.203 1 96.62 273 ILE B CA 1
ATOM 5580 C C . ILE B 1 273 ? 7.836 -7.797 8.078 1 96.62 273 ILE B C 1
ATOM 5582 O O . ILE B 1 273 ? 7.191 -8.039 7.059 1 96.62 273 ILE B O 1
ATOM 5586 N N . HIS B 1 274 ? 7.391 -7.184 9.125 1 97.38 274 HIS B N 1
ATOM 5587 C CA . HIS B 1 274 ? 6.035 -6.641 9.125 1 97.38 274 HIS B CA 1
ATOM 5588 C C . HIS B 1 274 ? 5.977 -5.305 8.391 1 97.38 274 HIS B C 1
ATOM 5590 O O . HIS B 1 274 ? 6.863 -4.461 8.562 1 97.38 274 HIS B O 1
ATOM 5596 N N . ASN B 1 275 ? 4.973 -5.086 7.562 1 97.94 275 ASN B N 1
ATOM 5597 C CA . ASN B 1 275 ? 4.793 -3.904 6.727 1 97.94 275 ASN B CA 1
ATOM 5598 C C . ASN B 1 275 ? 3.336 -3.447 6.707 1 97.94 275 ASN B C 1
ATOM 5600 O O . ASN B 1 275 ? 2.533 -3.945 5.918 1 97.94 275 ASN B O 1
ATOM 5604 N N . ALA B 1 276 ? 2.99 -2.398 7.496 1 97.81 276 ALA B N 1
ATOM 5605 C CA . ALA B 1 276 ? 1.604 -1.97 7.656 1 97.81 276 ALA B CA 1
ATOM 5606 C C . ALA B 1 276 ? 1.436 -0.502 7.273 1 97.81 276 ALA B C 1
ATOM 5608 O O . ALA B 1 276 ? 2.371 0.291 7.402 1 97.81 276 ALA B O 1
ATOM 5609 N N . SER B 1 277 ? 0.232 -0.175 6.766 1 97.31 277 SER B N 1
ATOM 5610 C CA . SER B 1 277 ? -0.069 1.234 6.539 1 97.31 277 SER B CA 1
ATOM 5611 C C . SER B 1 277 ? -0.187 1.993 7.859 1 97.31 277 SER B C 1
ATOM 5613 O O . SER B 1 277 ? -0.706 1.463 8.844 1 97.31 277 SER B O 1
ATOM 5615 N N . PHE B 1 278 ? 0.273 3.203 7.859 1 97.25 278 PHE B N 1
ATOM 5616 C CA . PHE B 1 278 ? 0.233 4.059 9.039 1 97.25 278 PHE B CA 1
ATOM 5617 C C . PHE B 1 278 ? -0.273 5.449 8.68 1 97.25 278 PHE B C 1
ATOM 5619 O O . PHE B 1 278 ? 0.408 6.203 7.984 1 97.25 278 PHE B O 1
ATOM 5626 N N . PRO B 1 279 ? -1.478 5.777 9.141 1 96.94 279 PRO B N 1
ATOM 5627 C CA . PRO B 1 279 ? -1.958 7.141 8.891 1 96.94 279 PRO B CA 1
ATOM 5628 C C . PRO B 1 279 ? -1.133 8.203 9.617 1 96.94 279 PRO B C 1
ATOM 5630 O O . PRO B 1 279 ? -0.98 8.141 10.844 1 96.94 279 PRO B O 1
ATOM 5633 N N . THR B 1 280 ? -0.705 9.148 8.906 1 96.88 280 THR B N 1
ATOM 5634 C CA . THR B 1 280 ? 0.23 10.094 9.508 1 96.88 280 THR B CA 1
ATOM 5635 C C . THR B 1 280 ? -0.38 11.492 9.578 1 96.88 280 THR B C 1
ATOM 5637 O O . THR B 1 280 ? -0.65 12 10.664 1 96.88 280 THR B O 1
ATOM 5640 N N . MET B 1 281 ? -0.717 12.078 8.414 1 98.38 281 MET B N 1
ATOM 5641 C CA . MET B 1 281 ? -1.046 13.5 8.406 1 98.38 281 MET B CA 1
ATOM 5642 C C . MET B 1 281 ? -2.336 13.758 7.637 1 98.38 281 MET B C 1
ATOM 5644 O O . MET B 1 281 ? -2.547 13.188 6.566 1 98.38 281 MET B O 1
ATOM 5648 N N . MET B 1 282 ? -3.168 14.562 8.25 1 98.44 282 MET B N 1
ATOM 5649 C CA . MET B 1 282 ? -4.359 15.07 7.578 1 98.44 282 MET B CA 1
ATOM 5650 C C . MET B 1 282 ? -4.141 16.5 7.105 1 98.44 282 MET B C 1
ATOM 5652 O O . MET B 1 282 ? -3.279 17.219 7.629 1 98.44 282 MET B O 1
ATOM 5656 N N . GLY B 1 283 ? -4.836 16.859 6.102 1 98.69 283 GLY B N 1
ATOM 5657 C CA . GLY B 1 283 ? -4.859 18.219 5.605 1 98.69 283 GLY B CA 1
ATOM 5658 C C . GLY B 1 283 ? -6.266 18.766 5.41 1 98.69 283 GLY B C 1
ATOM 5659 O O . GLY B 1 283 ? -7.211 18 5.23 1 98.69 283 GLY B O 1
ATOM 5660 N N . ARG B 1 284 ? -6.391 20.016 5.496 1 98.75 284 ARG B N 1
ATOM 5661 C CA . ARG B 1 284 ? -7.641 20.75 5.301 1 98.75 284 ARG B CA 1
ATOM 5662 C C . ARG B 1 284 ? -7.398 22.047 4.543 1 98.75 284 ARG B C 1
ATOM 5664 O O . ARG B 1 284 ? -6.555 22.859 4.941 1 98.75 284 ARG B O 1
ATOM 5671 N N . VAL B 1 285 ? -8.133 22.203 3.443 1 98.81 285 VAL B N 1
ATOM 5672 C CA . VAL B 1 285 ? -8.078 23.453 2.695 1 98.81 285 VAL B CA 1
ATOM 5673 C C . VAL B 1 285 ? -8.938 24.516 3.387 1 98.81 285 VAL B C 1
ATOM 5675 O O . VAL B 1 285 ? -10.133 24.297 3.621 1 98.81 285 VAL B O 1
ATOM 5678 N N . THR B 1 286 ? -8.367 25.609 3.73 1 98.56 286 THR B N 1
ATOM 5679 C CA . THR B 1 286 ? -9.094 26.672 4.426 1 98.56 286 THR B CA 1
ATOM 5680 C C . THR B 1 286 ? -9.688 27.656 3.434 1 98.56 286 THR B C 1
ATOM 5682 O O . THR B 1 286 ? -10.734 28.25 3.689 1 98.56 286 THR B O 1
ATOM 5685 N N . ASP B 1 287 ? -9.031 27.859 2.346 1 98.19 287 ASP B N 1
ATOM 5686 C CA . ASP B 1 287 ? -9.461 28.703 1.238 1 98.19 287 ASP B CA 1
ATOM 5687 C C . ASP B 1 287 ? -9.031 28.125 -0.104 1 98.19 287 ASP B C 1
ATOM 5689 O O . ASP B 1 287 ? -7.855 28.203 -0.471 1 98.19 287 ASP B O 1
ATOM 5693 N N . PRO B 1 288 ? -9.992 27.641 -0.864 1 98.25 288 PRO B N 1
ATOM 5694 C CA . PRO B 1 288 ? -9.633 26.922 -2.092 1 98.25 288 PRO B CA 1
ATOM 5695 C C . PRO B 1 288 ? -8.922 27.812 -3.107 1 98.25 288 PRO B C 1
ATOM 5697 O O . PRO B 1 288 ? -7.988 27.375 -3.781 1 98.25 288 PRO B O 1
ATOM 5700 N N . VAL B 1 289 ? -9.32 29.031 -3.271 1 97.69 289 VAL B N 1
ATOM 5701 C CA . VAL B 1 289 ? -8.672 29.922 -4.238 1 97.69 289 VAL B CA 1
ATOM 5702 C C . VAL B 1 289 ? -7.219 30.156 -3.83 1 97.69 289 VAL B C 1
ATOM 5704 O O . VAL B 1 289 ? -6.305 29.969 -4.637 1 97.69 289 VAL B O 1
ATOM 5707 N N . MET B 1 290 ? -7 30.516 -2.584 1 97.5 290 MET B N 1
ATOM 5708 C CA . MET B 1 290 ? -5.648 30.75 -2.076 1 97.5 290 MET B CA 1
ATOM 5709 C C . MET B 1 290 ? -4.793 29.5 -2.234 1 97.5 290 MET B C 1
ATOM 5711 O O . MET B 1 290 ? -3.594 29.594 -2.504 1 97.5 290 MET B O 1
ATOM 5715 N N . ALA B 1 291 ? -5.391 28.359 -2.047 1 98.38 291 ALA B N 1
ATOM 5716 C CA . ALA B 1 291 ? -4.672 27.094 -2.07 1 98.38 291 ALA B CA 1
ATOM 5717 C C . ALA B 1 291 ? -4.234 26.734 -3.488 1 98.38 291 ALA B C 1
ATOM 5719 O O . ALA B 1 291 ? -3.07 26.406 -3.719 1 98.38 291 ALA B O 1
ATOM 5720 N N . PHE B 1 292 ? -5.098 26.875 -4.426 1 98.31 292 PHE B N 1
ATOM 5721 C CA . PHE B 1 292 ? -4.855 26.328 -5.754 1 98.31 292 PHE B CA 1
ATOM 5722 C C . PHE B 1 292 ? -4.184 27.359 -6.656 1 98.31 292 PHE B C 1
ATOM 5724 O O . PHE B 1 292 ? -3.453 27 -7.578 1 98.31 292 PHE B O 1
ATOM 5731 N N . ASP B 1 293 ? -4.5 28.594 -6.41 1 97.19 293 ASP B N 1
ATOM 5732 C CA . ASP B 1 293 ? -4.062 29.625 -7.34 1 97.19 293 ASP B CA 1
ATOM 5733 C C . ASP B 1 293 ? -2.539 29.734 -7.363 1 97.19 293 ASP B C 1
ATOM 5735 O O . ASP B 1 293 ? -1.906 29.891 -6.316 1 97.19 293 ASP B O 1
ATOM 5739 N N . GLY B 1 294 ? -1.977 29.625 -8.57 1 96 294 GLY B N 1
ATOM 5740 C CA . GLY B 1 294 ? -0.541 29.781 -8.734 1 96 294 GLY B CA 1
ATOM 5741 C C . GLY B 1 294 ? 0.215 28.469 -8.664 1 96 294 GLY B C 1
ATOM 5742 O O . GLY B 1 294 ? 1.411 28.422 -8.961 1 96 294 GLY B O 1
ATOM 5743 N N . LEU B 1 295 ? -0.459 27.359 -8.289 1 96.94 295 LEU B N 1
ATOM 5744 C CA . LEU B 1 295 ? 0.211 26.062 -8.242 1 96.94 295 LEU B CA 1
ATOM 5745 C C . LEU B 1 295 ? 0.703 25.656 -9.625 1 96.94 295 LEU B C 1
ATOM 5747 O O . LEU B 1 295 ? 0.02 25.891 -10.625 1 96.94 295 LEU B O 1
ATOM 5751 N N . PRO B 1 296 ? 1.882 25.047 -9.633 1 95.44 296 PRO B N 1
ATOM 5752 C CA . PRO B 1 296 ? 2.383 24.562 -10.922 1 95.44 296 PRO B CA 1
ATOM 5753 C C . PRO B 1 296 ? 1.549 23.406 -11.469 1 95.44 296 PRO B C 1
ATOM 5755 O O . PRO B 1 296 ? 0.996 22.609 -10.703 1 95.44 296 PRO B O 1
ATOM 5758 N N . CYS B 1 297 ? 1.414 23.344 -12.773 1 93.31 297 CYS B N 1
ATOM 5759 C CA . CYS B 1 297 ? 0.818 22.219 -13.477 1 93.31 297 CYS B CA 1
ATOM 5760 C C . CYS B 1 297 ? 1.44 22.047 -14.859 1 93.31 297 CYS B C 1
ATOM 5762 O O . CYS B 1 297 ? 2.246 22.875 -15.289 1 93.31 297 CYS B O 1
ATOM 5764 N N . LYS B 1 298 ? 1.19 20.922 -15.43 1 89 298 LYS B N 1
ATOM 5765 C CA . LYS B 1 298 ? 1.657 20.703 -16.797 1 89 298 LYS B CA 1
ATOM 5766 C C . LYS B 1 298 ? 1.07 21.734 -17.75 1 89 298 LYS B C 1
ATOM 5768 O O . LYS B 1 298 ? -0.039 22.234 -17.531 1 89 298 LYS B O 1
ATOM 5773 N N . GLU B 1 299 ? 1.94 22.016 -18.812 1 86.19 299 GLU B N 1
ATOM 5774 C CA . GLU B 1 299 ? 1.394 22.875 -19.859 1 86.19 299 GLU B CA 1
ATOM 5775 C C . GLU B 1 299 ? 0.249 22.188 -20.594 1 86.19 299 GLU B C 1
ATOM 5777 O O . GLU B 1 299 ? 0.436 21.125 -21.188 1 86.19 299 GLU B O 1
ATOM 5782 N N . MET B 1 300 ? -0.856 22.828 -20.422 1 86.56 300 MET B N 1
ATOM 5783 C CA . MET B 1 300 ? -2.062 22.266 -21.016 1 86.56 300 MET B CA 1
ATOM 5784 C C . MET B 1 300 ? -3.125 23.344 -21.219 1 86.56 300 MET B C 1
ATOM 5786 O O . MET B 1 300 ? -2.957 24.484 -20.781 1 86.56 300 MET B O 1
ATOM 5790 N N . LYS B 1 301 ? -4.07 22.875 -22.047 1 85 301 LYS B N 1
ATOM 5791 C CA . LYS B 1 301 ? -5.262 23.719 -22.188 1 85 301 LYS B CA 1
ATOM 5792 C C . LYS B 1 301 ? -6.484 23.031 -21.578 1 85 301 LYS B C 1
ATOM 5794 O O . LYS B 1 301 ? -6.637 21.812 -21.672 1 85 301 LYS B O 1
ATOM 5799 N N . GLY B 1 302 ? -7.27 23.844 -20.797 1 88.56 302 GLY B N 1
ATOM 5800 C CA . GLY B 1 302 ? -8.484 23.312 -20.203 1 88.56 302 GLY B CA 1
ATOM 5801 C C . GLY B 1 302 ? -8.766 23.844 -18.812 1 88.56 302 GLY B C 1
ATOM 5802 O O . GLY B 1 302 ? -8.023 24.688 -18.312 1 88.56 302 GLY B O 1
ATOM 5803 N N . PHE B 1 303 ? -9.945 23.484 -18.359 1 93.81 303 PHE B N 1
ATOM 5804 C CA . PHE B 1 303 ? -10.344 23.922 -17.016 1 93.81 303 PHE B CA 1
ATOM 5805 C C . PHE B 1 303 ? -11.156 22.844 -16.312 1 93.81 303 PHE B C 1
ATOM 5807 O O . PHE B 1 303 ? -11.664 21.922 -16.953 1 93.81 303 PHE B O 1
ATOM 5814 N N . LEU B 1 304 ? -11.148 22.875 -15.039 1 96.56 304 LEU B N 1
ATOM 5815 C CA . LEU B 1 304 ? -12.023 22.078 -14.18 1 96.56 304 LEU B CA 1
ATOM 5816 C C . LEU B 1 304 ? -13.039 22.969 -13.469 1 96.56 304 LEU B C 1
ATOM 5818 O O . LEU B 1 304 ? -12.68 24.016 -12.93 1 96.56 304 LEU B O 1
ATOM 5822 N N . SER B 1 305 ? -14.25 22.625 -13.602 1 95.94 305 SER B N 1
ATOM 5823 C CA . SER B 1 305 ? -15.32 23.344 -12.914 1 95.94 305 SER B CA 1
ATOM 5824 C C . SER B 1 305 ? -16.094 22.422 -11.977 1 95.94 305 SER B C 1
ATOM 5826 O O . SER B 1 305 ? -16.594 21.375 -12.391 1 95.94 305 SER B O 1
ATOM 5828 N N . PHE B 1 306 ? -16.188 22.797 -10.68 1 96.94 306 PHE B N 1
ATOM 5829 C CA . PHE B 1 306 ? -16.859 21.938 -9.727 1 96.94 306 PHE B CA 1
ATOM 5830 C C . PHE B 1 306 ? -17.562 22.75 -8.648 1 96.94 306 PHE B C 1
ATOM 5832 O O . PHE B 1 306 ? -17.234 23.922 -8.438 1 96.94 306 PHE B O 1
ATOM 5839 N N . ARG B 1 307 ? -18.547 22.141 -8.055 1 96.12 307 ARG B N 1
ATOM 5840 C CA . ARG B 1 307 ? -19.25 22.719 -6.906 1 96.12 307 ARG B CA 1
ATOM 5841 C C . ARG B 1 307 ? -18.688 22.172 -5.598 1 96.12 307 ARG B C 1
ATOM 5843 O O . ARG B 1 307 ? -18.594 20.953 -5.422 1 96.12 307 ARG B O 1
ATOM 5850 N N . LEU B 1 308 ? -18.297 23.109 -4.754 1 97.44 308 LEU B N 1
ATOM 5851 C CA . LEU B 1 308 ? -17.812 22.703 -3.438 1 97.44 308 LEU B CA 1
ATOM 5852 C C . LEU B 1 308 ? -18.906 22.859 -2.385 1 97.44 308 LEU B C 1
ATOM 5854 O O . LEU B 1 308 ? -19.516 23.922 -2.277 1 97.44 308 LEU B O 1
ATOM 5858 N N . ALA B 1 309 ? -19.172 21.781 -1.704 1 97.25 309 ALA B N 1
ATOM 5859 C CA . ALA B 1 309 ? -20.016 21.812 -0.517 1 97.25 309 ALA B CA 1
ATOM 5860 C C . ALA B 1 309 ? -19.188 21.688 0.756 1 97.25 309 ALA B C 1
ATOM 5862 O O . ALA B 1 309 ? -18.797 20.578 1.146 1 97.25 309 ALA B O 1
ATOM 5863 N N . ASP B 1 310 ? -18.984 22.812 1.393 1 97.44 310 ASP B N 1
ATOM 5864 C CA . ASP B 1 310 ? -18.25 22.859 2.652 1 97.44 310 ASP B CA 1
ATOM 5865 C C . ASP B 1 310 ? -19.172 23.172 3.82 1 97.44 310 ASP B C 1
ATOM 5867 O O . ASP B 1 310 ? -19.422 24.344 4.129 1 97.44 310 ASP B O 1
ATOM 5871 N N . GLU B 1 311 ? -19.547 22.156 4.527 1 96.31 311 GLU B N 1
ATOM 5872 C CA . GLU B 1 311 ? -20.516 22.328 5.609 1 96.31 311 GLU B CA 1
ATOM 5873 C C . GLU B 1 311 ? -19.859 22.984 6.828 1 96.31 311 GLU B C 1
ATOM 5875 O O . GLU B 1 311 ? -20.531 23.672 7.605 1 96.31 311 GLU B O 1
ATOM 5880 N N . PHE B 1 312 ? -18.594 22.797 7.004 1 97.81 312 PHE B N 1
ATOM 5881 C CA . PHE B 1 312 ? -17.891 23.312 8.18 1 97.81 312 PHE B CA 1
ATOM 5882 C C . PHE B 1 312 ? -17.531 24.781 8 1 97.81 312 PHE B C 1
ATOM 5884 O O . PHE B 1 312 ? -17.562 25.547 8.961 1 97.81 312 PHE B O 1
ATOM 5891 N N . LEU B 1 313 ? -17.094 25.141 6.82 1 97.62 313 LEU B N 1
ATOM 5892 C CA . LEU B 1 313 ? -16.875 26.516 6.41 1 97.62 313 LEU B CA 1
ATOM 5893 C C . LEU B 1 313 ? -17.781 26.891 5.246 1 97.62 313 LEU B C 1
ATOM 5895 O O . LEU B 1 313 ? -17.328 26.969 4.102 1 97.62 313 LEU B O 1
ATOM 5899 N N . PRO B 1 314 ? -18.938 27.297 5.547 1 96.12 314 PRO B N 1
ATOM 5900 C CA . PRO B 1 314 ? -19.922 27.547 4.484 1 96.12 314 PRO B CA 1
ATOM 5901 C C . PRO B 1 314 ? -19.453 28.625 3.514 1 96.12 314 PRO B C 1
ATOM 5903 O O . PRO B 1 314 ? -19.875 28.641 2.352 1 96.12 314 PRO B O 1
ATOM 5906 N N . GLU B 1 315 ? -18.641 29.547 3.965 1 94.81 315 GLU B N 1
ATOM 5907 C CA . GLU B 1 315 ? -18.141 30.609 3.105 1 94.81 315 GLU B CA 1
ATOM 5908 C C . GLU B 1 315 ? -17.328 30.031 1.943 1 94.81 315 GLU B C 1
ATOM 5910 O O . GLU B 1 315 ? -17.094 30.719 0.945 1 94.81 315 GLU B O 1
ATOM 5915 N N . ASN B 1 316 ? -16.875 28.766 2.029 1 96.56 316 ASN B N 1
ATOM 5916 C CA . ASN B 1 316 ? -16.125 28.125 0.958 1 96.56 316 ASN B CA 1
ATOM 5917 C C . ASN B 1 316 ? -17.062 27.484 -0.07 1 96.56 316 ASN B C 1
ATOM 5919 O O . ASN B 1 316 ? -16.625 27.125 -1.168 1 96.56 316 ASN B O 1
ATOM 5923 N N . SER B 1 317 ? -18.266 27.297 0.267 1 96.06 317 SER B N 1
ATOM 5924 C CA . SER B 1 317 ? -19.188 26.656 -0.66 1 96.06 317 SER B CA 1
ATOM 5925 C C . SER B 1 317 ? -19.453 27.516 -1.885 1 96.06 317 SER B C 1
ATOM 5927 O O . SER B 1 317 ? -19.562 28.734 -1.771 1 96.06 317 SER B O 1
ATOM 5929 N N . GLY B 1 318 ? -19.484 26.922 -3.035 1 94.19 318 GLY B N 1
ATOM 5930 C CA . GLY B 1 318 ? -19.688 27.625 -4.293 1 94.19 318 GLY B CA 1
ATOM 5931 C C . GLY B 1 318 ? -19.141 26.875 -5.492 1 94.19 318 GLY B C 1
ATOM 5932 O O . GLY B 1 318 ? -18.844 25.672 -5.402 1 94.19 318 GLY B O 1
ATOM 5933 N N . ILE B 1 319 ? -19.125 27.625 -6.594 1 94.75 319 ILE B N 1
ATOM 5934 C CA . ILE B 1 319 ? -18.594 27.047 -7.828 1 94.75 319 ILE B CA 1
ATOM 5935 C C . ILE B 1 319 ? -17.156 27.516 -8.047 1 94.75 319 ILE B C 1
ATOM 5937 O O . ILE B 1 319 ? -16.875 28.703 -7.945 1 94.75 319 ILE B O 1
ATOM 5941 N N . TYR B 1 320 ? -16.344 26.609 -8.266 1 96.69 320 TYR B N 1
ATOM 5942 C CA . TYR B 1 320 ? -14.938 26.922 -8.508 1 96.69 320 TYR B CA 1
ATOM 5943 C C . TYR B 1 320 ? -14.523 26.5 -9.914 1 96.69 320 TYR B C 1
ATOM 5945 O O . TYR B 1 320 ? -14.977 25.469 -10.414 1 96.69 320 TYR B O 1
ATOM 5953 N N . VAL B 1 321 ? -13.672 27.297 -10.5 1 95.69 321 VAL B N 1
ATOM 5954 C CA . VAL B 1 321 ? -13.078 26.984 -11.797 1 95.69 321 VAL B CA 1
ATOM 5955 C C . VAL B 1 321 ? -11.555 27.062 -11.695 1 95.69 321 VAL B C 1
ATOM 5957 O O . VAL B 1 321 ? -11 28.078 -11.297 1 95.69 321 VAL B O 1
ATOM 5960 N N . LEU B 1 322 ? -10.883 25.969 -11.961 1 97.25 322 LEU B N 1
ATOM 5961 C CA . LEU B 1 322 ? -9.43 25.906 -12.078 1 97.25 322 LEU B CA 1
ATOM 5962 C C . LEU B 1 322 ? -9.008 25.844 -13.547 1 97.25 322 LEU B C 1
ATOM 5964 O O . LEU B 1 322 ? -9.391 24.938 -14.273 1 97.25 322 LEU B O 1
ATOM 5968 N N . SER B 1 323 ? -8.242 26.797 -13.953 1 95.62 323 SER B N 1
ATOM 5969 C CA . SER B 1 323 ? -7.762 26.844 -15.336 1 95.62 323 SER B CA 1
ATOM 5970 C C . SER B 1 323 ? -6.238 26.766 -15.398 1 95.62 323 SER B C 1
ATOM 5972 O O . SER B 1 323 ? -5.551 27.328 -14.539 1 95.62 323 SER B O 1
ATOM 5974 N N . ALA B 1 324 ? -5.754 26.031 -16.359 1 94.81 324 ALA B N 1
ATOM 5975 C CA . ALA B 1 324 ? -4.312 25.953 -16.562 1 94.81 324 ALA B CA 1
ATOM 5976 C C . ALA B 1 324 ? -3.844 27.016 -17.578 1 94.81 324 ALA B C 1
ATOM 5978 O O . ALA B 1 324 ? -4.371 27.094 -18.688 1 94.81 324 ALA B O 1
ATOM 5979 N N . LYS B 1 325 ? -2.963 27.844 -17.203 1 89.56 325 LYS B N 1
ATOM 5980 C CA . LYS B 1 325 ? -2.387 28.891 -18.047 1 89.56 325 LYS B CA 1
ATOM 5981 C C . LYS B 1 325 ? -0.887 29.016 -17.797 1 89.56 325 LYS B C 1
ATOM 5983 O O . LYS B 1 325 ? -0.458 29.297 -16.672 1 89.56 325 LYS B O 1
ATOM 5988 N N . GLU B 1 326 ? -0.051 28.844 -18.828 1 90.75 326 GLU B N 1
ATOM 5989 C CA . GLU B 1 326 ? 1.395 29.047 -18.766 1 90.75 326 GLU B CA 1
ATOM 5990 C C . GLU B 1 326 ? 2.018 28.188 -17.672 1 90.75 326 GLU B C 1
ATOM 5992 O O . GLU B 1 326 ? 2.801 28.688 -16.859 1 90.75 326 GLU B O 1
ATOM 5997 N N . GLY B 1 327 ? 1.513 27.047 -17.438 1 92.56 327 GLY B N 1
ATOM 5998 C CA . GLY B 1 327 ? 2.125 26.094 -16.531 1 92.56 327 GLY B CA 1
ATOM 5999 C C . GLY B 1 327 ? 1.704 26.281 -15.086 1 92.56 327 GLY B C 1
ATOM 6000 O O . GLY B 1 327 ? 2.303 25.703 -14.18 1 92.56 327 GLY B O 1
ATOM 6001 N N . LYS B 1 328 ? 0.645 27.156 -14.906 1 95.56 328 LYS B N 1
ATOM 6002 C CA . LYS B 1 328 ? 0.135 27.406 -13.562 1 95.56 328 LYS B CA 1
ATOM 6003 C C . LYS B 1 328 ? -1.387 27.297 -13.516 1 95.56 328 LYS B C 1
ATOM 6005 O O . LYS B 1 328 ? -2.053 27.438 -14.547 1 95.56 328 LYS B O 1
ATOM 6010 N N . ILE B 1 329 ? -1.86 27.031 -12.352 1 97.12 329 ILE B N 1
ATOM 6011 C CA . ILE B 1 329 ? -3.303 26.953 -12.148 1 97.12 329 ILE B CA 1
ATOM 6012 C C . ILE B 1 329 ? -3.84 28.328 -11.758 1 97.12 329 ILE B C 1
ATOM 6014 O O . ILE B 1 329 ? -3.266 29.016 -10.906 1 97.12 329 ILE B O 1
ATOM 6018 N N . TYR B 1 330 ? -4.832 28.781 -12.422 1 96.12 330 TYR B N 1
ATOM 6019 C CA . TYR B 1 330 ? -5.605 29.953 -12.055 1 96.12 330 TYR B CA 1
ATOM 6020 C C . TYR B 1 330 ? -6.949 29.562 -11.453 1 96.12 330 TYR B C 1
ATOM 6022 O O . TYR B 1 330 ? -7.75 28.891 -12.102 1 96.12 330 TYR B O 1
ATOM 6030 N N . ALA B 1 331 ? -7.199 29.984 -10.211 1 96.94 331 ALA B N 1
ATOM 6031 C CA . ALA B 1 331 ? -8.398 29.562 -9.492 1 96.94 331 ALA B CA 1
ATOM 6032 C C . ALA B 1 331 ? -9.336 30.75 -9.25 1 96.94 331 ALA B C 1
ATOM 6034 O O . ALA B 1 331 ? -8.898 31.812 -8.82 1 96.94 331 ALA B O 1
ATOM 6035 N N . VAL B 1 332 ? -10.625 30.484 -9.562 1 95.06 332 VAL B N 1
ATOM 6036 C CA . VAL B 1 332 ? -11.633 31.516 -9.336 1 95.06 332 VAL B CA 1
ATOM 6037 C C . VAL B 1 332 ? -12.867 30.891 -8.68 1 95.06 332 VAL B C 1
ATOM 6039 O O . VAL B 1 332 ? -13.227 29.75 -8.984 1 95.06 332 VAL B O 1
ATOM 6042 N N . LYS B 1 333 ? -13.398 31.609 -7.762 1 95.06 333 LYS B N 1
ATOM 6043 C CA . LYS B 1 333 ? -14.672 31.234 -7.152 1 95.06 333 LYS B CA 1
ATOM 6044 C C . LYS B 1 333 ? -15.82 32.062 -7.711 1 95.06 333 LYS B C 1
ATOM 6046 O O . LYS B 1 333 ? -15.695 33.281 -7.859 1 95.06 333 LYS B O 1
ATOM 6051 N N . TYR B 1 334 ? -16.828 31.344 -8.078 1 86.88 334 TYR B N 1
ATOM 6052 C CA . TYR B 1 334 ? -18.047 32.031 -8.508 1 86.88 334 TYR B CA 1
ATOM 6053 C C . TYR B 1 334 ? -19.188 31.812 -7.512 1 86.88 334 TYR B C 1
ATOM 6055 O O . TYR B 1 334 ? -19.344 30.703 -6.988 1 86.88 334 TYR B O 1
ATOM 6063 N N . ASP B 1 335 ? -19.75 32.781 -6.906 1 69.62 335 ASP B N 1
ATOM 6064 C CA . ASP B 1 335 ? -20.859 32.656 -5.973 1 69.62 335 ASP B CA 1
ATOM 6065 C C . ASP B 1 335 ? -22.125 32.188 -6.676 1 69.62 335 ASP B C 1
ATOM 6067 O O . ASP B 1 335 ? -22.297 32.406 -7.875 1 69.62 335 ASP B O 1
ATOM 6071 N N . VAL B 1 336 ? -22.797 31.141 -6.074 1 54.84 336 VAL B N 1
ATOM 6072 C CA . VAL B 1 336 ? -24.016 30.516 -6.578 1 54.84 336 VAL B CA 1
ATOM 6073 C C . VAL B 1 336 ? -24.953 31.594 -7.137 1 54.84 336 VAL B C 1
ATOM 6075 O O . VAL B 1 336 ? -25.641 31.375 -8.133 1 54.84 336 VAL B O 1
ATOM 6078 N N . PHE B 1 337 ? -24.969 32.656 -6.367 1 50.59 337 PHE B N 1
ATOM 6079 C CA . PHE B 1 337 ? -25.906 33.656 -6.801 1 50.59 337 PHE B CA 1
ATOM 6080 C C . PHE B 1 337 ? -25.547 34.188 -8.188 1 50.59 337 PHE B C 1
ATOM 6082 O O . PHE B 1 337 ? -26.422 34.625 -8.938 1 50.59 337 PHE B O 1
ATOM 6089 N N . TYR B 1 338 ? -24.359 33.969 -8.398 1 48.59 338 TYR B N 1
ATOM 6090 C CA . TYR B 1 338 ? -23.969 34.406 -9.727 1 48.59 338 TYR B CA 1
ATOM 6091 C C . TYR B 1 338 ? -24.594 33.531 -10.805 1 48.59 338 TYR B C 1
ATOM 6093 O O . TYR B 1 338 ? -25 34.031 -11.852 1 48.59 338 TYR B O 1
ATOM 6101 N N . THR B 1 339 ? -24.688 32.25 -10.492 1 47.84 339 THR B N 1
ATOM 6102 C CA . THR B 1 339 ? -25.391 31.391 -11.438 1 47.84 339 THR B CA 1
ATOM 6103 C C . THR B 1 339 ? -26.859 31.812 -11.578 1 47.84 339 THR B C 1
ATOM 6105 O O . THR B 1 339 ? -27.422 31.719 -12.664 1 47.84 339 THR B O 1
ATOM 6108 N N . LEU B 1 340 ? -27.344 32.188 -10.422 1 48.41 340 LEU B N 1
ATOM 6109 C CA . LEU B 1 340 ? -28.703 32.719 -10.5 1 48.41 340 LEU B CA 1
ATOM 6110 C C . LEU B 1 340 ? -28.75 33.969 -11.359 1 48.41 340 LEU B C 1
ATOM 6112 O O . LEU B 1 340 ? -29.703 34.188 -12.125 1 48.41 340 LEU B O 1
ATOM 6116 N N . LYS B 1 341 ? -27.766 34.719 -11.164 1 47.28 341 LYS B N 1
ATOM 6117 C CA . LYS B 1 341 ? -27.75 35.906 -11.992 1 47.28 341 LYS B CA 1
ATOM 6118 C C . LYS B 1 341 ? -27.656 35.562 -13.477 1 47.28 341 LYS B C 1
ATOM 6120 O O . LYS B 1 341 ? -28.344 36.156 -14.305 1 47.28 341 LYS B O 1
ATOM 6125 N N . LEU B 1 342 ? -26.891 34.531 -13.727 1 48.62 342 LEU B N 1
ATOM 6126 C CA . LEU B 1 342 ? -26.828 34.125 -15.133 1 48.62 342 LEU B CA 1
ATOM 6127 C C . LEU B 1 342 ? -28.156 33.562 -15.594 1 48.62 342 LEU B C 1
ATOM 6129 O O . LEU B 1 342 ? -28.562 33.781 -16.734 1 48.62 342 LEU B O 1
ATOM 6133 N N . HIS B 1 343 ? -28.766 32.812 -14.68 1 49.28 343 HIS B N 1
ATOM 6134 C CA . HIS B 1 343 ? -30.109 32.375 -15.023 1 49.28 343 HIS B CA 1
ATOM 6135 C C . HIS B 1 343 ? -31.047 33.562 -15.25 1 49.28 343 HIS B C 1
ATOM 6137 O O . HIS B 1 343 ? -31.875 33.531 -16.156 1 49.28 343 HIS B O 1
ATOM 6143 N N . ILE B 1 344 ? -30.906 34.5 -14.414 1 48.97 344 ILE B N 1
ATOM 6144 C CA . ILE B 1 344 ? -31.719 35.688 -14.617 1 48.97 344 ILE B CA 1
ATOM 6145 C C . ILE B 1 344 ? -31.328 36.375 -15.938 1 48.97 344 ILE B C 1
ATOM 6147 O O . ILE B 1 344 ? -32.188 36.844 -16.672 1 48.97 344 ILE B O 1
ATOM 6151 N N . GLU B 1 345 ? -30.062 36.219 -16.188 1 50.69 345 GLU B N 1
ATOM 6152 C CA . GLU B 1 345 ? -29.688 36.75 -17.484 1 50.69 345 GLU B CA 1
ATOM 6153 C C . GLU B 1 345 ? -30.297 35.969 -18.625 1 50.69 345 GLU B C 1
ATOM 6155 O O . GLU B 1 345 ? -30.734 36.531 -19.625 1 50.69 345 GLU B O 1
ATOM 6160 N N . ASP B 1 346 ? -30.266 34.656 -18.5 1 49.75 346 ASP B N 1
ATOM 6161 C CA . ASP B 1 346 ? -30.875 33.812 -19.516 1 49.75 346 ASP B CA 1
ATOM 6162 C C . ASP B 1 346 ? -32.375 34.094 -19.625 1 49.75 346 ASP B C 1
ATOM 6164 O O . ASP B 1 346 ? -32.938 34.094 -20.734 1 49.75 346 ASP B O 1
ATOM 6168 N N . ILE B 1 347 ? -33 34.312 -18.469 1 49.34 347 ILE B N 1
ATOM 6169 C CA . ILE B 1 347 ? -34.406 34.625 -18.5 1 49.34 347 ILE B CA 1
ATOM 6170 C C . ILE B 1 347 ? -34.625 36.062 -18.984 1 49.34 347 ILE B C 1
ATOM 6172 O O . ILE B 1 347 ? -35.531 36.344 -19.75 1 49.34 347 ILE B O 1
ATOM 6176 N N . SER B 1 348 ? -33.781 36.906 -18.422 1 47.97 348 SER B N 1
ATOM 6177 C CA . SER B 1 348 ? -34 38.312 -18.734 1 47.97 348 SER B CA 1
ATOM 6178 C C . SER B 1 348 ? -33.375 38.688 -20.094 1 47.97 348 SER B C 1
ATOM 6180 O O . SER B 1 348 ? -33.719 39.719 -20.656 1 47.97 348 SER B O 1
ATOM 6182 N N . GLY B 1 349 ? -32.75 37.875 -20.844 1 48.16 349 GLY B N 1
ATOM 6183 C CA . GLY B 1 349 ? -32.156 38.156 -22.141 1 48.16 349 GLY B CA 1
ATOM 6184 C C . GLY B 1 349 ? -30.859 38.938 -22.078 1 48.16 349 GLY B C 1
ATOM 6185 O O . GLY B 1 349 ? -30.328 39.312 -23.125 1 48.16 349 GLY B O 1
ATOM 6186 N N . VAL B 1 350 ? -30.562 39.469 -20.984 1 39.41 350 VAL B N 1
ATOM 6187 C CA . VAL B 1 350 ? -29.344 40.25 -20.938 1 39.41 350 VAL B CA 1
ATOM 6188 C C . VAL B 1 350 ? -28.141 39.375 -20.719 1 39.41 350 VAL B C 1
ATOM 6190 O O . VAL B 1 350 ? -28.078 38.594 -19.75 1 39.41 350 VAL B O 1
ATOM 6193 N N . LYS B 1 351 ? -27.328 39.188 -21.812 1 46.56 351 LYS B N 1
ATOM 6194 C CA . LYS B 1 351 ? -26.078 38.438 -21.875 1 46.56 351 LYS B CA 1
ATOM 6195 C C . LYS B 1 351 ? -25.031 39.031 -20.938 1 46.56 351 LYS B C 1
ATOM 6197 O O . LYS B 1 351 ? -24.609 40.156 -21.109 1 46.56 351 LYS B O 1
ATOM 6202 N N . LEU B 1 352 ? -25.141 38.781 -19.75 1 39.53 352 LEU B N 1
ATOM 6203 C CA . LEU B 1 352 ? -24.031 39.375 -19 1 39.53 352 LEU B CA 1
ATOM 6204 C C . LEU B 1 352 ? -22.734 38.625 -19.297 1 39.53 352 LEU B C 1
ATOM 6206 O O . LEU B 1 352 ? -22.578 37.469 -18.922 1 39.53 352 LEU B O 1
ATOM 6210 N N . GLY B 1 353 ? -22.125 38.625 -20.406 1 46.09 353 GLY B N 1
ATOM 6211 C CA . GLY B 1 353 ? -20.906 38.312 -21.141 1 46.09 353 GLY B CA 1
ATOM 6212 C C . GLY B 1 353 ? -20.188 37.094 -20.594 1 46.09 353 GLY B C 1
ATOM 6213 O O . GLY B 1 353 ? -19.469 36.406 -21.328 1 46.09 353 GLY B O 1
ATOM 6214 N N . ASN B 1 354 ? -19.531 37.031 -19.438 1 50.09 354 ASN B N 1
ATOM 6215 C CA . ASN B 1 354 ? -18.516 36.031 -19.156 1 50.09 354 ASN B CA 1
ATOM 6216 C C . ASN B 1 354 ? -19.125 34.719 -18.734 1 50.09 354 ASN B C 1
ATOM 6218 O O . ASN B 1 354 ? -19.781 34.625 -17.688 1 50.09 354 ASN B O 1
ATOM 6222 N N . LYS B 1 355 ? -19.375 33.781 -19.641 1 58.75 355 LYS B N 1
ATOM 6223 C CA . LYS B 1 355 ? -19.984 32.469 -19.469 1 58.75 355 LYS B CA 1
ATOM 6224 C C . LYS B 1 355 ? -19.25 31.641 -18.422 1 58.75 355 LYS B C 1
ATOM 6226 O O . LYS B 1 355 ? -18.062 31.344 -18.578 1 58.75 355 LYS B O 1
ATOM 6231 N N . ILE B 1 356 ? -19.703 31.734 -17.234 1 67 356 ILE B N 1
ATOM 6232 C CA . ILE B 1 356 ? -19.219 30.859 -16.172 1 67 356 ILE B CA 1
ATOM 6233 C C . ILE B 1 356 ? -19.453 29.406 -16.562 1 67 356 ILE B C 1
ATOM 6235 O O . ILE B 1 356 ? -20.562 29.016 -16.938 1 67 356 ILE B O 1
ATOM 6239 N N . PRO B 1 357 ? -18.344 28.703 -16.609 1 79.38 357 PRO B N 1
ATOM 6240 C CA . PRO B 1 357 ? -18.531 27.281 -16.938 1 79.38 357 PRO B CA 1
ATOM 6241 C C . PRO B 1 357 ? -19.391 26.547 -15.914 1 79.38 357 PRO B C 1
ATOM 6243 O O . PRO B 1 357 ? -19.297 26.828 -14.711 1 79.38 357 PRO B O 1
ATOM 6246 N N . GLU B 1 358 ? -20.344 25.734 -16.391 1 87.5 358 GLU B N 1
ATOM 6247 C CA . GLU B 1 358 ? -21.156 24.891 -15.523 1 87.5 358 GLU B CA 1
ATOM 6248 C C . GLU B 1 358 ? -20.312 23.844 -14.812 1 87.5 358 GLU B C 1
ATOM 6250 O O . GLU B 1 358 ? -19.422 23.234 -15.422 1 87.5 358 GLU B O 1
ATOM 6255 N N . PRO B 1 359 ? -20.531 23.75 -13.523 1 94.44 359 PRO B N 1
ATOM 6256 C CA . PRO B 1 359 ? -19.766 22.719 -12.82 1 94.44 359 PRO B CA 1
ATOM 6257 C C . PRO B 1 359 ? -20.094 21.297 -13.305 1 94.44 359 PRO B C 1
ATOM 6259 O O . PRO B 1 359 ? -21.234 21.016 -13.672 1 94.44 359 PRO B O 1
ATOM 6262 N N . ASP B 1 360 ? -19.094 20.453 -13.258 1 96.81 360 ASP B N 1
ATOM 6263 C CA . ASP B 1 360 ? -19.234 19.094 -13.758 1 96.81 360 ASP B CA 1
ATOM 6264 C C . ASP B 1 360 ? -19.578 18.125 -12.625 1 96.81 360 ASP B C 1
ATOM 6266 O O . ASP B 1 360 ? -20.156 17.062 -12.859 1 96.81 360 ASP B O 1
ATOM 6270 N N . PHE B 1 361 ? -19.203 18.391 -11.398 1 97.62 361 PHE B N 1
ATOM 6271 C CA . PHE B 1 361 ? -19.406 17.516 -10.25 1 97.62 361 PHE B CA 1
ATOM 6272 C C . PHE B 1 361 ? -19.422 18.312 -8.953 1 97.62 361 PHE B C 1
ATOM 6274 O O . PHE B 1 361 ? -19.078 19.484 -8.938 1 97.62 361 PHE B O 1
ATOM 6281 N N . THR B 1 362 ? -19.906 17.719 -7.91 1 97.69 362 THR B N 1
ATOM 6282 C CA . THR B 1 362 ? -19.891 18.266 -6.559 1 97.69 362 THR B CA 1
ATOM 6283 C C . THR B 1 362 ? -18.938 17.484 -5.664 1 97.69 362 THR B C 1
ATOM 6285 O O . THR B 1 362 ? -18.797 16.266 -5.812 1 97.69 362 THR B O 1
ATOM 6288 N N . MET B 1 363 ? -18.25 18.203 -4.848 1 97.31 363 MET B N 1
ATOM 6289 C CA . MET B 1 363 ? -17.391 17.516 -3.893 1 97.31 363 MET B CA 1
ATOM 6290 C C . MET B 1 363 ? -17.438 18.188 -2.527 1 97.31 363 MET B C 1
ATOM 6292 O O . MET B 1 363 ? -17.828 19.344 -2.418 1 97.31 363 MET B O 1
ATOM 6296 N N . THR B 1 364 ? -17.047 17.422 -1.543 1 98.06 364 THR B N 1
ATOM 6297 C CA . THR B 1 364 ? -16.969 17.906 -0.174 1 98.06 364 THR B CA 1
ATOM 6298 C C . THR B 1 364 ? -15.586 18.516 0.104 1 98.06 364 THR B C 1
ATOM 6300 O O . THR B 1 364 ? -14.688 18.406 -0.729 1 98.06 364 THR B O 1
ATOM 6303 N N . ALA B 1 365 ? -15.438 19.141 1.285 1 98.5 365 ALA B N 1
ATOM 6304 C CA . ALA B 1 365 ? -14.164 19.734 1.69 1 98.5 365 ALA B CA 1
ATOM 6305 C C . ALA B 1 365 ? -13.094 18.656 1.852 1 98.5 365 ALA B C 1
ATOM 6307 O O . ALA B 1 365 ? -11.93 18.875 1.505 1 98.5 365 ALA B O 1
ATOM 6308 N N . GLY B 1 366 ? -13.492 17.5 2.381 1 98.25 366 GLY B N 1
ATOM 6309 C CA . GLY B 1 366 ? -12.555 16.406 2.545 1 98.25 366 GLY B CA 1
ATOM 6310 C C . GLY B 1 366 ? -12.008 15.883 1.229 1 98.25 366 GLY B C 1
ATOM 6311 O O . GLY B 1 366 ? -10.805 15.633 1.102 1 98.25 366 GLY B O 1
ATOM 6312 N N . ALA B 1 367 ? -12.906 15.727 0.292 1 98.06 367 ALA B N 1
ATOM 6313 C CA . ALA B 1 367 ? -12.484 15.273 -1.034 1 98.06 367 ALA B CA 1
ATOM 6314 C C . ALA B 1 367 ? -11.57 16.297 -1.696 1 98.06 367 ALA B C 1
ATOM 6316 O O . ALA B 1 367 ? -10.578 15.938 -2.336 1 98.06 367 ALA B O 1
ATOM 6317 N N . LEU B 1 368 ? -11.914 17.531 -1.538 1 98.69 368 LEU B N 1
ATOM 6318 C CA . LEU B 1 368 ? -11.086 18.609 -2.088 1 98.69 368 LEU B CA 1
ATOM 6319 C C . LEU B 1 368 ? -9.68 18.547 -1.502 1 98.69 368 LEU B C 1
ATOM 6321 O O . LEU B 1 368 ? -8.695 18.75 -2.219 1 98.69 368 LEU B O 1
ATOM 6325 N N . ALA B 1 369 ? -9.625 18.344 -0.18 1 98.69 369 ALA B N 1
ATOM 6326 C CA . ALA B 1 369 ? -8.32 18.266 0.473 1 98.69 369 ALA B CA 1
ATOM 6327 C C . ALA B 1 369 ? -7.469 17.156 -0.121 1 98.69 369 ALA B C 1
ATOM 6329 O O . ALA B 1 369 ? -6.277 17.328 -0.378 1 98.69 369 ALA B O 1
ATOM 6330 N N . GLN B 1 370 ? -8.031 16 -0.364 1 98.19 370 GLN B N 1
ATOM 6331 C CA . GLN B 1 370 ? -7.309 14.867 -0.92 1 98.19 370 GLN B CA 1
ATOM 6332 C C . GLN B 1 370 ? -6.84 15.156 -2.344 1 98.19 370 GLN B C 1
ATOM 6334 O O . GLN B 1 370 ? -5.738 14.766 -2.73 1 98.19 370 GLN B O 1
ATOM 6339 N N . LEU B 1 371 ? -7.691 15.82 -3.104 1 98.5 371 LEU B N 1
ATOM 6340 C CA . LEU B 1 371 ? -7.309 16.219 -4.453 1 98.5 371 LEU B CA 1
ATOM 6341 C C . LEU B 1 371 ? -6.188 17.25 -4.414 1 98.5 371 LEU B C 1
ATOM 6343 O O . LEU B 1 371 ? -5.199 17.125 -5.145 1 98.5 371 LEU B O 1
ATOM 6347 N N . PHE B 1 372 ? -6.312 18.219 -3.607 1 98.56 372 PHE B N 1
ATOM 6348 C CA . PHE B 1 372 ? -5.371 19.328 -3.488 1 98.56 372 PHE B CA 1
ATOM 6349 C C . PHE B 1 372 ? -3.98 18.812 -3.123 1 98.56 372 PHE B C 1
ATOM 6351 O O . PHE B 1 372 ? -2.998 19.141 -3.791 1 98.56 372 PHE B O 1
ATOM 6358 N N . PHE B 1 373 ? -3.922 17.906 -2.078 1 98.62 373 PHE B N 1
ATOM 6359 C CA . PHE B 1 373 ? -2.639 17.391 -1.607 1 98.62 373 PHE B CA 1
ATOM 6360 C C . PHE B 1 373 ? -2.146 16.266 -2.498 1 98.62 373 PHE B C 1
ATOM 6362 O O . PHE B 1 373 ? -1.031 15.766 -2.32 1 98.62 373 PHE B O 1
ATOM 6369 N N . GLY B 1 374 ? -2.936 15.836 -3.387 1 97.88 374 GLY B N 1
ATOM 6370 C CA . GLY B 1 374 ? -2.541 14.797 -4.324 1 97.88 374 GLY B CA 1
ATOM 6371 C C . GLY B 1 374 ? -2.58 13.398 -3.725 1 97.88 374 GLY B C 1
AT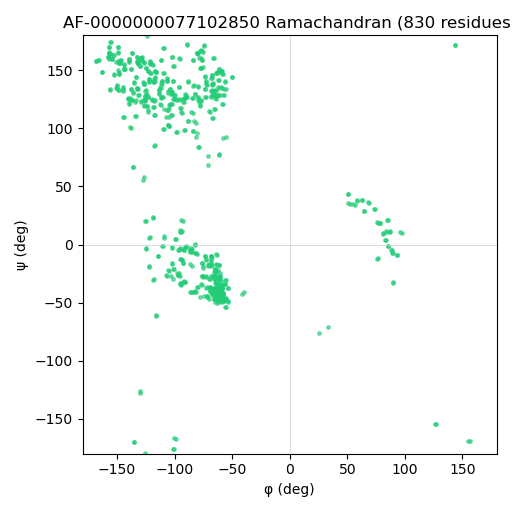OM 6372 O O . GLY B 1 374 ? -1.887 12.5 -4.195 1 97.88 374 GLY B O 1
ATOM 6373 N N . ALA B 1 375 ? -3.303 13.25 -2.625 1 97.69 375 ALA B N 1
ATOM 6374 C CA . ALA B 1 375 ? -3.451 11.93 -2.014 1 97.69 375 ALA B CA 1
ATOM 6375 C C . ALA B 1 375 ? -4.215 10.984 -2.934 1 97.69 375 ALA B C 1
ATOM 6377 O O . ALA B 1 375 ? -3.877 9.797 -3.037 1 97.69 375 ALA B O 1
ATOM 6378 N N . LEU B 1 376 ? -5.246 11.5 -3.557 1 96.56 376 LEU B N 1
ATOM 6379 C CA . LEU B 1 376 ? -6.051 10.781 -4.535 1 96.56 376 LEU B CA 1
ATOM 6380 C C . LEU B 1 376 ? -6.297 11.633 -5.773 1 96.56 376 LEU B C 1
ATOM 6382 O O . LEU B 1 376 ? -6.5 12.844 -5.668 1 96.56 376 LEU B O 1
ATOM 6386 N N . SER B 1 377 ? -6.32 10.992 -6.918 1 96.44 377 SER B N 1
ATOM 6387 C CA . SER B 1 377 ? -6.727 11.656 -8.148 1 96.44 377 SER B CA 1
ATOM 6388 C C . SER B 1 377 ? -8.234 11.844 -8.211 1 96.44 377 SER B C 1
ATOM 6390 O O . SER B 1 377 ? -8.969 11.258 -7.41 1 96.44 377 SER B O 1
ATOM 6392 N N . LEU B 1 378 ? -8.656 12.688 -9.125 1 97.81 378 LEU B N 1
ATOM 6393 C CA . LEU B 1 378 ? -10.102 12.844 -9.297 1 97.81 378 LEU B CA 1
ATOM 6394 C C . LEU B 1 378 ? -10.75 11.531 -9.703 1 97.81 378 LEU B C 1
ATOM 6396 O O . LEU B 1 378 ? -11.867 11.219 -9.273 1 97.81 378 LEU B O 1
ATOM 6400 N N . ARG B 1 379 ? -10.062 10.766 -10.508 1 94.88 379 ARG B N 1
ATOM 6401 C CA . ARG B 1 379 ? -10.578 9.461 -10.914 1 94.88 379 ARG B CA 1
ATOM 6402 C C . ARG B 1 379 ? -10.773 8.547 -9.711 1 94.88 379 ARG B C 1
ATOM 6404 O O . ARG B 1 379 ? -11.805 7.879 -9.602 1 94.88 379 ARG B O 1
ATOM 6411 N N . GLU B 1 380 ? -9.828 8.516 -8.852 1 93 380 GLU B N 1
ATOM 6412 C CA . GLU B 1 380 ? -9.938 7.695 -7.648 1 93 380 GLU B CA 1
ATOM 6413 C C . GLU B 1 380 ? -11.094 8.164 -6.766 1 93 380 GLU B C 1
ATOM 6415 O O . GLU B 1 380 ? -11.836 7.344 -6.223 1 93 380 GLU B O 1
ATOM 6420 N N . LEU B 1 381 ? -11.203 9.453 -6.637 1 96.19 381 LEU B N 1
ATOM 6421 C CA . LEU B 1 381 ? -12.312 10.008 -5.863 1 96.19 381 LEU B CA 1
ATOM 6422 C C . LEU B 1 381 ? -13.648 9.602 -6.473 1 96.19 381 LEU B C 1
ATOM 6424 O O . LEU B 1 381 ? -14.586 9.258 -5.746 1 96.19 381 LEU B O 1
ATOM 6428 N N . SER B 1 382 ? -13.703 9.695 -7.75 1 94.94 382 SER B N 1
ATOM 6429 C CA . SER B 1 382 ? -14.914 9.281 -8.461 1 94.94 382 SER B CA 1
ATOM 6430 C C . SER B 1 382 ? -15.219 7.809 -8.227 1 94.94 382 SER B C 1
ATOM 6432 O O . SER B 1 382 ? -16.344 7.449 -7.875 1 94.94 382 SER B O 1
ATOM 6434 N N . ASP B 1 383 ? -14.203 7.012 -8.305 1 86.62 383 ASP B N 1
ATOM 6435 C CA . ASP B 1 383 ? -14.359 5.57 -8.164 1 86.62 383 ASP B CA 1
ATOM 6436 C C . ASP B 1 383 ? -14.805 5.203 -6.746 1 86.62 383 ASP B C 1
ATOM 6438 O O . ASP B 1 383 ? -15.539 4.23 -6.555 1 86.62 383 ASP B O 1
ATOM 6442 N N . LEU B 1 384 ? -14.406 6.031 -5.812 1 88.25 384 LEU B N 1
ATOM 6443 C CA . LEU B 1 384 ? -14.727 5.77 -4.414 1 88.25 384 LEU B CA 1
ATOM 6444 C C . LEU B 1 384 ? -16.062 6.406 -4.035 1 88.25 384 LEU B C 1
ATOM 6446 O O . LEU B 1 384 ? -16.484 6.316 -2.883 1 88.25 384 LEU B O 1
ATOM 6450 N N . GLY B 1 385 ? -16.656 7.074 -4.93 1 89.56 385 GLY B N 1
ATOM 6451 C CA . GLY B 1 385 ? -17.938 7.711 -4.66 1 89.56 385 GLY B CA 1
ATOM 6452 C C . GLY B 1 385 ? -17.828 8.938 -3.779 1 89.56 385 GLY B C 1
ATOM 6453 O O . GLY B 1 385 ? -18.734 9.258 -3.016 1 89.56 385 GLY B O 1
ATOM 6454 N N . ARG B 1 386 ? -16.672 9.609 -3.91 1 93.19 386 ARG B N 1
ATOM 6455 C CA . ARG B 1 386 ? -16.422 10.766 -3.055 1 93.19 386 ARG B CA 1
ATOM 6456 C C . ARG B 1 386 ? -16.781 12.062 -3.771 1 93.19 386 ARG B C 1
ATOM 6458 O O . ARG B 1 386 ? -16.703 13.148 -3.186 1 93.19 386 ARG B O 1
ATOM 6465 N N . ILE B 1 387 ? -17.141 11.93 -5.023 1 96.88 387 ILE B N 1
ATOM 6466 C CA . ILE B 1 387 ? -17.703 13.055 -5.762 1 96.88 387 ILE B CA 1
ATOM 6467 C C . ILE B 1 387 ? -19.031 12.641 -6.414 1 96.88 387 ILE B C 1
ATOM 6469 O O . ILE B 1 387 ? -19.297 11.445 -6.551 1 96.88 387 ILE B O 1
ATOM 6473 N N . GLU B 1 388 ? -19.797 13.586 -6.691 1 97.06 388 GLU B N 1
ATOM 6474 C CA . GLU B 1 388 ? -21.062 13.367 -7.371 1 97.06 388 GLU B CA 1
ATOM 6475 C C . GLU B 1 388 ? -21.094 14.078 -8.719 1 97.06 388 GLU B C 1
ATOM 6477 O O . GLU B 1 388 ? -21.047 15.312 -8.773 1 97.06 388 GLU B O 1
ATOM 6482 N N . TRP B 1 389 ? -21.234 13.32 -9.719 1 97.44 389 TRP B N 1
ATOM 6483 C CA . TRP B 1 389 ? -21.281 13.883 -11.062 1 97.44 389 TRP B CA 1
ATOM 6484 C C . TRP B 1 389 ? -22.609 14.594 -11.305 1 97.44 389 TRP B C 1
ATOM 6486 O O . TRP B 1 389 ? -23.672 14.109 -10.898 1 97.44 389 TRP B O 1
ATOM 6496 N N . LEU B 1 390 ? -22.531 15.688 -11.953 1 95.88 390 LEU B N 1
ATOM 6497 C CA . LEU B 1 390 ? -23.719 16.453 -12.312 1 95.88 390 LEU B CA 1
ATOM 6498 C C . LEU B 1 390 ? -24.172 16.109 -13.727 1 95.88 390 LEU B C 1
ATOM 6500 O O . LEU B 1 390 ? -23.406 15.531 -14.508 1 95.88 390 LEU B O 1
ATOM 6504 N N . GLU B 1 391 ? -25.391 16.391 -14.016 1 92.44 391 GLU B N 1
ATOM 6505 C CA . GLU B 1 391 ? -25.969 16.078 -15.32 1 92.44 391 GLU B CA 1
ATOM 6506 C C . GLU B 1 391 ? -25.203 16.766 -16.438 1 92.44 391 GLU B C 1
ATOM 6508 O O . GLU B 1 391 ? -24.828 17.938 -16.328 1 92.44 391 GLU B O 1
ATOM 6513 N N . GLY B 1 392 ? -24.922 16.016 -17.5 1 91.06 392 GLY B N 1
ATOM 6514 C CA . GLY B 1 392 ? -24.312 16.578 -18.688 1 91.06 392 GLY B CA 1
ATOM 6515 C C . GLY B 1 392 ? -22.797 16.562 -18.656 1 91.06 392 GLY B C 1
ATOM 6516 O O . GLY B 1 392 ? -22.141 16.891 -19.641 1 91.06 392 GLY B O 1
ATOM 6517 N N . ALA B 1 393 ? -22.266 16.188 -17.516 1 93.56 393 ALA B N 1
ATOM 6518 C CA . ALA B 1 393 ? -20.812 16.188 -17.375 1 93.56 393 ALA B CA 1
ATOM 6519 C C . ALA B 1 393 ? -20.172 15.18 -18.344 1 93.56 393 ALA B C 1
ATOM 6521 O O . ALA B 1 393 ? -20.625 14.039 -18.453 1 93.56 393 ALA B O 1
ATOM 6522 N N . GLU B 1 394 ? -19.234 15.648 -19.078 1 95.25 394 GLU B N 1
ATOM 6523 C CA . GLU B 1 394 ? -18.406 14.742 -19.859 1 95.25 394 GLU B CA 1
ATOM 6524 C C . GLU B 1 394 ? -17.328 14.094 -19 1 95.25 394 GLU B C 1
ATOM 6526 O O . GLU B 1 394 ? -16.156 14.492 -19.047 1 95.25 394 GLU B O 1
ATOM 6531 N N . ARG B 1 395 ? -17.688 13.062 -18.359 1 96.69 395 ARG B N 1
ATOM 6532 C CA . ARG B 1 395 ? -16.922 12.492 -17.25 1 96.69 395 ARG B CA 1
ATOM 6533 C C . ARG B 1 395 ? -15.492 12.188 -17.656 1 96.69 395 ARG B C 1
ATOM 6535 O O . ARG B 1 395 ? -14.547 12.641 -17.016 1 96.69 395 ARG B O 1
ATOM 6542 N N . GLU B 1 396 ? -15.266 11.422 -18.734 1 95.5 396 GLU B N 1
ATOM 6543 C CA . GLU B 1 396 ? -13.93 10.992 -19.125 1 95.5 396 GLU B CA 1
ATOM 6544 C C . GLU B 1 396 ? -13.055 12.195 -19.5 1 95.5 396 GLU B C 1
ATOM 6546 O O . GLU B 1 396 ? -11.867 12.219 -19.188 1 95.5 396 GLU B O 1
ATOM 6551 N N . LYS B 1 397 ? -13.609 13.148 -20.141 1 95.69 397 LYS B N 1
ATOM 6552 C CA . LYS B 1 397 ? -12.867 14.352 -20.5 1 95.69 397 LYS B CA 1
ATOM 6553 C C . LYS B 1 397 ? -12.43 15.117 -19.25 1 95.69 397 LYS B C 1
ATOM 6555 O O . LYS B 1 397 ? -11.289 15.578 -19.172 1 95.69 397 LYS B O 1
ATOM 6560 N N . VAL B 1 398 ? -13.359 15.25 -18.312 1 97.38 398 VAL B N 1
ATOM 6561 C CA . VAL B 1 398 ? -13.062 15.938 -17.062 1 97.38 398 VAL B CA 1
ATOM 6562 C C . VAL B 1 398 ? -11.953 15.195 -16.312 1 97.38 398 VAL B C 1
ATOM 6564 O O . VAL B 1 398 ? -11.016 15.82 -15.812 1 97.38 398 VAL B O 1
ATOM 6567 N N . LEU B 1 399 ? -12.07 13.875 -16.297 1 97.19 399 LEU B N 1
ATOM 6568 C CA . LEU B 1 399 ? -11.094 13.055 -15.586 1 97.19 399 LEU B CA 1
ATOM 6569 C C . LEU B 1 399 ? -9.711 13.172 -16.234 1 97.19 399 LEU B C 1
ATOM 6571 O O . LEU B 1 399 ? -8.703 13.258 -15.531 1 97.19 399 LEU B O 1
ATOM 6575 N N . GLU B 1 400 ? -9.656 13.195 -17.484 1 94 400 GLU B N 1
ATOM 6576 C CA . GLU B 1 400 ? -8.391 13.359 -18.188 1 94 400 GLU B CA 1
ATOM 6577 C C . GLU B 1 400 ? -7.777 14.727 -17.906 1 94 400 GLU B C 1
ATOM 6579 O O . GLU B 1 400 ? -6.57 14.836 -17.703 1 94 400 GLU B O 1
ATOM 6584 N N . THR B 1 401 ? -8.617 15.734 -17.953 1 95.5 401 THR B N 1
ATOM 6585 C CA . THR B 1 401 ? -8.156 17.078 -17.641 1 95.5 401 THR B CA 1
ATOM 6586 C C . THR B 1 401 ? -7.586 17.141 -16.234 1 95.5 401 THR B C 1
ATOM 6588 O O . THR B 1 401 ? -6.52 17.719 -16.016 1 95.5 401 THR B O 1
ATOM 6591 N N . ALA B 1 402 ? -8.289 16.531 -15.336 1 97.5 402 ALA B N 1
ATOM 6592 C CA . ALA B 1 402 ? -7.855 16.547 -13.938 1 97.5 402 ALA B CA 1
ATOM 6593 C C . ALA B 1 402 ? -6.535 15.805 -13.766 1 97.5 402 ALA B C 1
ATOM 6595 O O . ALA B 1 402 ? -5.691 16.203 -12.961 1 97.5 402 ALA B O 1
ATOM 6596 N N . GLU B 1 403 ? -6.379 14.727 -14.438 1 93.81 403 GLU B N 1
ATOM 6597 C CA . GLU B 1 403 ? -5.152 13.938 -14.352 1 93.81 403 GLU B CA 1
ATOM 6598 C C . GLU B 1 403 ? -3.943 14.75 -14.812 1 93.81 403 GLU B C 1
ATOM 6600 O O . GLU B 1 403 ? -2.842 14.586 -14.281 1 93.81 403 GLU B O 1
ATOM 6605 N N . ASN B 1 404 ? -4.125 15.555 -15.727 1 92.12 404 ASN B N 1
ATOM 6606 C CA . ASN B 1 404 ? -3.041 16.375 -16.25 1 92.12 404 ASN B CA 1
ATOM 6607 C C . ASN B 1 404 ? -2.793 17.594 -15.359 1 92.12 404 ASN B C 1
ATOM 6609 O O . ASN B 1 404 ? -1.648 18.016 -15.164 1 92.12 404 ASN B O 1
ATOM 6613 N N . MET B 1 405 ? -3.811 18.141 -14.836 1 96.5 405 MET B N 1
ATOM 6614 C CA . MET B 1 405 ? -3.711 19.359 -14.047 1 96.5 405 MET B CA 1
ATOM 6615 C C . MET B 1 405 ? -3.33 19.047 -12.602 1 96.5 405 MET B C 1
ATOM 6617 O O . MET B 1 405 ? -2.525 19.766 -12 1 96.5 405 MET B O 1
ATOM 6621 N N . LEU B 1 406 ? -3.939 17.969 -12.078 1 97.44 406 LEU B N 1
ATOM 6622 C CA . LEU B 1 406 ? -3.797 17.609 -10.664 1 97.44 406 LEU B CA 1
ATOM 6623 C C . LEU B 1 406 ? -3.574 16.109 -10.508 1 97.44 406 LEU B C 1
ATOM 6625 O O . LEU B 1 406 ? -4.395 15.414 -9.906 1 97.44 406 LEU B O 1
ATOM 6629 N N . PRO B 1 407 ? -2.457 15.609 -10.961 1 95.25 407 PRO B N 1
ATOM 6630 C CA . PRO B 1 407 ? -2.182 14.18 -10.789 1 95.25 407 PRO B CA 1
ATOM 6631 C C . PRO B 1 407 ? -1.998 13.789 -9.32 1 95.25 407 PRO B C 1
ATOM 6633 O O . PRO B 1 407 ? -1.769 14.648 -8.469 1 95.25 407 PRO B O 1
ATOM 6636 N N . SER B 1 408 ? -2.152 12.516 -9.07 1 95.5 408 SER B N 1
ATOM 6637 C CA . SER B 1 408 ? -1.791 12.023 -7.746 1 95.5 408 SER B CA 1
ATOM 6638 C C . SER B 1 408 ? -0.309 12.242 -7.457 1 95.5 408 SER B C 1
ATOM 6640 O O . SER B 1 408 ? 0.509 12.273 -8.383 1 95.5 408 SER B O 1
ATOM 6642 N N . GLU B 1 409 ? -0.001 12.406 -6.152 1 97 409 GLU B N 1
ATOM 6643 C CA . GLU B 1 409 ? 1.364 12.711 -5.73 1 97 409 GLU B CA 1
ATOM 6644 C C . GLU B 1 409 ? 1.894 11.648 -4.773 1 97 409 GLU B C 1
ATOM 6646 O O . GLU B 1 409 ? 1.115 10.906 -4.164 1 97 409 GLU B O 1
ATOM 6651 N N . LYS B 1 410 ? 3.229 11.516 -4.707 1 96.94 410 LYS B N 1
ATOM 6652 C CA . LYS B 1 410 ? 3.91 10.719 -3.689 1 96.94 410 LYS B CA 1
ATOM 6653 C C . LYS B 1 410 ? 4.113 11.523 -2.408 1 96.94 410 LYS B C 1
ATOM 6655 O O . LYS B 1 410 ? 5.09 12.258 -2.279 1 96.94 410 LYS B O 1
ATOM 6660 N N . ASN B 1 411 ? 3.213 11.305 -1.503 1 98.38 411 ASN B N 1
ATOM 6661 C CA . ASN B 1 411 ? 3.213 12.148 -0.31 1 98.38 411 ASN B CA 1
ATOM 6662 C C . ASN B 1 411 ? 4.121 11.578 0.777 1 98.38 411 ASN B C 1
ATOM 6664 O O . ASN B 1 411 ? 4.164 10.359 0.983 1 98.38 411 ASN B O 1
ATOM 6668 N N . TRP B 1 412 ? 4.836 12.477 1.445 1 98.31 412 TRP B N 1
ATOM 6669 C CA . TRP B 1 412 ? 5.695 12.141 2.576 1 98.31 412 TRP B CA 1
ATOM 6670 C C . TRP B 1 412 ? 5.754 13.289 3.576 1 98.31 412 TRP B C 1
ATOM 6672 O O . TRP B 1 412 ? 5.906 14.453 3.189 1 98.31 412 TRP B O 1
ATOM 6682 N N . ILE B 1 413 ? 5.594 12.961 4.809 1 98.25 413 ILE B N 1
ATOM 6683 C CA . ILE B 1 413 ? 5.859 13.914 5.883 1 98.25 413 ILE B CA 1
ATOM 6684 C C . ILE B 1 413 ? 6.164 13.156 7.176 1 98.25 413 ILE B C 1
ATOM 6686 O O . ILE B 1 413 ? 5.523 12.148 7.477 1 98.25 413 ILE B O 1
ATOM 6690 N N . ASN B 1 414 ? 7.223 13.57 7.836 1 97 414 ASN B N 1
ATOM 6691 C CA . ASN B 1 414 ? 7.594 12.977 9.117 1 97 414 ASN B CA 1
ATOM 6692 C C . ASN B 1 414 ? 7.77 14.039 10.203 1 97 414 ASN B C 1
ATOM 6694 O O . ASN B 1 414 ? 8.859 14.195 10.742 1 97 414 ASN B O 1
ATOM 6698 N N . GLU B 1 415 ? 6.734 14.789 10.445 1 96.31 415 GLU B N 1
ATOM 6699 C CA . GLU B 1 415 ? 6.707 15.781 11.516 1 96.31 415 GLU B CA 1
ATOM 6700 C C . GLU B 1 415 ? 5.785 15.352 12.648 1 96.31 415 GLU B C 1
ATOM 6702 O O . GLU B 1 415 ? 4.566 15.32 12.492 1 96.31 415 GLU B O 1
ATOM 6707 N N . TRP B 1 416 ? 6.344 15.156 13.758 1 91.88 416 TRP B N 1
ATOM 6708 C CA . TRP B 1 416 ? 5.555 14.633 14.867 1 91.88 416 TRP B CA 1
ATOM 6709 C C . TRP B 1 416 ? 5.043 15.773 15.75 1 91.88 416 TRP B C 1
ATOM 6711 O O . TRP B 1 416 ? 4.246 15.547 16.656 1 91.88 416 TRP B O 1
ATOM 6721 N N . TYR B 1 417 ? 5.586 17.016 15.555 1 87.94 417 TYR B N 1
ATOM 6722 C CA . TYR B 1 417 ? 5.18 18.172 16.328 1 87.94 417 TYR B CA 1
ATOM 6723 C C . TYR B 1 417 ? 5.445 19.469 15.562 1 87.94 417 TYR B C 1
ATOM 6725 O O . TYR B 1 417 ? 6.266 19.484 14.641 1 87.94 417 TYR B O 1
#

InterPro domains:
  IPR000182 GNAT domain [PS51186] (1-143)
  IPR016181 Acyl-CoA N-acyltransferase [SSF55729] (1-285)
  IPR025559 Enhanced intracellular survival protein domain [PF13530] (301-413)
  IPR036527 SCP2 sterol-binding domain superfamily [G3DSA:3.30.1050.10] (272-409)
  IPR036527 SCP2 sterol-binding domain superfamily [SSF55718] (290-417)
  IPR041380 Eis-like, acetyltransferase domain [PF17668] (175-284)
  IPR051554 Acetyltransferase Eis [PTHR37817] (2-353)

Nearest PDB structures (foldseek):
  2hv2-assembly1_D  TM=8.688E-01  e=9.572E-31  Enterococcus faecalis
  2hv2-assembly1_A  TM=8.599E-01  e=2.237E-30  Enterococcus faecalis
  2hv2-assembly1_F  TM=8.704E-01  e=1.299E-29  Enterococcus faecalis
  3n7z-assembly1_D  TM=8.467E-01  e=1.299E-29  Bacillus anthracis str. Sterne
  4my0-assembly1_C  TM=8.268E-01  e=1.385E-27  Kribbella flavida DSM 17836

Organism: NCBI:txid592028

Solvent-accessible surface area (backbone atoms only — not comparable to full-atom values): 42812 Å² total; per-residue (Å²): 127,49,75,44,73,38,46,79,88,42,47,67,60,53,50,52,49,45,29,69,72,60,59,42,73,84,34,47,59,45,47,47,41,60,68,75,67,58,49,41,80,37,23,38,33,30,30,55,97,89,33,80,35,28,38,36,34,47,42,84,43,38,27,29,53,67,88,35,85,38,58,28,35,37,50,40,73,75,37,62,40,76,90,51,56,93,67,54,56,66,60,52,51,50,52,50,50,41,53,50,33,47,76,68,72,17,19,32,36,33,33,63,37,53,47,31,62,75,40,43,78,65,20,33,26,47,34,25,46,27,30,42,32,35,26,35,20,72,55,36,33,76,66,25,42,81,44,78,42,70,49,71,61,88,52,50,84,53,40,64,59,54,48,59,16,44,58,50,46,51,58,89,49,22,54,30,71,69,74,52,71,69,53,40,30,50,52,47,45,58,42,48,54,71,70,32,47,36,39,38,26,18,46,97,91,38,73,15,16,39,37,35,32,38,81,54,94,42,23,41,41,40,76,42,60,45,29,51,41,68,65,17,45,18,14,47,30,25,55,56,18,68,41,51,92,68,33,62,32,35,36,39,54,46,58,52,79,64,65,71,73,65,72,45,53,42,19,67,74,37,75,57,62,48,48,24,68,34,51,48,34,29,29,28,61,59,32,67,45,68,51,45,38,66,35,57,32,56,80,53,84,58,68,48,34,29,31,37,51,23,86,68,48,56,90,65,38,28,35,36,38,41,30,42,53,96,31,20,27,45,45,45,77,42,56,59,64,52,54,49,48,48,48,45,19,68,71,68,66,48,79,76,79,79,81,71,75,72,52,34,31,36,32,36,39,28,48,47,22,17,38,73,60,8,50,35,28,63,57,54,34,47,73,68,62,52,41,44,77,36,88,86,43,59,60,70,62,54,40,52,51,36,49,55,56,42,43,60,47,52,30,37,68,87,75,92,122,127,49,76,44,70,39,44,79,88,40,46,68,60,53,51,51,51,44,29,71,72,58,58,42,74,83,36,48,60,44,48,47,40,58,67,75,67,59,50,43,80,37,22,38,33,32,30,55,96,90,34,81,36,28,37,36,34,46,42,82,44,38,28,28,52,66,88,35,83,38,58,28,35,40,49,41,73,76,37,61,42,77,91,54,57,93,68,55,55,65,60,52,50,50,53,50,51,41,54,48,32,47,75,70,73,16,20,31,36,34,34,64,37,54,48,31,63,75,40,43,77,64,21,33,27,48,35,25,46,26,30,40,32,37,26,36,19,70,56,37,34,74,67,26,41,80,45,76,41,71,48,71,60,87,53,50,85,54,40,65,59,55,49,58,17,45,57,49,44,49,59,90,49,20,56,30,70,70,73,52,72,70,54,40,32,50,52,48,47,57,41,49,55,70,70,34,47,35,41,36,25,20,46,99,92,37,73,15,15,39,37,35,32,38,82,53,95,42,24,40,41,39,76,41,62,43,28,53,40,69,66,16,44,18,14,48,30,24,56,56,20,67,41,50,91,68,32,62,32,33,35,40,54,46,56,52,80,65,64,69,72,64,72,46,51,44,19,66,74,36,77,58,61,49,49,25,68,34,52,48,34,28,29,27,61,58,32,66,44,68,50,44,38,67,34,55,32,55,81,55,85,58,69,49,36,31,32,38,52,25,86,69,49,56,89,66,37,29,34,36,39,41,30,43,54,95,31,20,28,46,45,45,77,42,57,59,62,50,54,49,46,48,48,45,18,66,71,66,66,48,78,75,77,76,80,72,76,72,51,33,31,36,33,37,38,26,49,47,23,17,37,73,60,8,51,36,28,64,58,54,34,48,75,68,62,52,41,44,78,37,88,86,42,60,59,69,62,52,42,52,50,37,49,54,55,43,42,59,46,52,28,35,68,86,74,93,121

Foldseek 3Di:
DDKDQFDPVCLVQLLVQLCVFDPHCPDLLNVLCCVQFDDRRQKMFDDDPRGGFWMKGFGWFWWFFLNDTAIATEIDSTTGHPVRPPVCRSVVNVLVVLVVCVVVLHQKYKYWDPDCVVCVLLLKDFQFKWKKKKFFLVQLLVLADAAPDKDWDDALVCLVQVVVQVVLQCVQFGGATDDDSSRSSSVVVSLPSNPWIKMFGAHPVGTFKMFIFDCDPQETETLDITGNDSNRVRNVSNVSSVCHPSHGMYIDIDFPPDDCCVPRPDDPVDDRMDIDMGGTMMMFGSAPQSLAFFNFFDDDFDKAWEFEDEPNDRVRTAIKIWTDDPRGTHIDGDHVVVVVVVVVCVVVVPRPPDDDDDHFKYAYRNVVRNQRRLSDFPVRCVVVVRIGTDPPHPVVVNSVVRCRGGHHGRHDYSDPD/DDKDQFDPVCLVQLLVQLCVFDPHCPDLLNVLCCVQFDDRRQKMFDDDPRGGFWMKGFGWFWWFFLNDTAIATEIDRTTGHPVRPPVCRSVVNVLVVLVVCVVVLHQKYKYWDPDCVVCVLLLKAFQFKWKKKKFFLQQLLVLADAAPDKDWDDALVCLVQVVVQVVLQCVQFGGATDDDSSRSSSVVVSLPSNPWIKMFGAHPVGTFKMFIFDCDPQETETLDITGNDSNRVRNVSNVSSVCHPSHGMYIDIDFPPDDCCVPRPDDPVDDRMDIDMGGTMMMFGSAPQSLQFFNFFDDDFDKAWEFEDEPNDRVRTAIKIWTDDPRGTHIDGDHVVVVVVVVVCVVVVPCPDDDDDDHFKYAYRNVVRNQRRLSDFPVRCVVVVRIGTDPPHPVVVNSVVRCRGGHHGRHDYSDPD

Sequence (834 aa):
MKIRKCSRTDEKDIRALWSYCFEREDDPWFRWYFRELYRPEDVLAGEEAEKIACSLHRRPYEICVRGAKMPVDYLVGVATHPAARGKGLATELIRGAFHMARMENKGAVILMPSAASYYYPMGFSFYAHQWKRSAAPEQVGFLGKRAHSAGLITSADEWKTLASVYDRYVKGRNGWAFRDEASWKKHIGAQFCDGGYIAVVNDRNGAAGYIFYHLAERKFMVSEMAYASDAGRKGLYAYMAGHRGSVDECVWYEPFDDRAFFYWQNGAEHTYIHNASFPTMMGRVTDPVMAFDGLPCKEMKGFLSFRLADEFLPENSGIYVLSAKEGKIYAVKYDVFYTLKLHIEDISGVKLGNKIPEPDFTMTAGALAQLFFGALSLRELSDLGRIEWLEGAEREKVLETAENMLPSEKNWINEWYMKIRKCSRTDEKDIRALWSYCFEREDDPWFRWYFRELYRPEDVLAGEEAEKIACSLHRRPYEICVRGAKMPVDYLVGVATHPAARGKGLATELIRGAFHMARMENKGAVILMPSAASYYYPMGFSFYAHQWKRSAAPEQVGFLGKRAHSAGLITSADEWKTLASVYDRYVKGRNGWAFRDEASWKKHIGAQFCDGGYIAVVNDRNGAAGYIFYHLAERKFMVSEMAYASDAGRKGLYAYMAGHRGSVDECVWYEPFDDRAFFYWQNGAEHTYIHNASFPTMMGRVTDPVMAFDGLPCKEMKGFLSFRLADEFLPENSGIYVLSAKEGKIYAVKYDVFYTLKLHIEDISGVKLGNKIPEPDFTMTAGALAQLFFGALSLRELSDLGRIEWLEGAEREKVLETAENMLPSEKNWINEWY

Radius of gyration: 29.71 Å; Cα contacts (8 Å, |Δi|>4): 1905; chains: 2; bounding box: 68×87×80 Å

Secondary structure (DSSP, 8-state):
-EEEE--GGGHHHHHHHHHHHSS-TTSHHHHHHHHHT--GGGEEEEEETTEEEEEEEEEEEEEEETTEEEEEEEEEEEEE-GGGTTSSHHHHHHHHHHHHHHHTT--EEEE--S-GGGTGGGT-EEEEEEEEEEE-HHHHHTT----SEEEE---GGGHHHHHHHHHHHSTT-BSPBP--HHHHHHHHHHHHHTT-EEEEEEETTEEEEEEEEEEETTEEEEEEEEESSHHHHHHHHHHHHTTBTTBSEEEEEEETT--GGGGSS--SS--SEEEEEEEEEEEEES-HHHHHTT-B--S---EEEEEEE-SSSGGG-EEEEEEEETTEEEEEEE-HHHHHHHHHHHHHT---SS-PPPP-EEEEHHHHHHHHHTSS-HHHHHHTT-EEEPTT--HHHHHHHHHHHS----B------/-EEEE--GGGHHHHHHHHHHHSS-TTSHHHHHHHHHT--GGGEEEEEETTEEEEEEEEEEEEEEETTEEEEEEEEEEEEE-GGGTTSSHHHHHHHHHHHHHHHTT--EEEE--S-GGGTGGGT-EEEEEEEEEEE-HHHHHTT----SEEEE---GGGHHHHHHHHHHHSTT-BSPBP--HHHHHHHHHHHHHTT-EEEEEEETTEEEEEEEEEEETTEEEEEEEEESSHHHHHHHHHHHHTTBTTBSEEEEEEETT--GGGGSS--SS--SEEEEEEEEEEEEES-HHHHHTT-B--S---EEEEEEE-SSSGGG-EEEEEEEETTEEEEEEE-HHHHHHHHHHHHHT---SS-PPPP-EEEEHHHHHHHHHTSS-HHHHHHTT-EEEPTT--HHHHHHHHHHHS----B------